Protein AF-A0A365YP86-F1 (afdb_monomer_lite)

pLDDT: mean 88.33, std 15.46, range [24.34, 98.81]

Structure (mmCIF, N/CA/C/O backbone):
data_AF-A0A365YP86-F1
#
_entry.id   AF-A0A365YP86-F1
#
loop_
_atom_site.group_PDB
_atom_site.id
_atom_site.type_symbol
_atom_site.label_atom_id
_atom_site.label_alt_id
_atom_site.label_comp_id
_atom_site.label_asym_id
_atom_site.label_entity_id
_atom_site.label_seq_id
_atom_site.pdbx_PDB_ins_code
_atom_site.Cartn_x
_atom_site.Cartn_y
_atom_site.Cartn_z
_atom_site.occupancy
_atom_site.B_iso_or_equiv
_atom_site.auth_seq_id
_atom_site.auth_comp_id
_atom_site.auth_asym_id
_atom_site.auth_atom_id
_atom_site.pdbx_PDB_model_num
ATOM 1 N N . MET A 1 1 ? -43.780 -29.470 29.419 1.00 34.94 1 MET A N 1
ATOM 2 C CA . MET A 1 1 ? -42.728 -28.440 29.558 1.00 34.94 1 MET A CA 1
ATOM 3 C C . MET A 1 1 ? -42.505 -27.833 28.186 1.00 34.94 1 MET A C 1
ATOM 5 O O . MET A 1 1 ? -42.032 -28.538 27.306 1.00 34.94 1 MET A O 1
ATOM 9 N N . ALA A 1 2 ? -42.959 -26.599 27.965 1.00 26.81 2 ALA A N 1
ATOM 10 C CA . ALA A 1 2 ? -42.727 -25.888 26.708 1.00 26.81 2 ALA A CA 1
ATOM 11 C C . ALA A 1 2 ? -41.248 -25.451 26.630 1.00 26.81 2 ALA A C 1
ATOM 13 O O . ALA A 1 2 ? -40.697 -25.069 27.665 1.00 26.81 2 ALA A O 1
ATOM 14 N N . PRO A 1 3 ? -40.586 -25.537 25.463 1.00 36.38 3 PRO A N 1
ATOM 15 C CA . PRO A 1 3 ? -39.186 -25.156 25.321 1.00 36.38 3 PRO A CA 1
ATOM 16 C C . PRO A 1 3 ? -39.033 -23.644 25.524 1.00 36.38 3 PRO A C 1
ATOM 18 O O . PRO A 1 3 ? -39.784 -22.858 24.947 1.00 36.38 3 PRO A O 1
ATOM 21 N N . ASN A 1 4 ? -38.075 -23.257 26.372 1.00 34.22 4 ASN A N 1
ATOM 22 C CA . ASN A 1 4 ? -37.737 -21.868 26.671 1.00 34.22 4 ASN A CA 1
ATOM 23 C C . ASN A 1 4 ? -37.554 -21.062 25.379 1.00 34.22 4 ASN A C 1
ATOM 25 O O . ASN A 1 4 ? -36.690 -21.357 24.553 1.00 34.22 4 ASN A O 1
ATOM 29 N N . SER A 1 5 ? -38.392 -20.040 25.244 1.00 41.00 5 SER A N 1
ATOM 30 C CA . SER A 1 5 ? -38.421 -19.043 24.183 1.00 41.00 5 SER A CA 1
ATOM 31 C C . SER A 1 5 ? -37.033 -18.473 23.870 1.00 41.00 5 SER A C 1
ATOM 33 O O . SER A 1 5 ? -36.308 -18.041 24.765 1.00 41.00 5 SER A O 1
ATOM 35 N N . THR A 1 6 ? -36.702 -18.448 22.581 1.00 50.81 6 THR A N 1
ATOM 36 C CA . THR A 1 6 ? -35.516 -17.849 21.948 1.00 50.81 6 THR A CA 1
ATOM 37 C C . THR A 1 6 ? -35.062 -16.538 22.601 1.00 50.81 6 THR A C 1
ATOM 39 O O . THR A 1 6 ? -35.727 -15.513 22.477 1.00 50.81 6 THR A O 1
ATOM 42 N N . VAL A 1 7 ? -33.893 -16.564 23.253 1.00 65.25 7 VAL A N 1
ATOM 43 C CA . VAL A 1 7 ? -33.297 -15.431 23.997 1.00 65.25 7 VAL A CA 1
ATOM 44 C C . VAL A 1 7 ? -32.792 -14.300 23.080 1.00 65.25 7 VAL A C 1
ATOM 46 O O . VAL A 1 7 ? -32.566 -13.179 23.531 1.00 65.25 7 VAL A O 1
ATOM 49 N N . ILE A 1 8 ? -32.622 -14.567 21.781 1.00 77.50 8 ILE A N 1
ATOM 50 C CA . ILE A 1 8 ? -32.184 -13.581 20.787 1.00 77.50 8 ILE A CA 1
ATOM 51 C C . ILE A 1 8 ? -33.380 -13.199 19.908 1.00 77.50 8 ILE A C 1
ATOM 53 O O . ILE A 1 8 ? -33.941 -14.052 19.221 1.00 77.50 8 ILE A O 1
ATOM 57 N N . SER A 1 9 ? -33.771 -11.920 19.921 1.00 81.25 9 SER A N 1
ATOM 58 C CA . SER A 1 9 ? -34.928 -11.446 19.153 1.00 81.25 9 SER A CA 1
ATOM 59 C C . SER A 1 9 ? -34.658 -11.444 17.641 1.00 81.25 9 SER A C 1
ATOM 61 O O . SER A 1 9 ? -33.551 -11.133 17.195 1.00 81.25 9 SER A O 1
ATOM 63 N N . SER A 1 10 ? -35.688 -11.728 16.836 1.00 81.19 10 SER A N 1
ATOM 64 C CA . SER A 1 10 ? -35.616 -11.655 15.365 1.00 81.19 10 SER A CA 1
ATOM 65 C C . SER A 1 10 ? -35.215 -10.263 14.866 1.00 81.19 10 SER A C 1
ATOM 67 O O . SER A 1 10 ? -34.469 -10.141 13.898 1.00 81.19 10 SER A O 1
ATOM 69 N N . ARG A 1 11 ? -35.647 -9.216 15.577 1.00 83.12 11 ARG A N 1
ATOM 70 C CA . ARG A 1 11 ? -35.283 -7.816 15.331 1.00 83.12 11 ARG A CA 1
ATOM 71 C C . ARG A 1 11 ? -33.770 -7.595 15.444 1.00 83.12 11 ARG A C 1
ATOM 73 O O . ARG A 1 11 ? -33.175 -7.047 14.524 1.00 83.12 11 ARG A O 1
ATOM 80 N N . THR A 1 12 ? -33.132 -8.111 16.498 1.00 85.44 12 THR A N 1
ATOM 81 C CA . THR A 1 12 ? -31.674 -7.986 16.687 1.00 85.44 12 THR A CA 1
ATOM 82 C C . THR A 1 12 ? -30.879 -8.744 15.620 1.00 85.44 12 THR A C 1
ATOM 84 O O . THR A 1 12 ? -29.782 -8.338 15.242 1.00 85.44 12 THR A O 1
ATOM 87 N N . LEU A 1 13 ? -31.433 -9.846 15.112 1.00 90.19 13 LEU A N 1
ATOM 88 C CA . LEU A 1 13 ? -30.814 -10.665 14.069 1.00 90.19 13 LEU A CA 1
ATOM 89 C C . LEU A 1 13 ? -30.946 -10.068 12.664 1.00 90.19 13 LEU A C 1
ATOM 91 O O . LEU A 1 13 ? -30.155 -10.420 11.791 1.00 90.19 13 LEU A O 1
ATOM 95 N N . ALA A 1 14 ? -31.901 -9.160 12.442 1.00 86.19 14 ALA A N 1
ATOM 96 C CA . ALA A 1 14 ? -32.262 -8.651 11.116 1.00 86.19 14 ALA A CA 1
ATOM 97 C C . ALA A 1 14 ? -31.094 -8.001 10.352 1.00 86.19 14 ALA A C 1
ATOM 99 O O . ALA A 1 14 ? -31.089 -7.968 9.119 1.00 86.19 14 ALA A O 1
ATOM 100 N N . TRP A 1 15 ? -30.093 -7.494 11.076 1.00 90.62 15 TRP A N 1
ATOM 101 C CA . TRP A 1 15 ? -28.940 -6.809 10.494 1.00 90.62 15 TRP A CA 1
ATOM 102 C C . TRP A 1 15 ? -27.713 -7.703 10.289 1.00 90.62 15 TRP A C 1
ATOM 104 O O . TRP A 1 15 ? -26.774 -7.287 9.605 1.00 90.62 15 TRP A O 1
ATOM 114 N N . PHE A 1 16 ? -27.710 -8.917 10.843 1.00 93.00 16 PHE A N 1
ATOM 115 C CA . PHE A 1 16 ? -26.605 -9.856 10.685 1.00 93.00 16 PHE A CA 1
ATOM 116 C C . PHE A 1 16 ? -26.683 -10.620 9.346 1.00 93.00 16 PHE A C 1
ATOM 118 O O . PHE A 1 16 ? -27.774 -10.938 8.875 1.00 93.00 16 PHE A O 1
ATOM 125 N N . PRO A 1 17 ? -25.532 -10.956 8.727 1.00 94.38 17 PRO A N 1
ATOM 126 C CA . PRO A 1 17 ? -24.173 -10.600 9.144 1.00 94.38 17 PRO A CA 1
ATOM 127 C C . PRO A 1 17 ? -23.837 -9.114 8.905 1.00 94.38 17 PRO A C 1
ATOM 129 O O . PRO A 1 17 ? -24.089 -8.562 7.829 1.00 94.38 17 PRO A O 1
ATOM 132 N N . LEU A 1 18 ? -23.206 -8.495 9.906 1.00 95.56 18 LEU A N 1
ATOM 133 C CA . LEU A 1 18 ? -22.743 -7.108 9.903 1.00 95.56 18 LEU A CA 1
ATOM 134 C C . LEU A 1 18 ? -21.312 -7.051 9.361 1.00 95.56 18 LEU A C 1
ATOM 136 O O . LEU A 1 18 ? -20.353 -7.252 10.101 1.00 95.56 18 LEU A O 1
ATOM 140 N N . VAL A 1 19 ? -21.160 -6.782 8.065 1.00 93.00 19 VAL A N 1
ATOM 141 C CA . VAL A 1 19 ? -19.852 -6.633 7.406 1.00 93.00 19 VAL A CA 1
ATOM 142 C C . VAL A 1 19 ? -19.769 -5.254 6.769 1.00 93.00 19 VAL A C 1
ATOM 144 O O . VAL A 1 19 ? -20.689 -4.851 6.052 1.00 93.00 19 VAL A O 1
ATOM 147 N N . GLU A 1 20 ? -18.670 -4.539 7.006 1.00 93.38 20 GLU A N 1
ATOM 148 C CA . GLU A 1 20 ? -18.441 -3.233 6.389 1.00 93.38 20 GLU A CA 1
ATOM 149 C C . GLU A 1 20 ? -18.261 -3.394 4.874 1.00 93.38 20 GLU A C 1
ATOM 151 O O . GLU A 1 20 ? -17.266 -3.932 4.385 1.00 93.38 20 GLU A O 1
ATOM 156 N N . ARG A 1 21 ? -19.267 -2.952 4.116 1.00 84.69 21 ARG A N 1
ATOM 157 C CA . ARG A 1 21 ? -19.272 -2.963 2.652 1.00 84.69 21 ARG A CA 1
ATOM 158 C C . ARG A 1 21 ? -19.536 -1.552 2.159 1.00 84.69 21 ARG A C 1
ATOM 160 O O . ARG A 1 21 ? -20.509 -0.928 2.579 1.00 84.69 21 ARG A O 1
ATOM 167 N N . HIS A 1 22 ? -18.702 -1.078 1.239 1.00 80.00 22 HIS A N 1
ATOM 168 C CA . HIS A 1 22 ? -18.921 0.209 0.590 1.00 80.00 22 HIS A CA 1
ATOM 169 C C . HIS A 1 22 ? -20.230 0.183 -0.203 1.00 80.00 22 HIS A C 1
ATOM 171 O O . HIS A 1 22 ? -20.445 -0.700 -1.039 1.00 80.00 22 HIS A O 1
ATOM 177 N N . ARG A 1 23 ? -21.091 1.170 0.043 1.00 81.94 23 ARG A N 1
ATOM 178 C CA . ARG A 1 23 ? -22.344 1.372 -0.687 1.00 81.94 23 ARG A CA 1
ATOM 179 C C . ARG A 1 23 ? -22.377 2.788 -1.273 1.00 81.94 23 ARG A C 1
ATOM 181 O O . ARG A 1 23 ? -21.933 3.713 -0.595 1.00 81.94 23 ARG A O 1
ATOM 188 N N . PRO A 1 24 ? -22.904 2.984 -2.499 1.00 84.25 24 PRO A N 1
ATOM 189 C CA . PRO A 1 24 ? -23.209 4.321 -2.993 1.00 84.25 24 PRO A CA 1
ATOM 190 C C . PRO A 1 24 ? -24.137 5.058 -2.014 1.00 84.25 24 PRO A C 1
ATOM 192 O O . PRO A 1 24 ? -25.093 4.434 -1.538 1.00 84.25 24 PRO A O 1
ATOM 195 N N . PRO A 1 25 ? -23.879 6.342 -1.716 1.00 87.06 25 PRO A N 1
ATOM 196 C CA . PRO A 1 25 ? -24.695 7.102 -0.778 1.00 87.06 25 PRO A CA 1
ATOM 197 C C . PRO A 1 25 ? -26.144 7.228 -1.267 1.00 87.06 25 PRO A C 1
ATOM 199 O O . PRO A 1 25 ? -26.416 7.323 -2.469 1.00 87.06 25 PRO A O 1
ATOM 202 N N . GLY A 1 26 ? -27.084 7.239 -0.325 1.00 90.56 26 GLY A N 1
ATOM 203 C CA . GLY A 1 26 ? -28.507 7.483 -0.550 1.00 90.56 26 GLY A CA 1
ATOM 204 C C . GLY A 1 26 ? -28.793 8.957 -0.839 1.00 90.56 26 GLY A C 1
ATOM 205 O O . GLY A 1 26 ? -29.465 9.617 -0.051 1.00 90.56 26 GLY A O 1
ATOM 206 N N . LEU A 1 27 ? -28.234 9.479 -1.933 1.00 93.56 27 LEU A N 1
ATOM 207 C CA . LEU A 1 27 ? -28.416 10.862 -2.382 1.00 93.56 27 LEU A CA 1
ATOM 208 C C . LEU A 1 27 ? -29.823 11.094 -2.963 1.00 93.56 27 LEU A C 1
ATOM 210 O O . LEU A 1 27 ? -30.479 10.127 -3.370 1.00 93.56 27 LEU A O 1
ATOM 214 N N . PRO A 1 28 ? -30.274 12.361 -3.068 1.00 95.31 28 PRO A N 1
ATOM 215 C CA . PRO A 1 28 ? -31.507 12.700 -3.769 1.00 95.31 28 PRO A CA 1
ATOM 216 C C . PRO A 1 28 ? -31.571 12.090 -5.176 1.00 95.31 28 PRO A C 1
ATOM 218 O O . PRO A 1 28 ? -30.570 12.039 -5.897 1.00 95.31 28 PRO A O 1
ATOM 221 N N . LEU A 1 29 ? -32.762 11.650 -5.585 1.00 96.62 29 LEU A N 1
ATOM 222 C CA . LEU A 1 29 ? -32.991 10.947 -6.850 1.00 96.62 29 LEU A CA 1
ATOM 223 C C . LEU A 1 29 ? -32.540 11.777 -8.061 1.00 96.62 29 LEU A C 1
ATOM 225 O O . LEU A 1 29 ? -31.926 11.247 -8.984 1.00 96.62 29 LEU A O 1
ATOM 229 N N . GLU A 1 30 ? -32.797 13.087 -8.030 1.00 96.12 30 GLU A N 1
ATOM 230 C CA . GLU A 1 30 ? -32.353 14.032 -9.063 1.00 96.12 30 GLU A CA 1
ATOM 231 C C . GLU A 1 30 ? -30.828 14.063 -9.198 1.00 96.12 30 GLU A C 1
ATOM 233 O O . GLU A 1 30 ? -30.308 14.036 -10.314 1.00 96.12 30 GLU A O 1
ATOM 238 N N . THR A 1 31 ? -30.105 14.061 -8.073 1.00 95.94 31 THR A N 1
ATOM 239 C CA . THR A 1 31 ? -28.638 14.029 -8.044 1.00 95.94 31 THR A CA 1
ATOM 240 C C . THR A 1 31 ? -28.119 12.729 -8.647 1.00 95.94 31 THR A C 1
ATOM 242 O O . THR A 1 31 ? -27.286 12.764 -9.546 1.00 95.94 31 THR A O 1
ATOM 245 N N . ARG A 1 32 ? -28.676 11.581 -8.239 1.00 95.62 32 ARG A N 1
ATOM 246 C CA . ARG A 1 32 ? -28.268 10.260 -8.750 1.00 95.62 32 ARG A CA 1
ATOM 247 C C . ARG A 1 32 ? -28.501 10.114 -10.258 1.00 95.62 32 ARG A C 1
ATOM 249 O O . ARG A 1 32 ? -27.683 9.517 -10.950 1.00 95.62 32 ARG A O 1
ATOM 256 N N . ILE A 1 33 ? -29.606 10.650 -10.780 1.00 97.00 33 ILE A N 1
ATOM 257 C CA . ILE A 1 33 ? -29.917 10.607 -12.220 1.00 97.00 33 ILE A CA 1
ATOM 258 C C . ILE A 1 33 ? -29.072 11.618 -13.002 1.00 97.00 33 ILE A C 1
ATOM 260 O O . ILE A 1 33 ? -28.616 11.307 -14.102 1.00 97.00 33 ILE A O 1
ATOM 264 N N . THR A 1 34 ? -28.785 12.782 -12.419 1.00 95.44 34 THR A N 1
ATOM 265 C CA . THR A 1 34 ? -27.829 13.742 -12.988 1.00 95.44 34 THR A CA 1
ATOM 266 C C . THR A 1 34 ? -26.444 13.115 -13.120 1.00 95.44 34 THR A C 1
ATOM 268 O O . THR A 1 34 ? -25.865 13.169 -14.199 1.00 95.44 34 THR A O 1
ATOM 271 N N . GLU A 1 35 ? -25.961 12.408 -12.094 1.00 94.19 35 GLU A N 1
ATOM 272 C CA . GLU A 1 35 ? -24.695 11.668 -12.160 1.00 94.19 35 GLU A CA 1
ATOM 273 C C . GLU A 1 35 ? -24.680 10.637 -13.298 1.00 94.19 35 GLU A C 1
ATOM 275 O O . GLU A 1 35 ? -23.671 10.507 -13.988 1.00 94.19 35 GLU A O 1
ATOM 280 N N . LEU A 1 36 ? -25.787 9.918 -13.536 1.00 95.25 36 LEU A N 1
ATOM 281 C CA . LEU A 1 36 ? -25.891 8.989 -14.668 1.00 95.25 36 LEU A CA 1
ATOM 282 C C . LEU A 1 36 ? -25.803 9.702 -16.014 1.00 95.25 36 LEU A C 1
ATOM 284 O O . LEU A 1 36 ? -25.105 9.233 -16.914 1.00 95.25 36 LEU A O 1
ATOM 288 N N . ARG A 1 37 ? -26.517 10.819 -16.158 1.00 95.00 37 ARG A N 1
ATOM 289 C CA . ARG A 1 37 ? -26.518 11.622 -17.381 1.00 95.00 37 ARG A CA 1
ATOM 290 C C . ARG A 1 37 ? -25.131 12.185 -17.660 1.00 95.00 37 ARG A C 1
ATOM 292 O O . ARG A 1 37 ? -24.648 12.069 -18.783 1.00 95.00 37 ARG A O 1
ATOM 299 N N . ASP A 1 38 ? -24.491 12.747 -16.645 1.00 92.62 38 ASP A N 1
ATOM 300 C CA . ASP A 1 38 ? -23.165 13.338 -16.759 1.00 92.62 38 ASP A CA 1
ATOM 301 C C . ASP A 1 38 ? -22.133 12.250 -17.081 1.00 92.62 38 ASP A C 1
ATOM 303 O O . ASP A 1 38 ? -21.301 12.433 -17.968 1.00 92.62 38 ASP A O 1
ATOM 307 N N . LEU A 1 39 ? -22.244 11.069 -16.460 1.00 89.88 39 LEU A N 1
ATOM 308 C CA . LEU A 1 39 ? -21.405 9.912 -16.775 1.00 89.88 39 LEU A CA 1
ATOM 309 C C . LEU A 1 39 ? -21.637 9.393 -18.205 1.00 89.88 39 LEU A C 1
ATOM 311 O O . LEU A 1 39 ? -20.683 9.003 -18.871 1.00 89.88 39 LEU A O 1
ATOM 315 N N . ALA A 1 40 ? -22.876 9.417 -18.703 1.00 91.19 40 ALA A N 1
ATOM 316 C CA . ALA A 1 40 ? -23.205 9.021 -20.074 1.00 91.19 40 ALA A CA 1
ATOM 317 C C . ALA A 1 40 ? -22.728 10.040 -21.125 1.00 91.19 40 ALA A C 1
ATOM 319 O O . ALA A 1 40 ? -22.381 9.646 -22.244 1.00 91.19 40 ALA A O 1
ATOM 320 N N . ALA A 1 41 ? -22.720 11.329 -20.768 1.00 87.06 41 ALA A N 1
ATOM 321 C CA . ALA A 1 41 ? -22.297 12.443 -21.615 1.00 87.06 41 ALA A CA 1
ATOM 322 C C . ALA A 1 41 ? -20.774 12.620 -21.670 1.00 87.06 41 ALA A C 1
ATOM 324 O O . ALA A 1 41 ? -20.271 13.280 -22.581 1.00 87.06 41 ALA A O 1
ATOM 325 N N . GLN A 1 42 ? -20.031 12.034 -20.727 1.00 82.19 42 GLN A N 1
ATOM 326 C CA . GLN A 1 42 ? -18.576 12.068 -20.762 1.00 82.19 42 GLN A CA 1
ATOM 327 C C . GLN A 1 42 ? -18.056 11.478 -22.089 1.00 82.19 42 GLN A C 1
ATOM 329 O O . GLN A 1 42 ? -18.505 10.403 -22.522 1.00 82.19 42 GLN A O 1
ATOM 334 N N . PRO A 1 43 ? -17.113 12.169 -22.762 1.00 73.19 43 PRO A N 1
ATOM 335 C CA . PRO A 1 43 ? -16.479 11.626 -23.953 1.00 73.19 43 PRO A CA 1
ATOM 336 C C . PRO A 1 43 ? -15.800 10.305 -23.582 1.00 73.19 43 PRO A C 1
ATOM 338 O O . PRO A 1 43 ? -15.187 10.193 -22.519 1.00 73.19 43 PRO A O 1
ATOM 341 N N . GLY A 1 44 ? -15.947 9.291 -24.439 1.00 61.06 44 GLY A N 1
ATOM 342 C CA . GLY A 1 44 ? -15.291 8.006 -24.202 1.00 61.06 44 GLY A CA 1
ATOM 343 C C . GLY A 1 44 ? -13.775 8.197 -24.147 1.00 61.06 44 GLY A C 1
ATOM 344 O O . GLY A 1 44 ? -13.228 8.902 -24.989 1.00 61.06 44 GLY A O 1
ATOM 345 N N . THR A 1 45 ? -13.098 7.594 -23.168 1.00 69.44 45 THR A N 1
ATOM 346 C CA . THR A 1 45 ? -11.628 7.467 -23.184 1.00 69.44 45 THR A CA 1
ATOM 347 C C . THR A 1 45 ? -11.224 6.526 -24.317 1.00 69.44 45 THR A C 1
ATOM 349 O O . THR A 1 45 ? -12.036 5.694 -24.695 1.00 69.44 45 THR A O 1
ATOM 352 N N . ASP A 1 46 ? -9.997 6.529 -24.842 1.00 71.44 46 ASP A N 1
ATOM 353 C CA . ASP A 1 46 ? -9.653 5.561 -25.911 1.00 71.44 46 ASP A CA 1
ATOM 354 C C . ASP A 1 46 ? -9.590 4.082 -25.442 1.00 71.44 46 ASP A C 1
ATOM 356 O O . ASP A 1 46 ? -9.142 3.212 -26.186 1.00 71.44 46 ASP A O 1
ATOM 360 N N . ASP A 1 47 ? -10.069 3.760 -24.227 1.00 79.50 47 ASP A N 1
ATOM 361 C CA . ASP A 1 47 ? -10.149 2.399 -23.689 1.00 79.50 47 ASP A CA 1
ATOM 362 C C . ASP A 1 47 ? -11.453 1.798 -24.102 1.00 79.50 47 ASP A C 1
ATOM 364 O O . ASP A 1 47 ? -12.511 2.237 -23.653 1.00 79.50 47 ASP A O 1
ATOM 368 N N . ALA A 1 48 ? -11.394 0.684 -24.809 1.00 82.00 48 ALA A N 1
ATOM 369 C CA . ALA A 1 48 ? -12.573 -0.144 -24.905 1.00 82.00 48 ALA A CA 1
ATOM 370 C C . ALA A 1 48 ? -12.981 -0.677 -23.518 1.00 82.00 48 ALA A C 1
ATOM 372 O O . ALA A 1 48 ? -14.162 -0.667 -23.187 1.00 82.00 48 ALA A O 1
ATOM 373 N N . HIS A 1 49 ? -12.037 -1.090 -22.665 1.00 81.81 49 HIS A N 1
ATOM 374 C CA . HIS A 1 49 ? -12.363 -1.734 -21.392 1.00 81.81 49 HIS A CA 1
ATOM 375 C C . HIS A 1 49 ? -12.875 -0.753 -20.325 1.00 81.81 49 HIS A C 1
ATOM 377 O O . HIS A 1 49 ? -13.854 -1.052 -19.638 1.00 81.81 49 HIS A O 1
ATOM 383 N N . GLN A 1 50 ? -12.249 0.418 -20.171 1.00 82.75 50 GLN A N 1
ATOM 384 C CA . GLN A 1 50 ? -12.748 1.480 -19.288 1.00 82.75 50 GLN A CA 1
ATOM 385 C C . GLN A 1 50 ? -14.106 1.994 -19.756 1.00 82.75 50 GLN A C 1
ATOM 387 O O . GLN A 1 50 ? -15.007 2.095 -18.931 1.00 82.75 50 GLN A O 1
ATOM 392 N N . GLN A 1 51 ? -14.292 2.242 -21.058 1.00 87.19 51 GLN A N 1
ATOM 393 C CA . GLN A 1 51 ? -15.601 2.638 -21.574 1.00 87.19 51 GLN A CA 1
ATOM 394 C C . GLN A 1 51 ? -16.657 1.546 -21.350 1.00 87.19 51 GLN A C 1
ATOM 396 O O . GLN A 1 51 ? -17.786 1.862 -20.978 1.00 87.19 51 GLN A O 1
ATOM 401 N N . MET A 1 52 ? -16.306 0.264 -21.522 1.00 90.75 52 MET A N 1
ATOM 402 C CA . MET A 1 52 ? -17.198 -0.851 -21.181 1.00 90.75 52 MET A CA 1
ATOM 403 C C . MET A 1 52 ? -17.514 -0.888 -19.680 1.00 90.75 52 MET A C 1
ATOM 405 O O . MET A 1 52 ? -18.663 -1.108 -19.310 1.00 90.75 52 MET A O 1
ATOM 409 N N . SER A 1 53 ? -16.526 -0.657 -18.812 1.00 89.25 53 SER A N 1
ATOM 410 C CA . SER A 1 53 ? -16.726 -0.621 -17.356 1.00 89.25 53 SER A CA 1
ATOM 411 C C . SER A 1 53 ? -17.614 0.549 -16.933 1.00 89.25 53 SER A C 1
ATOM 413 O O . SER A 1 53 ? -18.521 0.356 -16.132 1.00 89.25 53 SER A O 1
ATOM 415 N N . GLN A 1 54 ? -17.409 1.734 -17.511 1.00 91.38 54 GLN A N 1
ATOM 416 C CA . GLN A 1 54 ? -18.218 2.929 -17.269 1.00 91.38 54 GLN A CA 1
ATOM 417 C C . GLN A 1 54 ? -19.658 2.744 -17.762 1.00 91.38 54 GLN A C 1
ATOM 419 O O . GLN A 1 54 ? -20.608 3.070 -17.056 1.00 91.38 54 GLN A O 1
ATOM 424 N N . ALA A 1 55 ? -19.841 2.172 -18.953 1.00 94.31 55 ALA A N 1
ATOM 425 C CA . ALA A 1 55 ? -21.168 1.859 -19.465 1.00 94.31 55 ALA A CA 1
ATOM 426 C C . ALA A 1 55 ? -21.878 0.805 -18.599 1.00 94.31 55 ALA A C 1
ATOM 428 O O . ALA A 1 55 ? -23.049 0.970 -18.263 1.00 94.31 55 ALA A O 1
ATOM 429 N N . ALA A 1 56 ? -21.160 -0.234 -18.163 1.00 94.25 56 ALA A N 1
ATOM 430 C CA . ALA A 1 56 ? -21.691 -1.206 -17.214 1.00 94.25 56 ALA A CA 1
ATOM 431 C C . ALA A 1 56 ? -22.058 -0.556 -15.869 1.00 94.25 56 ALA A C 1
ATOM 433 O O . ALA A 1 56 ? -23.082 -0.905 -15.284 1.00 94.25 56 ALA A O 1
ATOM 434 N N . GLU A 1 57 ? -21.265 0.405 -15.384 1.00 94.12 57 GLU A N 1
ATOM 435 C CA . GLU A 1 57 ? -21.553 1.177 -14.171 1.00 94.12 57 GLU A CA 1
ATOM 436 C C . GLU A 1 57 ?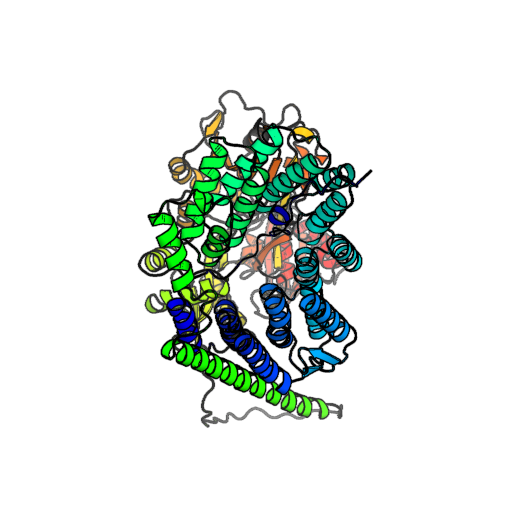 -22.853 1.979 -14.296 1.00 94.12 57 GLU A C 1
ATOM 438 O O . GLU A 1 57 ? -23.670 1.930 -13.374 1.00 94.12 57 GLU A O 1
ATOM 443 N N . ILE A 1 58 ? -23.083 2.652 -15.430 1.00 95.75 58 ILE A N 1
ATOM 444 C CA . ILE A 1 58 ? -24.337 3.373 -15.709 1.00 95.75 58 ILE A CA 1
ATOM 445 C C . ILE A 1 58 ? -25.528 2.414 -15.614 1.00 95.75 58 ILE A C 1
ATOM 447 O O . ILE A 1 58 ? -26.469 2.684 -14.866 1.00 95.75 58 ILE A O 1
ATOM 451 N N . CYS A 1 59 ? -25.469 1.272 -16.307 1.00 96.81 59 CYS A N 1
ATOM 452 C CA . CYS A 1 59 ? -26.545 0.277 -16.285 1.00 96.81 59 CYS A CA 1
ATOM 453 C C . CYS A 1 59 ? -26.787 -0.280 -14.870 1.00 96.81 59 CYS A C 1
ATOM 455 O O . CYS A 1 59 ? -27.930 -0.343 -14.414 1.00 96.81 59 CYS A O 1
ATOM 457 N N . ASN A 1 60 ? -25.721 -0.616 -14.134 1.00 94.25 60 ASN A N 1
ATOM 458 C CA . ASN A 1 60 ? -25.814 -1.123 -12.762 1.00 94.25 60 ASN A CA 1
ATOM 459 C C . ASN A 1 60 ? -26.438 -0.094 -11.805 1.00 94.25 60 ASN A C 1
ATOM 461 O O . ASN A 1 60 ? -27.293 -0.440 -10.987 1.00 94.25 60 ASN A O 1
ATOM 465 N N . LYS A 1 61 ? -26.026 1.177 -11.898 1.00 94.75 61 LYS A N 1
ATOM 466 C CA . LYS A 1 61 ? -26.576 2.269 -11.083 1.00 94.75 61 LYS A CA 1
ATOM 467 C C . LYS A 1 61 ? -28.037 2.553 -11.437 1.00 94.75 61 LYS A C 1
ATOM 469 O O . LYS A 1 61 ? -28.826 2.769 -10.524 1.00 94.75 61 LYS A O 1
ATOM 474 N N . ALA A 1 62 ? -28.413 2.500 -12.715 1.00 97.06 62 ALA A N 1
ATOM 475 C CA . ALA A 1 62 ? -29.801 2.656 -13.147 1.00 97.06 62 ALA A CA 1
ATOM 476 C C . ALA A 1 62 ? -30.702 1.534 -12.605 1.00 97.06 62 ALA A C 1
ATOM 478 O O . ALA A 1 62 ? -31.760 1.815 -12.044 1.00 97.06 62 ALA A O 1
ATOM 479 N N . ALA A 1 63 ? -30.254 0.275 -12.682 1.00 96.00 63 ALA A N 1
ATOM 480 C CA . ALA A 1 63 ? -30.974 -0.861 -12.104 1.00 96.00 63 ALA A CA 1
ATOM 481 C C . ALA A 1 63 ? -31.097 -0.756 -10.572 1.00 96.00 63 ALA A C 1
ATOM 483 O O . ALA A 1 63 ? -32.126 -1.125 -10.003 1.00 96.00 63 ALA A O 1
ATOM 484 N N . LEU A 1 64 ? -30.072 -0.223 -9.894 1.00 93.81 64 LEU A N 1
ATOM 485 C CA . LEU A 1 64 ? -30.136 0.072 -8.462 1.00 93.81 64 LEU A CA 1
ATOM 486 C C . LEU A 1 64 ? -31.148 1.186 -8.158 1.00 93.81 64 LEU A C 1
ATOM 488 O O . LEU A 1 64 ? -31.944 1.008 -7.249 1.00 93.81 64 LEU A O 1
ATOM 492 N N . ILE A 1 65 ? -31.165 2.285 -8.923 1.00 95.56 65 ILE A N 1
ATOM 493 C CA . ILE A 1 65 ? -32.152 3.369 -8.763 1.00 95.56 65 ILE A CA 1
ATOM 494 C C . ILE A 1 65 ? -33.578 2.837 -8.936 1.00 95.56 65 ILE A C 1
ATOM 496 O O . ILE A 1 65 ? -34.426 3.107 -8.096 1.00 95.56 65 ILE A O 1
ATOM 500 N N . ALA A 1 66 ? -33.840 2.050 -9.984 1.00 96.12 66 ALA A N 1
ATOM 501 C CA . ALA A 1 66 ? -35.156 1.448 -10.198 1.00 96.12 66 ALA A CA 1
ATOM 502 C C . ALA A 1 66 ? -35.566 0.542 -9.022 1.00 96.12 66 ALA A C 1
ATOM 504 O O . ALA A 1 66 ? -36.686 0.644 -8.527 1.00 96.12 66 ALA A O 1
ATOM 505 N N . SER A 1 67 ? -34.638 -0.288 -8.530 1.00 94.12 67 SER A N 1
ATOM 506 C CA . SER A 1 67 ? -34.861 -1.131 -7.349 1.00 94.12 67 SER A CA 1
ATOM 507 C C . SER A 1 67 ? -35.139 -0.298 -6.096 1.00 94.12 67 SER A C 1
ATOM 509 O O . SER A 1 67 ? -36.077 -0.602 -5.368 1.00 94.12 67 SER A O 1
ATOM 511 N N . ASP A 1 68 ? -34.369 0.764 -5.862 1.00 94.00 68 ASP A N 1
ATOM 512 C CA . ASP A 1 68 ? -34.555 1.655 -4.719 1.00 94.00 68 ASP A CA 1
ATOM 513 C C . ASP A 1 68 ? -35.893 2.396 -4.786 1.00 94.00 68 ASP A C 1
ATOM 515 O O . ASP A 1 68 ? -36.505 2.610 -3.748 1.00 94.00 68 ASP A O 1
ATOM 519 N N . CYS A 1 69 ? -36.372 2.749 -5.981 1.00 95.38 69 CYS A N 1
ATOM 520 C CA . CYS A 1 69 ? -37.679 3.376 -6.181 1.00 95.38 69 CYS A CA 1
ATOM 521 C C . CYS A 1 69 ? -38.869 2.416 -6.054 1.00 95.38 69 CYS A C 1
ATOM 523 O O . CYS A 1 69 ? -40.005 2.857 -6.228 1.00 95.38 69 CYS A O 1
ATOM 525 N N . GLY A 1 70 ? -38.642 1.134 -5.753 1.00 94.00 70 GLY A N 1
ATOM 526 C CA . GLY A 1 70 ? -39.708 0.136 -5.665 1.00 94.00 70 GLY A CA 1
ATOM 527 C C . GLY A 1 70 ? -40.289 -0.245 -7.030 1.00 94.00 70 GLY A C 1
ATOM 528 O O . GLY A 1 70 ? -41.485 -0.493 -7.132 1.00 94.00 70 GLY A O 1
ATOM 529 N N . LEU A 1 71 ? -39.462 -0.261 -8.082 1.00 95.75 71 LEU A N 1
ATOM 530 C CA . LEU A 1 71 ? -39.841 -0.647 -9.449 1.00 95.75 71 LEU A CA 1
ATOM 531 C C . LEU A 1 71 ? -39.112 -1.941 -9.869 1.00 95.75 71 LEU A C 1
ATOM 533 O O . LEU A 1 71 ? -38.180 -1.883 -10.684 1.00 95.75 71 LEU A O 1
ATOM 537 N N . PRO A 1 72 ? -39.473 -3.109 -9.305 1.00 92.31 72 PRO A N 1
ATOM 538 C CA . PRO A 1 72 ? -38.734 -4.357 -9.506 1.00 92.31 72 PRO A CA 1
ATOM 539 C C . PRO A 1 72 ? -38.775 -4.853 -10.958 1.00 92.31 72 PRO A C 1
ATOM 541 O O . PRO A 1 72 ? -37.773 -5.356 -11.467 1.00 92.31 72 PRO A O 1
ATOM 544 N N . GLU A 1 73 ? -39.875 -4.641 -11.682 1.00 93.31 73 GLU A N 1
ATOM 545 C CA . GLU A 1 73 ? -39.994 -5.008 -13.098 1.00 93.31 73 GLU A CA 1
ATOM 546 C C . GLU A 1 73 ? -39.027 -4.199 -13.966 1.00 93.31 73 GLU A C 1
ATOM 548 O O . GLU A 1 73 ? -38.339 -4.765 -14.817 1.00 93.31 73 GLU A O 1
ATOM 553 N N . LEU A 1 74 ? -38.928 -2.887 -13.721 1.00 95.69 74 LEU A N 1
ATOM 554 C CA . LEU A 1 74 ? -37.979 -2.019 -14.418 1.00 95.69 74 LEU A CA 1
ATOM 555 C C . LEU A 1 74 ? -36.537 -2.400 -14.068 1.00 95.69 74 LEU A C 1
ATOM 557 O O . LEU A 1 74 ? -35.690 -2.497 -14.953 1.00 95.69 74 LEU A O 1
ATOM 561 N N . ALA A 1 75 ? -36.257 -2.655 -12.790 1.00 95.25 75 ALA A N 1
ATOM 562 C CA . ALA A 1 75 ? -34.930 -3.040 -12.326 1.00 95.25 75 ALA A CA 1
ATOM 563 C C . ALA A 1 75 ? -34.461 -4.360 -12.969 1.00 95.25 75 ALA A C 1
ATOM 565 O O . ALA A 1 75 ? -33.330 -4.437 -13.460 1.00 95.25 75 ALA A O 1
ATOM 566 N N . HIS A 1 76 ? -35.344 -5.363 -13.047 1.00 93.88 76 HIS A N 1
ATOM 567 C CA . HIS A 1 76 ? -35.093 -6.611 -13.766 1.00 93.88 76 HIS A CA 1
ATOM 568 C C . HIS A 1 76 ? -34.940 -6.389 -15.273 1.00 93.88 76 HIS A C 1
ATOM 570 O O . HIS A 1 76 ? -34.027 -6.953 -15.877 1.00 93.88 76 HIS A O 1
ATOM 576 N N . ALA A 1 77 ? -35.794 -5.565 -15.888 1.00 95.12 77 ALA A N 1
ATOM 577 C CA . ALA A 1 77 ? -35.708 -5.254 -17.313 1.00 95.12 77 ALA A CA 1
ATOM 578 C C . ALA A 1 77 ? -34.356 -4.619 -17.675 1.00 95.12 77 ALA A C 1
ATOM 580 O O . ALA A 1 77 ? -33.753 -5.015 -18.670 1.00 95.12 77 ALA A O 1
ATOM 581 N N . LEU A 1 78 ? -33.838 -3.712 -16.841 1.00 97.06 78 LEU A N 1
ATOM 582 C CA . LEU A 1 78 ? -32.524 -3.088 -17.019 1.00 97.06 78 LEU A CA 1
ATOM 583 C C . LEU A 1 78 ? -31.375 -4.101 -16.891 1.00 97.06 78 LEU A C 1
ATOM 585 O O . LEU A 1 78 ? -30.463 -4.098 -17.720 1.00 97.06 78 LEU A O 1
ATOM 589 N N . CYS A 1 79 ? -31.425 -5.006 -15.905 1.00 96.56 79 CYS A N 1
ATOM 590 C CA . CYS A 1 79 ? -30.436 -6.083 -15.787 1.00 96.56 79 CYS A CA 1
ATOM 591 C C . CYS A 1 79 ? -30.452 -6.998 -17.017 1.00 96.56 79 CYS A C 1
ATOM 593 O O . CYS A 1 79 ? -29.397 -7.317 -17.566 1.00 96.56 79 CYS A O 1
ATOM 595 N N . TRP A 1 80 ? -31.637 -7.382 -17.490 1.00 95.81 80 TRP A N 1
ATOM 596 C CA . TRP A 1 80 ? -31.766 -8.212 -18.683 1.00 95.81 80 TRP A CA 1
ATOM 597 C C . TRP A 1 80 ? -31.298 -7.508 -19.949 1.00 95.81 80 TRP A C 1
ATOM 599 O O . TRP A 1 80 ? -30.567 -8.106 -20.732 1.00 95.81 80 TRP A O 1
ATOM 609 N N . SER A 1 81 ? -31.668 -6.243 -20.130 1.00 95.44 81 SER A N 1
ATOM 610 C CA . SER A 1 81 ? -31.244 -5.448 -21.281 1.00 95.44 81 SER A CA 1
ATOM 611 C C . SER A 1 81 ? -29.716 -5.359 -21.359 1.00 95.44 81 SER A C 1
ATOM 613 O O . SER A 1 81 ? -29.125 -5.647 -22.401 1.00 95.44 81 SER A O 1
ATOM 615 N N . GLN A 1 82 ? -29.051 -5.111 -20.225 1.00 95.94 82 GLN A N 1
ATOM 616 C CA . GLN A 1 82 ? -27.591 -5.140 -20.140 1.00 95.94 82 GLN A CA 1
ATOM 617 C C . GLN A 1 82 ? -27.011 -6.536 -20.418 1.00 95.94 82 GLN A C 1
ATOM 619 O O . GLN A 1 82 ? -26.014 -6.650 -21.133 1.00 95.94 82 GLN A O 1
ATOM 624 N N . HIS A 1 83 ? -27.601 -7.599 -19.859 1.00 95.25 83 HIS A N 1
ATOM 625 C CA . HIS A 1 83 ? -27.141 -8.969 -20.097 1.00 95.25 83 HIS A CA 1
ATOM 626 C C . HIS A 1 83 ? -27.183 -9.325 -21.588 1.00 95.25 83 HIS A C 1
ATOM 628 O O . HIS A 1 83 ? -26.195 -9.845 -22.105 1.00 95.25 83 HIS A O 1
ATOM 634 N N . GLU A 1 84 ? -28.263 -8.983 -22.296 1.00 94.31 84 GLU A N 1
ATOM 635 C CA . GLU A 1 84 ? -28.411 -9.295 -23.723 1.00 94.31 84 GLU A CA 1
ATOM 636 C C . GLU A 1 84 ? -27.335 -8.638 -24.599 1.00 94.31 84 GLU A C 1
ATOM 638 O O . GLU A 1 84 ? -26.864 -9.231 -25.576 1.00 94.31 84 GLU A O 1
ATOM 643 N N . VAL A 1 85 ? -26.864 -7.443 -24.224 1.00 95.38 85 VAL A N 1
ATOM 644 C CA . VAL A 1 85 ? -25.750 -6.784 -24.925 1.00 95.38 85 VAL A CA 1
ATOM 645 C C . VAL A 1 85 ? -24.476 -7.633 -24.879 1.00 95.38 85 VAL A C 1
ATOM 647 O O . VAL A 1 85 ? -23.770 -7.738 -25.879 1.00 95.38 85 VAL A O 1
ATOM 650 N N . TYR A 1 86 ? -24.188 -8.281 -23.751 1.00 93.81 86 TYR A N 1
ATOM 651 C CA . TYR A 1 86 ? -23.046 -9.192 -23.643 1.00 93.81 86 TYR A CA 1
ATOM 652 C C . TYR A 1 86 ? -23.334 -10.567 -24.249 1.00 93.81 86 TYR A C 1
ATOM 654 O O . TYR A 1 86 ? -22.455 -11.165 -24.868 1.00 93.81 86 TYR A O 1
ATOM 662 N N . ASN A 1 87 ? -24.562 -11.058 -24.090 1.00 91.31 87 ASN A N 1
ATOM 663 C CA . ASN A 1 87 ? -25.017 -12.357 -24.572 1.00 91.31 87 ASN A CA 1
ATOM 664 C C . ASN A 1 87 ? -24.867 -12.494 -26.096 1.00 91.31 87 ASN A C 1
ATOM 666 O O . ASN A 1 87 ? -24.451 -13.541 -26.596 1.00 91.31 87 ASN A O 1
ATOM 670 N N . THR A 1 88 ? -25.151 -11.413 -26.823 1.00 91.31 88 THR A N 1
ATOM 671 C CA . THR A 1 88 ? -25.019 -11.323 -28.287 1.00 91.31 88 THR A CA 1
ATOM 672 C C . THR A 1 88 ? -23.570 -11.218 -28.772 1.00 91.31 88 THR A C 1
ATOM 674 O O . THR A 1 88 ? -23.297 -11.496 -29.935 1.00 91.31 88 THR A O 1
ATOM 677 N N . ALA A 1 89 ? -22.630 -10.867 -27.890 1.00 89.81 89 ALA A N 1
ATOM 678 C CA . ALA A 1 89 ? -21.216 -10.675 -28.213 1.00 89.81 89 ALA A CA 1
ATOM 679 C C . ALA A 1 89 ? -20.317 -11.870 -27.837 1.00 89.81 89 ALA A C 1
ATOM 681 O O . ALA A 1 89 ? -19.091 -11.751 -27.849 1.00 89.81 89 ALA A O 1
ATOM 682 N N . ARG A 1 90 ? -20.903 -13.013 -27.460 1.00 88.00 90 ARG A N 1
ATOM 683 C CA . ARG A 1 90 ? -20.157 -14.216 -27.060 1.00 88.00 90 ARG A CA 1
ATOM 684 C C . ARG A 1 90 ? -19.392 -14.842 -28.247 1.00 88.00 90 ARG A C 1
ATOM 686 O O . ARG A 1 90 ? -19.892 -14.792 -29.370 1.00 88.00 90 ARG A O 1
ATOM 693 N N . PRO A 1 91 ? -18.223 -15.480 -28.018 1.00 90.75 91 PRO A N 1
ATOM 694 C CA . PRO A 1 91 ? -17.529 -15.629 -26.735 1.00 90.75 91 PRO A CA 1
ATOM 695 C C . PRO A 1 91 ? -16.818 -14.339 -26.299 1.00 90.75 91 PRO A C 1
ATOM 697 O O . PRO A 1 91 ? -16.206 -13.638 -27.101 1.00 90.75 91 PRO A O 1
ATOM 700 N N . LEU A 1 92 ? -16.857 -14.043 -24.999 1.00 88.31 92 LEU A N 1
ATOM 701 C CA . LEU A 1 92 ? -16.309 -12.808 -24.439 1.00 88.31 92 LEU A CA 1
ATOM 702 C C . LEU A 1 92 ? -14.835 -12.961 -24.020 1.00 88.31 92 LEU A C 1
ATOM 704 O O . LEU A 1 92 ? -14.454 -13.995 -23.455 1.00 88.31 92 LEU A O 1
ATOM 708 N N . PRO A 1 93 ? -14.003 -11.915 -24.191 1.00 82.56 93 PRO A N 1
ATOM 709 C CA . PRO A 1 93 ? -12.675 -11.852 -23.583 1.00 82.56 93 PRO A CA 1
ATOM 710 C C . PRO A 1 93 ? -12.732 -11.921 -22.041 1.00 82.56 93 PRO A C 1
ATOM 712 O O . PRO A 1 93 ? -13.717 -11.465 -21.452 1.00 82.56 93 PRO A O 1
ATOM 715 N N . PRO A 1 94 ? -11.667 -12.387 -21.352 1.00 74.75 94 PRO A N 1
ATOM 716 C CA . PRO A 1 94 ? -11.660 -12.573 -19.892 1.00 74.75 94 PRO A CA 1
ATOM 717 C C . PRO A 1 94 ? -12.075 -11.339 -19.086 1.00 74.75 94 PRO A C 1
ATOM 719 O O . PRO A 1 94 ? -12.844 -11.440 -18.133 1.00 74.75 94 PRO A O 1
ATOM 722 N N . ALA A 1 95 ? -11.587 -10.162 -19.483 1.00 73.50 95 ALA A N 1
ATOM 723 C CA . ALA A 1 95 ? -11.872 -8.911 -18.786 1.00 73.50 95 ALA A CA 1
ATOM 724 C C . ALA A 1 95 ? -13.355 -8.500 -18.910 1.00 73.50 95 ALA A C 1
ATOM 726 O O . ALA A 1 95 ? -13.953 -8.008 -17.955 1.00 73.50 95 ALA A O 1
ATOM 727 N N . THR A 1 96 ? -13.975 -8.786 -20.057 1.00 87.12 96 THR A N 1
ATOM 728 C CA . THR A 1 96 ? -15.380 -8.482 -20.359 1.00 87.12 96 THR A CA 1
ATOM 729 C C . THR A 1 96 ? -16.341 -9.494 -19.735 1.00 87.12 96 THR A C 1
ATOM 731 O O . THR A 1 96 ? -17.430 -9.119 -19.304 1.00 87.12 96 THR A O 1
ATOM 734 N N . ALA A 1 97 ? -15.930 -10.760 -19.614 1.00 86.69 97 ALA A N 1
ATOM 735 C CA . ALA A 1 97 ? -16.724 -11.814 -18.980 1.00 86.69 97 ALA A CA 1
ATOM 736 C C . ALA A 1 97 ? -17.135 -11.458 -17.536 1.00 86.69 97 ALA A C 1
ATOM 738 O O . ALA A 1 97 ? -18.254 -11.745 -17.112 1.00 86.69 97 ALA A O 1
ATOM 739 N N . LYS A 1 98 ? -16.266 -10.745 -16.804 1.00 86.00 98 LYS A N 1
ATOM 740 C CA . LYS A 1 98 ? -16.576 -10.196 -15.475 1.00 86.00 98 LYS A CA 1
ATOM 741 C C . LYS A 1 98 ? -17.742 -9.202 -15.503 1.00 86.00 98 LYS A C 1
ATOM 743 O O . LYS A 1 98 ? -18.586 -9.241 -14.611 1.00 86.00 98 LYS A O 1
ATOM 748 N N . LEU A 1 99 ? -17.784 -8.309 -16.491 1.00 90.69 99 LEU A N 1
ATOM 749 C CA . LEU A 1 99 ? -18.851 -7.312 -16.628 1.00 90.69 99 LEU A CA 1
ATOM 750 C C . LEU A 1 99 ? -20.178 -7.973 -17.017 1.00 90.69 99 LEU A C 1
ATOM 752 O O . LEU A 1 99 ? -21.214 -7.632 -16.455 1.00 90.69 99 LEU A O 1
ATOM 756 N N . ALA A 1 100 ? -20.132 -8.978 -17.895 1.00 91.38 100 ALA A N 1
ATOM 757 C CA . ALA A 1 100 ? -21.309 -9.722 -18.347 1.00 91.38 100 ALA A CA 1
ATOM 758 C C . ALA A 1 100 ? -22.048 -10.470 -17.227 1.00 91.38 100 ALA A C 1
ATOM 760 O O . ALA A 1 100 ? -23.254 -10.700 -17.321 1.00 91.38 100 ALA A O 1
ATOM 761 N N . LEU A 1 101 ? -21.337 -10.825 -16.153 1.00 91.50 101 LEU A N 1
ATOM 762 C CA . LEU A 1 101 ? -21.908 -11.515 -15.001 1.00 91.50 101 LEU A CA 1
ATOM 763 C C . LEU A 1 101 ? -22.612 -10.569 -14.009 1.00 91.50 101 LEU A C 1
ATOM 765 O O . LEU A 1 101 ? -23.499 -10.995 -13.273 1.00 91.50 101 LEU A O 1
ATOM 769 N N . GLN A 1 102 ? -22.242 -9.285 -13.977 1.00 92.75 102 GLN A N 1
ATOM 770 C CA . GLN A 1 102 ? -22.808 -8.303 -13.044 1.00 92.75 102 GLN A CA 1
ATOM 771 C C . GLN A 1 102 ? -24.342 -8.194 -13.102 1.00 92.75 102 GLN A C 1
ATOM 773 O O . GLN A 1 102 ? -24.950 -8.302 -12.034 1.00 92.75 102 GLN A O 1
ATOM 778 N N . PRO A 1 103 ? -24.992 -8.037 -14.277 1.00 94.94 103 PRO A N 1
ATOM 779 C CA . PRO A 1 103 ? -26.451 -7.959 -14.337 1.00 94.94 103 PRO A CA 1
ATOM 780 C C . PRO A 1 103 ? -27.135 -9.222 -13.799 1.00 94.94 103 PRO A C 1
ATOM 782 O O . PRO A 1 103 ? -28.135 -9.116 -13.097 1.00 94.94 103 PRO A O 1
ATOM 785 N N . LEU A 1 104 ? -26.562 -10.405 -14.046 1.00 94.81 104 LEU A N 1
ATOM 786 C CA . LEU A 1 104 ? -27.102 -11.674 -13.550 1.00 94.81 104 LEU A CA 1
ATOM 787 C C . LEU A 1 104 ? -27.016 -11.788 -12.025 1.00 94.81 104 LEU A C 1
ATOM 789 O O . LEU A 1 104 ? -27.945 -12.282 -11.397 1.00 94.81 104 LEU A O 1
ATOM 793 N N . LEU A 1 105 ? -25.929 -11.296 -11.418 1.00 94.19 105 LEU A N 1
ATOM 794 C CA . LEU A 1 105 ? -25.762 -11.262 -9.959 1.00 94.19 105 LEU A CA 1
ATOM 795 C C . LEU A 1 105 ? -26.580 -10.153 -9.282 1.00 94.19 105 LEU A C 1
ATOM 797 O O . LEU A 1 105 ? -26.797 -10.204 -8.072 1.00 94.19 105 LEU A O 1
ATOM 801 N N . ASN A 1 106 ? -27.042 -9.148 -10.026 1.00 93.38 106 ASN A N 1
ATOM 802 C CA . ASN A 1 106 ? -27.896 -8.096 -9.477 1.00 93.38 106 ASN A CA 1
ATOM 803 C C . ASN A 1 106 ? -29.342 -8.563 -9.260 1.00 93.38 106 ASN A C 1
ATOM 805 O O . ASN A 1 106 ? -29.954 -8.111 -8.295 1.00 93.38 106 ASN A O 1
ATOM 809 N N . ILE A 1 107 ? -29.841 -9.509 -10.063 1.00 94.12 107 ILE A N 1
ATOM 810 C CA . ILE A 1 107 ? -31.181 -10.107 -9.914 1.00 94.12 107 ILE A CA 1
ATOM 811 C C . ILE A 1 107 ? -31.380 -10.753 -8.527 1.00 94.12 107 ILE A C 1
ATOM 813 O O . ILE A 1 107 ? -32.284 -10.336 -7.805 1.00 94.12 107 ILE A O 1
ATOM 817 N N . PRO A 1 108 ? -30.544 -11.706 -8.059 1.00 93.69 108 PRO A N 1
ATOM 818 C CA . PRO A 1 108 ? -30.714 -12.267 -6.719 1.00 93.69 108 PRO A CA 1
ATOM 819 C C . PRO A 1 108 ? -30.559 -11.211 -5.619 1.00 93.69 108 PRO A C 1
ATOM 821 O O . PRO A 1 108 ? -31.253 -11.272 -4.610 1.00 93.69 108 PRO A O 1
ATOM 824 N N . ARG A 1 109 ? -29.716 -10.186 -5.807 1.00 92.38 109 ARG A N 1
ATOM 825 C CA . ARG A 1 109 ? -29.603 -9.074 -4.844 1.00 92.38 109 ARG A CA 1
ATOM 826 C C . ARG A 1 109 ? -30.867 -8.218 -4.776 1.00 92.38 109 ARG A C 1
ATOM 828 O O . ARG A 1 109 ? -31.156 -7.686 -3.709 1.00 92.38 109 ARG A O 1
ATOM 835 N N . GLN A 1 110 ? -31.588 -8.058 -5.885 1.00 90.88 110 GLN A N 1
ATOM 836 C CA . GLN A 1 110 ? -32.893 -7.391 -5.925 1.00 90.88 110 GLN A CA 1
ATOM 837 C C . GLN A 1 110 ? -33.945 -8.241 -5.209 1.00 90.88 110 GLN A C 1
ATOM 839 O O . GLN A 1 110 ? -34.558 -7.752 -4.266 1.00 90.88 110 GLN A O 1
ATOM 844 N N . LEU A 1 111 ? -34.027 -9.537 -5.524 1.00 91.44 111 LEU A N 1
ATOM 845 C CA . LEU A 1 111 ? -34.916 -10.481 -4.838 1.00 91.44 111 LEU A CA 1
ATOM 846 C C . LEU A 1 111 ? -34.704 -10.490 -3.314 1.00 91.44 111 LEU A C 1
ATOM 848 O O . LEU A 1 111 ? -35.672 -10.508 -2.562 1.00 91.44 111 LEU A O 1
ATOM 852 N N . ILE A 1 112 ? -33.454 -10.414 -2.841 1.00 90.19 112 ILE A N 1
ATOM 853 C CA . ILE A 1 112 ? -33.151 -10.283 -1.405 1.00 90.19 112 ILE A CA 1
ATOM 854 C C . ILE A 1 112 ? -33.775 -9.007 -0.817 1.00 90.19 112 ILE A C 1
ATOM 856 O O . ILE A 1 112 ? -34.360 -9.053 0.262 1.00 90.19 112 ILE A O 1
ATOM 860 N N . ARG A 1 113 ? -33.687 -7.866 -1.516 1.00 86.62 113 ARG A N 1
ATOM 861 C CA . ARG A 1 113 ? -34.293 -6.597 -1.060 1.00 86.62 113 ARG A CA 1
ATOM 862 C C . ARG A 1 113 ? -35.818 -6.644 -1.056 1.00 86.62 113 ARG A C 1
ATOM 864 O O . ARG A 1 113 ? -36.427 -6.006 -0.208 1.00 86.62 113 ARG A O 1
ATOM 871 N N . GLU A 1 114 ? -36.406 -7.409 -1.967 1.00 86.31 114 GLU A N 1
ATOM 872 C CA . GLU A 1 114 ? -37.850 -7.657 -2.066 1.00 86.31 114 GLU A CA 1
ATOM 873 C C . GLU A 1 114 ? -38.356 -8.687 -1.036 1.00 86.31 114 GLU A C 1
ATOM 875 O O . GLU A 1 114 ? -39.537 -9.024 -1.028 1.00 86.31 114 GLU A O 1
ATOM 880 N N . GLY A 1 115 ? -37.478 -9.233 -0.184 1.00 87.00 115 GLY A N 1
ATOM 881 C CA . GLY A 1 115 ? -37.838 -10.263 0.796 1.00 87.00 115 GLY A CA 1
ATOM 882 C C . GLY A 1 115 ? -37.999 -11.669 0.203 1.00 87.00 115 GLY A C 1
ATOM 883 O O . GLY A 1 115 ? -38.441 -12.586 0.889 1.00 87.00 115 GLY A O 1
ATOM 884 N N . ARG A 1 116 ? -37.602 -11.884 -1.055 1.00 90.62 116 ARG A N 1
ATOM 885 C CA . ARG A 1 116 ? -37.674 -13.172 -1.768 1.00 90.62 116 ARG A CA 1
ATOM 886 C C . ARG A 1 116 ? -36.392 -13.992 -1.609 1.00 90.62 116 ARG A C 1
ATOM 888 O O . ARG A 1 116 ? -35.789 -14.443 -2.586 1.00 90.62 116 ARG A O 1
ATOM 895 N N . ALA A 1 117 ? -35.974 -14.177 -0.362 1.00 90.25 117 ALA A N 1
ATOM 896 C CA . ALA A 1 117 ? -34.698 -14.788 0.000 1.00 90.25 117 ALA A CA 1
ATOM 897 C C . ALA A 1 117 ? -34.498 -16.211 -0.559 1.00 90.25 117 ALA A C 1
ATOM 899 O O . ALA A 1 117 ? -33.447 -16.487 -1.136 1.00 90.25 117 ALA A O 1
ATOM 900 N N . ASP A 1 118 ? -35.502 -17.090 -0.461 1.00 90.19 118 ASP A N 1
ATOM 901 C CA . ASP A 1 118 ? -35.391 -18.471 -0.958 1.00 90.19 118 ASP A CA 1
ATOM 902 C C . ASP A 1 118 ? -35.196 -18.520 -2.478 1.00 90.19 118 ASP A C 1
ATOM 904 O O . ASP A 1 118 ? -34.351 -19.258 -2.984 1.00 90.19 118 ASP A O 1
ATOM 908 N N . THR A 1 119 ? -35.932 -17.679 -3.216 1.00 92.50 119 THR A N 1
ATOM 909 C CA . THR A 1 119 ? -35.770 -17.563 -4.671 1.00 92.50 119 THR A CA 1
ATOM 910 C C . THR A 1 119 ? -34.376 -17.044 -5.023 1.00 92.50 119 THR A C 1
ATOM 912 O O . THR A 1 119 ? -33.741 -17.563 -5.937 1.00 92.50 119 THR A O 1
ATOM 915 N N . ALA A 1 120 ? -33.877 -16.040 -4.296 1.00 93.81 120 ALA A N 1
ATOM 916 C CA . ALA A 1 120 ? -32.546 -15.488 -4.525 1.00 93.81 120 ALA A CA 1
ATOM 917 C C . ALA A 1 120 ? -31.433 -16.515 -4.276 1.00 93.81 120 ALA A C 1
ATOM 919 O O . ALA A 1 120 ? -30.491 -16.607 -5.064 1.00 93.81 120 ALA A O 1
ATOM 920 N N . HIS A 1 121 ? -31.550 -17.287 -3.195 1.00 94.62 121 HIS A N 1
ATOM 921 C CA . HIS A 1 121 ? -30.597 -18.331 -2.844 1.00 94.62 121 HIS A CA 1
ATOM 922 C C . HIS A 1 121 ? -30.563 -19.442 -3.906 1.00 94.62 121 HIS A C 1
ATOM 924 O O . HIS A 1 121 ? -29.497 -19.703 -4.463 1.00 94.62 121 HIS A O 1
ATOM 930 N N . ALA A 1 122 ? -31.724 -19.997 -4.278 1.00 93.06 122 ALA A N 1
ATOM 931 C CA . ALA A 1 122 ? -31.820 -21.032 -5.312 1.00 93.06 122 ALA A CA 1
ATOM 932 C C . ALA A 1 122 ? -31.254 -20.564 -6.668 1.00 93.06 122 ALA A C 1
ATOM 934 O O . ALA A 1 122 ? -30.617 -21.327 -7.398 1.00 93.06 122 ALA A O 1
ATOM 935 N N . LEU A 1 123 ? -31.447 -19.285 -7.001 1.00 94.94 123 LEU A N 1
ATOM 936 C CA . LEU A 1 123 ? -30.898 -18.668 -8.207 1.00 94.94 123 LEU A CA 1
ATOM 937 C C . LEU A 1 123 ? -29.364 -18.571 -8.142 1.00 94.94 123 LEU A C 1
ATOM 939 O O . LEU A 1 123 ? -28.696 -18.905 -9.118 1.00 94.94 123 LEU A O 1
ATOM 943 N N . LEU A 1 124 ? -28.790 -18.162 -7.005 1.00 95.50 124 LEU A N 1
ATOM 944 C CA . LEU A 1 124 ? -27.333 -18.119 -6.813 1.00 95.50 124 LEU A CA 1
ATOM 945 C C . LEU A 1 124 ? -26.693 -19.513 -6.883 1.00 95.50 124 LEU A C 1
ATOM 947 O O . LEU A 1 124 ? -25.619 -19.650 -7.468 1.00 95.50 124 LEU A O 1
ATOM 951 N N . GLU A 1 125 ? -27.344 -20.541 -6.332 1.00 94.31 125 GLU A N 1
ATOM 952 C CA . GLU A 1 125 ? -26.894 -21.934 -6.461 1.00 94.31 125 GLU A CA 1
ATOM 953 C C . GLU A 1 125 ? -26.933 -22.395 -7.919 1.00 94.31 125 GLU A C 1
ATOM 955 O O . GLU A 1 125 ? -25.943 -22.910 -8.441 1.00 94.31 125 GLU A O 1
ATOM 960 N N . SER A 1 126 ? -28.047 -22.136 -8.605 1.00 95.00 126 SER A N 1
ATOM 961 C CA . SER A 1 126 ? -28.229 -22.490 -10.015 1.00 95.00 126 SER A CA 1
ATOM 962 C C . SER A 1 126 ? -27.189 -21.809 -10.910 1.00 95.00 126 SER A C 1
ATOM 964 O O . SER A 1 126 ? -26.588 -22.456 -11.768 1.00 95.00 126 SER A O 1
ATOM 966 N N . LEU A 1 127 ? -26.908 -20.524 -10.664 1.00 95.56 127 LEU A N 1
ATOM 967 C CA . LEU A 1 127 ? -25.828 -19.783 -11.315 1.00 95.56 127 LEU A CA 1
ATOM 968 C C . LEU A 1 127 ? -24.459 -20.416 -11.044 1.00 95.56 127 LEU A C 1
ATOM 970 O O . LEU A 1 127 ? -23.640 -20.497 -11.957 1.00 95.56 127 LEU A O 1
ATOM 974 N N . PHE A 1 128 ? -24.180 -20.828 -9.803 1.00 95.50 128 PHE A N 1
ATOM 975 C CA . PHE A 1 128 ? -22.883 -21.398 -9.436 1.00 95.50 128 PHE A CA 1
ATOM 976 C C . PHE A 1 128 ? -22.657 -22.750 -10.110 1.00 95.50 128 PHE A C 1
ATOM 978 O O . PHE A 1 128 ? -21.590 -22.967 -10.684 1.00 95.50 128 PHE A O 1
ATOM 985 N N . HIS A 1 129 ? -23.662 -23.626 -10.089 1.00 94.69 129 HIS A N 1
ATOM 986 C CA . HIS A 1 129 ? -23.606 -24.919 -10.764 1.00 94.69 129 HIS A CA 1
ATOM 987 C C . HIS A 1 129 ? -23.453 -24.758 -12.274 1.00 94.69 129 HIS A C 1
ATOM 989 O O . HIS A 1 129 ? -22.537 -25.339 -12.848 1.00 94.69 129 HIS A O 1
ATOM 995 N N . ALA A 1 130 ? -24.254 -23.896 -12.902 1.00 94.94 130 ALA A N 1
ATOM 996 C CA . ALA A 1 130 ? -24.159 -23.646 -14.337 1.00 94.94 130 ALA A CA 1
ATOM 997 C C . ALA A 1 130 ? -22.811 -23.040 -14.745 1.00 94.94 130 ALA A C 1
ATOM 999 O O . ALA A 1 130 ? -22.198 -23.473 -15.721 1.00 94.94 130 ALA A O 1
ATOM 1000 N N . ALA A 1 131 ? -22.293 -22.094 -13.955 1.00 93.75 131 ALA A N 1
ATOM 1001 C CA . ALA A 1 131 ? -20.966 -21.538 -14.167 1.00 93.75 131 ALA A CA 1
ATOM 1002 C C . ALA A 1 131 ? -19.871 -22.598 -14.021 1.00 93.75 131 ALA A C 1
ATOM 1004 O O . ALA A 1 131 ? -19.000 -22.651 -14.879 1.00 93.75 131 ALA A O 1
ATOM 1005 N N . ARG A 1 132 ? -19.907 -23.433 -12.974 1.00 94.06 132 ARG A N 1
ATOM 1006 C CA . ARG A 1 132 ? -18.903 -24.476 -12.696 1.00 94.06 132 ARG A CA 1
ATOM 1007 C C . ARG A 1 132 ? -18.910 -25.581 -13.750 1.00 94.06 132 ARG A C 1
ATOM 1009 O O . ARG A 1 132 ? -17.846 -25.980 -14.211 1.00 94.06 132 ARG A O 1
ATOM 1016 N N . ASP A 1 133 ? -20.098 -26.052 -14.108 1.00 93.69 133 ASP A N 1
ATOM 1017 C CA . ASP A 1 133 ? -20.297 -27.218 -14.971 1.00 93.69 133 ASP A CA 1
ATOM 1018 C C . ASP A 1 133 ? -20.393 -26.821 -16.459 1.00 93.69 133 ASP A C 1
ATOM 1020 O O . ASP A 1 133 ? -20.490 -27.682 -17.329 1.00 93.69 133 ASP A O 1
ATOM 1024 N N . GLN A 1 134 ? -20.321 -25.516 -16.760 1.00 90.00 134 GLN A N 1
ATOM 1025 C CA . GLN A 1 134 ? -20.452 -24.929 -18.101 1.00 90.00 134 GLN A CA 1
ATOM 1026 C C . GLN A 1 134 ? -21.770 -25.286 -18.803 1.00 90.00 134 GLN A C 1
ATOM 1028 O O . GLN A 1 134 ? -21.808 -25.451 -20.026 1.00 90.00 134 GLN A O 1
ATOM 1033 N N . THR A 1 135 ? -22.848 -25.374 -18.027 1.00 93.56 135 THR A N 1
ATOM 1034 C CA . THR A 1 135 ? -24.196 -25.724 -18.483 1.00 93.56 135 THR A CA 1
ATOM 1035 C C . THR A 1 135 ? -25.122 -24.509 -18.519 1.00 93.56 135 THR A C 1
ATOM 1037 O O . THR A 1 135 ? -24.748 -23.385 -18.171 1.00 93.56 135 THR A O 1
ATOM 1040 N N . ASP A 1 136 ? -26.351 -24.741 -18.966 1.00 91.69 136 ASP A N 1
ATOM 1041 C CA . ASP A 1 136 ? -27.393 -23.725 -19.008 1.00 91.69 136 ASP A CA 1
ATOM 1042 C C . ASP A 1 136 ? -28.183 -23.708 -17.703 1.00 91.69 136 ASP A C 1
ATOM 1044 O O . ASP A 1 136 ? -28.358 -24.726 -17.032 1.00 91.69 136 ASP A O 1
ATOM 1048 N N . THR A 1 137 ? -28.697 -22.534 -17.355 1.00 94.56 137 THR A N 1
ATOM 1049 C CA . THR A 1 137 ? -29.636 -22.367 -16.248 1.00 94.56 137 THR A CA 1
ATOM 1050 C C . THR A 1 137 ? -30.767 -21.430 -16.634 1.00 94.56 137 THR A C 1
ATOM 1052 O O . THR A 1 137 ? -30.657 -20.667 -17.592 1.00 94.56 137 THR A O 1
ATOM 1055 N N . VAL A 1 138 ? -31.869 -21.480 -15.894 1.00 91.44 138 VAL A N 1
ATOM 1056 C CA . VAL A 1 138 ? -33.029 -20.618 -16.116 1.00 91.44 138 VAL A CA 1
ATOM 1057 C C . VAL A 1 138 ? -33.130 -19.617 -14.975 1.00 91.44 138 VAL A C 1
ATOM 1059 O O . VAL A 1 138 ? -33.236 -19.990 -13.810 1.00 91.44 138 VAL A O 1
ATOM 1062 N N . ILE A 1 139 ? -33.142 -18.333 -15.322 1.00 87.62 139 ILE A N 1
ATOM 1063 C CA . ILE A 1 139 ? -33.287 -17.221 -14.384 1.00 87.62 139 ILE A CA 1
ATOM 1064 C C . ILE A 1 139 ? -34.525 -16.440 -14.795 1.00 87.62 139 ILE A C 1
ATOM 1066 O O . ILE A 1 139 ? -34.596 -15.930 -15.911 1.00 87.62 139 ILE A O 1
ATOM 1070 N N . SER A 1 140 ? -35.522 -16.361 -13.912 1.00 79.50 140 SER A N 1
ATOM 1071 C CA . SER A 1 140 ? -36.771 -15.623 -14.165 1.00 79.50 140 SER A CA 1
ATOM 1072 C C . SER A 1 140 ? -37.409 -15.949 -15.531 1.00 79.50 140 SER A C 1
ATOM 1074 O O . SER A 1 140 ? -37.846 -15.055 -16.253 1.00 79.50 140 SER A O 1
ATOM 1076 N N . GLY A 1 141 ? -37.416 -17.235 -15.908 1.00 82.69 141 GLY A N 1
ATOM 1077 C CA . GLY A 1 141 ? -37.987 -17.731 -17.167 1.00 82.69 141 GLY A CA 1
ATOM 1078 C C . GLY A 1 141 ? -37.115 -17.544 -18.415 1.00 82.69 141 GLY A C 1
ATOM 1079 O O . GLY A 1 141 ? -37.557 -17.885 -19.509 1.00 82.69 141 GLY A O 1
ATOM 1080 N N . ARG A 1 142 ? -35.888 -17.025 -18.284 1.00 89.50 142 ARG A N 1
ATOM 1081 C CA . ARG A 1 142 ? -34.943 -16.847 -19.397 1.00 89.50 142 ARG A CA 1
ATOM 1082 C C . ARG A 1 142 ? -33.748 -17.777 -19.256 1.00 89.50 142 ARG A C 1
ATOM 1084 O O . ARG A 1 142 ? -33.206 -17.932 -18.164 1.00 89.50 142 ARG A O 1
ATOM 1091 N N . THR A 1 143 ? -33.332 -18.370 -20.370 1.00 91.00 143 THR A N 1
ATOM 1092 C CA . THR A 1 143 ? -32.169 -19.262 -20.404 1.00 91.00 143 THR A CA 1
ATOM 1093 C C . THR A 1 143 ? -30.887 -18.441 -20.415 1.00 91.00 143 THR A C 1
ATOM 1095 O O . THR A 1 143 ? -30.680 -17.614 -21.301 1.00 91.00 143 THR A O 1
ATOM 1098 N N . VAL A 1 144 ? -30.019 -18.696 -19.442 1.00 92.25 144 VAL A N 1
ATOM 1099 C CA . VAL A 1 144 ? -28.665 -18.156 -19.350 1.00 92.25 144 VAL A CA 1
ATOM 1100 C C . VAL A 1 144 ? -27.696 -19.286 -19.630 1.00 92.25 144 VAL A C 1
ATOM 1102 O O . VAL A 1 144 ? -27.633 -20.269 -18.894 1.00 92.25 144 VAL A O 1
ATOM 1105 N N . ASN A 1 145 ? -26.933 -19.125 -20.702 1.00 89.06 145 ASN A N 1
ATOM 1106 C CA . ASN A 1 145 ? -26.027 -20.147 -21.189 1.00 89.06 145 ASN A CA 1
ATOM 1107 C C . ASN A 1 145 ? -24.577 -19.769 -20.839 1.00 89.06 145 ASN A C 1
ATOM 1109 O O . ASN A 1 145 ? -24.047 -18.751 -21.302 1.00 89.06 145 ASN A O 1
ATOM 1113 N N . PHE A 1 146 ? -23.955 -20.577 -19.974 1.00 88.94 146 PHE A N 1
ATOM 1114 C CA . PHE A 1 146 ? -22.548 -20.419 -19.586 1.00 88.94 146 PHE A CA 1
ATOM 1115 C C . PHE A 1 146 ? -21.598 -21.140 -20.542 1.00 88.94 146 PHE A C 1
ATOM 1117 O O . PHE A 1 146 ? -20.394 -20.850 -20.556 1.00 88.94 146 PHE A O 1
ATOM 1124 N N . THR A 1 147 ? -22.125 -22.035 -21.377 1.00 83.69 147 THR A N 1
ATOM 1125 C CA . THR A 1 147 ? -21.378 -22.681 -22.451 1.00 83.69 147 THR A CA 1
ATOM 1126 C C . THR A 1 147 ? -20.844 -21.610 -23.411 1.00 83.69 147 THR A C 1
ATOM 1128 O O . THR A 1 147 ? -21.562 -20.739 -23.885 1.00 83.69 147 THR A O 1
ATOM 1131 N N . GLN A 1 148 ? -19.536 -21.608 -23.678 1.00 79.69 148 GLN A N 1
ATOM 1132 C CA . GLN A 1 148 ? -18.897 -20.616 -24.563 1.00 79.69 148 GLN A CA 1
ATOM 1133 C C . GLN A 1 148 ? -19.083 -19.134 -24.160 1.00 79.69 148 GLN A C 1
ATOM 1135 O O . GLN A 1 148 ? -18.783 -18.249 -24.962 1.00 79.69 148 GLN A O 1
ATOM 1140 N N . LEU A 1 149 ? -19.492 -18.821 -22.919 1.00 85.31 149 LEU A N 1
ATOM 1141 C CA . LEU A 1 149 ? -19.531 -17.430 -22.437 1.00 85.31 149 LEU A CA 1
ATOM 1142 C C . LEU A 1 149 ? -18.158 -16.756 -22.583 1.00 85.31 149 LEU A C 1
ATOM 1144 O O . LEU A 1 149 ? -18.064 -15.580 -22.927 1.00 85.31 149 LEU A O 1
ATOM 1148 N N . THR A 1 150 ? -17.090 -17.526 -22.384 1.00 85.94 150 THR A N 1
ATOM 1149 C CA . THR A 1 150 ? -15.714 -17.165 -22.719 1.00 85.94 150 THR A CA 1
ATOM 1150 C C . THR A 1 150 ? -14.977 -18.398 -23.234 1.00 85.94 150 THR A C 1
ATOM 1152 O O . THR A 1 150 ? -15.235 -19.514 -22.784 1.00 85.94 150 THR A O 1
ATOM 1155 N N . SER A 1 151 ? -14.064 -18.207 -24.186 1.00 81.50 151 SER A N 1
ATOM 1156 C CA . SER A 1 151 ? -13.204 -19.274 -24.715 1.00 81.50 151 SER A CA 1
ATOM 1157 C C . SER A 1 151 ? -11.882 -19.414 -23.950 1.00 81.50 151 SER A C 1
ATOM 1159 O O . SER A 1 151 ? -11.067 -20.267 -24.291 1.00 81.50 151 SER A O 1
ATOM 1161 N N . ASP A 1 152 ? -11.635 -18.558 -22.955 1.00 82.75 152 ASP A N 1
ATOM 1162 C CA . ASP A 1 152 ? -10.395 -18.533 -22.183 1.00 82.75 152 ASP A CA 1
ATOM 1163 C C . ASP A 1 152 ? -10.561 -19.240 -20.821 1.00 82.75 152 ASP A C 1
ATOM 1165 O O . ASP A 1 152 ? -11.441 -18.864 -20.035 1.00 82.75 152 ASP A O 1
ATOM 1169 N N . PRO A 1 153 ? -9.696 -20.215 -20.476 1.00 81.12 153 PRO A N 1
ATOM 1170 C CA . PRO A 1 153 ? -9.754 -20.905 -19.186 1.00 81.12 153 PRO A CA 1
ATOM 1171 C C . PRO A 1 153 ? -9.607 -19.979 -17.965 1.00 81.12 153 PRO A C 1
ATOM 1173 O O . PRO A 1 153 ? -10.198 -20.238 -16.913 1.00 81.12 153 PRO A O 1
ATOM 1176 N N . GLY A 1 154 ? -8.836 -18.891 -18.079 1.00 73.62 154 GLY A N 1
ATOM 1177 C CA . GLY A 1 154 ? -8.684 -17.892 -17.016 1.00 73.62 154 GLY A CA 1
ATOM 1178 C C . GLY A 1 154 ? -9.945 -17.044 -16.818 1.00 73.62 154 GLY A C 1
ATOM 1179 O O . GLY A 1 154 ? -10.349 -16.781 -15.679 1.00 73.62 154 GLY A O 1
ATOM 1180 N N . GLY A 1 155 ? -10.612 -16.679 -17.913 1.00 79.00 155 GLY A N 1
ATOM 1181 C CA . GLY A 1 155 ? -11.923 -16.034 -17.918 1.00 79.00 155 GLY A CA 1
ATOM 1182 C C . GLY A 1 155 ? -12.987 -16.906 -17.252 1.00 79.00 155 GLY A C 1
ATOM 1183 O O . GLY A 1 155 ? -13.714 -16.430 -16.380 1.00 79.00 155 GLY A O 1
ATOM 1184 N N . HIS A 1 156 ? -13.021 -18.199 -17.581 1.00 87.75 156 HIS A N 1
ATOM 1185 C CA . HIS A 1 156 ? -13.947 -19.148 -16.963 1.00 87.75 156 HIS A CA 1
ATOM 1186 C C . HIS A 1 156 ? -13.708 -19.281 -15.451 1.00 87.75 156 HIS A C 1
ATOM 1188 O O . HIS A 1 156 ? -14.641 -19.134 -14.662 1.00 87.75 156 HIS A O 1
ATOM 1194 N N . ARG A 1 157 ? -12.447 -19.429 -15.018 1.00 84.06 157 ARG A N 1
ATOM 1195 C CA . ARG A 1 157 ? -12.098 -19.432 -13.586 1.00 84.06 157 ARG A CA 1
ATOM 1196 C C . ARG A 1 157 ? -12.568 -18.158 -12.877 1.00 84.06 157 ARG A C 1
ATOM 1198 O O . ARG A 1 157 ? -13.038 -18.224 -11.745 1.00 84.06 157 ARG A O 1
ATOM 1205 N N . THR A 1 158 ? -12.457 -17.005 -13.535 1.00 81.19 158 THR A N 1
ATOM 1206 C CA . THR A 1 158 ? -12.923 -15.718 -12.993 1.00 81.19 158 THR A CA 1
ATOM 1207 C C . THR A 1 158 ? -14.439 -15.705 -12.786 1.00 81.19 158 THR A C 1
ATOM 1209 O O . THR A 1 158 ? -14.892 -15.295 -11.718 1.00 81.19 158 THR A O 1
ATOM 1212 N N . ILE A 1 159 ? -15.213 -16.200 -13.759 1.00 87.94 159 ILE A N 1
ATOM 1213 C CA . ILE A 1 159 ? -16.673 -16.345 -13.649 1.00 87.94 159 ILE A CA 1
ATOM 1214 C C . ILE A 1 159 ? -17.028 -17.233 -12.449 1.00 87.94 159 ILE A C 1
ATOM 1216 O O . ILE A 1 159 ? -17.782 -16.798 -11.577 1.00 87.94 159 ILE A O 1
ATOM 1220 N N . CYS A 1 160 ? -16.435 -18.428 -12.354 1.00 91.31 160 CYS A N 1
ATOM 1221 C CA . CYS A 1 160 ? -16.693 -19.364 -11.256 1.00 91.31 160 CYS A CA 1
ATOM 1222 C C . CYS A 1 160 ? -16.396 -18.738 -9.888 1.00 91.31 160 CYS A C 1
ATOM 1224 O O . CYS A 1 160 ? -17.224 -18.820 -8.985 1.00 91.31 160 CYS A O 1
ATOM 1226 N N . THR A 1 161 ? -15.260 -18.048 -9.746 1.00 86.75 161 THR A N 1
ATOM 1227 C CA . THR A 1 161 ? -14.896 -17.351 -8.502 1.00 86.75 161 THR A CA 1
ATOM 1228 C C . THR A 1 161 ? -15.899 -16.257 -8.138 1.00 86.75 161 THR A C 1
ATOM 1230 O O . THR A 1 161 ? -16.238 -16.104 -6.967 1.00 86.75 161 THR A O 1
ATOM 1233 N N . MET A 1 162 ? -16.391 -15.489 -9.113 1.00 87.75 162 MET A N 1
ATOM 1234 C CA . MET A 1 162 ? -17.354 -14.417 -8.856 1.00 87.75 162 MET A CA 1
ATOM 1235 C C . MET A 1 162 ? -18.717 -14.943 -8.412 1.00 87.75 162 MET A C 1
ATOM 1237 O O . MET A 1 162 ? -19.287 -14.402 -7.464 1.00 87.75 162 MET A O 1
ATOM 1241 N N . VAL A 1 163 ? -19.233 -15.984 -9.072 1.00 92.25 163 VAL A N 1
ATOM 1242 C CA . VAL A 1 163 ? -20.512 -16.584 -8.673 1.00 92.25 163 VAL A CA 1
ATOM 1243 C C . VAL A 1 163 ? -20.375 -17.305 -7.336 1.00 92.25 163 VAL A C 1
ATOM 1245 O O . VAL A 1 163 ? -21.232 -17.137 -6.477 1.00 92.25 163 VAL A O 1
ATOM 1248 N N . TRP A 1 164 ? -19.269 -18.019 -7.108 1.00 92.94 164 TRP A N 1
ATOM 1249 C CA . TRP A 1 164 ? -18.963 -18.623 -5.809 1.00 92.94 164 TRP A CA 1
ATOM 1250 C C . TRP A 1 164 ? -18.931 -17.579 -4.686 1.00 92.94 164 TRP A C 1
ATOM 1252 O O . TRP A 1 164 ? -19.560 -17.768 -3.647 1.00 92.94 164 TRP A O 1
ATOM 1262 N N . ALA A 1 165 ? -18.258 -16.446 -4.906 1.00 87.25 165 ALA A N 1
ATOM 1263 C CA . ALA A 1 165 ? -18.207 -15.363 -3.930 1.00 87.25 165 ALA A CA 1
ATOM 1264 C C . ALA A 1 165 ? -19.598 -14.763 -3.664 1.00 87.25 165 ALA A C 1
ATOM 1266 O O . ALA A 1 165 ? -19.926 -14.475 -2.514 1.00 87.25 165 ALA A O 1
ATOM 1267 N N . ALA A 1 166 ? -20.430 -14.603 -4.698 1.00 91.25 166 ALA A N 1
ATOM 1268 C CA . ALA A 1 166 ? -21.806 -14.134 -4.544 1.00 91.25 166 ALA A CA 1
ATOM 1269 C C . ALA A 1 166 ? -22.686 -15.150 -3.800 1.00 91.25 166 ALA A C 1
ATOM 1271 O O . ALA A 1 166 ? -23.436 -14.765 -2.909 1.00 91.25 166 ALA A O 1
ATOM 1272 N N . LEU A 1 167 ? -22.557 -16.445 -4.091 1.00 93.50 167 LEU A N 1
ATOM 1273 C CA . LEU A 1 167 ? -23.258 -17.504 -3.369 1.00 93.50 167 LEU A CA 1
ATOM 1274 C C . LEU A 1 167 ? -22.870 -17.511 -1.884 1.00 93.50 167 LEU A C 1
ATOM 1276 O O . LEU A 1 167 ? -23.742 -17.544 -1.016 1.00 93.50 167 LEU A O 1
ATOM 1280 N N . LEU A 1 168 ? -21.573 -17.396 -1.585 1.00 89.62 168 LEU A N 1
ATOM 1281 C CA . LEU A 1 168 ? -21.083 -17.380 -0.212 1.00 89.62 168 LEU A CA 1
ATOM 1282 C C . LEU A 1 168 ? -21.503 -16.118 0.556 1.00 89.62 168 LEU A C 1
ATOM 1284 O O . LEU A 1 168 ? -21.791 -16.203 1.745 1.00 89.62 168 LEU A O 1
ATOM 1288 N N . ALA A 1 169 ? -21.532 -14.953 -0.093 1.00 87.69 169 ALA A N 1
ATOM 1289 C CA . ALA A 1 169 ? -21.779 -13.670 0.564 1.00 87.69 169 ALA A CA 1
ATOM 1290 C C . ALA A 1 169 ? -23.254 -13.239 0.564 1.00 87.69 169 ALA A C 1
ATOM 1292 O O . ALA A 1 169 ? -23.735 -12.688 1.554 1.00 87.69 169 ALA A O 1
ATOM 1293 N N . ASP A 1 170 ? -23.955 -13.405 -0.555 1.00 92.31 170 ASP A N 1
ATOM 1294 C CA . ASP A 1 170 ? -25.347 -12.986 -0.737 1.00 92.31 170 ASP A CA 1
ATOM 1295 C C . ASP A 1 170 ? -26.304 -14.161 -0.476 1.00 92.31 170 ASP A C 1
ATOM 1297 O O . ASP A 1 170 ? -27.350 -13.960 0.136 1.00 92.31 170 ASP A O 1
ATOM 1301 N N . GLY A 1 171 ? -25.918 -15.392 -0.835 1.00 93.50 171 GLY A N 1
ATOM 1302 C CA . GLY A 1 171 ? -26.728 -16.594 -0.600 1.00 93.50 171 GLY A CA 1
ATOM 1303 C C . GLY A 1 171 ? -26.862 -16.952 0.881 1.00 93.50 171 GLY A C 1
ATOM 1304 O O . GLY A 1 171 ? -27.973 -17.179 1.355 1.00 93.50 171 GLY A O 1
ATOM 1305 N N . THR A 1 172 ? -25.763 -16.913 1.638 1.00 92.00 172 THR A N 1
ATOM 1306 C CA . THR A 1 172 ? -25.809 -17.154 3.094 1.00 92.00 172 THR A CA 1
ATOM 1307 C C . THR A 1 172 ? -26.592 -16.060 3.829 1.00 92.00 172 THR A C 1
ATOM 1309 O O . THR A 1 172 ? -27.361 -16.359 4.742 1.00 92.00 172 THR A O 1
ATOM 1312 N N . ARG A 1 173 ? -26.483 -14.793 3.390 1.00 91.00 173 ARG A N 1
ATOM 1313 C CA . ARG A 1 173 ? -27.307 -13.685 3.904 1.00 91.00 173 ARG A CA 1
ATOM 1314 C C . ARG A 1 173 ? -28.788 -13.898 3.603 1.00 91.00 173 ARG A C 1
ATOM 1316 O O . ARG A 1 173 ? -29.601 -13.640 4.483 1.00 91.00 173 ARG A O 1
ATOM 1323 N N . ALA A 1 174 ? -29.138 -14.350 2.400 1.00 92.81 174 ALA A N 1
ATOM 1324 C CA . ALA A 1 174 ? -30.526 -14.626 2.041 1.00 92.81 174 ALA A CA 1
ATOM 1325 C C . ALA A 1 174 ? -31.137 -15.667 2.992 1.00 92.81 174 ALA A C 1
ATOM 1327 O O . ALA A 1 174 ? -32.165 -15.403 3.612 1.00 92.81 174 ALA A O 1
ATOM 1328 N N . LEU A 1 175 ? -30.457 -16.799 3.201 1.00 93.19 175 LEU A N 1
ATOM 1329 C CA . LEU A 1 175 ? -30.907 -17.824 4.148 1.00 93.19 175 LEU A CA 1
ATOM 1330 C C . LEU A 1 175 ? -31.026 -17.286 5.582 1.00 93.19 175 LEU A C 1
ATOM 1332 O O . LEU A 1 175 ? -32.031 -17.535 6.246 1.00 93.19 175 LEU A O 1
ATOM 1336 N N . ALA A 1 176 ? -30.041 -16.513 6.049 1.00 91.75 176 ALA A N 1
ATOM 1337 C CA . ALA A 1 176 ? -30.076 -15.898 7.375 1.00 91.75 176 ALA A CA 1
ATOM 1338 C C . ALA A 1 176 ? -31.276 -14.944 7.547 1.00 91.75 176 ALA A C 1
ATOM 1340 O O . ALA A 1 176 ? -31.980 -15.012 8.553 1.00 91.75 176 ALA A O 1
ATOM 1341 N N . GLN A 1 177 ? -31.567 -14.112 6.542 1.00 87.31 177 GLN A N 1
ATOM 1342 C CA . GLN A 1 177 ? -32.719 -13.201 6.542 1.00 87.31 177 GLN A CA 1
ATOM 1343 C C . GLN A 1 177 ? -34.065 -13.932 6.480 1.00 87.31 177 GLN A C 1
ATOM 1345 O O . GLN A 1 177 ? -35.043 -13.445 7.040 1.00 87.31 177 GLN A O 1
ATOM 1350 N N . ALA A 1 178 ? -34.109 -15.117 5.869 1.00 89.12 178 ALA A N 1
ATOM 1351 C CA . ALA A 1 178 ? -35.263 -16.016 5.916 1.00 89.12 178 ALA A CA 1
ATOM 1352 C C . ALA A 1 178 ? -35.396 -16.772 7.257 1.00 89.12 178 ALA A C 1
ATOM 1354 O O . ALA A 1 178 ? -36.277 -17.615 7.407 1.00 89.12 178 ALA A O 1
ATOM 1355 N N . GLY A 1 179 ? -34.504 -16.530 8.226 1.00 89.69 179 GLY A N 1
ATOM 1356 C CA . GLY A 1 179 ? -34.472 -17.236 9.509 1.00 89.69 179 GLY A CA 1
ATOM 1357 C C . GLY A 1 179 ? -33.851 -18.638 9.449 1.00 89.69 179 GLY A C 1
ATOM 1358 O O . GLY A 1 179 ? -33.803 -19.327 10.467 1.00 89.69 179 GLY A O 1
ATOM 1359 N N . ARG A 1 180 ? -33.322 -19.071 8.296 1.00 92.12 180 ARG A N 1
ATOM 1360 C CA . ARG A 1 180 ? -32.711 -20.397 8.069 1.00 92.12 180 ARG A CA 1
ATOM 1361 C C . ARG A 1 180 ? -31.225 -20.406 8.461 1.00 92.12 180 ARG A C 1
ATOM 1363 O O . ARG A 1 180 ? -30.362 -20.799 7.678 1.00 92.12 180 ARG A O 1
ATOM 1370 N N . TRP A 1 181 ? -30.917 -19.973 9.684 1.00 94.31 181 TRP A N 1
ATOM 1371 C CA . TRP A 1 181 ? -29.544 -19.782 10.182 1.00 94.31 181 TRP A CA 1
ATOM 1372 C C . TRP A 1 181 ? -28.680 -21.043 10.122 1.00 94.31 181 TRP A C 1
ATOM 1374 O O . TRP A 1 181 ? -27.529 -20.975 9.696 1.00 94.31 181 TRP A O 1
ATOM 1384 N N . GLN A 1 182 ? -29.244 -22.194 10.495 1.00 94.88 182 GLN A N 1
ATOM 1385 C CA . GLN A 1 182 ? -28.520 -23.464 10.476 1.00 94.88 182 GLN A CA 1
ATOM 1386 C C . GLN A 1 182 ? -28.067 -23.840 9.063 1.00 94.88 182 GLN A C 1
ATOM 1388 O O . GLN A 1 182 ? -26.908 -24.172 8.834 1.00 94.88 182 GLN A O 1
ATOM 1393 N N . GLN A 1 183 ? -28.961 -23.694 8.092 1.00 95.06 183 GLN A N 1
ATOM 1394 C CA . GLN A 1 183 ? -28.654 -24.006 6.701 1.00 95.06 183 GLN A CA 1
ATOM 1395 C C . GLN A 1 183 ? -27.688 -22.986 6.093 1.00 95.06 183 GLN A C 1
ATOM 1397 O O . GLN A 1 183 ? -26.813 -23.352 5.314 1.00 95.06 183 GLN A O 1
ATOM 1402 N N . ALA A 1 184 ? -27.778 -21.715 6.500 1.00 95.12 184 ALA A N 1
ATOM 1403 C CA . ALA A 1 184 ? -26.795 -20.703 6.130 1.00 95.12 184 ALA A CA 1
ATOM 1404 C C . ALA A 1 184 ? -25.382 -21.061 6.634 1.00 95.12 184 ALA A C 1
ATOM 1406 O O . ALA A 1 184 ? -24.404 -20.872 5.907 1.00 95.12 184 ALA A O 1
ATOM 1407 N N . ALA A 1 185 ? -25.267 -21.600 7.855 1.00 95.75 185 ALA A N 1
ATOM 1408 C CA . ALA A 1 185 ? -23.999 -22.057 8.424 1.00 95.75 185 ALA A CA 1
ATOM 1409 C C . ALA A 1 185 ? -23.460 -23.305 7.705 1.00 95.75 185 ALA A C 1
ATOM 1411 O O . ALA A 1 185 ? -22.284 -23.341 7.340 1.00 95.75 185 ALA A O 1
ATOM 1412 N N . GLU A 1 186 ? -24.317 -24.291 7.431 1.00 95.06 186 GLU A N 1
ATOM 1413 C CA . GLU A 1 186 ? -23.970 -25.497 6.665 1.00 95.06 186 GLU A CA 1
ATOM 1414 C C . GLU A 1 186 ? -23.486 -25.152 5.255 1.00 95.06 186 GLU A C 1
ATOM 1416 O O . GLU A 1 186 ? -22.452 -25.651 4.810 1.00 95.06 186 GLU A O 1
ATOM 1421 N N . GLN A 1 187 ? -24.169 -24.231 4.575 1.00 92.44 187 GLN A N 1
ATOM 1422 C CA . GLN A 1 187 ? -23.760 -23.749 3.262 1.00 92.44 187 GLN A CA 1
ATOM 1423 C C . GLN A 1 187 ? -22.405 -23.024 3.325 1.00 92.44 187 GLN A C 1
ATOM 1425 O O . GLN A 1 187 ? -21.518 -23.278 2.502 1.00 92.44 187 GLN A O 1
ATOM 1430 N N . ALA A 1 188 ? -22.213 -22.134 4.306 1.00 92.19 188 ALA A N 1
ATOM 1431 C CA . ALA A 1 188 ? -20.934 -21.460 4.505 1.00 92.19 188 ALA A CA 1
ATOM 1432 C C . ALA A 1 188 ? -19.801 -22.474 4.747 1.00 92.19 188 ALA A C 1
ATOM 1434 O O . ALA A 1 188 ? -18.716 -22.318 4.184 1.00 92.19 188 ALA A O 1
ATOM 1435 N N . ALA A 1 189 ? -20.050 -23.534 5.522 1.00 92.12 189 ALA A N 1
ATOM 1436 C CA . ALA A 1 189 ? -19.100 -24.621 5.747 1.00 92.12 189 ALA A CA 1
ATOM 1437 C C . ALA A 1 189 ? -18.808 -25.408 4.460 1.00 92.12 189 ALA A C 1
ATOM 1439 O O . ALA A 1 189 ? -17.640 -25.599 4.110 1.00 92.12 189 ALA A O 1
ATOM 1440 N N . HIS A 1 190 ? -19.852 -25.805 3.724 1.00 91.31 190 HIS A N 1
ATOM 1441 C CA . HIS A 1 190 ? -19.754 -26.572 2.479 1.00 91.31 190 HIS A CA 1
ATOM 1442 C C . HIS A 1 190 ? -18.864 -25.871 1.445 1.00 91.31 190 HIS A C 1
ATOM 1444 O O . HIS A 1 190 ? -18.000 -26.490 0.821 1.00 91.31 190 HIS A O 1
ATOM 1450 N N . HIS A 1 191 ? -19.000 -24.549 1.327 1.00 86.12 191 HIS A N 1
ATOM 1451 C CA . HIS A 1 191 ? -18.184 -23.732 0.430 1.00 86.12 191 HIS A CA 1
ATOM 1452 C C . HIS A 1 191 ? -16.871 -23.229 1.049 1.00 86.12 191 HIS A C 1
ATOM 1454 O O . HIS A 1 191 ? -16.208 -22.390 0.439 1.00 86.12 191 HIS A O 1
ATOM 1460 N N . ARG A 1 192 ? -16.461 -23.739 2.221 1.00 88.44 192 ARG A N 1
ATOM 1461 C CA . ARG A 1 192 ? -15.228 -23.354 2.943 1.00 88.44 192 ARG A CA 1
ATOM 1462 C C . ARG A 1 192 ? -15.132 -21.853 3.251 1.00 88.44 192 ARG A C 1
ATOM 1464 O O . ARG A 1 192 ? -14.049 -21.274 3.256 1.00 88.44 192 ARG A O 1
ATOM 1471 N N . GLY A 1 193 ? -16.267 -21.217 3.509 1.00 84.69 193 GLY A N 1
ATOM 1472 C CA . GLY A 1 193 ? -16.379 -19.792 3.809 1.00 84.69 193 GLY A CA 1
ATOM 1473 C C . GLY A 1 193 ? -16.325 -19.427 5.293 1.00 84.69 193 GLY A C 1
ATOM 1474 O O . GLY A 1 193 ? -16.569 -18.271 5.643 1.00 84.69 193 GLY A O 1
ATOM 1475 N N . ILE A 1 194 ? -16.019 -20.382 6.175 1.00 90.75 194 ILE A N 1
ATOM 1476 C CA . ILE A 1 194 ? -15.859 -20.143 7.615 1.00 90.75 194 ILE A CA 1
ATOM 1477 C C . ILE A 1 194 ? -14.373 -19.916 7.913 1.00 90.75 194 ILE A C 1
ATOM 1479 O O . ILE A 1 194 ? -13.597 -20.858 8.049 1.00 90.75 194 ILE A O 1
ATOM 1483 N N . GLY A 1 195 ? -13.972 -18.647 7.984 1.00 87.00 195 GLY A N 1
ATOM 1484 C CA . GLY A 1 195 ? -12.627 -18.236 8.398 1.00 87.00 195 GLY A CA 1
ATOM 1485 C C . GLY A 1 195 ? -12.539 -17.880 9.886 1.00 87.00 195 GLY A C 1
ATOM 1486 O O . GLY A 1 195 ? -13.531 -17.925 10.609 1.00 87.00 195 GLY A O 1
ATOM 1487 N N . SER A 1 196 ? -11.350 -17.471 10.341 1.00 90.69 196 SER A N 1
ATOM 1488 C CA . SER A 1 196 ? -11.146 -16.964 11.709 1.00 90.69 196 SER A CA 1
ATOM 1489 C C . SER A 1 196 ? -11.605 -15.511 11.893 1.00 90.69 196 SER A C 1
ATOM 1491 O O . SER A 1 196 ? -11.872 -15.092 13.013 1.00 90.69 196 SER A O 1
ATOM 1493 N N . ARG A 1 197 ? -11.717 -14.732 10.810 1.00 92.75 197 ARG A N 1
ATOM 1494 C CA . ARG A 1 197 ? -12.228 -13.349 10.825 1.00 92.75 197 ARG A CA 1
ATOM 1495 C C . ARG A 1 197 ? -13.749 -13.300 10.923 1.00 92.75 197 ARG A C 1
ATOM 1497 O O . ARG A 1 197 ? -14.426 -14.215 10.457 1.00 92.75 197 ARG A O 1
ATOM 1504 N N . LEU A 1 198 ? -14.293 -12.190 11.419 1.00 95.31 198 LEU A N 1
ATOM 1505 C CA . LEU A 1 198 ? -15.736 -11.960 11.555 1.00 95.31 198 LEU A CA 1
ATOM 1506 C C . LEU A 1 198 ? -16.374 -11.499 10.235 1.00 95.31 198 LEU A C 1
ATOM 1508 O O . LEU A 1 198 ? -17.059 -10.483 10.181 1.00 95.31 198 LEU A O 1
ATOM 1512 N N . LEU A 1 199 ? -16.162 -12.257 9.160 1.00 91.94 199 LEU A N 1
ATOM 1513 C CA . LEU A 1 199 ? -16.899 -12.109 7.898 1.00 91.94 199 LEU A CA 1
ATOM 1514 C C . LEU A 1 199 ? -18.218 -12.905 7.948 1.00 91.94 199 LEU A C 1
ATOM 1516 O O . LEU A 1 199 ? -18.504 -13.565 8.949 1.00 91.94 199 LEU A O 1
ATOM 1520 N N . ASP A 1 200 ? -19.009 -12.865 6.870 1.00 92.62 200 ASP A N 1
ATOM 1521 C CA . ASP A 1 200 ? -20.360 -13.442 6.792 1.00 92.62 200 ASP A CA 1
ATOM 1522 C C . ASP A 1 200 ? -20.464 -14.853 7.408 1.00 92.62 200 ASP A C 1
ATOM 1524 O O . ASP A 1 200 ? -21.227 -15.061 8.351 1.00 92.62 200 ASP A O 1
ATOM 1528 N N . GLY A 1 201 ? -19.642 -15.803 6.943 1.00 92.88 201 GLY A N 1
ATOM 1529 C CA . GLY A 1 201 ? -19.712 -17.204 7.374 1.00 92.88 201 GLY A CA 1
ATOM 1530 C C . GLY A 1 201 ? -19.427 -17.421 8.863 1.00 92.88 201 GLY A C 1
ATOM 1531 O O . GLY A 1 201 ? -20.113 -18.211 9.512 1.00 92.88 201 GLY A O 1
ATOM 1532 N N . ARG A 1 202 ? -18.460 -16.696 9.443 1.00 96.19 202 ARG A N 1
ATOM 1533 C CA . ARG A 1 202 ? -18.111 -16.822 10.870 1.00 96.19 202 ARG A CA 1
ATOM 1534 C C . ARG A 1 202 ? -19.224 -16.278 11.762 1.00 96.19 202 ARG A C 1
ATOM 1536 O O . ARG A 1 202 ? -19.591 -16.942 12.726 1.00 96.19 202 ARG A O 1
ATOM 1543 N N . GLN A 1 203 ? -19.787 -15.116 11.417 1.00 97.19 203 GLN A N 1
ATOM 1544 C CA . GLN A 1 203 ? -20.908 -14.528 12.159 1.00 97.19 203 GLN A CA 1
ATOM 1545 C C . GLN A 1 203 ? -22.158 -15.413 12.090 1.00 97.19 203 GLN A C 1
ATOM 1547 O O . GLN A 1 203 ? -22.784 -15.664 13.116 1.00 97.19 203 GLN A O 1
ATOM 1552 N N . ILE A 1 204 ? -22.488 -15.927 10.899 1.00 96.19 204 ILE A N 1
ATOM 1553 C CA . ILE A 1 204 ? -23.618 -16.843 10.696 1.00 96.19 204 ILE A CA 1
ATOM 1554 C C . ILE A 1 204 ? -23.442 -18.117 11.521 1.00 96.19 204 ILE A C 1
ATOM 1556 O O . ILE A 1 204 ? -24.383 -18.531 12.187 1.00 96.19 204 ILE A O 1
ATOM 1560 N N . THR A 1 205 ? -22.238 -18.698 11.530 1.00 97.06 205 THR A N 1
ATOM 1561 C CA . THR A 1 205 ? -21.947 -19.901 12.326 1.00 97.06 205 THR A CA 1
ATOM 1562 C C . THR A 1 205 ? -22.152 -19.633 13.816 1.00 97.06 205 THR A C 1
ATOM 1564 O O . THR A 1 205 ? -22.880 -20.371 14.466 1.00 97.06 205 THR A O 1
ATOM 1567 N N . ILE A 1 206 ? -21.592 -18.538 14.346 1.00 96.81 206 ILE A N 1
ATOM 1568 C CA . ILE A 1 206 ? -21.763 -18.141 15.755 1.00 96.81 206 ILE A CA 1
ATOM 1569 C C . ILE A 1 206 ? -23.250 -18.027 16.120 1.00 96.81 206 ILE A C 1
ATOM 1571 O O . ILE A 1 206 ? -23.685 -18.572 17.135 1.00 96.81 206 ILE A O 1
ATOM 1575 N N . LEU A 1 207 ? -24.031 -17.322 15.297 1.00 96.06 207 LEU A N 1
ATOM 1576 C CA . LEU A 1 207 ? -25.448 -17.082 15.562 1.00 96.06 207 LEU A CA 1
ATOM 1577 C C . LEU A 1 207 ? -26.291 -18.352 15.413 1.00 96.06 207 LEU A C 1
ATOM 1579 O O . LEU A 1 207 ? -27.159 -18.587 16.248 1.00 96.06 207 LEU A O 1
ATOM 1583 N N . ALA A 1 208 ? -26.017 -19.196 14.416 1.00 95.62 208 ALA A N 1
ATOM 1584 C CA . ALA A 1 208 ? -26.686 -20.486 14.253 1.00 95.62 208 ALA A CA 1
ATOM 1585 C C . ALA A 1 208 ? -26.442 -21.402 15.464 1.00 95.62 208 ALA A C 1
ATOM 1587 O O . ALA A 1 208 ? -27.394 -21.924 16.043 1.00 95.62 208 ALA A O 1
ATOM 1588 N N . THR A 1 209 ? -25.188 -21.514 15.916 1.00 95.38 209 THR A N 1
ATOM 1589 C CA . THR A 1 209 ? -24.817 -22.264 17.125 1.00 95.38 209 THR A CA 1
ATOM 1590 C C . THR A 1 209 ? -25.542 -21.720 18.363 1.00 95.38 209 THR A C 1
ATOM 1592 O O . THR A 1 209 ? -26.102 -22.490 19.144 1.00 95.38 209 THR A O 1
ATOM 1595 N N . ALA A 1 210 ? -25.608 -20.394 18.531 1.00 93.00 210 ALA A N 1
ATOM 1596 C CA . ALA A 1 210 ? -26.331 -19.783 19.648 1.00 93.00 210 ALA A CA 1
ATOM 1597 C C . ALA A 1 210 ? -27.843 -20.075 19.600 1.00 93.00 210 ALA A C 1
ATOM 1599 O O . ALA A 1 210 ? -28.439 -20.393 20.630 1.00 93.00 210 ALA A O 1
ATOM 1600 N N . LEU A 1 211 ? -28.457 -19.996 18.416 1.00 91.56 211 LEU A N 1
ATOM 1601 C CA . LEU A 1 211 ? -29.888 -20.240 18.209 1.00 91.56 211 LEU A CA 1
ATOM 1602 C C . LEU A 1 211 ? -30.287 -21.707 18.415 1.00 91.56 211 LEU A C 1
ATOM 1604 O O . LEU A 1 211 ? -31.408 -21.966 18.844 1.00 91.56 211 LEU A O 1
ATOM 1608 N N . ASN A 1 212 ? -29.365 -22.650 18.209 1.00 91.31 212 ASN A N 1
ATOM 1609 C CA . ASN A 1 212 ? -29.565 -24.071 18.513 1.00 91.31 212 ASN A CA 1
ATOM 1610 C C . ASN A 1 212 ? -29.397 -24.415 20.007 1.00 91.31 212 ASN A C 1
ATOM 1612 O O . ASN A 1 212 ? -29.357 -25.588 20.375 1.00 91.31 212 ASN A O 1
ATOM 1616 N N . GLY A 1 213 ? -29.261 -23.417 20.886 1.00 88.75 213 GLY A N 1
ATOM 1617 C CA . GLY A 1 213 ? -29.082 -23.626 22.326 1.00 88.75 213 GLY A CA 1
ATOM 1618 C C . GLY A 1 213 ? -27.651 -23.986 22.742 1.00 88.75 213 GLY A C 1
ATOM 1619 O O . GLY A 1 213 ? -27.396 -24.203 23.925 1.00 88.75 213 GLY A O 1
ATOM 1620 N N . GLN A 1 214 ? -26.685 -23.988 21.816 1.00 92.94 214 GLN A N 1
ATOM 1621 C CA . GLN A 1 214 ? -25.269 -24.276 22.088 1.00 92.94 214 GLN A CA 1
ATOM 1622 C C . GLN A 1 214 ? -24.510 -22.995 22.478 1.00 92.94 214 GLN A C 1
ATOM 1624 O O . GLN A 1 214 ? -23.461 -22.653 21.930 1.00 92.94 214 GLN A O 1
ATOM 1629 N N . ALA A 1 215 ? -25.045 -22.240 23.437 1.00 88.81 215 ALA A N 1
ATOM 1630 C CA . ALA A 1 215 ? -24.568 -20.889 23.728 1.00 88.81 215 ALA A CA 1
ATOM 1631 C C . ALA A 1 215 ? -23.106 -20.830 24.226 1.00 88.81 215 ALA A C 1
ATOM 1633 O O . ALA A 1 215 ? -22.396 -19.871 23.919 1.00 88.81 215 ALA A O 1
ATOM 1634 N N . SER A 1 216 ? -22.619 -21.857 24.931 1.00 88.50 216 SER A N 1
ATOM 1635 C CA . SER A 1 216 ? -21.206 -21.952 25.337 1.00 88.50 216 SER A CA 1
ATOM 1636 C C . SER A 1 216 ? -20.264 -22.081 24.138 1.00 88.50 216 SER A C 1
ATOM 1638 O O . SER A 1 216 ? -19.258 -21.380 24.069 1.00 88.50 216 SER A O 1
ATOM 1640 N N . GLU A 1 217 ? -20.617 -22.919 23.163 1.00 94.12 217 GLU A N 1
ATOM 1641 C CA . GLU A 1 217 ? -19.838 -23.111 21.936 1.00 94.12 217 GLU A CA 1
ATOM 1642 C C . GLU A 1 217 ? -19.835 -21.839 21.079 1.00 94.12 217 GLU A C 1
ATOM 1644 O O . GLU A 1 217 ? -18.784 -21.411 20.600 1.00 94.12 217 GLU A O 1
ATOM 1649 N N . ALA A 1 218 ? -20.983 -21.164 20.972 1.00 95.06 218 ALA A N 1
ATOM 1650 C CA . ALA A 1 218 ? -21.084 -19.883 20.278 1.00 95.06 218 ALA A CA 1
ATOM 1651 C C . ALA A 1 218 ? -20.139 -18.823 20.874 1.00 95.06 218 ALA A C 1
ATOM 1653 O O . ALA A 1 218 ? -19.466 -18.108 20.132 1.00 95.06 218 ALA A O 1
ATOM 1654 N N . ARG A 1 219 ? -20.012 -18.753 22.208 1.00 92.75 219 ARG A N 1
ATOM 1655 C CA . ARG A 1 219 ? -19.041 -17.859 22.867 1.00 92.75 219 ARG A CA 1
ATOM 1656 C C . ARG A 1 219 ? -17.603 -18.245 22.561 1.00 92.75 219 ARG A C 1
ATOM 1658 O O . ARG A 1 219 ? -16.801 -17.369 22.252 1.00 92.75 219 ARG A O 1
ATOM 1665 N N . THR A 1 220 ? -17.277 -19.534 22.600 1.00 94.62 220 THR A N 1
ATOM 1666 C CA . THR A 1 220 ? -15.943 -20.008 22.214 1.00 94.62 220 THR A CA 1
ATOM 1667 C C . THR A 1 220 ? -15.603 -19.576 20.788 1.00 94.62 220 THR A C 1
ATOM 1669 O O . THR A 1 220 ? -14.507 -19.072 20.552 1.00 94.62 220 THR A O 1
ATOM 1672 N N . LEU A 1 221 ? -16.550 -19.676 19.851 1.00 96.62 221 LEU A N 1
ATOM 1673 C CA . LEU A 1 221 ? -16.363 -19.205 18.478 1.00 96.62 221 LEU A CA 1
ATOM 1674 C C . LEU A 1 221 ? -16.157 -17.681 18.393 1.00 96.62 221 LEU A C 1
ATOM 1676 O O . LEU A 1 221 ? -15.333 -17.227 17.591 1.00 96.62 221 LEU A O 1
ATOM 1680 N N . VAL A 1 222 ? -16.851 -16.886 19.219 1.00 96.56 222 VAL A N 1
ATOM 1681 C CA . VAL A 1 222 ? -16.634 -15.428 19.319 1.00 96.56 222 VAL A CA 1
ATOM 1682 C C . VAL A 1 222 ? -15.212 -15.112 19.785 1.00 96.56 222 VAL A C 1
ATOM 1684 O O . VAL A 1 222 ? -14.536 -14.305 19.141 1.00 96.56 222 VAL A O 1
ATOM 1687 N N . GLU A 1 223 ? -14.734 -15.760 20.850 1.00 95.00 223 GLU A N 1
ATOM 1688 C CA . GLU A 1 223 ? -13.402 -15.487 21.411 1.00 95.00 223 GLU A CA 1
ATOM 1689 C C . GLU A 1 223 ? -12.261 -16.028 20.544 1.00 95.00 223 GLU A C 1
ATOM 1691 O O . GLU A 1 223 ? -11.211 -15.403 20.439 1.00 95.00 223 GLU A O 1
ATOM 1696 N N . GLN A 1 224 ? -12.473 -17.146 19.848 1.00 94.69 224 GLN A N 1
ATOM 1697 C CA . GLN A 1 224 ? -11.511 -17.677 18.876 1.00 94.69 224 GLN A CA 1
ATOM 1698 C C . GLN A 1 224 ? -11.495 -16.897 17.557 1.00 94.69 224 GLN A C 1
ATOM 1700 O O . GLN A 1 224 ? -10.692 -17.193 16.669 1.00 94.69 224 GLN A O 1
ATOM 1705 N N . SER A 1 225 ? -12.426 -15.963 17.353 1.00 94.94 225 SER A N 1
ATOM 1706 C CA . SER A 1 225 ? -12.393 -15.115 16.167 1.00 94.94 225 SER A CA 1
ATOM 1707 C C . SER A 1 225 ? -11.249 -14.106 16.270 1.00 94.94 225 SER A C 1
ATOM 1709 O O . SER A 1 225 ? -10.981 -13.555 17.334 1.00 94.94 225 SER A O 1
ATOM 1711 N N . THR A 1 226 ? -10.588 -13.840 15.145 1.00 93.06 226 THR A N 1
ATOM 1712 C CA . THR A 1 226 ? -9.441 -12.934 15.027 1.00 93.06 226 THR A CA 1
ATOM 1713 C C . THR A 1 226 ? -9.837 -11.693 14.215 1.00 93.06 226 THR A C 1
ATOM 1715 O O . THR A 1 226 ? -9.595 -11.676 13.002 1.00 93.06 226 THR A O 1
ATOM 1718 N N . PRO A 1 227 ? -10.471 -10.674 14.832 1.00 89.56 227 PRO A N 1
ATOM 1719 C CA . PRO A 1 227 ? -10.716 -9.387 14.187 1.00 89.56 227 PRO A CA 1
ATOM 1720 C C . PRO A 1 227 ? -9.428 -8.838 13.570 1.00 89.56 227 PRO A C 1
ATOM 1722 O O . PRO A 1 227 ? -8.415 -8.747 14.262 1.00 89.56 227 PRO A O 1
ATOM 1725 N N . SER A 1 228 ? -9.446 -8.476 12.286 1.00 83.00 228 SER A N 1
ATOM 1726 C CA . SER A 1 228 ? -8.266 -7.903 11.617 1.00 83.00 228 SER A CA 1
ATOM 1727 C C . SER A 1 228 ? -8.520 -6.526 11.001 1.00 83.00 228 SER A C 1
ATOM 1729 O O . SER A 1 228 ? -7.614 -5.956 10.398 1.00 83.00 228 SER A O 1
ATOM 1731 N N . ALA A 1 229 ? -9.745 -6.012 11.103 1.00 81.19 229 ALA A N 1
ATOM 1732 C CA . ALA A 1 229 ? -10.126 -4.668 10.695 1.00 81.19 229 ALA A CA 1
ATOM 1733 C C . ALA A 1 229 ? -10.835 -3.942 11.854 1.00 81.19 229 ALA A C 1
ATOM 1735 O O . ALA A 1 229 ? -11.534 -4.599 12.631 1.00 81.19 229 ALA A O 1
ATOM 1736 N N . PRO A 1 230 ? -10.716 -2.604 11.967 1.00 85.75 230 PRO A N 1
ATOM 1737 C CA . PRO A 1 230 ? -11.300 -1.845 13.078 1.00 85.75 230 PRO A CA 1
ATOM 1738 C C . PRO A 1 230 ? -12.806 -2.074 13.281 1.00 85.75 230 PRO A C 1
ATOM 1740 O O . PRO A 1 230 ? -13.267 -2.173 14.416 1.00 85.75 230 PRO A O 1
ATOM 1743 N N . TRP A 1 231 ? -13.571 -2.233 12.194 1.00 93.69 231 TRP A N 1
ATOM 1744 C CA . TRP A 1 231 ? -15.018 -2.472 12.248 1.00 93.69 231 TRP A CA 1
ATOM 1745 C C . TRP A 1 231 ? -15.404 -3.840 12.836 1.00 93.69 231 TRP A C 1
ATOM 1747 O O . TRP A 1 231 ? -16.519 -3.997 13.337 1.00 93.69 231 TRP A O 1
ATOM 1757 N N . GLU A 1 232 ? -14.506 -4.834 12.809 1.00 96.38 232 GLU A N 1
ATOM 1758 C CA . GLU A 1 232 ? -14.790 -6.184 13.319 1.00 96.38 232 GLU A CA 1
ATOM 1759 C C . GLU A 1 232 ? -14.889 -6.199 14.849 1.00 96.38 232 GLU A C 1
ATOM 1761 O O . GLU A 1 232 ? -15.583 -7.048 15.407 1.00 96.38 232 GLU A O 1
ATOM 1766 N N . LYS A 1 233 ? -14.232 -5.261 15.546 1.00 95.94 233 LYS A N 1
ATOM 1767 C CA . LYS A 1 233 ? -14.221 -5.237 17.014 1.00 95.94 233 LYS A CA 1
ATOM 1768 C C . LYS A 1 233 ? -15.587 -4.872 17.621 1.00 95.94 233 LYS A C 1
ATOM 1770 O O . LYS A 1 233 ? -16.042 -5.634 18.476 1.00 95.94 233 LYS A O 1
ATOM 1775 N N . PRO A 1 234 ? -16.286 -3.805 17.178 1.00 96.69 234 PRO A N 1
ATOM 1776 C CA . PRO A 1 234 ? -17.677 -3.564 17.566 1.00 96.69 234 PRO A CA 1
ATOM 1777 C C . PRO A 1 234 ? -18.585 -4.774 17.308 1.00 96.69 234 PRO A C 1
ATOM 1779 O O . PRO A 1 234 ? -19.333 -5.176 18.194 1.00 96.69 234 PRO A O 1
ATOM 1782 N N . VAL A 1 235 ? -18.461 -5.426 16.144 1.00 98.06 235 VAL A N 1
ATOM 1783 C CA . VAL A 1 235 ? -19.261 -6.617 15.798 1.00 98.06 235 VAL A CA 1
ATOM 1784 C C . VAL A 1 235 ? -18.953 -7.803 16.718 1.00 98.06 235 VAL A C 1
ATOM 1786 O O . VAL A 1 235 ? -19.877 -8.476 17.176 1.00 98.06 235 VAL A O 1
ATOM 1789 N N . GLN A 1 236 ? -17.680 -8.036 17.060 1.00 97.75 236 GLN A N 1
ATOM 1790 C CA . GLN A 1 236 ? -17.294 -9.053 18.045 1.00 97.75 236 GLN A CA 1
ATOM 1791 C C . GLN A 1 236 ? -17.961 -8.793 19.397 1.00 97.75 236 GLN A C 1
ATOM 1793 O O . GLN A 1 236 ? -18.459 -9.722 20.028 1.00 97.75 236 GLN A O 1
ATOM 1798 N N . ASN A 1 237 ? -17.984 -7.534 19.841 1.00 97.25 237 ASN A N 1
ATOM 1799 C CA . ASN A 1 237 ? -18.571 -7.157 21.122 1.00 97.25 237 ASN A CA 1
ATOM 1800 C C . ASN A 1 237 ? -20.102 -7.313 21.118 1.00 97.25 237 ASN A C 1
ATOM 1802 O O . ASN A 1 237 ? -20.646 -7.807 22.105 1.00 97.25 237 ASN A O 1
ATOM 1806 N N . LEU A 1 238 ? -20.784 -6.990 20.007 1.00 96.69 238 LEU A N 1
ATOM 1807 C CA . LEU A 1 238 ? -22.213 -7.291 19.824 1.00 96.69 238 LEU A CA 1
ATOM 1808 C C . LEU A 1 238 ? -22.477 -8.796 19.977 1.00 96.69 238 LEU A C 1
ATOM 1810 O O . LEU A 1 238 ? -23.313 -9.206 20.781 1.00 96.69 238 LEU A O 1
ATOM 1814 N N . LEU A 1 239 ? -21.724 -9.629 19.248 1.00 96.75 239 LEU A N 1
ATOM 1815 C CA . LEU A 1 239 ? -21.863 -11.088 19.294 1.00 96.75 239 LEU A CA 1
ATOM 1816 C C . LEU A 1 239 ? -21.546 -11.658 20.683 1.00 96.75 239 LEU A C 1
ATOM 1818 O O . LEU A 1 239 ? -22.241 -12.569 21.134 1.00 96.75 239 LEU A O 1
ATOM 1822 N N . ARG A 1 240 ? -20.550 -11.103 21.387 1.00 95.25 240 ARG A N 1
ATOM 1823 C CA . ARG A 1 240 ? -20.204 -11.495 22.762 1.00 95.25 240 ARG A CA 1
ATOM 1824 C C . ARG A 1 240 ? -21.370 -11.268 23.715 1.00 95.25 240 ARG A C 1
ATOM 1826 O O . ARG A 1 240 ? -21.716 -12.175 24.468 1.00 95.25 240 ARG A O 1
ATOM 1833 N N . VAL A 1 241 ? -22.000 -10.092 23.675 1.00 93.50 241 VAL A N 1
ATOM 1834 C CA . VAL A 1 241 ? -23.152 -9.793 24.540 1.00 93.50 241 VAL A CA 1
ATOM 1835 C C . VAL A 1 241 ? -24.357 -10.658 24.160 1.00 93.50 241 VAL A C 1
ATOM 1837 O O . VAL A 1 241 ? -25.008 -11.206 25.049 1.00 93.50 241 VAL A O 1
ATOM 1840 N N . LEU A 1 242 ? -24.615 -10.862 22.865 1.00 91.81 242 LEU A N 1
ATOM 1841 C CA . LEU A 1 242 ? -25.703 -11.720 22.377 1.00 91.81 242 LEU A CA 1
ATOM 1842 C C . LEU A 1 242 ? -25.562 -13.180 22.825 1.00 91.81 242 LEU A C 1
ATOM 1844 O O . LEU A 1 242 ? -26.486 -13.739 23.417 1.00 91.81 242 LEU A O 1
ATOM 1848 N N . CYS A 1 243 ? -24.394 -13.788 22.613 1.00 91.62 243 CYS A N 1
ATOM 1849 C CA . CYS A 1 243 ? -24.121 -15.155 23.069 1.00 91.62 243 CYS A CA 1
ATOM 1850 C C . CYS A 1 243 ? -24.035 -15.222 24.607 1.00 91.62 243 CYS A C 1
ATOM 1852 O O . CYS A 1 243 ? -24.368 -16.233 25.228 1.00 91.62 243 CYS A O 1
ATOM 1854 N N . GLY A 1 244 ? -23.619 -14.125 25.246 1.00 88.62 244 GLY A N 1
ATOM 1855 C CA . GLY A 1 244 ? -23.710 -13.892 26.685 1.00 88.62 244 GLY A CA 1
ATOM 1856 C C . GLY A 1 244 ? 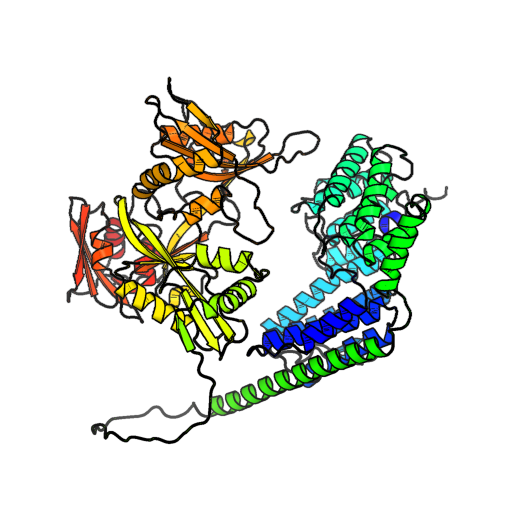-25.139 -14.059 27.203 1.00 88.62 244 GLY A C 1
ATOM 1857 O O . GLY A 1 244 ? -25.374 -14.853 28.115 1.00 88.62 244 GLY A O 1
ATOM 1858 N N . ARG A 1 245 ? -26.102 -13.381 26.569 1.00 86.44 245 ARG A N 1
ATOM 1859 C CA . ARG A 1 245 ? -27.530 -13.470 26.907 1.00 86.44 245 ARG A CA 1
ATOM 1860 C C . ARG A 1 245 ? -28.085 -14.858 26.704 1.00 86.44 245 ARG A C 1
ATOM 1862 O O . ARG A 1 245 ? -28.706 -15.381 27.620 1.00 86.44 245 ARG A O 1
ATOM 1869 N N . ALA A 1 246 ? -27.805 -15.465 25.554 1.00 84.12 246 ALA A N 1
ATOM 1870 C CA . ALA A 1 246 ? -28.306 -16.796 25.225 1.00 84.12 246 ALA A CA 1
ATOM 1871 C C . ALA A 1 246 ? -27.918 -17.865 26.264 1.00 84.12 246 ALA A C 1
ATOM 1873 O O . ALA A 1 246 ? -28.699 -18.777 26.504 1.00 84.12 246 ALA A O 1
ATOM 1874 N N . ALA A 1 247 ? -26.759 -17.729 26.922 1.00 83.88 247 ALA A N 1
ATOM 1875 C CA . ALA A 1 247 ? -26.348 -18.615 28.020 1.00 83.88 247 ALA A CA 1
ATOM 1876 C C . ALA A 1 247 ? -26.596 -18.048 29.435 1.00 83.88 247 ALA A C 1
ATOM 1878 O O . ALA A 1 247 ? -26.099 -18.608 30.406 1.00 83.88 247 ALA A O 1
ATOM 1879 N N . GLY A 1 248 ? -27.329 -16.939 29.581 1.00 81.25 248 GLY A N 1
ATOM 1880 C CA . GLY A 1 248 ? -27.721 -16.391 30.886 1.00 81.25 248 GLY A CA 1
ATOM 1881 C C . GLY A 1 248 ? -26.589 -15.777 31.722 1.00 81.25 248 GLY A C 1
ATOM 1882 O O . GLY A 1 248 ? -26.752 -15.622 32.926 1.00 81.25 248 GLY A O 1
ATOM 1883 N N . THR A 1 249 ? -25.443 -15.418 31.125 1.00 79.56 249 THR A N 1
ATOM 1884 C CA . THR A 1 249 ? -24.286 -14.868 31.869 1.00 79.56 249 THR A CA 1
ATOM 1885 C C . THR A 1 249 ? -23.710 -13.614 31.197 1.00 79.56 249 THR A C 1
ATOM 1887 O O . THR A 1 249 ? -22.566 -13.593 30.733 1.00 79.56 249 THR A O 1
ATOM 1890 N N . VAL A 1 250 ? -24.514 -12.557 31.082 1.00 81.81 250 VAL A N 1
ATOM 1891 C CA . VAL A 1 250 ? -24.025 -11.255 30.597 1.00 81.81 250 VAL A CA 1
ATOM 1892 C C . VAL A 1 250 ? -23.344 -10.509 31.731 1.00 81.81 250 VAL A C 1
ATOM 1894 O O . VAL A 1 250 ? -23.956 -10.273 32.766 1.00 81.81 250 VAL A O 1
ATOM 1897 N N . LEU A 1 251 ? -22.102 -10.091 31.505 1.00 84.38 251 LEU A N 1
ATOM 1898 C CA . LEU A 1 251 ? -21.376 -9.209 32.413 1.00 84.38 251 LEU A CA 1
ATOM 1899 C C . LEU A 1 251 ? -21.597 -7.750 32.003 1.00 84.38 251 LEU A C 1
ATOM 1901 O O . LEU A 1 251 ? -21.540 -7.422 30.814 1.00 84.38 251 LEU A O 1
ATOM 1905 N N . THR A 1 252 ? -21.813 -6.867 32.981 1.00 85.06 252 THR A N 1
ATOM 1906 C CA . THR A 1 252 ? -22.004 -5.422 32.756 1.00 85.06 252 THR A CA 1
ATOM 1907 C C . THR A 1 252 ? -20.842 -4.810 31.966 1.00 85.06 252 THR A C 1
ATOM 1909 O O . THR A 1 252 ? -21.061 -4.002 31.068 1.00 85.06 252 THR A O 1
ATOM 1912 N N . GLU A 1 253 ? -19.608 -5.259 32.212 1.00 88.25 253 GLU A N 1
ATOM 1913 C CA . GLU A 1 253 ? -18.403 -4.813 31.496 1.00 88.25 253 GLU A CA 1
ATOM 1914 C C . GLU A 1 253 ? -18.451 -5.082 29.981 1.00 88.25 253 GLU A C 1
ATOM 1916 O O . GLU A 1 253 ? -17.980 -4.267 29.183 1.00 88.25 253 GLU A O 1
ATOM 1921 N N . HIS A 1 254 ? -19.066 -6.193 29.557 1.00 91.19 254 HIS A N 1
ATOM 1922 C CA . HIS A 1 254 ? -19.212 -6.524 28.142 1.00 91.19 254 HIS A CA 1
ATOM 1923 C C . HIS A 1 254 ? -20.202 -5.578 27.458 1.00 91.19 254 HIS A C 1
ATOM 1925 O O . HIS A 1 254 ? -19.955 -5.157 26.327 1.00 91.19 254 HIS A O 1
ATOM 1931 N N . VAL A 1 255 ? -21.284 -5.203 28.151 1.00 91.06 255 VAL A N 1
ATOM 1932 C CA . VAL A 1 255 ? -22.265 -4.223 27.657 1.00 91.06 255 VAL A CA 1
ATOM 1933 C C . VAL A 1 255 ? -21.618 -2.844 27.527 1.00 91.06 255 VAL A C 1
ATOM 1935 O O . VAL A 1 255 ? -21.729 -2.220 26.472 1.00 91.06 255 VAL A O 1
ATOM 1938 N N . THR A 1 256 ? -20.866 -2.402 28.539 1.00 91.88 256 THR A N 1
ATOM 1939 C CA . THR A 1 256 ? -20.124 -1.131 28.497 1.00 91.88 256 THR A CA 1
ATOM 1940 C C . THR A 1 256 ? -19.116 -1.111 27.347 1.00 91.88 256 THR A C 1
ATOM 1942 O O . THR A 1 256 ? -19.073 -0.160 26.571 1.00 91.88 256 THR A O 1
ATOM 1945 N N . THR A 1 257 ? -18.342 -2.186 27.172 1.00 94.44 257 THR A N 1
ATOM 1946 C CA . THR A 1 257 ? -17.345 -2.295 26.093 1.00 94.44 257 THR A CA 1
ATOM 1947 C C . THR A 1 257 ? -18.001 -2.278 24.705 1.00 94.44 257 THR A C 1
ATOM 1949 O O . THR A 1 257 ? -17.514 -1.618 23.780 1.00 94.44 257 THR A O 1
ATOM 1952 N N . MET A 1 258 ? -19.130 -2.974 24.545 1.00 96.06 258 MET A N 1
ATOM 1953 C CA . MET A 1 258 ? -19.936 -2.956 23.322 1.00 96.06 258 MET A CA 1
ATOM 1954 C C . MET A 1 258 ? -20.436 -1.542 22.998 1.00 96.06 258 MET A C 1
ATOM 1956 O O . MET A 1 258 ? -20.277 -1.095 21.860 1.00 96.06 258 MET A O 1
ATOM 1960 N N . LEU A 1 259 ? -20.979 -0.821 23.983 1.00 95.50 259 LEU A N 1
ATOM 1961 C CA . LEU A 1 259 ? -21.446 0.557 23.809 1.00 95.50 259 LEU A CA 1
ATOM 1962 C C . LEU A 1 259 ? -20.303 1.501 23.425 1.00 95.50 259 LEU A C 1
ATOM 1964 O O . LEU A 1 259 ? -20.409 2.195 22.416 1.00 95.50 259 LEU A O 1
ATOM 1968 N N . THR A 1 260 ? -19.185 1.475 24.154 1.00 95.31 260 THR A N 1
ATOM 1969 C CA . THR A 1 260 ? -18.015 2.327 23.881 1.00 95.31 260 THR A CA 1
ATOM 1970 C C . THR A 1 260 ? -17.481 2.125 22.463 1.00 95.31 260 THR A C 1
ATOM 1972 O O . THR A 1 260 ? -17.282 3.088 21.725 1.00 95.31 260 THR A O 1
ATOM 1975 N N . THR A 1 261 ? -17.291 0.871 22.044 1.00 96.75 261 THR A N 1
ATOM 1976 C CA . THR A 1 261 ? -16.777 0.573 20.695 1.00 96.75 261 THR A CA 1
ATOM 1977 C C . THR A 1 261 ? -17.777 0.908 19.586 1.00 96.75 261 THR A C 1
ATOM 1979 O O . THR A 1 261 ? -17.365 1.319 18.503 1.00 96.75 261 THR A O 1
ATOM 1982 N N . THR A 1 262 ? -19.082 0.796 19.849 1.00 97.25 262 THR A N 1
ATOM 1983 C CA . THR A 1 262 ? -20.128 1.187 18.892 1.00 97.25 262 THR A CA 1
ATOM 1984 C C . THR A 1 262 ? -20.215 2.704 18.727 1.00 97.25 262 THR A C 1
ATOM 1986 O O . THR A 1 262 ? -20.295 3.189 17.600 1.00 97.25 262 THR A O 1
ATOM 1989 N N . LEU A 1 263 ? -20.145 3.462 19.825 1.00 96.31 263 LEU A N 1
ATOM 1990 C CA . LEU A 1 263 ? -20.115 4.927 19.791 1.00 96.31 263 LEU A CA 1
ATOM 1991 C C . LEU A 1 263 ? -18.893 5.436 19.014 1.00 96.31 263 LEU A C 1
ATOM 1993 O O . LEU A 1 263 ? -19.038 6.255 18.110 1.00 96.31 263 LEU A O 1
ATOM 1997 N N . ALA A 1 264 ? -17.709 4.872 19.276 1.00 94.12 264 ALA A N 1
ATOM 1998 C CA . ALA A 1 264 ? -16.493 5.203 18.529 1.00 94.12 264 ALA A CA 1
ATOM 1999 C C . ALA A 1 264 ? -16.626 4.913 17.020 1.00 94.12 264 ALA A C 1
ATOM 2001 O O . ALA A 1 264 ? -16.135 5.678 16.190 1.00 94.12 264 ALA A O 1
ATOM 2002 N N . LEU A 1 265 ? -17.320 3.831 16.643 1.00 94.75 265 LEU A N 1
ATOM 2003 C CA . LEU A 1 265 ? -17.599 3.524 15.238 1.00 94.75 265 LEU A CA 1
ATOM 2004 C C . LEU A 1 265 ? -18.539 4.563 14.601 1.00 94.75 265 LEU A C 1
ATOM 2006 O O . LEU A 1 265 ? -18.306 4.986 13.468 1.00 94.75 265 LEU A O 1
ATOM 2010 N N . LEU A 1 266 ? -19.591 4.989 15.306 1.00 93.75 266 LEU A N 1
ATOM 2011 C CA . LEU A 1 266 ? -20.552 5.977 14.800 1.00 93.75 266 LEU A CA 1
ATOM 2012 C C . LEU A 1 266 ? -19.920 7.357 14.570 1.00 93.75 266 LEU A C 1
ATOM 2014 O O . LEU A 1 266 ? -20.301 8.035 13.619 1.00 93.75 266 LEU A O 1
ATOM 2018 N N . GLN A 1 267 ? -18.908 7.728 15.358 1.00 90.38 267 GLN A N 1
ATOM 2019 C CA . GLN A 1 267 ? -18.186 9.003 15.233 1.00 90.38 267 GLN A CA 1
ATOM 2020 C C . GLN A 1 267 ? -17.323 9.128 13.967 1.00 90.38 267 GLN A C 1
ATOM 2022 O O . GLN A 1 267 ? -16.877 10.225 13.630 1.00 90.38 267 GLN A O 1
ATOM 2027 N N . GLN A 1 268 ? -17.081 8.036 13.239 1.00 87.38 268 GLN A N 1
ATOM 2028 C CA . GLN A 1 268 ? -16.348 8.094 11.973 1.00 87.38 268 GLN A CA 1
ATOM 2029 C C . GLN A 1 268 ? -17.122 8.906 10.916 1.00 87.38 268 GLN A C 1
ATOM 2031 O O . GLN A 1 268 ? -18.348 8.960 10.913 1.00 87.38 268 GLN A O 1
ATOM 2036 N N . THR A 1 269 ? -16.432 9.516 9.954 1.00 83.19 269 THR A N 1
ATOM 2037 C CA . THR A 1 269 ? -17.061 10.367 8.922 1.00 83.19 269 THR A CA 1
ATOM 2038 C C . THR A 1 269 ? -16.791 9.851 7.510 1.00 83.19 269 THR A C 1
ATOM 2040 O O . THR A 1 269 ? -16.427 10.598 6.609 1.00 83.19 269 THR A O 1
ATOM 2043 N N . ILE A 1 270 ? -16.990 8.545 7.300 1.00 82.38 270 ILE A N 1
ATOM 2044 C CA . ILE A 1 270 ? -16.818 7.888 5.995 1.00 82.38 270 ILE A CA 1
ATOM 2045 C C . ILE A 1 270 ? -18.204 7.674 5.350 1.00 82.38 270 ILE A C 1
ATOM 2047 O O . ILE A 1 270 ? -18.953 6.805 5.813 1.00 82.38 270 ILE A O 1
ATOM 2051 N N . PRO A 1 271 ? -18.580 8.417 4.283 1.00 83.38 271 PRO A N 1
ATOM 2052 C CA . PRO A 1 271 ? -19.930 8.348 3.707 1.00 83.38 271 PRO A CA 1
ATOM 2053 C C . PRO A 1 271 ? -20.317 6.958 3.186 1.00 83.38 271 PRO A C 1
ATOM 2055 O O . PRO A 1 271 ? -21.445 6.509 3.354 1.00 83.38 271 PRO A O 1
ATOM 2058 N N . ALA A 1 272 ? -19.364 6.233 2.596 1.00 83.81 272 ALA A N 1
ATOM 2059 C CA . ALA A 1 272 ? -19.625 4.929 1.987 1.00 83.81 272 ALA A CA 1
ATOM 2060 C C . ALA A 1 272 ? -19.947 3.809 2.998 1.00 83.81 272 ALA A C 1
ATOM 2062 O O . ALA A 1 272 ? -20.391 2.736 2.585 1.00 83.81 272 ALA A O 1
ATOM 2063 N N . THR A 1 273 ? -19.721 4.036 4.300 1.00 92.88 273 THR A N 1
ATOM 2064 C CA . THR A 1 273 ? -19.961 3.055 5.374 1.00 92.88 273 THR A CA 1
ATOM 2065 C C . THR A 1 273 ? -21.106 3.461 6.304 1.00 92.88 273 THR A C 1
ATOM 2067 O O . THR A 1 273 ? -21.424 2.723 7.235 1.00 92.88 273 THR A O 1
ATOM 2070 N N . THR A 1 274 ? -21.775 4.593 6.045 1.00 94.75 274 THR A N 1
ATOM 2071 C CA . THR A 1 274 ? -22.857 5.145 6.882 1.00 94.75 274 THR A CA 1
ATOM 2072 C C . THR A 1 274 ? -23.929 4.106 7.216 1.00 94.75 274 THR A C 1
ATOM 2074 O O . THR A 1 274 ? -24.235 3.902 8.385 1.00 94.75 274 THR A O 1
ATOM 2077 N N . VAL A 1 275 ? -24.420 3.357 6.223 1.00 94.44 275 VAL A N 1
ATOM 2078 C CA . VAL A 1 275 ? -25.441 2.309 6.429 1.00 94.44 275 VAL A CA 1
ATOM 2079 C C . VAL A 1 275 ? -24.960 1.202 7.369 1.00 94.44 275 VAL A C 1
ATOM 2081 O O . VAL A 1 275 ? -25.704 0.765 8.243 1.00 94.44 275 VAL A O 1
ATOM 2084 N N . PHE A 1 276 ? -23.718 0.741 7.206 1.00 96.06 276 PHE A N 1
ATOM 2085 C CA . PHE A 1 276 ? -23.142 -0.286 8.074 1.00 96.06 276 PHE A CA 1
ATOM 2086 C C . PHE A 1 276 ? -23.054 0.211 9.522 1.00 96.06 276 PHE A C 1
ATOM 2088 O O . PHE A 1 276 ? -23.528 -0.467 10.432 1.00 96.06 276 PHE A O 1
ATOM 2095 N N . ARG A 1 277 ? -22.525 1.422 9.726 1.00 96.25 277 ARG A N 1
ATOM 2096 C CA . ARG A 1 277 ? -22.363 2.027 11.055 1.00 96.25 277 ARG A CA 1
ATOM 2097 C C . ARG A 1 277 ? -23.714 2.246 11.739 1.00 96.25 277 ARG A C 1
ATOM 2099 O O . ARG A 1 277 ? -23.871 1.867 12.897 1.00 96.25 277 ARG A O 1
ATOM 2106 N N . THR A 1 278 ? -24.715 2.737 11.004 1.00 96.38 278 THR A N 1
ATOM 2107 C CA . THR A 1 278 ? -26.100 2.839 11.487 1.00 96.38 278 THR A CA 1
ATOM 2108 C C . THR A 1 278 ? -26.634 1.481 11.936 1.00 96.38 278 THR A C 1
ATOM 2110 O O . THR A 1 278 ? -27.146 1.385 13.044 1.00 96.38 278 THR A O 1
ATOM 2113 N N . ARG A 1 279 ? -26.470 0.413 11.146 1.00 96.62 279 ARG A N 1
ATOM 2114 C CA . ARG A 1 279 ? -26.963 -0.934 11.498 1.00 96.62 279 ARG A CA 1
ATOM 2115 C C . ARG A 1 279 ? -26.264 -1.546 12.708 1.00 96.62 279 ARG A C 1
ATOM 2117 O O . ARG A 1 279 ? -26.932 -2.182 13.520 1.00 96.62 279 ARG A O 1
ATOM 2124 N N . VAL A 1 280 ? -24.957 -1.326 12.868 1.00 97.44 280 VAL A N 1
ATOM 2125 C CA . VAL A 1 280 ? -24.229 -1.694 14.097 1.00 97.44 280 VAL A CA 1
ATOM 2126 C C . VAL A 1 280 ? -24.826 -0.953 15.298 1.00 97.44 280 VAL A C 1
ATOM 2128 O O . VAL A 1 280 ? -25.121 -1.582 16.311 1.00 97.44 280 VAL A O 1
ATOM 2131 N N . GLY A 1 281 ? -25.087 0.351 15.161 1.00 96.69 281 GLY A N 1
ATOM 2132 C CA . GLY A 1 281 ? -25.739 1.163 16.191 1.00 96.69 281 GLY A CA 1
ATOM 2133 C C . GLY A 1 281 ? -27.150 0.686 16.551 1.00 96.69 281 GLY A C 1
ATOM 2134 O O . GLY A 1 281 ? -27.453 0.524 17.730 1.00 96.69 281 GLY A O 1
ATOM 2135 N N . LEU A 1 282 ? -27.997 0.409 15.556 1.00 95.75 282 LEU A N 1
ATOM 2136 C CA . LEU A 1 282 ? -29.348 -0.131 15.765 1.00 95.75 282 LEU A CA 1
ATOM 2137 C C . LEU A 1 282 ? -29.301 -1.498 16.466 1.00 95.75 282 LEU A C 1
ATOM 2139 O O . LEU A 1 282 ? -30.028 -1.726 17.426 1.00 95.75 282 LEU A O 1
ATOM 2143 N N . THR A 1 283 ? -28.371 -2.368 16.062 1.00 95.88 283 THR A N 1
ATOM 2144 C CA . THR A 1 283 ? -28.165 -3.674 16.709 1.00 95.88 283 THR A CA 1
ATOM 2145 C C . THR A 1 283 ? -27.728 -3.515 18.168 1.00 95.88 283 THR A C 1
ATOM 2147 O O . THR A 1 283 ? -28.240 -4.212 19.041 1.00 95.88 283 THR A O 1
ATOM 2150 N N . ALA A 1 284 ? -26.812 -2.584 18.460 1.00 95.06 284 ALA A N 1
ATOM 2151 C CA . ALA A 1 284 ? -26.418 -2.270 19.832 1.00 95.06 284 ALA A CA 1
ATOM 2152 C C . ALA A 1 284 ? -27.608 -1.758 20.655 1.00 95.06 284 ALA A C 1
ATOM 2154 O O . ALA A 1 284 ? -27.775 -2.175 21.800 1.00 95.06 284 ALA A O 1
ATOM 2155 N N . LEU A 1 285 ? -28.451 -0.907 20.060 1.00 93.06 285 LEU A N 1
ATOM 2156 C CA . LEU A 1 285 ? -29.643 -0.366 20.707 1.00 93.06 285 LEU A CA 1
ATOM 2157 C C . LEU A 1 285 ? -30.635 -1.479 21.070 1.00 93.06 285 LEU A C 1
ATOM 2159 O O . LEU A 1 285 ? -31.106 -1.507 22.206 1.00 93.06 285 LEU A O 1
ATOM 2163 N N . ASP A 1 286 ? -30.873 -2.424 20.156 1.00 91.69 286 ASP A N 1
ATOM 2164 C CA . ASP A 1 286 ? -31.699 -3.610 20.410 1.00 91.69 286 ASP A CA 1
ATOM 2165 C C . ASP A 1 286 ? -31.140 -4.496 21.519 1.00 91.69 286 ASP A C 1
ATOM 2167 O O . ASP A 1 286 ? -31.887 -5.009 22.350 1.00 91.69 286 ASP A O 1
ATOM 2171 N N . ILE A 1 287 ? -29.818 -4.655 21.577 1.00 90.69 287 ILE A N 1
ATOM 2172 C CA . ILE A 1 287 ? -29.185 -5.354 22.691 1.00 90.69 287 ILE A CA 1
ATOM 2173 C C . ILE A 1 287 ? -29.407 -4.562 23.986 1.00 90.69 287 ILE A C 1
ATOM 2175 O O . ILE A 1 287 ? -29.652 -5.152 25.022 1.00 90.69 287 ILE A O 1
ATOM 2179 N N . THR A 1 288 ? -29.411 -3.238 23.999 1.00 86.75 288 THR A N 1
ATOM 2180 C CA . THR A 1 288 ? -29.587 -2.466 25.245 1.00 86.75 288 THR A CA 1
ATOM 2181 C C . THR A 1 288 ? -31.036 -2.175 25.653 1.00 86.75 288 THR A C 1
ATOM 2183 O O . THR A 1 288 ? -31.239 -1.266 26.449 1.00 86.75 288 THR A O 1
ATOM 2186 N N . GLU A 1 289 ? -32.034 -2.922 25.166 1.00 72.88 289 GLU A N 1
ATOM 2187 C CA . GLU A 1 289 ? -33.470 -2.634 25.387 1.00 72.88 289 GLU A CA 1
ATOM 2188 C C . GLU A 1 289 ? -33.847 -2.385 26.868 1.00 72.88 289 GLU A C 1
ATOM 2190 O O . GLU A 1 289 ? -34.563 -1.430 27.161 1.00 72.88 289 GLU A O 1
ATOM 2195 N N . ASP A 1 290 ? -33.266 -3.137 27.811 1.00 68.69 290 ASP A N 1
ATOM 2196 C CA . ASP A 1 290 ? -33.523 -2.978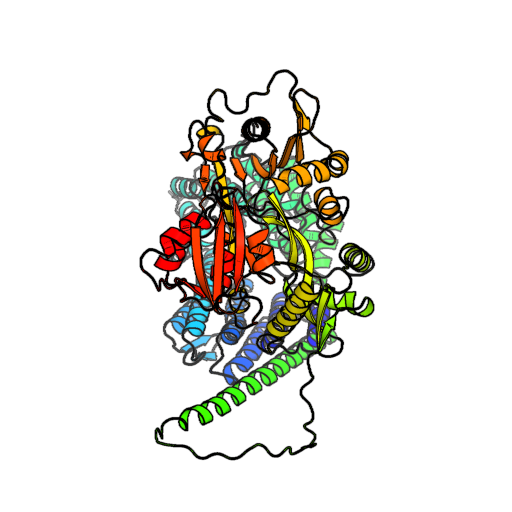 29.257 1.00 68.69 290 ASP A CA 1
ATOM 2197 C C . ASP A 1 290 ? -32.648 -1.907 29.954 1.00 68.69 290 ASP A C 1
ATOM 2199 O O . ASP A 1 290 ? -32.744 -1.703 31.164 1.00 68.69 290 ASP A O 1
ATOM 2203 N N . HIS A 1 291 ? -31.743 -1.239 29.229 1.00 72.31 291 HIS A N 1
ATOM 2204 C CA . HIS A 1 291 ? -30.726 -0.337 29.790 1.00 72.31 291 HIS A CA 1
ATOM 2205 C C . HIS A 1 291 ? -31.007 1.133 29.449 1.00 72.31 291 HIS A C 1
ATOM 2207 O O . HIS A 1 291 ? -30.665 1.628 28.372 1.00 72.31 291 HIS A O 1
ATOM 2213 N N . ASN A 1 292 ? -31.531 1.881 30.422 1.00 69.25 292 ASN A N 1
ATOM 2214 C CA . ASN A 1 292 ? -31.776 3.322 30.305 1.00 69.25 292 ASN A CA 1
ATOM 2215 C C . ASN A 1 292 ? -30.658 4.157 30.952 1.00 69.25 292 ASN A C 1
ATOM 2217 O O . ASN A 1 292 ? -30.866 4.819 31.965 1.00 69.25 292 ASN A O 1
ATOM 2221 N N . GLY A 1 293 ? -29.460 4.116 30.358 1.00 83.44 293 GLY A N 1
ATOM 2222 C CA . GLY A 1 293 ? -28.288 4.883 30.800 1.00 83.44 293 GLY A CA 1
ATOM 2223 C C . GLY A 1 293 ? -27.889 6.032 29.857 1.00 83.44 293 GLY A C 1
ATOM 2224 O O . GLY A 1 293 ? -28.368 6.102 28.720 1.00 83.44 293 GLY A O 1
ATOM 2225 N N . PRO A 1 294 ? -26.959 6.912 30.282 1.00 86.62 294 PRO A N 1
ATOM 2226 C CA . PRO A 1 294 ? -26.479 8.041 29.476 1.00 86.62 294 PRO A CA 1
ATOM 2227 C C . PRO A 1 294 ? -25.823 7.600 28.158 1.00 86.62 294 PRO A C 1
ATOM 2229 O O . PRO A 1 294 ? -26.014 8.245 27.130 1.00 86.62 294 PRO A O 1
ATOM 2232 N N . GLN A 1 295 ? -25.121 6.462 28.148 1.00 89.38 295 GLN A N 1
ATOM 2233 C CA . GLN A 1 295 ? -24.530 5.902 26.926 1.00 89.38 295 GLN A CA 1
ATOM 2234 C C . GLN A 1 295 ? -25.592 5.451 25.912 1.00 89.38 295 GLN A C 1
ATOM 2236 O O . GLN A 1 295 ? -25.410 5.655 24.715 1.00 89.38 295 GLN A O 1
ATOM 2241 N N . THR A 1 296 ? -26.724 4.897 26.363 1.00 90.56 296 THR A N 1
ATOM 2242 C CA . THR A 1 296 ? -27.844 4.535 25.477 1.00 90.56 296 THR A CA 1
ATOM 2243 C C . THR A 1 296 ? -28.503 5.785 24.890 1.00 90.56 296 THR A C 1
ATOM 2245 O O . THR A 1 296 ? -28.881 5.797 23.720 1.00 90.56 296 THR A O 1
ATOM 2248 N N . ALA A 1 297 ? -28.620 6.867 25.670 1.00 91.00 297 ALA A N 1
ATOM 2249 C CA . ALA A 1 297 ? -29.114 8.149 25.167 1.00 91.00 297 ALA A CA 1
ATOM 2250 C C . ALA A 1 297 ? -28.177 8.745 24.100 1.00 91.00 297 ALA A C 1
ATOM 2252 O O . ALA A 1 297 ? -28.650 9.150 23.037 1.00 91.00 297 ALA A O 1
ATOM 2253 N N . GLN A 1 298 ? -26.860 8.715 24.341 1.00 94.44 298 GLN A N 1
ATOM 2254 C CA . GLN A 1 298 ? -25.854 9.132 23.360 1.00 94.44 298 GLN A CA 1
ATOM 2255 C C . GLN A 1 298 ? -25.916 8.278 22.088 1.00 94.44 298 GLN A C 1
ATOM 2257 O O . GLN A 1 298 ? -25.924 8.817 20.985 1.00 94.44 298 GLN A O 1
ATOM 2262 N N . LEU A 1 299 ? -26.047 6.955 22.232 1.00 95.50 299 LEU A N 1
ATOM 2263 C CA . LEU A 1 299 ? -26.161 6.031 21.106 1.00 95.50 299 LEU A CA 1
ATOM 2264 C C . LEU A 1 299 ? -27.348 6.393 20.205 1.00 95.50 299 LEU A C 1
ATOM 2266 O O . LEU A 1 299 ? -27.193 6.475 18.988 1.00 95.50 299 LEU A O 1
ATOM 2270 N N . ARG A 1 300 ? -28.522 6.675 20.786 1.00 95.38 300 ARG A N 1
ATOM 2271 C CA . ARG A 1 300 ? -29.694 7.134 20.020 1.00 95.38 300 ARG A CA 1
ATOM 2272 C C . ARG A 1 300 ? -29.402 8.439 19.275 1.00 95.38 300 ARG A C 1
ATOM 2274 O O . ARG A 1 300 ? -29.728 8.542 18.093 1.00 95.38 300 ARG A O 1
ATOM 2281 N N . ALA A 1 301 ? -28.773 9.411 19.939 1.00 95.00 301 ALA A N 1
ATOM 2282 C CA . ALA A 1 301 ? -28.428 10.695 19.334 1.00 95.00 301 ALA A CA 1
ATOM 2283 C C . ALA A 1 301 ? -27.464 10.540 18.142 1.00 95.00 301 ALA A C 1
ATOM 2285 O O . ALA A 1 301 ? -27.728 11.096 17.074 1.00 95.00 301 ALA A O 1
ATOM 2286 N N . ASP A 1 302 ? -26.413 9.730 18.284 1.00 96.19 302 ASP A N 1
ATOM 2287 C CA . ASP A 1 302 ? -25.406 9.510 17.238 1.00 96.19 302 ASP A CA 1
ATOM 2288 C C . ASP A 1 302 ? -25.972 8.730 16.045 1.00 96.19 302 ASP A C 1
ATOM 2290 O O . ASP A 1 302 ? -25.667 9.046 14.889 1.00 96.19 302 ASP A O 1
ATOM 2294 N N . ILE A 1 303 ? -26.858 7.756 16.291 1.00 97.00 303 ILE A N 1
ATOM 2295 C CA . ILE A 1 303 ? -27.579 7.054 15.220 1.00 97.00 303 ILE A CA 1
ATOM 2296 C C . ILE A 1 303 ? -28.455 8.041 14.438 1.00 97.00 303 ILE A C 1
ATOM 2298 O O . ILE A 1 303 ? -28.414 8.036 13.208 1.00 97.00 303 ILE A O 1
ATOM 2302 N N . ILE A 1 304 ? -29.213 8.908 15.123 1.00 96.44 304 ILE A N 1
ATOM 2303 C CA . ILE A 1 304 ? -30.058 9.930 14.479 1.00 96.44 304 ILE A CA 1
ATOM 2304 C C . ILE A 1 304 ? -29.199 10.914 13.676 1.00 96.44 304 ILE A C 1
ATOM 2306 O O . ILE A 1 304 ? -29.544 11.240 12.540 1.00 96.44 304 ILE A O 1
ATOM 2310 N N . ALA A 1 305 ? -28.077 11.377 14.231 1.00 94.38 305 ALA A N 1
ATOM 2311 C CA . ALA A 1 305 ? -27.154 12.273 13.539 1.00 94.38 305 ALA A CA 1
ATOM 2312 C C . ALA A 1 305 ? -26.594 11.628 12.262 1.00 94.38 305 ALA A C 1
ATOM 2314 O O . ALA A 1 305 ? -26.640 12.236 11.193 1.00 94.38 305 ALA A O 1
ATOM 2315 N N . THR A 1 306 ? -26.163 10.370 12.355 1.00 93.62 306 THR A N 1
ATOM 2316 C CA . THR A 1 306 ? -25.663 9.585 11.219 1.00 93.62 306 THR A CA 1
ATOM 2317 C C . THR A 1 306 ? -26.751 9.393 10.156 1.00 93.62 306 THR A C 1
ATOM 2319 O O . THR A 1 306 ? -26.522 9.639 8.970 1.00 93.62 306 THR A O 1
ATOM 2322 N N . ALA A 1 307 ? -27.968 9.030 10.571 1.00 94.62 307 ALA A N 1
ATOM 2323 C CA . ALA A 1 307 ? -29.107 8.789 9.687 1.00 94.62 307 ALA A CA 1
ATOM 2324 C C . ALA A 1 307 ? -29.549 10.033 8.896 1.00 94.62 307 ALA A C 1
ATOM 2326 O O . ALA A 1 307 ? -30.092 9.901 7.805 1.00 94.62 307 ALA A O 1
ATOM 2327 N N . ARG A 1 308 ? -29.273 11.250 9.384 1.00 93.06 308 ARG A N 1
ATOM 2328 C CA . ARG A 1 308 ? -29.573 12.505 8.663 1.00 93.06 308 ARG A CA 1
ATOM 2329 C C . ARG A 1 308 ? -28.652 12.775 7.467 1.00 93.06 308 ARG A C 1
ATOM 2331 O O . ARG A 1 308 ? -28.881 13.745 6.751 1.00 93.06 308 ARG A O 1
ATOM 2338 N N . THR A 1 309 ? -27.631 11.946 7.248 1.00 92.44 309 THR A N 1
ATOM 2339 C CA . THR A 1 309 ? -26.641 12.130 6.171 1.00 92.44 309 THR A CA 1
ATOM 2340 C C . THR A 1 309 ? -26.814 11.176 4.985 1.00 92.44 309 THR A C 1
ATOM 2342 O O . THR A 1 309 ? -26.203 11.399 3.943 1.00 92.44 309 THR A O 1
ATOM 2345 N N . ASP A 1 310 ? -27.644 10.133 5.106 1.00 94.75 310 ASP A N 1
ATOM 2346 C CA . ASP A 1 310 ? -27.828 9.108 4.069 1.00 94.75 310 ASP A CA 1
ATOM 2347 C C . ASP A 1 310 ? -29.257 8.537 4.080 1.00 94.75 310 ASP A C 1
ATOM 2349 O O . ASP A 1 310 ? -29.756 8.124 5.127 1.00 94.75 310 ASP A O 1
ATOM 2353 N N . ALA A 1 311 ? -29.922 8.477 2.919 1.00 96.31 311 ALA A N 1
ATOM 2354 C CA . ALA A 1 311 ? -31.320 8.046 2.848 1.00 96.31 311 ALA A CA 1
ATOM 2355 C C . ALA A 1 311 ? -31.560 6.571 3.222 1.00 96.31 311 ALA A C 1
ATOM 2357 O O . ALA A 1 311 ? -32.639 6.236 3.714 1.00 96.31 311 ALA A O 1
ATOM 2358 N N . TYR A 1 312 ? -30.592 5.671 3.025 1.00 95.00 312 TYR A N 1
ATOM 2359 C CA . TYR A 1 312 ? -30.759 4.278 3.450 1.00 95.00 312 TYR A CA 1
ATOM 2360 C C . TYR A 1 312 ? -30.648 4.159 4.967 1.00 95.00 312 TYR A C 1
ATOM 2362 O O . TYR A 1 312 ? -31.454 3.463 5.580 1.00 95.00 312 TYR A O 1
ATOM 2370 N N . ALA A 1 313 ? -29.685 4.862 5.569 1.00 95.56 313 ALA A N 1
ATOM 2371 C CA . ALA A 1 313 ? -29.569 4.948 7.022 1.00 95.56 313 ALA A CA 1
ATOM 2372 C C . ALA A 1 313 ? -30.814 5.604 7.642 1.00 95.56 313 ALA A C 1
ATOM 2374 O O . ALA A 1 313 ? -31.320 5.129 8.657 1.00 95.56 313 ALA A O 1
ATOM 2375 N N . ALA A 1 314 ? -31.353 6.640 6.995 1.00 96.88 314 ALA A N 1
ATOM 2376 C CA . ALA A 1 314 ? -32.619 7.269 7.353 1.00 96.88 314 ALA A CA 1
ATOM 2377 C C . ALA A 1 314 ? -33.796 6.286 7.336 1.00 96.88 314 ALA A C 1
ATOM 2379 O O . ALA A 1 314 ? -34.569 6.239 8.293 1.00 96.88 314 ALA A O 1
ATOM 2380 N N . ARG A 1 315 ? -33.922 5.472 6.281 1.00 95.50 315 ARG A N 1
ATOM 2381 C CA . ARG A 1 315 ? -34.971 4.448 6.178 1.00 95.50 315 ARG A CA 1
ATOM 2382 C C . ARG A 1 315 ? -34.850 3.402 7.286 1.00 95.50 315 ARG A C 1
ATOM 2384 O O . ARG A 1 315 ? -35.844 3.109 7.945 1.00 95.50 315 ARG A O 1
ATOM 2391 N N . ASP A 1 316 ? -33.641 2.893 7.522 1.00 95.00 316 ASP A N 1
ATOM 2392 C CA . ASP A 1 316 ? -33.380 1.907 8.576 1.00 95.00 316 ASP A CA 1
ATOM 2393 C C . ASP A 1 316 ? -33.696 2.502 9.971 1.00 95.00 316 ASP A C 1
ATOM 2395 O O . ASP A 1 316 ? -34.304 1.838 10.809 1.00 95.00 316 ASP A O 1
ATOM 2399 N N . ALA A 1 317 ? -33.377 3.783 10.201 1.00 95.44 317 ALA A N 1
ATOM 2400 C CA . ALA A 1 317 ? -33.696 4.502 11.436 1.00 95.44 317 ALA A CA 1
ATOM 2401 C C . ALA A 1 317 ? -35.207 4.732 11.645 1.00 95.44 317 ALA A C 1
ATOM 2403 O O . ALA A 1 317 ? -35.688 4.608 12.772 1.00 95.44 317 ALA A O 1
ATOM 2404 N N . LEU A 1 318 ? -35.964 5.047 10.584 1.00 95.38 318 LEU A N 1
ATOM 2405 C CA . LEU A 1 318 ? -37.426 5.212 10.648 1.00 95.38 318 LEU A CA 1
ATOM 2406 C C . LEU A 1 318 ? -38.155 3.889 10.901 1.00 95.38 318 LEU A C 1
ATOM 2408 O O . LEU A 1 318 ? -39.178 3.882 11.582 1.00 95.38 318 LEU A O 1
ATOM 2412 N N . ALA A 1 319 ? -37.631 2.784 10.368 1.00 92.81 319 ALA A N 1
ATOM 2413 C CA . ALA A 1 319 ? -38.187 1.450 10.570 1.00 92.81 319 ALA A CA 1
ATOM 2414 C C . ALA A 1 319 ? -37.907 0.887 11.979 1.00 92.81 319 ALA A C 1
ATOM 2416 O O . ALA A 1 319 ? -38.512 -0.107 12.380 1.00 92.81 319 ALA A O 1
ATOM 2417 N N . HIS A 1 320 ? -37.000 1.504 12.744 1.00 93.94 320 HIS A N 1
ATOM 2418 C CA . HIS A 1 320 ? -36.576 0.984 14.038 1.00 93.94 320 HIS A CA 1
ATOM 2419 C C . HIS A 1 320 ? -37.507 1.406 15.183 1.00 93.94 320 HIS A C 1
ATOM 2421 O O . HIS A 1 320 ? -37.540 2.572 15.594 1.00 93.94 320 HIS A O 1
ATOM 2427 N N . SER A 1 321 ? -38.207 0.431 15.771 1.00 89.00 321 SER A N 1
ATOM 2428 C CA . SER A 1 321 ? -39.257 0.652 16.778 1.00 89.00 321 SER A CA 1
ATOM 2429 C C . SER A 1 321 ? -38.789 1.382 18.040 1.00 89.00 321 SER A C 1
ATOM 2431 O O . SER A 1 321 ? -39.548 2.173 18.593 1.00 89.00 321 SER A O 1
ATOM 2433 N N . GLN A 1 322 ? -37.541 1.178 18.478 1.00 87.75 322 GLN A N 1
ATOM 2434 C CA . GLN A 1 322 ? -37.003 1.858 19.668 1.00 87.75 322 GLN A CA 1
ATOM 2435 C C . GLN A 1 322 ? -36.470 3.266 19.385 1.00 87.75 322 GLN A C 1
ATOM 2437 O O . GLN A 1 322 ? -36.318 4.065 20.306 1.00 87.75 322 GLN A O 1
ATOM 2442 N N . LEU A 1 323 ? -36.131 3.571 18.129 1.00 92.12 323 LEU A N 1
ATOM 2443 C CA . LEU A 1 323 ? -35.482 4.837 17.789 1.00 92.12 323 LEU A CA 1
ATOM 2444 C C . LEU A 1 323 ? -36.521 5.903 17.432 1.00 92.12 323 LEU A C 1
ATOM 2446 O O . LEU A 1 323 ? -36.439 7.032 17.918 1.00 92.12 323 LEU A O 1
ATOM 2450 N N . LEU A 1 324 ? -37.529 5.530 16.636 1.00 92.44 324 LEU A N 1
ATOM 2451 C CA . LEU A 1 324 ? -38.566 6.435 16.136 1.00 92.44 324 LEU A CA 1
ATOM 2452 C C . LEU A 1 324 ? -39.296 7.260 17.228 1.00 92.44 324 LEU A C 1
ATOM 2454 O O . LEU A 1 324 ? -39.510 8.461 17.002 1.00 92.44 324 LEU A O 1
ATOM 2458 N N . PRO A 1 325 ? -39.651 6.702 18.408 1.00 92.56 325 PRO A N 1
ATOM 2459 C CA . PRO A 1 325 ? -40.289 7.465 19.486 1.00 92.56 325 PRO A CA 1
ATOM 2460 C C . PRO A 1 325 ? -39.370 8.514 20.127 1.00 92.56 325 PRO A C 1
ATOM 2462 O O . PRO A 1 325 ? -39.860 9.462 20.730 1.00 92.56 325 PRO A O 1
ATOM 2465 N N . THR A 1 326 ? -38.048 8.361 19.994 1.00 92.12 326 THR A N 1
ATOM 2466 C CA . THR A 1 326 ? -37.050 9.248 20.626 1.00 92.12 326 THR A CA 1
ATOM 2467 C C . THR A 1 326 ? -36.662 10.450 19.767 1.00 92.12 326 THR A C 1
ATOM 2469 O O . THR A 1 326 ? -36.025 11.381 20.252 1.00 92.12 326 THR A O 1
ATOM 2472 N N . MET A 1 327 ? -37.071 10.462 18.495 1.00 95.44 327 MET A N 1
ATOM 2473 C CA . MET A 1 327 ? -36.830 11.581 17.586 1.00 95.44 327 MET A CA 1
ATOM 2474 C C . MET A 1 327 ? -37.767 12.756 17.884 1.00 95.44 327 MET A C 1
ATOM 2476 O O . MET A 1 327 ? -38.985 12.591 17.985 1.00 95.44 327 MET A O 1
ATOM 2480 N N . THR A 1 328 ? -37.214 13.968 17.904 1.00 96.19 328 THR A N 1
ATOM 2481 C CA . THR A 1 328 ? -38.008 15.207 17.855 1.00 96.19 328 THR A CA 1
ATOM 2482 C C . THR A 1 328 ? -38.787 15.306 16.538 1.00 96.19 328 THR A C 1
ATOM 2484 O O . THR A 1 328 ? -38.400 14.713 15.526 1.00 96.19 328 THR A O 1
ATOM 2487 N N . ALA A 1 329 ? -39.856 16.112 16.513 1.00 95.62 329 ALA A N 1
ATOM 2488 C CA . ALA A 1 329 ? -40.637 16.351 15.295 1.00 95.62 329 ALA A CA 1
ATOM 2489 C C . ALA A 1 329 ? -39.755 16.820 14.120 1.00 95.62 329 ALA A C 1
ATOM 2491 O O . ALA A 1 329 ? -39.872 16.288 13.019 1.00 95.62 329 ALA A O 1
ATOM 2492 N N . ARG A 1 330 ? -38.803 17.729 14.383 1.00 95.06 330 ARG A N 1
ATOM 2493 C CA . ARG A 1 330 ? -37.855 18.239 13.381 1.00 95.06 330 ARG A CA 1
ATOM 2494 C C . ARG A 1 330 ? -36.908 17.159 12.855 1.00 95.06 330 ARG A C 1
ATOM 2496 O O . ARG A 1 330 ? -36.728 17.045 11.651 1.00 95.06 330 ARG A O 1
ATOM 2503 N N . GLN A 1 331 ? -36.322 16.344 13.736 1.00 96.12 331 GLN A N 1
ATOM 2504 C CA . GLN A 1 331 ? -35.446 15.241 13.313 1.00 96.12 331 GLN A CA 1
ATOM 2505 C C . GLN A 1 331 ? -36.199 14.225 12.450 1.00 96.12 331 GLN A C 1
ATOM 2507 O O . GLN A 1 331 ? -35.674 13.773 11.433 1.00 96.12 331 GLN A O 1
ATOM 2512 N N . ARG A 1 332 ? -37.438 13.891 12.833 1.00 96.25 332 ARG A N 1
ATOM 2513 C CA . ARG A 1 332 ? -38.292 12.987 12.058 1.00 96.25 332 ARG A CA 1
ATOM 2514 C C . ARG A 1 332 ? -38.617 13.576 10.686 1.00 96.25 332 ARG A C 1
ATOM 2516 O O . ARG A 1 332 ? -38.525 12.861 9.693 1.00 96.25 332 ARG A O 1
ATOM 2523 N N . GLU A 1 333 ? -38.959 14.861 10.620 1.00 95.81 333 GLU A N 1
ATOM 2524 C CA . GLU A 1 333 ? -39.237 15.549 9.358 1.00 95.81 333 GLU A CA 1
ATOM 2525 C C . GLU A 1 333 ? -38.015 15.560 8.425 1.00 95.81 333 GLU A C 1
ATOM 2527 O O . GLU A 1 333 ? -38.150 15.215 7.251 1.00 95.81 333 GLU A O 1
ATOM 2532 N N . ASP A 1 334 ? -36.825 15.880 8.944 1.00 94.12 334 ASP A N 1
ATOM 2533 C CA . ASP A 1 334 ? -35.572 15.892 8.175 1.00 94.12 334 ASP A CA 1
ATOM 2534 C C . ASP A 1 334 ? -35.270 14.516 7.554 1.00 94.12 334 ASP A C 1
ATOM 2536 O O . ASP A 1 334 ? -34.978 14.408 6.361 1.00 94.12 334 ASP A O 1
ATOM 2540 N N . ILE A 1 335 ? -35.374 13.448 8.351 1.00 95.56 335 ILE A N 1
ATOM 2541 C CA . ILE A 1 335 ? -35.092 12.072 7.919 1.00 95.56 335 ILE A CA 1
ATOM 2542 C C . ILE A 1 335 ? -36.148 11.591 6.909 1.00 95.56 335 ILE A C 1
ATOM 2544 O O . ILE A 1 335 ? -35.793 11.034 5.869 1.00 95.56 335 ILE A O 1
ATOM 2548 N N . VAL A 1 336 ? -37.439 11.858 7.147 1.00 96.56 336 VAL A N 1
ATOM 2549 C CA . VAL A 1 336 ? -38.518 11.543 6.188 1.00 96.56 336 VAL A CA 1
ATOM 2550 C C . VAL A 1 336 ? -38.311 12.285 4.868 1.00 96.56 336 VAL A C 1
ATOM 2552 O O . VAL A 1 336 ? -38.491 11.704 3.795 1.00 96.56 336 VAL A O 1
ATOM 2555 N N . ARG A 1 337 ? -37.908 13.558 4.924 1.00 95.56 337 ARG A N 1
ATOM 2556 C CA . ARG A 1 337 ? -37.599 14.362 3.739 1.00 95.56 337 ARG A CA 1
ATOM 2557 C C . ARG A 1 337 ? -36.441 13.761 2.949 1.00 95.56 337 ARG A C 1
ATOM 2559 O O . ARG A 1 337 ? -36.541 13.692 1.727 1.00 95.56 337 ARG A O 1
ATOM 2566 N N . LEU A 1 338 ? -35.392 13.288 3.623 1.00 95.69 338 LEU A N 1
ATOM 2567 C CA . LEU A 1 338 ? -34.245 12.649 2.979 1.00 95.69 338 LEU A CA 1
ATOM 2568 C C . LEU A 1 338 ? -34.643 11.359 2.241 1.00 95.69 338 LEU A C 1
ATOM 2570 O O . LEU A 1 338 ? -34.306 11.203 1.068 1.00 95.69 338 LEU A O 1
ATOM 2574 N N . VAL A 1 339 ? -35.425 10.480 2.883 1.00 97.00 339 VAL A N 1
ATOM 2575 C CA . VAL A 1 339 ? -35.943 9.239 2.264 1.00 97.00 339 VAL A CA 1
ATOM 2576 C C . VAL A 1 339 ? -36.801 9.552 1.035 1.00 97.00 339 VAL A C 1
ATOM 2578 O O . VAL A 1 339 ? -36.593 8.969 -0.030 1.00 97.00 339 VAL A O 1
ATOM 2581 N N . ARG A 1 340 ? -37.719 10.523 1.153 1.00 95.69 340 ARG A N 1
ATOM 2582 C CA . ARG A 1 340 ? -38.570 10.968 0.035 1.00 95.69 340 ARG A CA 1
ATOM 2583 C C . ARG A 1 340 ? -37.757 11.578 -1.106 1.00 95.69 340 ARG A C 1
ATOM 2585 O O . ARG A 1 340 ? -38.020 11.268 -2.263 1.00 95.69 340 ARG A O 1
ATOM 2592 N N . ALA A 1 341 ? -36.768 12.417 -0.800 1.00 95.75 341 ALA A N 1
ATOM 2593 C CA . ALA A 1 341 ? -35.918 13.056 -1.803 1.00 95.75 341 ALA A CA 1
ATOM 2594 C C . ALA A 1 341 ? -35.066 12.037 -2.574 1.00 95.75 341 ALA A C 1
ATOM 2596 O O . ALA A 1 341 ? -34.874 12.189 -3.779 1.00 95.75 341 ALA A O 1
ATOM 2597 N N . ALA A 1 342 ? -34.591 10.982 -1.905 1.00 96.12 342 ALA A N 1
ATOM 2598 C CA . ALA A 1 342 ? -33.892 9.862 -2.537 1.00 96.12 342 ALA A CA 1
ATOM 2599 C C . ALA A 1 342 ? -34.813 8.947 -3.362 1.00 96.12 342 ALA A C 1
ATOM 2601 O O . ALA A 1 342 ? -34.321 8.095 -4.100 1.00 96.12 342 ALA A O 1
ATOM 2602 N N . GLY A 1 343 ? -36.133 9.136 -3.262 1.00 95.19 343 GLY A N 1
ATOM 2603 C CA . GLY A 1 343 ? -37.130 8.361 -3.991 1.00 95.19 343 GLY A CA 1
ATOM 2604 C C . GLY A 1 343 ? -37.235 6.913 -3.526 1.00 95.19 343 GLY A C 1
ATOM 2605 O O . GLY A 1 343 ? -37.692 6.090 -4.311 1.00 95.19 343 GLY A O 1
ATOM 2606 N N . LEU A 1 344 ? -36.799 6.592 -2.300 1.00 94.44 344 LEU A N 1
ATOM 2607 C CA . LEU A 1 344 ? -36.847 5.221 -1.792 1.00 94.44 344 LEU A CA 1
ATOM 2608 C C . LEU A 1 344 ? -38.302 4.762 -1.646 1.00 94.44 344 LEU A C 1
ATOM 2610 O O . LEU A 1 344 ? -39.096 5.444 -1.000 1.00 94.44 344 LEU A O 1
ATOM 2614 N N . ASP A 1 345 ? -38.630 3.621 -2.250 1.00 90.31 345 ASP A N 1
ATOM 2615 C CA . ASP A 1 345 ? -39.948 2.979 -2.221 1.00 90.31 345 ASP A CA 1
ATOM 2616 C C . ASP A 1 345 ? -41.089 3.889 -2.737 1.00 90.31 345 ASP A C 1
ATOM 2618 O O . ASP A 1 345 ? -42.253 3.737 -2.370 1.00 90.31 345 ASP A O 1
ATOM 2622 N N . ALA A 1 346 ? -40.763 4.856 -3.607 1.00 93.12 346 ALA A N 1
ATOM 2623 C CA . ALA A 1 346 ? -41.716 5.838 -4.132 1.00 93.12 346 ALA A CA 1
ATOM 2624 C C . ALA A 1 346 ? -42.777 5.244 -5.080 1.00 93.12 346 ALA A C 1
ATOM 2626 O O . ALA A 1 346 ? -43.786 5.895 -5.348 1.00 93.12 346 ALA A O 1
ATOM 2627 N N . GLY A 1 347 ? -42.536 4.053 -5.637 1.00 94.81 347 GLY A N 1
ATOM 2628 C CA . GLY A 1 347 ? -43.421 3.371 -6.587 1.00 94.81 347 GLY A CA 1
ATOM 2629 C C . GLY A 1 347 ? -43.465 4.002 -7.984 1.00 94.81 347 GLY A C 1
ATOM 2630 O O . GLY A 1 347 ? -44.163 3.501 -8.861 1.00 94.81 347 GLY A O 1
ATOM 2631 N N . ALA A 1 348 ? -42.736 5.099 -8.215 1.00 94.44 348 ALA A N 1
ATOM 2632 C CA . ALA A 1 348 ? -42.616 5.759 -9.511 1.00 94.44 348 ALA A CA 1
ATOM 2633 C C . ALA A 1 348 ? -41.359 6.640 -9.581 1.00 94.44 348 ALA A C 1
ATOM 2635 O O . ALA A 1 348 ? -40.912 7.205 -8.583 1.00 94.44 348 ALA A O 1
ATOM 2636 N N . ILE A 1 349 ? -40.834 6.830 -10.795 1.00 96.25 349 ILE A N 1
ATOM 2637 C CA . ILE A 1 349 ? -39.835 7.860 -11.113 1.00 96.25 349 ILE A CA 1
ATOM 2638 C C . ILE A 1 349 ? -40.544 8.944 -11.928 1.00 96.25 349 ILE A C 1
ATOM 2640 O O . ILE A 1 349 ? -41.235 8.639 -12.900 1.00 96.25 349 ILE A O 1
ATOM 2644 N N . ARG A 1 350 ? -40.383 10.220 -11.549 1.00 94.75 350 ARG A N 1
ATOM 2645 C CA . ARG A 1 350 ? -41.023 11.341 -12.264 1.00 94.75 350 ARG A CA 1
ATOM 2646 C C . ARG A 1 350 ? -40.659 11.331 -13.758 1.00 94.75 350 ARG A C 1
ATOM 2648 O O . ARG A 1 350 ? -39.496 11.077 -14.071 1.00 94.75 350 ARG A O 1
ATOM 2655 N N . PRO A 1 351 ? -41.580 11.687 -14.676 1.00 95.50 351 PRO A N 1
ATOM 2656 C CA . PRO A 1 351 ? -41.357 11.523 -16.115 1.00 95.50 351 PRO A CA 1
ATOM 2657 C C . PRO A 1 351 ? -40.056 12.137 -16.672 1.00 95.50 351 PRO A C 1
ATOM 2659 O O . PRO A 1 351 ? -39.378 11.435 -17.420 1.00 95.50 351 PRO A O 1
ATOM 2662 N N . PRO A 1 352 ? -39.631 13.364 -16.290 1.00 95.31 352 PRO A N 1
ATOM 2663 C CA . PRO A 1 352 ? -38.365 13.927 -16.778 1.00 95.31 352 PRO A CA 1
ATOM 2664 C C . PRO A 1 352 ? -37.144 13.111 -16.336 1.00 95.31 352 PRO A C 1
ATOM 2666 O O . PRO A 1 352 ? -36.249 12.828 -17.124 1.00 95.31 352 PRO A O 1
ATOM 2669 N N . LEU A 1 353 ? -37.148 12.661 -15.081 1.00 96.88 353 LEU A N 1
ATOM 2670 C CA . LEU A 1 353 ? -36.078 11.852 -14.505 1.00 96.88 353 LEU A CA 1
ATOM 2671 C C . LEU A 1 353 ? -36.049 10.437 -15.093 1.00 96.88 353 LEU A C 1
ATOM 2673 O O . LEU A 1 353 ? -34.981 9.892 -15.353 1.00 96.88 353 LEU A O 1
ATOM 2677 N N . HIS A 1 354 ? -37.222 9.853 -15.341 1.00 97.06 354 HIS A N 1
ATOM 2678 C CA . HIS A 1 354 ? -37.342 8.554 -15.995 1.00 97.06 354 HIS A CA 1
ATOM 2679 C C . HIS A 1 354 ? -36.836 8.615 -17.444 1.00 97.06 354 HIS A C 1
ATOM 2681 O O . HIS A 1 354 ? -36.148 7.701 -17.899 1.00 97.06 354 HIS A O 1
ATOM 2687 N N . HIS A 1 355 ? -37.125 9.707 -18.160 1.00 96.44 355 HIS A N 1
ATOM 2688 C CA . HIS A 1 355 ? -36.578 9.955 -19.492 1.00 96.44 355 HIS A CA 1
ATOM 2689 C C . HIS A 1 355 ? -35.044 10.042 -19.471 1.00 96.44 355 HIS A C 1
ATOM 2691 O O . HIS A 1 355 ? -34.391 9.339 -20.242 1.00 96.44 355 HIS A O 1
ATOM 2697 N N . ASP A 1 356 ? -34.471 10.837 -18.563 1.00 97.19 356 ASP A N 1
ATOM 2698 C CA . ASP A 1 356 ? -33.016 10.993 -18.435 1.00 97.19 356 ASP A CA 1
ATOM 2699 C C . ASP A 1 356 ? -32.317 9.676 -18.071 1.00 97.19 356 ASP A C 1
ATOM 2701 O O . ASP A 1 356 ? -31.294 9.333 -18.670 1.00 97.19 356 ASP A O 1
ATOM 2705 N N . LEU A 1 357 ? -32.898 8.896 -17.151 1.00 97.69 357 LEU A N 1
ATOM 2706 C CA . LEU A 1 357 ? -32.402 7.567 -16.790 1.00 97.69 357 LEU A CA 1
ATOM 2707 C C . LEU A 1 357 ? -32.379 6.635 -18.008 1.00 97.69 357 LEU A C 1
ATOM 2709 O O . LEU A 1 357 ? -31.341 6.045 -18.308 1.00 97.69 357 LEU A O 1
ATOM 2713 N N . ASN A 1 358 ? -33.488 6.539 -18.747 1.00 97.38 358 ASN A N 1
ATOM 2714 C CA . ASN A 1 358 ? -33.570 5.674 -19.927 1.00 97.38 358 ASN A CA 1
ATOM 2715 C C . ASN A 1 358 ? -32.623 6.124 -21.042 1.00 97.38 358 ASN A C 1
ATOM 2717 O O . ASN A 1 358 ? -31.999 5.290 -21.696 1.00 97.38 358 ASN A O 1
ATOM 2721 N N . LYS A 1 359 ? -32.456 7.435 -21.236 1.00 97.31 359 LYS A N 1
ATOM 2722 C CA . LYS A 1 359 ? -31.508 7.989 -22.207 1.00 97.31 359 LYS A CA 1
ATOM 2723 C C . LYS A 1 359 ? -30.060 7.649 -21.843 1.00 97.31 359 LYS A C 1
ATOM 2725 O O . LYS A 1 359 ? -29.287 7.269 -22.725 1.00 97.31 359 LYS A O 1
ATOM 2730 N N . ALA A 1 360 ? -29.695 7.749 -20.564 1.00 97.38 360 ALA A N 1
ATOM 2731 C CA . ALA A 1 360 ? -28.366 7.376 -20.083 1.00 97.38 360 ALA A CA 1
ATOM 2732 C C . ALA A 1 360 ? -28.092 5.875 -20.285 1.00 97.38 360 ALA A C 1
ATOM 2734 O O . ALA A 1 360 ? -27.036 5.513 -20.805 1.00 97.38 360 ALA A O 1
ATOM 2735 N N . VAL A 1 361 ? -29.062 5.013 -19.954 1.00 97.88 361 VAL A N 1
ATOM 2736 C CA . VAL A 1 361 ? -28.968 3.559 -20.173 1.00 97.88 361 VAL A CA 1
ATOM 2737 C C . VAL A 1 361 ? -28.843 3.231 -21.660 1.00 97.88 361 VAL A C 1
ATOM 2739 O O . VAL A 1 361 ? -27.924 2.513 -22.043 1.00 97.88 361 VAL A O 1
ATOM 2742 N N . ALA A 1 362 ? -29.698 3.795 -22.515 1.00 97.25 362 ALA A N 1
ATOM 2743 C CA . ALA A 1 362 ? -29.647 3.554 -23.957 1.00 97.25 362 ALA A CA 1
ATOM 2744 C C . ALA A 1 362 ? -28.292 3.967 -24.560 1.00 97.25 362 ALA A C 1
ATOM 2746 O O . ALA A 1 362 ? -27.721 3.236 -25.372 1.00 97.25 362 ALA A O 1
ATOM 2747 N N . SER A 1 363 ? -27.741 5.104 -24.119 1.00 96.19 363 SER A N 1
ATOM 2748 C CA . SER A 1 363 ? -26.398 5.557 -24.501 1.00 96.19 363 SER A CA 1
ATOM 2749 C C . SER A 1 363 ? -25.309 4.571 -24.054 1.00 96.19 363 SER A C 1
ATOM 2751 O O . SER A 1 363 ? -24.447 4.187 -24.849 1.00 96.19 363 SER A O 1
ATOM 2753 N N . ALA A 1 364 ? -25.368 4.104 -22.803 1.00 96.50 364 ALA A N 1
ATOM 2754 C CA . ALA A 1 364 ? -24.421 3.135 -22.256 1.00 96.50 364 ALA A CA 1
ATOM 2755 C C . ALA A 1 364 ? -24.477 1.785 -22.990 1.00 96.50 364 ALA A C 1
ATOM 2757 O O . ALA A 1 364 ? -23.442 1.251 -23.390 1.00 96.50 364 ALA A O 1
ATOM 2758 N N . GLU A 1 365 ? -25.670 1.252 -23.244 1.00 96.75 365 GLU A N 1
ATOM 2759 C CA . GLU A 1 365 ? -25.841 0.010 -23.998 1.00 96.75 365 GLU A CA 1
ATOM 2760 C C . GLU A 1 365 ? -25.361 0.135 -25.442 1.00 96.75 365 GLU A C 1
ATOM 2762 O O . GLU A 1 365 ? -24.691 -0.765 -25.950 1.00 96.75 365 GLU A O 1
ATOM 2767 N N . GLN A 1 366 ? -25.652 1.254 -26.109 1.00 95.25 366 GLN A N 1
ATOM 2768 C CA . GLN A 1 366 ? -25.168 1.490 -27.467 1.00 95.25 366 GLN A CA 1
ATOM 2769 C C . GLN A 1 366 ? -23.640 1.550 -27.512 1.00 95.25 366 GLN A C 1
ATOM 2771 O O . GLN A 1 366 ? -23.014 0.995 -28.423 1.00 95.25 366 GLN A O 1
ATOM 2776 N N . ARG A 1 367 ? -23.026 2.165 -26.497 1.00 93.81 367 ARG A N 1
ATOM 2777 C CA . ARG A 1 367 ? -21.573 2.174 -26.324 1.00 93.81 367 ARG A CA 1
ATOM 2778 C C . ARG A 1 367 ? -21.033 0.756 -26.130 1.00 93.81 367 ARG A C 1
ATOM 2780 O O . ARG A 1 367 ? -20.086 0.382 -26.818 1.00 93.81 367 ARG A O 1
ATOM 2787 N N . LEU A 1 368 ? -21.662 -0.058 -25.279 1.00 94.19 368 LEU A N 1
ATOM 2788 C CA . LEU A 1 368 ? -21.294 -1.467 -25.096 1.00 94.19 368 LEU A CA 1
ATOM 2789 C C . LEU A 1 368 ? -21.382 -2.258 -26.410 1.00 94.19 368 LEU A C 1
ATOM 2791 O O . LEU A 1 368 ? -20.398 -2.889 -26.788 1.00 94.19 368 LEU A O 1
ATOM 2795 N N . ARG A 1 369 ? -22.497 -2.171 -27.151 1.00 94.75 369 ARG A N 1
ATOM 2796 C CA . ARG A 1 369 ? -22.672 -2.848 -28.455 1.00 94.75 369 ARG A CA 1
ATOM 2797 C C . ARG A 1 369 ? -21.584 -2.449 -29.458 1.00 94.75 369 ARG A C 1
ATOM 2799 O O . ARG A 1 369 ? -21.001 -3.299 -30.136 1.00 94.75 369 ARG A O 1
ATOM 2806 N N . THR A 1 370 ? -21.267 -1.157 -29.525 1.00 92.19 370 THR A N 1
ATOM 2807 C CA . THR A 1 370 ? -20.233 -0.623 -30.427 1.00 92.19 370 THR A CA 1
ATOM 2808 C C . THR A 1 370 ? -18.843 -1.148 -30.068 1.00 92.19 370 THR A C 1
ATOM 2810 O O . THR A 1 370 ? -18.070 -1.528 -30.942 1.00 92.19 370 THR A O 1
ATOM 2813 N N . LEU A 1 371 ? -18.506 -1.204 -28.780 1.00 91.50 371 LEU A N 1
ATOM 2814 C CA . LEU A 1 371 ? -17.191 -1.667 -28.338 1.00 91.50 371 LEU A CA 1
ATOM 2815 C C . LEU A 1 371 ? -17.032 -3.185 -28.489 1.00 91.50 371 LEU A C 1
ATOM 2817 O O . LEU A 1 371 ? -15.976 -3.650 -28.913 1.00 91.50 371 LEU A O 1
ATOM 2821 N N . LEU A 1 372 ? -18.086 -3.947 -28.192 1.00 90.44 372 LEU A N 1
ATOM 2822 C CA . LEU A 1 372 ? -18.088 -5.407 -28.292 1.00 90.44 372 LEU A CA 1
ATOM 2823 C C . LEU A 1 372 ? -17.991 -5.895 -29.747 1.00 90.44 372 LEU A C 1
ATOM 2825 O O . LEU A 1 372 ? -17.258 -6.844 -30.031 1.00 90.44 372 LEU A O 1
ATOM 2829 N N . SER A 1 373 ? -18.659 -5.215 -30.684 1.00 86.06 373 SER A N 1
ATOM 2830 C CA . SER A 1 373 ? -18.573 -5.543 -32.117 1.00 86.06 373 SER A CA 1
ATOM 2831 C C . SER A 1 373 ? -17.168 -5.323 -32.695 1.00 86.06 373 SER A C 1
ATOM 2833 O O . SER A 1 373 ? -16.674 -6.180 -33.429 1.00 86.06 373 SER A O 1
ATOM 2835 N N . ARG A 1 374 ? -16.474 -4.245 -32.298 1.00 78.94 374 ARG A N 1
ATOM 2836 C CA . ARG A 1 374 ? -15.088 -3.958 -32.729 1.00 78.94 374 ARG A CA 1
ATOM 2837 C C . ARG A 1 374 ? -14.092 -5.018 -32.255 1.00 78.94 374 ARG A C 1
ATOM 2839 O O . ARG A 1 374 ? -13.208 -5.418 -33.008 1.00 78.94 374 ARG A O 1
ATOM 2846 N N . THR A 1 375 ? -14.262 -5.530 -31.036 1.00 66.50 375 THR A N 1
ATOM 2847 C CA . THR A 1 375 ? -13.397 -6.597 -30.507 1.00 66.50 375 THR A CA 1
ATOM 2848 C C . THR A 1 375 ? -13.585 -7.947 -31.211 1.00 66.50 375 THR A C 1
ATOM 2850 O O . THR A 1 375 ? -12.644 -8.737 -31.268 1.00 66.50 375 THR A O 1
ATOM 2853 N N . GLY A 1 376 ? -14.764 -8.210 -31.788 1.00 58.06 376 GLY A N 1
ATOM 2854 C CA . GLY A 1 376 ? -15.036 -9.434 -32.552 1.00 58.06 376 GLY A CA 1
ATOM 2855 C C . GLY A 1 376 ? -14.399 -9.446 -33.949 1.00 58.06 376 GLY A C 1
ATOM 2856 O O . GLY A 1 376 ? -13.910 -10.484 -34.401 1.00 58.06 376 GLY A O 1
ATOM 2857 N N . THR A 1 377 ? -14.342 -8.295 -34.630 1.00 51.25 377 THR A N 1
ATOM 2858 C CA . THR A 1 377 ? -13.773 -8.175 -35.987 1.00 51.25 377 THR A CA 1
ATOM 2859 C C . THR A 1 377 ? -12.249 -8.324 -36.027 1.00 51.25 377 THR A C 1
ATOM 2861 O O . THR A 1 377 ? -11.720 -8.931 -36.965 1.00 51.25 377 THR A O 1
ATOM 2864 N N . ASP A 1 378 ? -11.544 -7.863 -34.988 1.00 47.44 378 ASP A N 1
ATOM 2865 C CA . ASP A 1 378 ? -10.080 -7.978 -34.887 1.00 47.44 378 ASP A CA 1
ATOM 2866 C C . ASP A 1 378 ? -9.627 -9.429 -34.636 1.00 47.44 378 ASP A C 1
ATOM 2868 O O . ASP A 1 378 ? -8.616 -9.887 -35.180 1.00 47.44 378 ASP A O 1
ATOM 2872 N N . ALA A 1 379 ? -10.419 -10.207 -33.888 1.00 46.00 379 ALA A N 1
ATOM 2873 C CA . ALA A 1 379 ? -10.161 -11.628 -33.651 1.00 46.00 379 ALA A CA 1
ATOM 2874 C C . ALA A 1 379 ? -10.310 -12.480 -34.932 1.00 46.00 379 ALA A C 1
ATOM 2876 O O . ALA A 1 379 ? -9.529 -13.412 -35.157 1.00 46.00 379 ALA A O 1
ATOM 2877 N N . ALA A 1 380 ? -11.257 -12.135 -35.814 1.00 40.88 380 ALA A N 1
ATOM 2878 C CA . ALA A 1 380 ? -11.480 -12.833 -37.084 1.00 40.88 380 ALA A CA 1
ATOM 2879 C C . ALA A 1 380 ? -10.369 -12.572 -38.127 1.00 40.88 380 ALA A C 1
ATOM 2881 O O . ALA A 1 380 ? -9.988 -13.487 -38.866 1.00 40.88 380 ALA A O 1
ATOM 2882 N N . HIS A 1 381 ? -9.793 -11.363 -38.160 1.00 39.91 381 HIS A N 1
ATOM 2883 C CA . HIS A 1 381 ? -8.648 -11.041 -39.027 1.00 39.91 381 HIS A CA 1
ATOM 2884 C C . HIS A 1 381 ? -7.345 -11.721 -38.563 1.00 39.91 381 HIS A C 1
ATOM 2886 O O . HIS A 1 381 ? -6.579 -12.221 -39.393 1.00 39.91 381 HIS A O 1
ATOM 2892 N N . GLY A 1 382 ? -7.122 -11.843 -37.248 1.00 35.78 382 GLY A N 1
ATOM 2893 C CA . GLY A 1 382 ? -5.961 -12.550 -36.689 1.00 35.78 382 GLY A CA 1
ATOM 2894 C C . GLY A 1 382 ? -5.955 -14.064 -36.959 1.00 35.78 382 GLY A C 1
ATOM 2895 O O . GLY A 1 382 ? -4.892 -14.661 -37.160 1.00 35.78 382 GLY A O 1
ATOM 2896 N N . ALA A 1 383 ? -7.132 -14.694 -37.036 1.00 38.91 383 ALA A N 1
ATOM 2897 C CA . ALA A 1 383 ? -7.264 -16.129 -37.305 1.00 38.91 383 ALA A CA 1
ATOM 2898 C C . ALA A 1 383 ? -6.928 -16.513 -38.762 1.00 38.91 383 ALA A C 1
ATOM 2900 O O . ALA A 1 383 ? -6.374 -17.591 -39.000 1.00 38.91 383 ALA A O 1
ATOM 2901 N N . ARG A 1 384 ? -7.179 -15.628 -39.741 1.00 38.09 384 ARG A N 1
ATOM 2902 C CA . ARG A 1 384 ? -6.803 -15.859 -41.152 1.00 38.09 384 ARG A CA 1
ATOM 2903 C C . ARG A 1 384 ? -5.292 -15.775 -41.385 1.00 38.09 384 ARG A C 1
ATOM 2905 O O . ARG A 1 384 ? -4.768 -16.533 -42.198 1.00 38.09 384 ARG A O 1
ATOM 2912 N N . HIS A 1 385 ? -4.570 -14.956 -40.619 1.00 37.72 385 HIS A N 1
ATOM 2913 C CA . HIS A 1 385 ? -3.113 -14.827 -40.748 1.00 37.72 385 HIS A CA 1
ATOM 2914 C C . HIS A 1 385 ? -2.309 -15.975 -40.111 1.00 37.72 385 HIS A C 1
ATOM 2916 O O . HIS A 1 385 ? -1.155 -16.192 -40.481 1.00 37.72 385 HIS A O 1
ATOM 2922 N N . ARG A 1 386 ? -2.903 -16.751 -39.192 1.00 35.53 386 ARG A N 1
ATOM 2923 C CA . ARG A 1 386 ? -2.235 -17.900 -38.547 1.00 35.53 386 ARG A CA 1
ATOM 2924 C C . ARG A 1 386 ? -2.284 -19.205 -39.349 1.00 35.53 386 ARG A C 1
ATOM 2926 O O . ARG A 1 386 ? -1.539 -20.122 -39.021 1.00 35.53 386 ARG A O 1
ATOM 2933 N N . ARG A 1 387 ? -3.091 -19.296 -40.414 1.00 33.91 387 ARG A N 1
ATOM 2934 C CA . ARG A 1 387 ? -3.174 -20.497 -41.272 1.00 33.91 387 ARG A CA 1
ATOM 2935 C C . ARG A 1 387 ? -2.232 -20.499 -42.486 1.00 33.91 387 ARG A C 1
ATOM 2937 O O . ARG A 1 387 ? -2.138 -21.531 -43.137 1.00 33.91 387 ARG A O 1
ATOM 2944 N N . SER A 1 388 ? -1.499 -19.416 -42.774 1.00 33.31 388 SER A N 1
ATOM 2945 C CA . SER A 1 388 ? -0.614 -19.343 -43.957 1.00 33.31 388 SER A CA 1
ATOM 2946 C C . SER A 1 388 ? 0.892 -19.458 -43.680 1.00 33.31 388 SER A C 1
ATOM 2948 O O . SER A 1 388 ? 1.684 -19.411 -44.616 1.00 33.31 388 SER A O 1
ATOM 2950 N N . ARG A 1 389 ? 1.323 -19.658 -42.427 1.00 33.81 389 ARG A N 1
ATOM 2951 C CA . ARG A 1 389 ? 2.747 -19.827 -42.077 1.00 33.81 389 ARG A CA 1
ATOM 2952 C C . ARG A 1 389 ? 3.055 -21.244 -41.594 1.00 33.81 389 ARG A C 1
ATOM 2954 O O . ARG A 1 389 ? 3.400 -21.466 -40.443 1.00 33.81 389 ARG A O 1
ATOM 2961 N N . SER A 1 390 ? 2.920 -22.203 -42.504 1.00 33.12 390 SER A N 1
ATOM 2962 C CA . SER A 1 390 ? 3.606 -23.495 -42.424 1.00 33.12 390 SER A CA 1
ATOM 2963 C C . SER A 1 390 ? 3.825 -24.019 -43.839 1.00 33.12 390 SER A C 1
ATOM 2965 O O . SER A 1 390 ? 3.007 -24.770 -44.370 1.00 33.12 390 SER A O 1
ATOM 2967 N N . ARG A 1 391 ? 4.884 -23.519 -44.485 1.00 31.14 391 ARG A N 1
ATOM 2968 C CA . ARG A 1 391 ? 5.636 -24.190 -45.556 1.00 31.14 391 ARG A CA 1
ATOM 2969 C C . ARG A 1 391 ? 6.787 -23.294 -46.031 1.00 31.14 391 ARG A C 1
ATOM 2971 O O . ARG A 1 391 ? 6.608 -22.089 -46.159 1.00 31.14 391 ARG A O 1
ATOM 2978 N N . TYR A 1 392 ? 7.912 -23.948 -46.322 1.00 29.45 392 TYR A N 1
ATOM 2979 C CA . TYR A 1 392 ? 9.157 -23.466 -46.943 1.00 29.45 392 TYR A CA 1
ATOM 2980 C C . TYR A 1 392 ? 10.287 -22.974 -46.022 1.00 29.45 392 TYR A C 1
ATOM 2982 O O . TYR A 1 392 ? 10.472 -21.790 -45.764 1.00 29.45 392 TYR A O 1
ATOM 2990 N N . LEU A 1 393 ? 11.108 -23.951 -45.618 1.00 29.66 393 LEU A N 1
ATOM 2991 C CA . LEU A 1 393 ? 12.566 -23.835 -45.529 1.00 29.66 393 LEU A CA 1
ATOM 2992 C C . LEU A 1 393 ? 13.161 -24.041 -46.934 1.00 29.66 393 LEU A C 1
ATOM 2994 O O . LEU A 1 393 ? 12.750 -24.976 -47.621 1.00 29.66 393 LEU A O 1
ATOM 2998 N N . GLY A 1 394 ? 14.151 -23.229 -47.323 1.00 25.75 394 GLY A N 1
ATOM 2999 C CA . GLY A 1 394 ? 15.063 -23.555 -48.429 1.00 25.75 394 GLY A CA 1
ATOM 3000 C C . GLY A 1 394 ? 15.653 -22.374 -49.213 1.00 25.75 394 GLY A C 1
ATOM 3001 O O . GLY A 1 394 ? 15.070 -21.953 -50.198 1.00 25.75 394 GLY A O 1
ATOM 3002 N N . GLY A 1 395 ? 16.864 -21.939 -48.836 1.00 26.44 395 GLY A N 1
ATOM 3003 C CA . GLY A 1 395 ? 17.992 -21.834 -49.781 1.00 26.44 395 GLY A CA 1
ATOM 3004 C C . GLY A 1 395 ? 18.281 -20.542 -50.578 1.00 26.44 395 GLY A C 1
ATOM 3005 O O . GLY A 1 395 ? 17.818 -20.401 -51.699 1.00 26.44 395 GLY A O 1
ATOM 3006 N N . ARG A 1 396 ? 19.292 -19.803 -50.078 1.00 29.84 396 ARG A N 1
ATOM 3007 C CA . ARG A 1 396 ? 20.452 -19.175 -50.781 1.00 29.84 396 ARG A CA 1
ATOM 3008 C C . ARG A 1 396 ? 20.336 -17.815 -51.532 1.00 29.84 396 ARG A C 1
ATOM 3010 O O . ARG A 1 396 ? 19.241 -17.399 -51.885 1.00 29.84 396 ARG A O 1
ATOM 3017 N N . PRO A 1 397 ? 21.480 -17.085 -51.688 1.00 41.91 397 PRO A N 1
ATOM 3018 C CA . PRO A 1 397 ? 21.549 -15.615 -51.669 1.00 41.91 397 PRO A CA 1
ATOM 3019 C C . PRO A 1 397 ? 21.970 -14.963 -53.006 1.00 41.91 397 PRO A C 1
ATOM 3021 O O . PRO A 1 397 ? 22.613 -15.595 -53.840 1.00 41.91 397 PRO A O 1
ATOM 3024 N N . GLY A 1 398 ? 21.697 -13.662 -53.164 1.00 27.16 398 GLY A N 1
ATOM 3025 C CA . GLY A 1 398 ? 22.213 -12.831 -54.261 1.00 27.16 398 GLY A CA 1
ATOM 3026 C C . GLY A 1 398 ? 21.942 -11.342 -54.013 1.00 27.16 398 GLY A C 1
ATOM 3027 O O . GLY A 1 398 ? 20.839 -10.987 -53.611 1.00 27.16 398 GLY A O 1
ATOM 3028 N N . GLY A 1 399 ? 22.970 -10.500 -54.166 1.00 25.92 399 GLY A N 1
ATOM 3029 C CA . GLY A 1 399 ? 23.011 -9.106 -53.705 1.00 25.92 399 GLY A CA 1
ATOM 3030 C C . GLY A 1 399 ? 22.520 -8.023 -54.678 1.00 25.92 399 GLY A C 1
ATOM 3031 O O . GLY A 1 399 ? 22.177 -8.292 -55.825 1.00 25.92 399 GLY A O 1
ATOM 3032 N N . GLY A 1 400 ? 22.542 -6.778 -54.184 1.00 25.36 400 GLY A N 1
ATOM 3033 C CA . GLY A 1 400 ? 22.320 -5.524 -54.921 1.00 25.36 400 GLY A CA 1
ATOM 3034 C C . GLY A 1 400 ? 21.956 -4.359 -53.969 1.00 25.36 400 GLY A C 1
ATOM 3035 O O . GLY A 1 400 ? 21.178 -4.595 -53.047 1.00 25.36 400 GLY A O 1
ATOM 3036 N N . PRO A 1 401 ? 22.521 -3.139 -54.119 1.00 28.14 401 PRO A N 1
ATOM 3037 C CA . PRO A 1 401 ? 22.448 -2.058 -53.119 1.00 28.14 401 PRO A CA 1
ATOM 3038 C C . PRO A 1 401 ? 21.131 -1.251 -53.190 1.00 28.14 401 PRO A C 1
ATOM 3040 O O . PRO A 1 401 ? 20.413 -1.340 -54.190 1.00 28.14 401 PRO A O 1
ATOM 3043 N N . PRO A 1 402 ? 20.780 -0.450 -52.157 1.00 29.31 402 PRO A N 1
ATOM 3044 C CA . PRO A 1 402 ? 19.457 0.151 -52.059 1.00 29.31 402 PRO A CA 1
ATOM 3045 C C . PRO A 1 402 ? 19.355 1.416 -52.916 1.00 29.31 402 PRO A C 1
ATOM 3047 O O . PRO A 1 402 ? 20.164 2.336 -52.808 1.00 29.31 402 PRO A O 1
ATOM 3050 N N . THR A 1 403 ? 18.318 1.484 -53.745 1.00 26.42 403 THR A N 1
ATOM 3051 C CA . THR A 1 403 ? 17.892 2.721 -54.405 1.00 26.42 403 THR A CA 1
ATOM 3052 C C . THR A 1 403 ? 16.901 3.447 -53.503 1.00 26.42 403 THR A C 1
ATOM 3054 O O . THR A 1 403 ? 15.862 2.909 -53.120 1.00 26.42 403 THR A O 1
ATOM 3057 N N . VAL A 1 404 ? 17.245 4.688 -53.166 1.00 30.70 404 VAL A N 1
ATOM 3058 C CA . VAL A 1 404 ? 16.382 5.664 -52.500 1.00 30.70 404 VAL A CA 1
ATOM 3059 C C . VAL A 1 404 ? 15.135 5.876 -53.355 1.00 30.70 404 VAL A C 1
ATOM 3061 O O . VAL A 1 404 ? 15.231 6.298 -54.507 1.00 30.70 404 VAL A O 1
ATOM 3064 N N . ARG A 1 405 ? 13.957 5.593 -52.792 1.00 24.34 405 ARG A N 1
ATOM 3065 C CA . ARG A 1 405 ? 12.678 5.955 -53.399 1.00 24.34 405 ARG A CA 1
ATOM 3066 C C . ARG A 1 405 ? 11.793 6.613 -52.350 1.00 24.34 405 ARG A C 1
ATOM 3068 O O . ARG A 1 405 ? 11.195 5.963 -51.501 1.00 24.34 405 ARG A O 1
ATOM 3075 N N . THR A 1 406 ? 11.762 7.935 -52.427 1.00 28.25 406 THR A N 1
ATOM 3076 C CA . THR A 1 406 ? 10.737 8.806 -51.863 1.00 28.25 406 THR A CA 1
ATOM 3077 C C . THR A 1 406 ? 9.353 8.297 -52.272 1.00 28.25 406 THR A C 1
ATOM 3079 O O . THR A 1 406 ? 9.045 8.181 -53.458 1.00 28.25 406 THR A O 1
ATOM 3082 N N . MET A 1 407 ? 8.513 7.991 -51.284 1.00 25.61 407 MET A N 1
ATOM 3083 C CA . MET A 1 407 ? 7.077 7.799 -51.470 1.00 25.61 407 MET A CA 1
ATOM 3084 C C . MET A 1 407 ? 6.333 8.666 -50.465 1.00 25.61 407 MET A C 1
ATOM 3086 O O . MET A 1 407 ? 6.123 8.303 -49.311 1.00 25.61 407 MET A O 1
ATOM 3090 N N . THR A 1 408 ? 5.929 9.833 -50.950 1.00 29.19 408 THR A N 1
ATOM 3091 C CA . THR A 1 408 ? 4.838 10.615 -50.388 1.00 29.19 408 THR A CA 1
ATOM 3092 C C . THR A 1 408 ? 3.539 10.004 -50.905 1.00 29.19 408 THR A C 1
ATOM 3094 O O . THR A 1 408 ? 3.187 10.198 -52.064 1.00 29.19 408 THR A O 1
ATOM 3097 N N . THR A 1 409 ? 2.821 9.274 -50.058 1.00 27.67 409 THR A N 1
ATOM 3098 C CA . THR A 1 409 ? 1.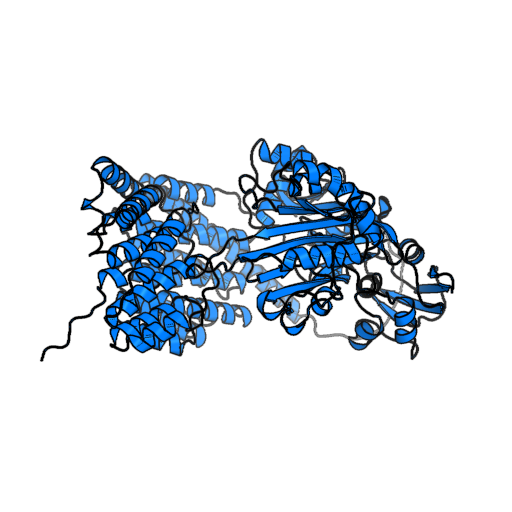382 9.024 -50.227 1.00 27.67 409 THR A CA 1
ATOM 3099 C C . THR A 1 409 ? 0.733 9.033 -48.855 1.00 27.67 409 THR A C 1
ATOM 3101 O O . THR A 1 409 ? 1.076 8.236 -47.985 1.00 27.67 409 THR A O 1
ATOM 3104 N N . ALA A 1 410 ? -0.172 9.991 -48.677 1.00 32.69 410 ALA A N 1
ATOM 3105 C CA . ALA A 1 410 ? -0.921 10.255 -47.465 1.00 32.69 410 ALA A CA 1
ATOM 3106 C C . ALA A 1 410 ? -1.747 9.038 -47.016 1.00 32.69 410 ALA A C 1
ATOM 3108 O O . ALA A 1 410 ? -2.565 8.518 -47.773 1.00 32.69 410 ALA A O 1
ATOM 3109 N N . ALA A 1 411 ? -1.569 8.650 -45.752 1.00 26.92 411 ALA A N 1
ATOM 3110 C CA . ALA A 1 411 ? -2.503 7.828 -44.998 1.00 26.92 411 ALA A CA 1
ATOM 3111 C C . ALA A 1 411 ? -3.103 8.696 -43.879 1.00 26.92 411 ALA A C 1
ATOM 3113 O O . ALA A 1 411 ? -2.427 9.037 -42.913 1.00 26.92 411 ALA A O 1
ATOM 3114 N N . ALA A 1 412 ? -4.369 9.081 -44.025 1.00 29.08 412 ALA A N 1
ATOM 3115 C CA . ALA A 1 412 ? -5.185 9.611 -42.935 1.00 29.08 412 ALA A CA 1
ATOM 3116 C C . ALA A 1 412 ? -5.627 8.436 -42.040 1.00 29.08 412 ALA A C 1
ATOM 3118 O O . ALA A 1 412 ? -6.115 7.441 -42.562 1.00 29.08 412 ALA A O 1
ATOM 3119 N N . GLY A 1 413 ? -5.524 8.416 -40.714 1.00 28.88 413 GLY A N 1
ATOM 3120 C CA . GLY A 1 413 ? -4.881 9.281 -39.732 1.00 28.88 413 GLY A CA 1
ATOM 3121 C C . GLY A 1 413 ? -5.026 8.556 -38.387 1.00 28.88 413 GLY A C 1
ATOM 3122 O O . GLY A 1 413 ? -6.113 8.519 -37.818 1.00 28.88 413 GLY A O 1
ATOM 3123 N N . ALA A 1 414 ? -3.967 7.892 -37.918 1.00 36.38 414 ALA A N 1
ATOM 3124 C CA . ALA A 1 414 ? -3.885 7.459 -36.527 1.00 36.38 414 ALA A CA 1
ATOM 3125 C C . ALA A 1 414 ? -3.543 8.710 -35.714 1.00 36.38 414 ALA A C 1
ATOM 3127 O O . ALA A 1 414 ? -2.532 9.343 -36.006 1.00 36.38 414 ALA A O 1
ATOM 3128 N N . ALA A 1 415 ? -4.382 9.101 -34.753 1.00 49.09 415 ALA A N 1
ATOM 3129 C CA . ALA A 1 415 ? -4.036 10.186 -33.842 1.00 49.09 415 ALA A CA 1
ATOM 3130 C C . ALA A 1 415 ? -2.727 9.810 -33.123 1.00 49.09 415 ALA A C 1
ATOM 3132 O O . ALA A 1 415 ? -2.668 8.810 -32.395 1.00 49.09 415 ALA A O 1
ATOM 3133 N N . ASP A 1 416 ? -1.654 10.535 -33.441 1.00 75.25 416 ASP A N 1
ATOM 3134 C CA . ASP A 1 416 ? -0.314 10.262 -32.944 1.00 75.25 416 ASP A CA 1
ATOM 3135 C C . ASP A 1 416 ? -0.248 10.723 -31.489 1.00 75.25 416 ASP A C 1
ATOM 3137 O O . ASP A 1 416 ? -0.443 11.900 -31.190 1.00 75.25 416 ASP A O 1
ATOM 3141 N N . ILE A 1 417 ? -0.043 9.783 -30.565 1.00 91.88 417 ILE A N 1
ATOM 3142 C CA . ILE A 1 417 ? 0.134 10.140 -29.159 1.00 91.88 417 ILE A CA 1
ATOM 3143 C C . ILE A 1 417 ? 1.455 10.879 -29.053 1.00 91.88 417 ILE A C 1
ATOM 3145 O O . ILE A 1 417 ? 2.517 10.298 -29.308 1.00 91.88 417 ILE A O 1
ATOM 3149 N N . GLU A 1 418 ? 1.401 12.123 -28.612 1.00 93.94 418 GLU A N 1
ATOM 3150 C CA . GLU A 1 418 ? 2.582 12.939 -28.404 1.00 93.94 418 GLU A CA 1
ATOM 3151 C C . GLU A 1 418 ? 3.145 12.666 -27.007 1.00 93.94 418 GLU A C 1
ATOM 3153 O O . GLU A 1 418 ? 2.484 12.900 -25.998 1.00 93.94 418 GLU A O 1
ATOM 3158 N N . VAL A 1 419 ? 4.376 12.159 -26.927 1.00 94.81 419 VAL A N 1
ATOM 3159 C CA . VAL A 1 419 ? 5.109 12.068 -25.657 1.00 94.81 419 VAL A CA 1
ATOM 3160 C C . VAL A 1 419 ? 6.028 13.275 -25.565 1.00 94.81 419 VAL A C 1
ATOM 3162 O O . VAL A 1 419 ? 6.943 13.409 -26.376 1.00 94.81 419 VAL A O 1
ATOM 3165 N N . ARG A 1 420 ? 5.796 14.147 -24.583 1.00 93.00 420 ARG A N 1
ATOM 3166 C CA . ARG A 1 420 ? 6.542 15.403 -24.438 1.00 93.00 420 ARG A CA 1
ATOM 3167 C C . ARG A 1 420 ? 6.697 15.838 -22.986 1.00 93.00 420 ARG A C 1
ATOM 3169 O O . ARG A 1 420 ? 6.056 15.301 -22.084 1.00 93.00 420 ARG A O 1
ATOM 3176 N N . ILE A 1 421 ? 7.556 16.836 -22.783 1.00 92.81 421 ILE A N 1
ATOM 3177 C CA . ILE A 1 421 ? 7.664 17.553 -21.510 1.00 92.81 421 ILE A CA 1
ATOM 3178 C C . ILE A 1 421 ? 6.354 18.314 -21.272 1.00 92.81 421 ILE A C 1
ATOM 3180 O O . ILE A 1 421 ? 5.793 18.922 -22.190 1.00 92.81 421 ILE A O 1
ATOM 3184 N N . VAL A 1 422 ? 5.865 18.239 -20.039 1.00 91.75 422 VAL A N 1
ATOM 3185 C CA . VAL A 1 422 ? 4.630 18.891 -19.595 1.00 91.75 422 VAL A CA 1
ATOM 3186 C C . VAL A 1 422 ? 4.902 20.372 -19.360 1.00 91.75 422 VAL A C 1
ATOM 3188 O O . VAL A 1 422 ? 5.879 20.727 -18.699 1.00 91.75 422 VAL A O 1
ATOM 3191 N N . ARG A 1 423 ? 4.048 21.235 -19.910 1.00 86.44 423 ARG A N 1
ATOM 3192 C CA . ARG A 1 423 ? 4.081 22.686 -19.699 1.00 86.44 423 ARG A CA 1
ATOM 3193 C C . ARG A 1 423 ? 3.131 23.060 -18.562 1.00 86.44 423 ARG A C 1
ATOM 3195 O O . ARG A 1 423 ? 2.258 22.275 -18.195 1.00 86.44 423 ARG A O 1
ATOM 3202 N N . ASP A 1 424 ? 3.247 24.273 -18.033 1.00 83.88 424 ASP A N 1
ATOM 3203 C CA . ASP A 1 424 ? 2.361 24.730 -16.950 1.00 83.88 424 ASP A CA 1
ATOM 3204 C C . ASP A 1 424 ? 0.875 24.708 -17.338 1.00 83.88 424 ASP A C 1
ATOM 3206 O O . ASP A 1 424 ? 0.025 24.351 -16.520 1.00 83.88 424 ASP A O 1
ATOM 3210 N N . GLU A 1 425 ? 0.560 24.993 -18.603 1.00 85.56 425 GLU A N 1
ATOM 3211 C CA . GLU A 1 425 ? -0.795 24.900 -19.168 1.00 85.56 425 GLU A CA 1
ATOM 3212 C C . GLU A 1 425 ? -1.378 23.474 -19.134 1.00 85.56 425 GLU A C 1
ATOM 3214 O O . GLU A 1 425 ? -2.588 23.299 -19.007 1.00 85.56 425 GLU A O 1
ATOM 3219 N N . ASP A 1 426 ? -0.529 22.444 -19.159 1.00 87.38 426 ASP A N 1
ATOM 3220 C CA . ASP A 1 426 ? -0.939 21.036 -19.116 1.00 87.38 426 ASP A CA 1
ATOM 3221 C C . ASP A 1 426 ? -1.095 20.496 -17.682 1.00 87.38 426 ASP A C 1
ATOM 3223 O O . ASP A 1 426 ? -1.571 19.371 -17.481 1.00 87.38 426 ASP A O 1
ATOM 3227 N N . SER A 1 427 ? -0.669 21.268 -16.676 1.00 87.94 427 SER A N 1
ATOM 3228 C CA . SER A 1 427 ? -0.534 20.835 -15.278 1.00 87.94 427 SER A CA 1
ATOM 3229 C C . SER A 1 427 ? -1.801 20.192 -14.719 1.00 87.94 427 SER A C 1
ATOM 3231 O O . SER A 1 427 ? -1.747 19.156 -14.050 1.00 87.94 427 SER A O 1
ATOM 3233 N N . GLN A 1 428 ? -2.961 20.782 -15.007 1.00 87.38 428 GLN A N 1
ATOM 3234 C CA . GLN A 1 428 ? -4.241 20.303 -14.505 1.00 87.38 428 GLN A CA 1
ATOM 3235 C C . GLN A 1 428 ? -4.613 18.947 -15.113 1.00 87.38 428 GLN A C 1
ATOM 3237 O O . GLN A 1 428 ? -5.077 18.053 -14.400 1.00 87.38 428 GLN A O 1
ATOM 3242 N N . GLU A 1 429 ? -4.406 18.778 -16.419 1.00 90.00 429 GLU A N 1
ATOM 3243 C CA . GLU A 1 429 ? -4.737 17.533 -17.109 1.00 90.00 429 GLU A CA 1
ATOM 3244 C C . GLU A 1 429 ? -3.770 16.414 -16.717 1.00 90.00 429 GLU A C 1
ATOM 3246 O O . GLU A 1 429 ? -4.198 15.289 -16.460 1.00 90.00 429 GLU A O 1
ATOM 3251 N N . TRP A 1 430 ? -2.485 16.731 -16.572 1.00 92.69 430 TRP A N 1
ATOM 3252 C CA . TRP A 1 430 ? -1.494 15.775 -16.096 1.00 92.69 430 TRP A CA 1
ATOM 3253 C C . TRP A 1 430 ? -1.791 15.307 -14.663 1.00 92.69 430 TRP A C 1
ATOM 3255 O O . TRP A 1 430 ? -1.784 14.108 -14.380 1.00 92.69 430 TRP A O 1
ATOM 3265 N N . GLN A 1 431 ? -2.134 16.225 -13.751 1.00 89.75 431 GLN A N 1
ATOM 3266 C CA . GLN A 1 431 ? -2.510 15.869 -12.376 1.00 89.75 431 GLN A CA 1
ATOM 3267 C C . GLN A 1 431 ? -3.784 15.021 -12.319 1.00 89.75 431 GLN A C 1
ATOM 3269 O O . GLN A 1 431 ? -3.872 14.091 -11.513 1.00 89.75 431 GLN A O 1
ATOM 3274 N N . ARG A 1 432 ? -4.760 15.311 -13.186 1.00 89.00 432 ARG A N 1
ATOM 3275 C CA . ARG A 1 432 ? -5.986 14.517 -13.328 1.00 89.00 432 ARG A CA 1
ATOM 3276 C C . ARG A 1 432 ? -5.675 13.099 -13.809 1.00 89.00 432 ARG A C 1
ATOM 3278 O O . ARG A 1 432 ? -6.184 12.144 -13.223 1.00 89.00 432 ARG A O 1
ATOM 3285 N N . ALA A 1 433 ? -4.821 12.960 -14.822 1.00 92.12 433 ALA A N 1
ATOM 3286 C CA . ALA A 1 433 ? -4.385 11.667 -15.344 1.00 92.12 433 ALA A CA 1
ATOM 3287 C C . ALA A 1 433 ? -3.631 10.847 -14.286 1.00 92.12 433 ALA A C 1
ATOM 3289 O O . ALA A 1 433 ? -3.923 9.662 -14.105 1.00 92.12 433 ALA A O 1
ATOM 3290 N N . LEU A 1 434 ? -2.740 11.493 -13.524 1.00 91.00 434 LEU A N 1
ATOM 3291 C CA . LEU A 1 434 ? -2.017 10.870 -12.417 1.00 91.00 434 LEU A CA 1
ATOM 3292 C C . LEU A 1 434 ? -2.990 10.344 -11.354 1.00 91.00 434 LEU A C 1
ATOM 3294 O O . LEU A 1 434 ? -2.936 9.169 -10.995 1.00 91.00 434 LEU A O 1
ATOM 3298 N N . ALA A 1 435 ? -3.897 11.196 -10.868 1.00 87.19 435 ALA A N 1
ATOM 3299 C CA . ALA A 1 435 ? -4.869 10.822 -9.844 1.00 87.19 435 ALA A CA 1
ATOM 3300 C C . ALA A 1 435 ? -5.740 9.641 -10.300 1.00 87.19 435 ALA A C 1
ATOM 3302 O O . ALA A 1 435 ? -5.882 8.656 -9.575 1.00 87.19 435 ALA A O 1
ATOM 3303 N N . HIS A 1 436 ? -6.223 9.687 -11.544 1.00 88.06 436 HIS A N 1
ATOM 3304 C CA . HIS A 1 436 ? -6.992 8.601 -12.142 1.00 88.06 436 HIS A CA 1
ATOM 3305 C C . HIS A 1 436 ? -6.186 7.294 -12.241 1.00 88.06 436 HIS A C 1
ATOM 3307 O O . HIS A 1 436 ? -6.688 6.225 -11.893 1.00 88.06 436 HIS A O 1
ATOM 3313 N N . GLY A 1 437 ? -4.923 7.360 -12.676 1.00 85.44 437 GLY A N 1
ATOM 3314 C CA . GLY A 1 437 ? -4.046 6.192 -12.786 1.00 85.44 437 GLY A CA 1
ATOM 3315 C C . GLY A 1 437 ? -3.753 5.506 -11.447 1.00 85.44 437 GLY A C 1
ATOM 3316 O O . GLY A 1 437 ? -3.573 4.288 -11.420 1.00 85.44 437 GLY A O 1
ATOM 3317 N N . PHE A 1 438 ? -3.772 6.264 -10.348 1.00 84.31 438 PHE A N 1
ATOM 3318 C CA . PHE A 1 438 ? -3.586 5.770 -8.980 1.00 84.31 438 PHE A CA 1
ATOM 3319 C C . PHE A 1 438 ? -4.895 5.522 -8.213 1.00 84.31 438 PHE A C 1
ATOM 3321 O O . PHE A 1 438 ? -4.842 5.207 -7.027 1.00 84.31 438 PHE A O 1
ATOM 3328 N N . LEU A 1 439 ? -6.057 5.604 -8.877 1.00 83.88 439 LEU A N 1
ATOM 3329 C CA . LEU A 1 439 ? -7.383 5.396 -8.273 1.00 83.88 439 LEU A CA 1
ATOM 3330 C C . LEU A 1 439 ? -7.683 6.356 -7.106 1.00 83.88 439 LEU A C 1
ATOM 3332 O O . LEU A 1 439 ? -8.367 5.993 -6.149 1.00 83.88 439 LEU A O 1
ATOM 3336 N N . SER A 1 440 ? -7.183 7.586 -7.206 1.00 75.94 440 SER A N 1
ATOM 3337 C CA . SER A 1 440 ? -7.319 8.633 -6.195 1.00 75.94 440 SER A CA 1
ATOM 3338 C C . SER A 1 440 ? -8.123 9.820 -6.734 1.00 75.94 440 SER A C 1
ATOM 3340 O O . SER A 1 440 ? -8.111 10.076 -7.942 1.00 75.94 440 SER A O 1
ATOM 3342 N N . PRO A 1 441 ? -8.811 10.587 -5.868 1.00 73.06 441 PRO A N 1
ATOM 3343 C CA . PRO A 1 441 ? -9.453 11.826 -6.287 1.00 73.06 441 PRO A CA 1
ATOM 3344 C C . PRO A 1 441 ? -8.404 12.838 -6.771 1.00 73.06 441 PRO A C 1
ATOM 3346 O O . PRO A 1 441 ? -7.334 12.985 -6.177 1.00 73.06 441 PRO A O 1
ATOM 3349 N N . ALA A 1 442 ? -8.707 13.546 -7.861 1.00 72.94 442 ALA A N 1
ATOM 3350 C CA . ALA A 1 442 ? -7.855 14.624 -8.351 1.00 72.94 442 ALA A CA 1
ATOM 3351 C C . ALA A 1 442 ? -7.999 15.869 -7.464 1.00 72.94 442 ALA A C 1
ATOM 3353 O O . ALA A 1 442 ? -9.106 16.218 -7.056 1.00 72.94 442 ALA A O 1
ATOM 3354 N N . ARG A 1 443 ? -6.888 16.576 -7.217 1.00 76.81 443 ARG A N 1
ATOM 3355 C CA . ARG A 1 443 ? -6.942 17.930 -6.649 1.00 76.81 443 ARG A CA 1
ATOM 3356 C C . ARG A 1 443 ? -7.609 18.879 -7.650 1.00 76.81 443 ARG A C 1
ATOM 3358 O O . ARG A 1 443 ? -7.442 18.728 -8.861 1.00 76.81 443 ARG A O 1
ATOM 3365 N N . THR A 1 444 ? -8.314 19.887 -7.147 1.00 73.38 444 THR A N 1
ATOM 3366 C CA . THR A 1 444 ? -8.964 20.927 -7.960 1.00 73.38 444 THR A CA 1
ATOM 3367 C C . THR A 1 444 ? -8.711 22.316 -7.379 1.00 73.38 444 THR A C 1
ATOM 3369 O O . THR A 1 444 ? -8.459 22.442 -6.184 1.00 73.38 444 THR A O 1
ATOM 3372 N N . GLY A 1 445 ? -8.822 23.361 -8.204 1.00 79.19 445 GLY A N 1
ATOM 3373 C CA . GLY A 1 445 ? -8.680 24.752 -7.757 1.00 79.19 445 GLY A CA 1
ATOM 3374 C C . GLY A 1 445 ? -7.274 25.088 -7.247 1.00 79.19 445 GLY A C 1
ATOM 3375 O O . GLY A 1 445 ? -6.292 24.506 -7.710 1.00 79.19 445 GLY A O 1
ATOM 3376 N N . GLU A 1 446 ? -7.183 26.010 -6.286 1.00 76.50 446 GLU A N 1
ATOM 3377 C CA . GLU A 1 446 ? -5.905 26.532 -5.770 1.00 76.50 446 GLU A CA 1
ATOM 3378 C C . GLU A 1 446 ? -5.009 25.436 -5.180 1.00 76.50 446 GLU A C 1
ATOM 3380 O O . GLU A 1 446 ? -3.814 25.411 -5.452 1.00 76.50 446 GLU A O 1
ATOM 3385 N N . ALA A 1 447 ? -5.584 24.446 -4.490 1.00 73.62 447 ALA A N 1
ATOM 3386 C CA . ALA A 1 447 ? -4.823 23.325 -3.934 1.00 73.62 447 ALA A CA 1
ATOM 3387 C C . ALA A 1 447 ? -4.102 22.491 -5.014 1.00 73.62 447 ALA A C 1
ATOM 3389 O O . ALA A 1 447 ? -3.042 21.917 -4.764 1.00 73.62 447 ALA A O 1
ATOM 3390 N N . ALA A 1 448 ? -4.660 22.401 -6.229 1.00 79.31 448 ALA A N 1
ATOM 3391 C CA . ALA A 1 448 ? -3.993 21.742 -7.355 1.00 79.31 448 ALA A CA 1
ATOM 3392 C C . ALA A 1 448 ? -2.864 22.600 -7.941 1.00 79.31 448 ALA A C 1
ATOM 3394 O O . ALA A 1 448 ? -1.845 22.057 -8.373 1.00 79.31 448 ALA A O 1
ATOM 3395 N N . ALA A 1 449 ? -3.042 23.923 -7.961 1.00 80.44 449 ALA A N 1
ATOM 3396 C CA . ALA A 1 449 ? -2.033 24.865 -8.431 1.00 80.44 449 ALA A CA 1
ATOM 3397 C C . ALA A 1 449 ? -0.846 24.935 -7.460 1.00 80.44 449 ALA A C 1
ATOM 3399 O O . ALA A 1 449 ? 0.301 24.830 -7.883 1.00 80.44 449 ALA A O 1
ATOM 3400 N N . GLU A 1 450 ? -1.108 25.030 -6.158 1.00 81.50 450 GLU A N 1
ATOM 3401 C CA . GLU A 1 450 ? -0.089 24.980 -5.110 1.00 81.50 450 GLU A CA 1
ATOM 3402 C C . GLU A 1 450 ? 0.685 23.658 -5.146 1.00 81.50 450 GLU A C 1
ATOM 3404 O O . GLU A 1 450 ? 1.915 23.664 -5.207 1.00 81.50 450 GLU A O 1
ATOM 3409 N N . TRP A 1 451 ? -0.017 22.520 -5.220 1.00 82.25 451 TRP A N 1
ATOM 3410 C CA . TRP A 1 451 ? 0.638 21.214 -5.327 1.00 82.25 451 TRP A CA 1
ATOM 3411 C C . TRP A 1 451 ? 1.513 21.092 -6.577 1.00 82.25 451 TRP A C 1
ATOM 3413 O O . TRP A 1 451 ? 2.595 20.509 -6.507 1.00 82.25 451 TRP A O 1
ATOM 3423 N N . TRP A 1 452 ? 1.070 21.643 -7.712 1.00 86.44 452 TRP A N 1
ATOM 3424 C CA . TRP A 1 452 ? 1.892 21.716 -8.919 1.00 86.44 452 TRP A CA 1
ATOM 3425 C C . TRP A 1 452 ? 3.157 22.535 -8.684 1.00 86.44 452 TRP A C 1
ATOM 3427 O O . TRP A 1 452 ? 4.244 22.021 -8.919 1.00 86.44 452 TRP A O 1
ATOM 3437 N N . ARG A 1 453 ? 3.032 23.760 -8.159 1.00 84.62 453 ARG A N 1
ATOM 3438 C CA . ARG A 1 453 ? 4.172 24.652 -7.885 1.00 84.62 453 ARG A CA 1
ATOM 3439 C C . ARG A 1 453 ? 5.206 23.994 -6.973 1.00 84.62 453 ARG A C 1
ATOM 3441 O O . ARG A 1 453 ? 6.396 24.104 -7.236 1.00 84.62 453 ARG A O 1
ATOM 3448 N N . LEU A 1 454 ? 4.754 23.284 -5.938 1.00 83.50 454 LEU A N 1
ATOM 3449 C CA . LEU A 1 454 ? 5.640 22.607 -4.990 1.00 83.50 454 LEU A CA 1
ATOM 3450 C C . LEU A 1 454 ? 6.432 21.459 -5.627 1.00 83.50 454 LEU A C 1
ATOM 3452 O O . LEU A 1 454 ? 7.593 21.258 -5.282 1.00 83.50 454 LEU A O 1
ATOM 3456 N N . ARG A 1 455 ? 5.816 20.695 -6.536 1.00 82.31 455 ARG A N 1
ATOM 3457 C CA . ARG A 1 455 ? 6.435 19.500 -7.140 1.00 82.31 455 ARG A CA 1
ATOM 3458 C C . ARG A 1 455 ? 7.093 19.742 -8.497 1.00 82.31 455 ARG A C 1
ATOM 3460 O O . ARG A 1 455 ? 7.704 18.815 -9.028 1.00 82.31 455 ARG A O 1
ATOM 3467 N N . PHE A 1 456 ? 6.845 20.890 -9.123 1.00 84.88 456 PHE A N 1
ATOM 3468 C CA . PHE A 1 456 ? 7.230 21.124 -10.506 1.00 84.88 456 PHE A CA 1
ATOM 3469 C C . PHE A 1 456 ? 8.751 21.152 -10.632 1.00 84.88 456 PHE A C 1
ATOM 3471 O O . PHE A 1 456 ? 9.430 21.958 -10.002 1.00 84.88 456 PHE A O 1
ATOM 3478 N N . ALA A 1 457 ? 9.273 20.269 -11.477 1.00 82.00 457 ALA A N 1
ATOM 3479 C CA . ALA A 1 457 ? 10.682 20.203 -11.817 1.00 82.00 457 ALA A CA 1
ATOM 3480 C C . ALA A 1 457 ? 10.811 20.350 -13.342 1.00 82.00 457 ALA A C 1
ATOM 3482 O O . ALA A 1 457 ? 10.416 19.433 -14.077 1.00 82.00 457 ALA A O 1
ATOM 3483 N N . PRO A 1 458 ? 11.323 21.493 -13.841 1.00 81.00 458 PRO A N 1
ATOM 3484 C CA . PRO A 1 458 ? 11.474 21.729 -15.271 1.00 81.00 458 PRO A CA 1
ATOM 3485 C C . PRO A 1 458 ? 12.224 20.584 -15.962 1.00 81.00 458 PRO A C 1
ATOM 3487 O O . PRO A 1 458 ? 13.265 20.131 -15.494 1.00 81.00 458 PRO A O 1
ATOM 3490 N N . GLY A 1 459 ? 11.682 20.092 -17.077 1.00 83.94 459 GLY A N 1
ATOM 3491 C CA . GLY A 1 459 ? 12.304 19.031 -17.878 1.00 83.94 459 GLY A CA 1
ATOM 3492 C C . GLY A 1 459 ? 12.220 17.610 -17.304 1.00 83.94 459 GLY A C 1
ATOM 3493 O O . GLY A 1 459 ? 12.564 16.670 -18.019 1.00 83.94 459 GLY A O 1
ATOM 3494 N N . ARG A 1 460 ? 11.721 17.431 -16.073 1.00 91.38 460 ARG A N 1
ATOM 3495 C CA . ARG A 1 460 ? 11.590 16.122 -15.402 1.00 91.38 460 ARG A CA 1
ATOM 3496 C C . ARG A 1 460 ? 10.158 15.589 -15.346 1.00 91.38 460 ARG A C 1
ATOM 3498 O O . ARG A 1 460 ? 9.907 14.547 -14.754 1.00 91.38 460 ARG A O 1
ATOM 3505 N N . ILE A 1 461 ? 9.195 16.285 -15.950 1.00 94.44 461 ILE A N 1
ATOM 3506 C CA . ILE A 1 461 ? 7.795 15.849 -16.002 1.00 94.44 461 ILE A CA 1
ATOM 3507 C C . ILE A 1 461 ? 7.413 15.588 -17.455 1.00 94.44 461 ILE A C 1
ATOM 3509 O O . ILE A 1 461 ? 7.433 16.499 -18.284 1.00 94.44 461 ILE A O 1
ATOM 3513 N N . LEU A 1 462 ? 7.048 14.342 -17.753 1.00 95.50 462 LEU A N 1
ATOM 3514 C CA . LEU A 1 462 ? 6.605 13.902 -19.070 1.00 95.50 462 LEU A CA 1
ATOM 3515 C C . LEU A 1 462 ? 5.121 13.537 -19.047 1.00 95.50 462 LEU A C 1
ATOM 3517 O O . LEU A 1 462 ? 4.590 12.978 -18.082 1.00 95.50 462 LEU A O 1
ATOM 3521 N N . GLY A 1 463 ? 4.455 13.835 -20.152 1.00 95.94 463 GLY A N 1
ATOM 3522 C CA . GLY A 1 463 ? 3.086 13.433 -20.410 1.00 95.94 463 GLY A CA 1
ATOM 3523 C C . GLY A 1 463 ? 2.982 12.805 -21.789 1.00 95.94 463 GLY A C 1
ATOM 3524 O O . GLY A 1 463 ? 3.637 13.239 -22.738 1.00 95.94 463 GLY A O 1
ATOM 3525 N N . ALA A 1 464 ? 2.154 11.774 -21.890 1.00 97.12 464 ALA A N 1
ATOM 3526 C CA . ALA A 1 464 ? 1.666 11.272 -23.161 1.00 97.12 464 ALA A CA 1
ATOM 3527 C C . ALA A 1 464 ? 0.297 11.895 -23.417 1.00 97.12 464 ALA A C 1
ATOM 3529 O O . ALA A 1 464 ? -0.598 11.742 -22.584 1.00 97.12 464 ALA A O 1
ATOM 3530 N N . PHE A 1 465 ? 0.143 12.591 -24.535 1.00 95.44 465 PHE A N 1
ATOM 3531 C CA . PHE A 1 465 ? -1.052 13.348 -24.873 1.00 95.44 465 PHE A CA 1
ATOM 3532 C C . PHE A 1 465 ? -1.735 12.772 -26.109 1.00 95.44 465 PHE A C 1
ATOM 3534 O O . PHE A 1 465 ? -1.099 12.542 -27.136 1.00 95.44 465 PHE A O 1
ATOM 3541 N N . ASP A 1 466 ? -3.037 12.535 -25.986 1.00 92.88 466 ASP A N 1
ATOM 3542 C CA . ASP A 1 466 ? -3.936 12.238 -27.099 1.00 92.88 466 ASP A CA 1
ATOM 3543 C C . ASP A 1 466 ? -4.798 13.493 -27.320 1.00 92.88 466 ASP A C 1
ATOM 3545 O O . ASP A 1 466 ? -5.741 13.779 -26.573 1.00 92.88 466 ASP A O 1
ATOM 3549 N N . GLY A 1 467 ? -4.357 14.352 -28.244 1.00 89.31 467 GLY A N 1
ATOM 3550 C CA . GLY A 1 467 ? -4.846 15.729 -28.350 1.00 89.31 467 GLY A CA 1
ATOM 3551 C C . GLY A 1 467 ? -4.569 16.532 -27.072 1.00 89.31 467 GLY A C 1
ATOM 3552 O O . GLY A 1 467 ? -3.433 16.633 -26.624 1.00 89.31 467 GLY A O 1
ATOM 3553 N N . ALA A 1 468 ? -5.614 17.102 -26.466 1.00 87.12 468 ALA A N 1
ATOM 3554 C CA . ALA A 1 468 ? -5.502 17.861 -25.215 1.00 87.12 468 ALA A CA 1
ATOM 3555 C C . ALA A 1 468 ? -5.534 16.981 -23.947 1.00 87.12 468 ALA A C 1
ATOM 3557 O O . ALA A 1 468 ? -5.393 17.496 -22.841 1.00 87.12 468 ALA A O 1
ATOM 3558 N N . ARG A 1 469 ? -5.775 15.668 -24.076 1.00 91.50 469 ARG A N 1
ATOM 3559 C CA . ARG A 1 469 ? -5.929 14.748 -22.939 1.00 91.50 469 ARG A CA 1
ATOM 3560 C C . ARG A 1 469 ? -4.600 14.114 -22.569 1.00 91.50 469 ARG A C 1
ATOM 3562 O O . ARG A 1 469 ? -3.953 13.511 -23.418 1.00 91.50 469 ARG A O 1
ATOM 3569 N N . CYS A 1 470 ? -4.228 14.165 -21.293 1.00 94.75 470 CYS A N 1
ATOM 3570 C CA . CYS A 1 470 ? -3.074 13.431 -20.788 1.00 94.75 470 CYS A CA 1
ATOM 3571 C C . CYS A 1 470 ? -3.491 11.983 -20.500 1.00 94.75 470 CYS A C 1
ATOM 3573 O O . CYS A 1 470 ? -4.369 11.715 -19.682 1.00 94.75 470 CYS A O 1
ATOM 3575 N N . VAL A 1 471 ? -2.876 11.040 -21.204 1.00 95.81 471 VAL A N 1
ATOM 3576 C CA . VAL A 1 471 ? -3.210 9.606 -21.191 1.00 95.81 471 VAL A CA 1
ATOM 3577 C C . VAL A 1 471 ? -2.073 8.746 -20.641 1.00 95.81 471 VAL A C 1
ATOM 3579 O O . VAL A 1 471 ? -2.216 7.535 -20.462 1.00 95.81 471 VAL A O 1
ATOM 3582 N N . GLY A 1 472 ? -0.940 9.366 -20.332 1.00 96.19 472 GLY A N 1
ATOM 3583 C CA . GLY A 1 472 ? 0.149 8.758 -19.588 1.00 96.19 472 GLY A CA 1
ATOM 3584 C C . GLY A 1 472 ? 0.918 9.821 -18.827 1.00 96.19 472 GLY A C 1
ATOM 3585 O O . GLY A 1 472 ? 1.160 10.904 -19.352 1.00 96.19 472 GLY A O 1
ATOM 3586 N N . THR A 1 473 ? 1.287 9.508 -17.594 1.00 96.50 473 THR A N 1
ATOM 3587 C CA . THR A 1 473 ? 2.065 10.394 -16.730 1.00 96.50 473 THR A CA 1
ATOM 3588 C C . THR A 1 473 ? 3.380 9.737 -16.385 1.00 96.50 473 THR A C 1
ATOM 3590 O O . THR A 1 473 ? 3.459 8.516 -16.234 1.00 96.50 473 THR A O 1
ATOM 3593 N N . TYR A 1 474 ? 4.407 10.556 -16.237 1.00 95.25 474 TYR A N 1
ATOM 3594 C CA . TYR A 1 474 ? 5.723 10.146 -15.795 1.00 95.25 474 TYR A CA 1
ATOM 3595 C C . TYR A 1 474 ? 6.405 11.379 -15.208 1.00 95.25 474 TYR A C 1
ATOM 3597 O O . TYR A 1 474 ? 6.300 12.469 -15.769 1.00 95.25 474 TYR A O 1
ATOM 3605 N N . HIS A 1 475 ? 7.088 11.239 -14.082 1.00 93.31 475 HIS A N 1
ATOM 3606 C CA . HIS A 1 475 ? 8.028 12.266 -13.652 1.00 93.31 475 HIS A CA 1
ATOM 3607 C C . HIS A 1 475 ? 9.241 11.633 -12.996 1.00 93.31 475 HIS A C 1
ATOM 3609 O O . HIS A 1 475 ? 9.146 10.514 -12.495 1.00 93.31 475 HIS A O 1
ATOM 3615 N N . SER A 1 476 ? 10.347 12.362 -12.982 1.00 94.00 476 SER A N 1
ATOM 3616 C CA . SER A 1 476 ? 11.519 11.997 -12.211 1.00 94.00 476 SER A CA 1
ATOM 3617 C C . SER A 1 476 ? 11.855 13.037 -11.150 1.00 94.00 476 SER A C 1
ATOM 3619 O O . SER A 1 476 ? 11.526 14.221 -11.255 1.00 94.00 476 SER A O 1
ATOM 3621 N N . LEU A 1 477 ? 12.485 12.563 -10.085 1.00 93.38 477 LEU A N 1
ATOM 3622 C CA . LEU A 1 477 ? 12.977 13.344 -8.963 1.00 93.38 477 LEU A CA 1
ATOM 3623 C C . LEU A 1 477 ? 14.502 13.330 -9.000 1.00 93.38 477 LEU A C 1
ATOM 3625 O O . LEU A 1 477 ? 15.115 12.320 -9.335 1.00 93.38 477 LEU A O 1
ATOM 3629 N N . GLU A 1 478 ? 15.116 14.451 -8.649 1.00 94.38 478 GLU A N 1
ATOM 3630 C CA . GLU A 1 478 ? 16.562 14.509 -8.487 1.00 94.38 478 GLU A CA 1
ATOM 3631 C C . GLU A 1 478 ? 16.946 13.979 -7.108 1.00 94.38 478 GLU A C 1
ATOM 3633 O O . GLU A 1 478 ? 16.512 14.511 -6.081 1.00 94.38 478 GLU A O 1
ATOM 3638 N N . PHE A 1 479 ? 17.779 12.943 -7.089 1.00 96.56 479 PHE A N 1
ATOM 3639 C CA . PHE A 1 479 ? 18.345 12.405 -5.863 1.00 96.56 479 PHE A CA 1
ATOM 3640 C C . PHE A 1 479 ? 19.858 12.227 -5.983 1.00 96.56 479 PHE A C 1
ATOM 3642 O O . PHE A 1 479 ? 20.412 12.075 -7.070 1.00 96.56 479 PHE A O 1
ATOM 3649 N N . ALA A 1 480 ? 20.520 12.168 -4.833 1.00 97.56 480 ALA A N 1
ATOM 3650 C CA . ALA A 1 480 ? 21.867 11.636 -4.697 1.00 97.56 480 ALA A CA 1
ATOM 3651 C C . ALA A 1 480 ? 21.802 10.272 -3.994 1.00 97.56 480 ALA A C 1
ATOM 3653 O O . ALA A 1 480 ? 21.359 10.204 -2.848 1.00 97.56 480 ALA A O 1
ATOM 3654 N N . LEU A 1 481 ? 22.238 9.204 -4.668 1.00 98.38 481 LEU A N 1
ATOM 3655 C CA . LEU A 1 481 ? 22.314 7.842 -4.129 1.00 98.38 481 LEU A CA 1
ATOM 3656 C C . LEU A 1 481 ? 23.678 7.606 -3.480 1.00 98.38 481 LEU A C 1
ATOM 3658 O O . LEU A 1 481 ? 24.710 7.797 -4.127 1.00 98.38 481 LEU A O 1
ATOM 3662 N N . THR A 1 482 ? 23.693 7.139 -2.234 1.00 98.50 482 THR A N 1
ATOM 3663 C CA . THR A 1 482 ? 24.919 6.675 -1.579 1.00 98.50 482 THR A CA 1
ATOM 3664 C C . THR A 1 482 ? 25.270 5.260 -2.037 1.00 98.50 482 THR A C 1
ATOM 3666 O O . THR A 1 482 ? 24.473 4.331 -1.899 1.00 98.50 482 THR A O 1
ATOM 3669 N N . VAL A 1 483 ? 26.486 5.080 -2.553 1.00 98.12 483 VAL A N 1
ATOM 3670 C CA . VAL A 1 483 ? 27.017 3.784 -3.013 1.00 98.12 483 VAL A CA 1
ATOM 3671 C C . VAL A 1 483 ? 27.977 3.180 -1.973 1.00 98.12 483 VAL A C 1
ATOM 3673 O O . VAL A 1 483 ? 28.376 3.880 -1.034 1.00 98.12 483 VAL A O 1
ATOM 3676 N N . PRO A 1 484 ? 28.352 1.887 -2.074 1.00 97.69 484 PRO A N 1
ATOM 3677 C CA . PRO A 1 484 ? 29.316 1.284 -1.151 1.00 97.69 484 PRO A CA 1
ATOM 3678 C C . PRO A 1 484 ? 30.605 2.111 -1.051 1.00 97.69 484 PRO A C 1
ATOM 3680 O O . PRO A 1 484 ? 31.169 2.491 -2.069 1.00 97.69 484 PRO A O 1
ATOM 3683 N N . GLY A 1 485 ? 31.047 2.423 0.169 1.00 94.81 485 GLY A N 1
ATOM 3684 C CA . GLY A 1 485 ? 32.172 3.338 0.416 1.00 94.81 485 GLY A CA 1
ATOM 3685 C C . GLY A 1 485 ? 31.774 4.783 0.733 1.00 94.81 485 GLY A C 1
ATOM 3686 O O . GLY A 1 485 ? 32.620 5.560 1.166 1.00 94.81 485 GLY A O 1
ATOM 3687 N N . GLY A 1 486 ? 30.493 5.136 0.596 1.00 95.62 486 GLY A N 1
ATOM 3688 C CA . GLY A 1 486 ? 29.937 6.408 1.072 1.00 95.62 486 GLY A CA 1
ATOM 3689 C C . GLY A 1 486 ? 29.951 7.550 0.056 1.00 95.62 486 GLY A C 1
ATOM 3690 O O . GLY A 1 486 ? 29.425 8.627 0.344 1.00 95.62 486 GLY A O 1
ATOM 3691 N N . ALA A 1 487 ? 30.496 7.329 -1.145 1.00 97.75 487 ALA A N 1
ATOM 3692 C CA . ALA A 1 487 ? 30.361 8.276 -2.246 1.00 97.75 487 ALA A CA 1
ATOM 3693 C C . ALA A 1 487 ? 28.881 8.468 -2.616 1.00 97.75 487 ALA A C 1
ATOM 3695 O O . ALA A 1 487 ? 28.061 7.559 -2.467 1.00 97.75 487 ALA A O 1
ATOM 3696 N N . THR A 1 488 ? 28.542 9.658 -3.110 1.00 98.06 488 THR A N 1
ATOM 3697 C CA . THR A 1 488 ? 27.184 9.981 -3.564 1.00 98.06 488 THR A CA 1
ATOM 3698 C C . THR A 1 488 ? 27.195 10.288 -5.051 1.00 98.06 488 THR A C 1
ATOM 3700 O O . THR A 1 488 ? 28.083 10.990 -5.534 1.00 98.06 488 THR A O 1
ATOM 3703 N N . LEU A 1 489 ? 26.229 9.734 -5.781 1.00 98.44 489 LEU A N 1
ATOM 3704 C CA . LEU A 1 489 ? 26.103 9.900 -7.226 1.00 98.44 489 LEU A CA 1
ATOM 3705 C C . LEU A 1 489 ? 24.695 10.379 -7.599 1.00 98.44 489 LEU A C 1
ATOM 3707 O O . LEU A 1 489 ? 23.732 9.948 -6.960 1.00 98.44 489 LEU A O 1
ATOM 3711 N N . PRO A 1 490 ? 24.559 11.237 -8.627 1.00 98.06 490 PRO A N 1
ATOM 3712 C CA . PRO A 1 490 ? 23.256 11.691 -9.092 1.00 98.06 490 PRO A CA 1
ATOM 3713 C C . PRO A 1 490 ? 22.460 10.516 -9.667 1.00 98.06 490 PRO A C 1
ATOM 3715 O O . PRO A 1 490 ? 22.995 9.692 -10.422 1.00 98.06 490 PRO A O 1
ATOM 3718 N N . VAL A 1 491 ? 21.188 10.439 -9.289 1.00 97.88 491 VAL A N 1
ATOM 3719 C CA . VAL A 1 491 ? 20.253 9.420 -9.752 1.00 97.88 491 VAL A CA 1
ATOM 3720 C C . VAL A 1 491 ? 18.914 10.044 -10.115 1.00 97.88 491 VAL A C 1
ATOM 3722 O O . VAL A 1 491 ? 18.364 10.876 -9.389 1.00 97.88 491 VAL A O 1
ATOM 3725 N N . ASP A 1 492 ? 18.379 9.585 -11.238 1.00 97.62 492 ASP A N 1
ATOM 3726 C CA . ASP A 1 492 ? 17.050 9.929 -11.705 1.00 97.62 492 ASP A CA 1
ATOM 3727 C C . ASP A 1 492 ? 15.990 9.047 -11.016 1.00 97.62 492 ASP A C 1
ATOM 3729 O O . ASP A 1 492 ? 15.913 7.838 -11.239 1.00 97.62 492 ASP A O 1
ATOM 3733 N N . GLY A 1 493 ? 15.215 9.629 -10.101 1.00 96.94 493 GLY A N 1
ATOM 3734 C CA . GLY A 1 493 ? 14.191 8.936 -9.319 1.00 96.94 493 GLY A CA 1
ATOM 3735 C C . GLY A 1 493 ? 12.846 8.879 -10.034 1.00 96.94 493 GLY A C 1
ATOM 3736 O O . GLY A 1 493 ? 12.039 9.795 -9.895 1.00 96.94 493 GLY A O 1
ATOM 3737 N N . VAL A 1 494 ? 12.570 7.800 -10.759 1.00 96.81 494 VAL A N 1
ATOM 3738 C CA . VAL A 1 494 ? 11.358 7.629 -11.572 1.00 96.81 494 VAL A CA 1
ATOM 3739 C C . VAL A 1 494 ? 10.122 7.388 -10.704 1.00 96.81 494 VAL A C 1
ATOM 3741 O O . VAL A 1 494 ? 10.046 6.416 -9.950 1.00 96.81 494 VAL A O 1
ATOM 3744 N N . ALA A 1 495 ? 9.103 8.230 -10.874 1.00 93.12 495 ALA A N 1
ATOM 3745 C CA . ALA A 1 495 ? 7.893 8.238 -10.064 1.00 93.12 495 ALA A CA 1
ATOM 3746 C C . ALA A 1 495 ? 6.630 8.589 -10.870 1.00 93.12 495 ALA A C 1
ATOM 3748 O O . ALA A 1 495 ? 6.657 9.072 -12.006 1.00 93.12 495 ALA A O 1
ATOM 3749 N N . GLY A 1 496 ? 5.458 8.379 -10.260 1.00 90.81 496 GLY A N 1
ATOM 3750 C CA . GLY A 1 496 ? 4.169 8.817 -10.818 1.00 90.81 496 GLY A CA 1
ATOM 3751 C C . GLY A 1 496 ? 3.859 8.262 -12.212 1.00 90.81 496 GLY A C 1
ATOM 3752 O O . GLY A 1 496 ? 3.206 8.930 -13.016 1.00 90.81 496 GLY A O 1
ATOM 3753 N N . VAL A 1 497 ? 4.354 7.058 -12.502 1.00 94.31 497 VAL A N 1
ATOM 3754 C CA . VAL A 1 497 ? 4.213 6.414 -13.805 1.00 94.31 497 VAL A CA 1
ATOM 3755 C C . VAL A 1 497 ? 2.808 5.846 -13.950 1.00 94.31 497 VAL A C 1
ATOM 3757 O O . VAL A 1 497 ? 2.445 4.878 -13.280 1.00 94.31 497 VAL A O 1
ATOM 3760 N N . THR A 1 498 ? 2.021 6.408 -14.862 1.00 94.25 498 THR A N 1
ATOM 3761 C CA . THR A 1 498 ? 0.700 5.878 -15.205 1.00 94.25 498 THR A CA 1
ATOM 3762 C C . THR A 1 498 ? 0.524 5.819 -16.712 1.00 94.25 498 THR A C 1
ATOM 3764 O O . THR A 1 498 ? 1.081 6.609 -17.468 1.00 94.25 498 THR A O 1
ATOM 3767 N N . VAL A 1 499 ? -0.266 4.851 -17.162 1.00 94.56 499 VAL A N 1
ATOM 3768 C CA . VAL A 1 499 ? -0.848 4.851 -18.502 1.00 94.56 499 VAL A CA 1
ATOM 3769 C C . VAL A 1 499 ? -2.318 4.566 -18.295 1.00 94.56 499 VAL A C 1
ATOM 3771 O O . VAL A 1 499 ? -2.666 3.536 -17.691 1.00 94.56 499 VAL A O 1
ATOM 3774 N N . ALA A 1 500 ? -3.156 5.488 -18.766 1.00 91.38 500 ALA A N 1
ATOM 3775 C CA . ALA A 1 500 ? -4.598 5.336 -18.765 1.00 91.38 500 ALA A CA 1
ATOM 3776 C C . ALA A 1 500 ? -4.931 3.949 -19.317 1.00 91.38 500 ALA A C 1
ATOM 3778 O O . ALA A 1 500 ? -4.285 3.476 -20.258 1.00 91.38 500 ALA A O 1
ATOM 3779 N N . THR A 1 501 ? -5.874 3.245 -18.687 1.00 87.00 501 THR A N 1
ATOM 3780 C CA . THR A 1 501 ? -6.177 1.852 -19.059 1.00 87.00 501 THR A CA 1
ATOM 3781 C C . THR A 1 501 ? -6.485 1.744 -20.556 1.00 87.00 501 THR A C 1
ATOM 3783 O O . THR A 1 501 ? -6.063 0.778 -21.193 1.00 87.00 501 THR A O 1
ATOM 3786 N N . SER A 1 502 ? -7.035 2.832 -21.103 1.00 86.00 502 SER A N 1
ATOM 3787 C CA . SER A 1 502 ? -7.305 3.138 -22.504 1.00 86.00 502 SER A CA 1
ATOM 3788 C C . SER A 1 502 ? -6.178 3.051 -23.482 1.00 86.00 502 SER A C 1
ATOM 3790 O O . SER A 1 502 ? -6.352 2.617 -24.618 1.00 86.00 502 SER A O 1
ATOM 3792 N N . HIS A 1 503 ? -5.005 3.446 -23.040 1.00 89.50 503 HIS A N 1
ATOM 3793 C CA . HIS A 1 503 ? -3.882 3.657 -23.926 1.00 89.50 503 HIS A CA 1
ATOM 3794 C C . HIS A 1 503 ? -2.779 2.630 -23.663 1.00 89.50 503 HIS A C 1
ATOM 3796 O O . HIS A 1 503 ? -1.655 2.738 -24.162 1.00 89.50 503 HIS A O 1
ATOM 3802 N N . ARG A 1 504 ? -3.097 1.575 -22.897 1.00 85.94 504 ARG A N 1
ATOM 3803 C CA . ARG A 1 504 ? -2.183 0.463 -22.625 1.00 85.94 504 ARG A CA 1
ATOM 3804 C C . ARG A 1 504 ? -1.874 -0.318 -23.898 1.00 85.94 504 ARG A C 1
ATOM 3806 O O . ARG A 1 504 ? -2.625 -0.334 -24.862 1.00 85.94 504 ARG A O 1
ATOM 3813 N N . ARG A 1 505 ? -0.722 -0.998 -23.884 1.00 84.81 505 ARG A N 1
ATOM 3814 C CA . ARG A 1 505 ? -0.202 -1.814 -25.002 1.00 84.81 505 ARG A CA 1
ATOM 3815 C C . ARG A 1 505 ? 0.073 -1.043 -26.307 1.00 84.81 505 ARG A C 1
ATOM 3817 O O . ARG A 1 505 ? 0.473 -1.670 -27.275 1.00 84.81 505 ARG A O 1
ATOM 3824 N N . ARG A 1 506 ? 0.007 0.296 -26.303 1.00 89.50 506 ARG A N 1
ATOM 3825 C CA . ARG A 1 506 ? 0.391 1.181 -27.427 1.00 89.50 506 ARG A CA 1
ATOM 3826 C C . ARG A 1 506 ? 1.84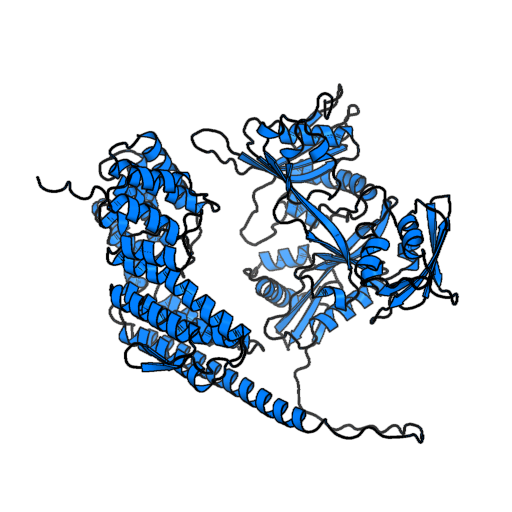1 1.696 -27.355 1.00 89.50 506 ARG A C 1
ATOM 3828 O O . ARG A 1 506 ? 2.188 2.676 -27.995 1.00 89.50 506 ARG A O 1
ATOM 3835 N N . GLY A 1 507 ? 2.689 1.088 -26.520 1.00 91.38 507 GLY A N 1
ATOM 3836 C CA . GLY A 1 507 ? 4.100 1.484 -26.383 1.00 91.38 507 GLY A CA 1
ATOM 3837 C C . GLY A 1 507 ? 4.362 2.796 -25.625 1.00 91.38 507 GLY A C 1
ATOM 3838 O O . GLY A 1 507 ? 5.508 3.213 -25.541 1.00 91.38 507 GLY A O 1
ATOM 3839 N N . ILE A 1 508 ? 3.350 3.424 -25.020 1.00 95.44 508 ILE A N 1
ATOM 3840 C CA . ILE A 1 508 ? 3.481 4.735 -24.350 1.00 95.44 508 ILE A CA 1
ATOM 3841 C C . ILE A 1 508 ? 4.493 4.721 -23.208 1.00 95.44 508 ILE A C 1
ATOM 3843 O O . ILE A 1 508 ? 5.393 5.550 -23.184 1.00 95.44 508 ILE A O 1
ATOM 3847 N N . LEU A 1 509 ? 4.386 3.749 -22.293 1.00 94.56 509 LEU A N 1
ATOM 3848 C CA . LEU A 1 509 ? 5.351 3.607 -21.200 1.00 94.56 509 LEU A CA 1
ATOM 3849 C C . LEU A 1 509 ? 6.777 3.445 -21.731 1.00 94.56 509 LEU A C 1
ATOM 3851 O O . LEU A 1 509 ? 7.697 4.030 -21.180 1.00 94.56 509 LEU A O 1
ATOM 3855 N N . ARG A 1 510 ? 6.947 2.665 -22.805 1.00 94.31 510 ARG A N 1
ATOM 3856 C CA . ARG A 1 510 ? 8.252 2.464 -23.435 1.00 94.31 510 ARG A CA 1
ATOM 3857 C C . ARG A 1 510 ? 8.817 3.800 -23.924 1.00 94.31 510 ARG A C 1
ATOM 3859 O O . ARG A 1 510 ? 9.922 4.133 -23.534 1.00 94.31 510 ARG A O 1
ATOM 3866 N N . ARG A 1 511 ? 8.030 4.578 -24.673 1.00 95.44 511 ARG A N 1
ATOM 3867 C CA . ARG A 1 511 ? 8.436 5.896 -25.191 1.00 95.44 511 ARG A CA 1
ATOM 3868 C C . ARG A 1 511 ? 8.758 6.896 -24.075 1.00 95.44 511 ARG A C 1
ATOM 3870 O O . ARG A 1 511 ? 9.756 7.593 -24.177 1.00 95.44 511 ARG A O 1
ATOM 3877 N N . MET A 1 512 ? 7.941 6.963 -23.016 1.00 96.69 512 MET A N 1
ATOM 3878 C CA . MET A 1 512 ? 8.206 7.845 -21.865 1.00 96.69 512 MET A CA 1
ATOM 3879 C C . MET A 1 512 ? 9.483 7.440 -21.118 1.00 96.69 512 MET A C 1
ATOM 3881 O O . MET A 1 512 ? 10.290 8.303 -20.807 1.00 96.69 512 MET A O 1
ATOM 3885 N N . MET A 1 513 ? 9.676 6.140 -20.873 1.00 96.12 513 MET A N 1
ATOM 3886 C CA . MET A 1 513 ? 10.865 5.612 -20.199 1.00 96.12 513 MET A CA 1
ATOM 3887 C C . MET A 1 513 ? 12.135 5.826 -21.033 1.00 96.12 513 MET A C 1
ATOM 3889 O O . MET A 1 513 ? 13.135 6.289 -20.509 1.00 96.12 513 MET A O 1
ATOM 3893 N N . GLU A 1 514 ? 12.106 5.507 -22.330 1.00 94.88 514 GLU A N 1
ATOM 3894 C CA . GLU A 1 514 ? 13.241 5.718 -23.241 1.00 94.88 514 GLU A CA 1
ATOM 3895 C C . GLU A 1 514 ? 13.643 7.199 -23.287 1.00 94.88 514 GLU A C 1
ATOM 3897 O O . GLU A 1 514 ? 14.818 7.512 -23.116 1.00 94.88 514 GLU A O 1
ATOM 3902 N N . LEU A 1 515 ? 12.662 8.100 -23.418 1.00 95.44 515 LEU A N 1
ATOM 3903 C CA . LEU A 1 515 ? 12.898 9.543 -23.447 1.00 95.44 515 LEU A CA 1
ATOM 3904 C C . LEU A 1 515 ? 13.471 10.083 -22.131 1.00 95.44 515 LEU A C 1
ATOM 3906 O O . LEU A 1 515 ? 14.316 10.975 -22.143 1.00 95.44 515 LEU A O 1
ATOM 3910 N N . ASP A 1 516 ? 12.988 9.593 -20.992 1.00 96.44 516 ASP A N 1
ATOM 3911 C CA . ASP A 1 516 ? 13.489 10.042 -19.699 1.00 96.44 516 ASP A CA 1
ATOM 3912 C C . ASP A 1 516 ? 14.907 9.536 -19.414 1.00 96.44 516 ASP A C 1
ATOM 3914 O O . ASP A 1 516 ? 15.757 10.336 -19.039 1.00 96.44 516 ASP A O 1
ATOM 3918 N N . LEU A 1 517 ? 15.195 8.253 -19.664 1.00 96.94 517 LEU A N 1
ATOM 3919 C CA . LEU A 1 517 ? 16.529 7.680 -19.439 1.00 96.94 517 LEU A CA 1
ATOM 3920 C C . LEU A 1 517 ? 17.597 8.315 -20.341 1.00 96.94 517 LEU A C 1
ATOM 3922 O O . LEU A 1 517 ? 18.726 8.535 -19.900 1.00 96.94 517 LEU A O 1
ATOM 3926 N N . GLU A 1 518 ? 17.248 8.638 -21.590 1.00 95.19 518 GLU A N 1
ATOM 3927 C CA . GLU A 1 518 ? 18.117 9.403 -22.488 1.00 95.19 518 GLU A CA 1
ATOM 3928 C C . GLU A 1 518 ? 18.446 10.774 -21.888 1.00 95.19 518 GLU A C 1
ATOM 3930 O O . GLU A 1 518 ? 19.619 11.111 -21.722 1.00 95.19 518 GLU A O 1
ATOM 3935 N N . ARG A 1 519 ? 17.429 11.519 -21.444 1.00 95.00 519 ARG A N 1
ATOM 3936 C CA . ARG A 1 519 ? 17.634 12.831 -20.819 1.00 95.00 519 ARG A CA 1
ATOM 3937 C C . ARG A 1 519 ? 18.344 12.761 -19.471 1.00 95.00 519 ARG A C 1
ATOM 3939 O O . ARG A 1 519 ? 19.101 13.669 -19.148 1.00 95.00 519 ARG A O 1
ATOM 3946 N N . ALA A 1 520 ? 18.118 11.719 -18.677 1.00 96.25 520 ALA A N 1
ATOM 3947 C CA . ALA A 1 520 ? 18.837 11.484 -17.427 1.00 96.25 520 ALA A CA 1
ATOM 3948 C C . ALA A 1 520 ? 20.338 11.359 -17.696 1.00 96.25 520 ALA A C 1
ATOM 3950 O O . ALA A 1 520 ? 21.158 12.044 -17.082 1.00 96.25 520 ALA A O 1
ATOM 3951 N N . ARG A 1 521 ? 20.702 10.575 -18.715 1.00 95.44 521 ARG A N 1
ATOM 3952 C CA . ARG A 1 521 ? 22.090 10.461 -19.159 1.00 95.44 521 ARG A CA 1
ATOM 3953 C C . ARG A 1 521 ? 22.649 11.799 -19.655 1.00 95.44 521 ARG A C 1
ATOM 3955 O O . ARG A 1 521 ? 23.773 12.137 -19.294 1.00 95.44 521 ARG A O 1
ATOM 3962 N N . GLU A 1 522 ? 21.890 12.570 -20.435 1.00 94.94 522 GLU A N 1
ATOM 3963 C CA . GLU A 1 522 ? 22.303 13.912 -20.892 1.00 94.94 522 GLU A CA 1
ATOM 3964 C C . GLU A 1 522 ? 22.541 14.886 -19.727 1.00 94.94 522 GLU A C 1
ATOM 3966 O O . GLU A 1 522 ? 23.475 15.686 -19.776 1.00 94.94 522 GLU A O 1
ATOM 3971 N N . ARG A 1 523 ? 21.746 14.789 -18.652 1.00 94.25 523 ARG A N 1
ATOM 3972 C CA . ARG A 1 523 ? 21.940 15.551 -17.403 1.00 94.25 523 ARG A CA 1
ATOM 3973 C C . ARG A 1 523 ? 23.162 15.099 -16.599 1.00 94.25 523 ARG A C 1
ATOM 3975 O O . ARG A 1 523 ? 23.579 15.801 -15.681 1.00 94.25 523 ARG A O 1
ATOM 3982 N N . GLY A 1 524 ? 23.739 13.945 -16.928 1.00 96.12 524 GLY A N 1
ATOM 3983 C CA . GLY A 1 524 ? 24.855 13.351 -16.201 1.00 96.12 524 GLY A CA 1
ATOM 3984 C C . GLY A 1 524 ? 24.440 12.491 -15.005 1.00 96.12 524 GLY A C 1
ATOM 3985 O O . GLY A 1 524 ? 25.319 12.162 -14.195 1.00 96.12 524 GLY A O 1
ATOM 3986 N N . ASP A 1 525 ? 23.158 12.112 -14.905 1.00 98.06 525 ASP A N 1
ATOM 3987 C CA . ASP A 1 525 ? 22.668 11.126 -13.938 1.00 98.06 525 ASP A CA 1
ATOM 3988 C C . ASP A 1 525 ? 23.383 9.784 -14.195 1.00 98.06 525 ASP A C 1
ATOM 3990 O O . ASP A 1 525 ? 23.446 9.289 -15.324 1.00 98.06 525 ASP A O 1
ATOM 3994 N N . VAL A 1 526 ? 23.976 9.197 -13.151 1.00 98.69 526 VAL A N 1
ATOM 3995 C CA . VAL A 1 526 ? 24.736 7.935 -13.273 1.00 98.69 526 VAL A CA 1
ATOM 3996 C C . VAL A 1 526 ? 23.800 6.730 -13.249 1.00 98.69 526 VAL A C 1
ATOM 3998 O O . VAL A 1 526 ? 24.078 5.690 -13.857 1.00 98.69 526 VAL A O 1
ATOM 4001 N N . PHE A 1 527 ? 22.671 6.886 -12.565 1.00 98.69 527 PHE A N 1
ATOM 4002 C CA . PHE A 1 527 ? 21.659 5.860 -12.400 1.00 98.69 527 PHE A CA 1
ATOM 4003 C C . PHE A 1 527 ? 20.263 6.406 -12.703 1.00 98.69 527 PHE A C 1
ATOM 4005 O O . PHE A 1 527 ? 20.030 7.611 -12.630 1.00 98.69 527 PHE A O 1
ATOM 4012 N N . ALA A 1 528 ? 19.317 5.494 -12.912 1.00 98.31 528 ALA A N 1
ATOM 4013 C CA . ALA A 1 528 ? 17.908 5.722 -12.615 1.00 98.31 528 ALA A CA 1
ATOM 4014 C C . ALA A 1 528 ? 17.436 4.740 -11.526 1.00 98.31 528 ALA A C 1
ATOM 4016 O O . ALA A 1 528 ? 17.939 3.615 -11.434 1.00 98.31 528 ALA A O 1
ATOM 4017 N N . LEU A 1 529 ? 16.487 5.162 -10.692 1.00 97.62 529 LEU A N 1
ATOM 4018 C CA . LEU A 1 529 ? 15.988 4.432 -9.524 1.00 97.62 529 LEU A CA 1
ATOM 4019 C C . LEU A 1 529 ? 14.463 4.510 -9.461 1.00 97.62 529 LEU A C 1
ATOM 4021 O O . LEU A 1 529 ? 13.891 5.556 -9.748 1.00 97.62 529 LEU A O 1
ATOM 4025 N N . LEU A 1 530 ? 13.796 3.433 -9.047 1.00 96.38 530 LEU A N 1
ATOM 4026 C CA . LEU A 1 530 ? 12.342 3.435 -8.849 1.00 96.38 530 LEU A CA 1
ATOM 4027 C C . LEU A 1 530 ? 11.878 2.456 -7.778 1.00 96.38 530 LEU A C 1
ATOM 4029 O O . LEU A 1 530 ? 12.520 1.427 -7.562 1.00 96.38 530 LEU A O 1
ATOM 4033 N N . ASN A 1 531 ? 10.716 2.730 -7.180 1.00 92.62 531 ASN A N 1
ATOM 4034 C CA . ASN A 1 531 ? 9.959 1.745 -6.409 1.00 92.62 531 ASN A CA 1
ATOM 4035 C C . ASN A 1 531 ? 9.007 0.973 -7.339 1.00 92.62 531 ASN A C 1
ATOM 4037 O O . ASN A 1 531 ? 8.080 1.540 -7.926 1.00 92.62 531 ASN A O 1
ATOM 4041 N N . ALA A 1 532 ? 9.221 -0.335 -7.506 1.00 82.94 532 ALA A N 1
ATOM 4042 C CA . ALA A 1 532 ? 8.466 -1.114 -8.486 1.00 82.94 532 ALA A CA 1
ATOM 4043 C C . ALA A 1 532 ? 7.031 -1.408 -8.012 1.00 82.94 532 ALA A C 1
ATOM 4045 O O . ALA A 1 532 ? 6.801 -2.161 -7.070 1.00 82.94 532 ALA A O 1
ATOM 4046 N N . ALA A 1 533 ? 6.033 -0.884 -8.731 1.00 75.31 533 ALA A N 1
ATOM 4047 C CA . ALA A 1 533 ? 4.628 -1.217 -8.475 1.00 75.31 533 ALA A CA 1
ATOM 4048 C C . ALA A 1 533 ? 4.267 -2.664 -8.879 1.00 75.31 533 ALA A C 1
ATOM 4050 O O . ALA A 1 533 ? 3.336 -3.254 -8.330 1.00 75.31 533 ALA A O 1
ATOM 4051 N N . GLN A 1 534 ? 4.970 -3.229 -9.870 1.00 76.25 534 GLN A N 1
ATOM 4052 C CA . GLN A 1 534 ? 4.819 -4.612 -10.333 1.00 76.25 534 GLN A CA 1
ATOM 4053 C C . GLN A 1 534 ? 6.160 -5.142 -10.853 1.00 76.25 534 GLN A C 1
ATOM 4055 O O . GLN A 1 534 ? 6.800 -4.502 -11.689 1.00 76.25 534 GLN A O 1
ATOM 4060 N N . TYR A 1 535 ? 6.522 -6.356 -10.439 1.00 79.50 535 TYR A N 1
ATOM 4061 C CA . TYR A 1 535 ? 7.813 -6.984 -10.745 1.00 79.50 535 TYR A CA 1
ATOM 4062 C C . TYR A 1 535 ? 8.097 -7.109 -12.260 1.00 79.50 535 TYR A C 1
ATOM 4064 O O . TYR A 1 535 ? 9.187 -6.817 -12.737 1.00 79.50 535 TYR A O 1
ATOM 4072 N N . GLY A 1 536 ? 7.095 -7.486 -13.066 1.00 84.06 536 GLY A N 1
ATOM 4073 C CA . GLY A 1 536 ? 7.274 -7.781 -14.499 1.00 84.06 536 GLY A CA 1
ATOM 4074 C C . GLY A 1 536 ? 7.351 -6.570 -15.447 1.00 84.06 536 GLY A C 1
ATOM 4075 O O . GLY A 1 536 ? 7.345 -6.746 -16.673 1.00 84.06 536 GLY A O 1
ATOM 4076 N N . ILE A 1 537 ? 7.342 -5.337 -14.930 1.00 85.19 537 ILE A N 1
ATOM 4077 C CA . ILE A 1 537 ? 7.323 -4.130 -15.771 1.00 85.19 537 ILE A CA 1
ATOM 4078 C C . ILE A 1 537 ? 8.739 -3.686 -16.124 1.00 85.19 537 ILE A C 1
ATOM 4080 O O . ILE A 1 537 ? 9.044 -3.597 -17.313 1.00 85.19 537 ILE A O 1
ATOM 4084 N N . TYR A 1 538 ? 9.579 -3.422 -15.122 1.00 92.62 538 TYR A N 1
ATOM 4085 C CA . TYR A 1 538 ? 10.769 -2.583 -15.287 1.00 92.62 538 TYR A CA 1
ATOM 4086 C C . TYR A 1 538 ? 12.019 -3.326 -15.764 1.00 92.62 538 TYR A C 1
ATOM 4088 O O . TYR A 1 538 ? 12.843 -2.721 -16.447 1.00 92.62 538 TYR A O 1
ATOM 4096 N N . GLY A 1 539 ? 12.112 -4.642 -15.537 1.00 92.94 539 GLY A N 1
ATOM 4097 C CA . GLY A 1 539 ? 13.245 -5.453 -16.012 1.00 92.94 539 GLY A CA 1
ATOM 4098 C C . GLY A 1 539 ? 13.500 -5.344 -17.520 1.00 92.94 539 GLY A C 1
ATOM 4099 O O . GLY A 1 539 ? 14.641 -5.302 -17.965 1.00 92.94 539 GLY A O 1
ATOM 4100 N N . ARG A 1 540 ? 12.444 -5.160 -18.327 1.00 92.19 540 ARG A N 1
ATOM 4101 C CA . ARG A 1 540 ? 12.568 -4.972 -19.788 1.00 92.19 540 ARG A CA 1
ATOM 4102 C C . ARG A 1 540 ? 13.299 -3.685 -20.204 1.00 92.19 540 ARG A C 1
ATOM 4104 O O . ARG A 1 540 ? 13.613 -3.540 -21.379 1.00 92.19 540 ARG A O 1
ATOM 4111 N N . PHE A 1 541 ? 13.480 -2.744 -19.277 1.00 95.44 541 PHE A N 1
ATOM 4112 C CA . PHE A 1 541 ? 14.198 -1.481 -19.467 1.00 95.44 541 PHE A CA 1
ATOM 4113 C C . PHE A 1 541 ? 15.584 -1.512 -18.797 1.00 95.44 541 PHE A C 1
ATOM 4115 O O . PHE A 1 541 ? 16.183 -0.467 -18.578 1.00 95.44 541 PHE A O 1
ATOM 4122 N N . GLY A 1 542 ? 16.081 -2.704 -18.434 1.00 96.25 542 GLY A N 1
ATOM 4123 C CA . GLY A 1 542 ? 17.398 -2.907 -17.824 1.00 96.25 542 GLY A CA 1
ATOM 4124 C C . GLY A 1 542 ? 17.478 -2.568 -16.334 1.00 96.25 542 GLY A C 1
ATOM 4125 O O . GLY A 1 542 ? 18.580 -2.479 -15.801 1.00 96.25 542 GLY A O 1
ATOM 4126 N N . PHE A 1 543 ? 16.341 -2.350 -15.666 1.00 97.94 543 PHE A N 1
ATOM 4127 C CA . PHE A 1 543 ? 16.305 -2.190 -14.214 1.00 97.94 543 PHE A CA 1
ATOM 4128 C C . PHE A 1 543 ? 16.434 -3.550 -13.521 1.00 97.94 543 PHE A C 1
ATOM 4130 O O . PHE A 1 543 ? 15.758 -4.501 -13.913 1.00 97.94 543 PHE A O 1
ATOM 4137 N N . GLY A 1 544 ? 17.219 -3.624 -12.450 1.00 96.81 544 GLY A N 1
ATOM 4138 C CA . GLY A 1 544 ? 17.295 -4.792 -11.567 1.00 96.81 544 GLY A CA 1
ATOM 4139 C C . GLY A 1 544 ? 16.981 -4.430 -10.114 1.00 96.81 544 GLY A C 1
ATOM 4140 O O . GLY A 1 544 ? 17.318 -3.321 -9.691 1.00 96.81 544 GLY A O 1
ATOM 4141 N N . PRO A 1 545 ? 16.347 -5.319 -9.324 1.00 96.12 545 PRO A N 1
ATOM 4142 C CA . PRO A 1 545 ? 16.156 -5.090 -7.892 1.00 96.12 545 PRO A CA 1
ATOM 4143 C C . PRO A 1 545 ? 17.523 -4.985 -7.208 1.00 96.12 545 PRO A C 1
ATOM 4145 O O . PRO A 1 545 ? 18.338 -5.898 -7.336 1.00 96.12 545 PRO A O 1
ATOM 4148 N N . ALA A 1 546 ? 17.781 -3.876 -6.516 1.00 96.12 546 ALA A N 1
ATOM 4149 C CA . ALA A 1 546 ? 19.092 -3.574 -5.929 1.00 96.12 546 ALA A CA 1
ATOM 4150 C C . ALA A 1 546 ? 19.027 -3.233 -4.433 1.00 96.12 546 ALA A C 1
ATOM 4152 O O . ALA A 1 546 ? 20.060 -3.187 -3.769 1.00 96.12 546 ALA A O 1
ATOM 4153 N N . ILE A 1 547 ? 17.826 -2.985 -3.904 1.00 95.50 547 ILE A N 1
ATOM 4154 C CA . ILE A 1 547 ? 17.573 -2.728 -2.484 1.00 95.50 547 ILE A CA 1
ATOM 4155 C C . ILE A 1 547 ? 16.329 -3.514 -2.069 1.00 95.50 547 ILE A C 1
ATOM 4157 O O . ILE A 1 547 ? 15.323 -3.530 -2.789 1.00 95.50 547 ILE A O 1
ATOM 4161 N N . ARG A 1 548 ? 16.390 -4.134 -0.890 1.00 92.38 548 ARG A N 1
ATOM 4162 C CA . ARG A 1 548 ? 15.275 -4.818 -0.225 1.00 92.38 548 ARG A CA 1
ATOM 4163 C C . ARG A 1 548 ? 15.025 -4.213 1.152 1.00 92.38 548 ARG A C 1
ATOM 4165 O O . ARG A 1 548 ? 15.916 -3.630 1.764 1.00 92.38 548 ARG A O 1
ATOM 4172 N N . PHE A 1 549 ? 13.818 -4.409 1.669 1.00 91.75 549 PHE A N 1
ATOM 4173 C CA . PHE A 1 549 ? 13.531 -4.214 3.090 1.00 91.75 549 PHE A CA 1
ATOM 4174 C C . PHE A 1 549 ? 12.928 -5.485 3.673 1.00 91.75 549 PHE A C 1
ATOM 4176 O O . PHE A 1 549 ? 12.281 -6.273 2.976 1.00 91.75 549 PHE A O 1
ATOM 4183 N N . THR A 1 550 ? 13.100 -5.653 4.978 1.00 90.44 550 THR A N 1
ATOM 4184 C CA . THR A 1 550 ? 12.338 -6.620 5.761 1.00 90.44 550 THR A CA 1
ATOM 4185 C C . THR A 1 550 ? 11.428 -5.885 6.728 1.00 90.44 550 THR A C 1
ATOM 4187 O O . THR A 1 550 ? 11.803 -4.859 7.283 1.00 90.44 550 THR A O 1
ATOM 4190 N N . GLY A 1 551 ? 10.209 -6.371 6.916 1.00 91.56 551 GLY A N 1
ATOM 4191 C CA . GLY A 1 551 ? 9.339 -5.859 7.967 1.00 91.56 551 GLY A CA 1
ATOM 4192 C C . GLY A 1 551 ? 9.453 -6.728 9.213 1.00 91.56 551 GLY A C 1
ATOM 4193 O O . GLY A 1 551 ? 9.497 -7.953 9.093 1.00 91.56 551 GLY A O 1
ATOM 4194 N N . VAL A 1 552 ? 9.451 -6.131 10.405 1.00 94.38 552 VAL A N 1
ATOM 4195 C CA . VAL A 1 552 ? 9.390 -6.880 11.671 1.00 94.38 552 VAL A CA 1
ATOM 4196 C C . VAL A 1 552 ? 8.298 -6.346 12.593 1.00 94.38 552 VAL A C 1
ATOM 4198 O O . VAL A 1 552 ? 8.044 -5.145 12.657 1.00 94.38 552 VAL A O 1
ATOM 4201 N N . GLU A 1 553 ? 7.659 -7.253 13.320 1.00 95.62 553 GLU A N 1
ATOM 4202 C CA . GLU A 1 553 ? 6.793 -6.966 14.461 1.00 95.62 553 GLU A CA 1
ATOM 4203 C C . GLU A 1 553 ? 7.417 -7.603 15.699 1.00 95.62 553 GLU A C 1
ATOM 4205 O O . GLU A 1 553 ? 7.697 -8.801 15.720 1.00 95.62 553 GLU A O 1
ATOM 4210 N N . ILE A 1 554 ? 7.657 -6.799 16.728 1.00 95.62 554 ILE A N 1
ATOM 4211 C CA . ILE A 1 554 ? 8.217 -7.242 17.997 1.00 95.62 554 ILE A CA 1
ATOM 4212 C C . ILE A 1 554 ? 7.108 -7.232 19.039 1.00 95.62 554 ILE A C 1
ATOM 4214 O O . ILE A 1 554 ? 6.536 -6.188 19.353 1.00 95.62 554 ILE A O 1
ATOM 4218 N N . GLU A 1 555 ? 6.844 -8.400 19.610 1.00 92.19 555 GLU A N 1
ATOM 4219 C CA . GLU A 1 555 ? 6.022 -8.529 20.809 1.00 92.19 555 GLU A CA 1
ATOM 4220 C C . GLU A 1 555 ? 6.852 -8.088 22.025 1.00 92.19 555 GLU A C 1
ATOM 4222 O O . GLU A 1 555 ? 7.784 -8.787 22.444 1.00 92.19 555 GLU A O 1
ATOM 4227 N N . VAL A 1 556 ? 6.545 -6.906 22.569 1.00 92.38 556 VAL A N 1
ATOM 4228 C CA . VAL A 1 556 ? 7.419 -6.201 23.525 1.00 92.38 556 VAL A CA 1
ATOM 4229 C C . VAL A 1 556 ? 7.652 -7.042 24.782 1.00 92.38 556 VAL A C 1
ATOM 4231 O O . VAL A 1 556 ? 8.802 -7.312 25.131 1.00 92.38 556 VAL A O 1
ATOM 4234 N N . ALA A 1 557 ? 6.589 -7.570 25.394 1.00 90.12 557 ALA A N 1
ATOM 4235 C CA . ALA A 1 557 ? 6.691 -8.413 26.587 1.00 90.12 557 ALA A CA 1
ATOM 4236 C C . ALA A 1 557 ? 7.525 -9.685 26.341 1.00 90.12 557 ALA A C 1
ATOM 4238 O O . ALA A 1 557 ? 8.428 -10.023 27.113 1.00 90.12 557 ALA A O 1
ATOM 4239 N N . ARG A 1 558 ? 7.282 -10.377 25.221 1.00 93.94 558 ARG A N 1
ATOM 4240 C CA . ARG A 1 558 ? 7.998 -11.609 24.863 1.00 93.94 558 ARG A CA 1
ATOM 4241 C C . ARG A 1 558 ? 9.468 -11.366 24.531 1.00 93.94 558 ARG A C 1
ATOM 4243 O O . ARG A 1 558 ? 10.278 -12.279 24.719 1.00 93.94 558 ARG A O 1
ATOM 4250 N N . SER A 1 559 ? 9.818 -10.169 24.055 1.00 94.06 559 SER A N 1
ATOM 4251 C CA . SER A 1 559 ? 11.200 -9.786 23.739 1.00 94.06 559 SER A CA 1
ATOM 4252 C C . SER A 1 559 ? 12.100 -9.728 24.972 1.00 94.06 559 SER A C 1
ATOM 4254 O O . SER A 1 559 ? 13.303 -9.976 24.851 1.00 94.06 559 SER A O 1
ATOM 4256 N N . ARG A 1 560 ? 11.505 -9.450 26.146 1.00 92.94 560 ARG A N 1
ATOM 4257 C CA . ARG A 1 560 ? 12.193 -9.122 27.407 1.00 92.94 560 ARG A CA 1
ATOM 4258 C C . ARG A 1 560 ? 13.155 -7.929 27.281 1.00 92.94 560 ARG A C 1
ATOM 4260 O O . ARG A 1 560 ? 14.108 -7.827 28.047 1.00 92.94 560 ARG A O 1
ATOM 4267 N N . GLY A 1 561 ? 12.896 -7.046 26.315 1.00 92.88 561 GLY A N 1
ATOM 4268 C CA . GLY A 1 561 ? 13.696 -5.860 26.035 1.00 92.88 561 GLY A CA 1
ATOM 4269 C C . GLY A 1 561 ? 15.090 -6.161 25.465 1.00 92.88 561 GLY A C 1
ATOM 4270 O O . GLY A 1 561 ? 15.414 -7.307 25.124 1.00 92.88 561 GLY A O 1
ATOM 4271 N N . PRO A 1 562 ? 15.931 -5.121 25.325 1.00 95.50 562 PRO A N 1
ATOM 4272 C CA . PRO A 1 562 ? 17.333 -5.275 24.952 1.00 95.50 562 PRO A CA 1
ATOM 4273 C C . PRO A 1 562 ? 18.130 -6.073 25.991 1.00 95.50 562 PRO A C 1
ATOM 4275 O O . PRO A 1 562 ? 17.829 -6.049 27.183 1.00 95.50 562 PRO A O 1
ATOM 4278 N N . ARG A 1 563 ? 19.195 -6.750 25.549 1.00 96.81 563 ARG A N 1
ATOM 4279 C CA . ARG A 1 563 ? 20.148 -7.428 26.442 1.00 96.81 563 ARG A CA 1
ATOM 4280 C C . ARG A 1 563 ? 20.783 -6.439 27.439 1.00 96.81 563 ARG A C 1
ATOM 4282 O O . ARG A 1 563 ? 20.932 -5.260 27.102 1.00 96.81 563 ARG A O 1
ATOM 4289 N N . PRO A 1 564 ? 21.215 -6.903 28.629 1.00 95.12 564 PRO A N 1
ATOM 4290 C CA . PRO A 1 564 ? 21.956 -6.064 29.574 1.00 95.12 564 PRO A CA 1
ATOM 4291 C C . PRO A 1 564 ? 23.127 -5.335 28.892 1.00 95.12 564 PRO A C 1
ATOM 4293 O O . PRO A 1 564 ? 23.828 -5.938 28.075 1.00 95.12 564 PRO A O 1
ATOM 4296 N N . GLY A 1 565 ? 23.310 -4.042 29.175 1.00 93.31 565 GLY A N 1
ATOM 4297 C CA . GLY A 1 565 ? 24.325 -3.196 28.535 1.00 93.31 565 GLY A CA 1
ATOM 4298 C C . GLY A 1 565 ? 23.959 -2.612 27.160 1.00 93.31 565 GLY A C 1
ATOM 4299 O O . GLY A 1 565 ? 24.641 -1.705 26.696 1.00 93.31 565 GLY A O 1
ATOM 4300 N N . VAL A 1 566 ? 22.899 -3.078 26.483 1.00 95.56 566 VAL A N 1
ATOM 4301 C CA . VAL A 1 566 ? 22.566 -2.640 25.105 1.00 95.56 566 VAL A CA 1
ATOM 4302 C C . VAL A 1 566 ? 21.657 -1.416 25.090 1.00 95.56 566 VAL A C 1
ATOM 4304 O O . VAL A 1 566 ? 20.462 -1.546 25.359 1.00 95.56 566 VAL A O 1
ATOM 4307 N N . GLY A 1 567 ? 22.183 -0.250 24.713 1.00 93.75 567 GLY A N 1
ATOM 4308 C CA . GLY A 1 567 ? 21.412 0.999 24.628 1.00 93.75 567 GLY A CA 1
ATOM 4309 C C . GLY A 1 567 ? 21.274 1.760 25.950 1.00 93.75 567 GLY A C 1
ATOM 4310 O O . GLY A 1 567 ? 20.329 2.527 26.115 1.00 93.75 567 GLY A O 1
ATOM 4311 N N . GLU A 1 568 ? 22.173 1.528 26.913 1.00 94.31 568 GLU A N 1
ATOM 4312 C CA . GLU A 1 568 ? 22.294 2.379 28.107 1.00 94.31 568 GLU A CA 1
ATOM 4313 C C . GLU A 1 568 ? 22.711 3.786 27.697 1.00 94.31 568 GLU A C 1
ATOM 4315 O O . GLU A 1 568 ? 23.620 3.948 26.884 1.00 94.31 568 GLU A O 1
ATOM 4320 N N . LEU A 1 569 ? 22.031 4.798 28.245 1.00 94.12 569 LEU A N 1
ATOM 4321 C CA . LEU A 1 569 ? 22.384 6.189 27.997 1.00 94.12 569 LEU A CA 1
ATOM 4322 C C . LEU A 1 569 ? 23.691 6.507 28.732 1.00 94.12 569 LEU A C 1
ATOM 4324 O O . LEU A 1 569 ? 23.731 6.393 29.960 1.00 94.12 569 LEU A O 1
ATOM 4328 N N . PRO A 1 570 ? 24.758 6.915 28.020 1.00 93.75 570 PRO A N 1
ATOM 4329 C CA . PRO A 1 570 ? 25.960 7.413 28.672 1.00 93.75 570 PRO A CA 1
ATOM 4330 C C . PRO A 1 570 ? 25.659 8.653 29.519 1.00 93.75 570 PRO A C 1
ATOM 4332 O O . PRO A 1 570 ? 24.742 9.417 29.218 1.00 93.75 570 PRO A O 1
ATOM 4335 N N . VAL A 1 571 ? 26.485 8.907 30.536 1.00 94.56 571 VAL A N 1
ATOM 4336 C CA . VAL A 1 571 ? 26.392 10.140 31.332 1.00 94.56 571 VAL A CA 1
ATOM 4337 C C . VAL A 1 571 ? 26.488 11.362 30.409 1.00 94.56 571 VAL A C 1
ATOM 4339 O O . VAL A 1 571 ? 27.423 11.475 29.616 1.00 94.56 571 VAL A O 1
ATOM 4342 N N . GLY A 1 572 ? 25.508 12.263 30.509 1.00 93.25 572 GLY A N 1
ATOM 4343 C CA . GLY A 1 572 ? 25.402 13.471 29.683 1.00 93.25 572 GLY A CA 1
ATOM 4344 C C . GLY A 1 572 ? 24.697 13.285 28.334 1.00 93.25 572 GLY A C 1
ATOM 4345 O O . GLY A 1 572 ? 24.445 14.281 27.663 1.00 93.25 572 GLY A O 1
ATOM 4346 N N . ALA A 1 573 ? 24.363 12.054 27.930 1.00 96.88 573 ALA A N 1
ATOM 4347 C CA . ALA A 1 573 ? 23.502 11.804 26.774 1.00 96.88 573 ALA A CA 1
ATOM 4348 C C . ALA A 1 573 ? 22.017 11.879 27.161 1.00 96.88 573 ALA A C 1
ATOM 4350 O O . ALA A 1 573 ? 21.649 11.592 28.302 1.00 96.88 573 ALA A O 1
ATOM 4351 N N . ALA A 1 574 ? 21.156 12.213 26.200 1.00 97.12 574 ALA A N 1
ATOM 4352 C CA . ALA A 1 574 ? 19.714 12.320 26.418 1.00 97.12 574 ALA A CA 1
ATOM 4353 C C . ALA A 1 574 ? 18.911 11.884 25.186 1.00 97.12 574 ALA A C 1
ATOM 4355 O O . ALA A 1 574 ? 19.402 11.938 24.058 1.00 97.12 574 ALA A O 1
ATOM 4356 N N . ILE A 1 575 ? 17.662 11.471 25.413 1.00 98.00 575 ILE A N 1
ATOM 4357 C CA . ILE A 1 575 ? 16.647 11.320 24.365 1.00 98.00 575 ILE A CA 1
ATOM 4358 C C . ILE A 1 575 ? 15.559 12.348 24.650 1.00 98.00 575 ILE A C 1
ATOM 4360 O O . ILE A 1 575 ? 14.944 12.316 25.713 1.00 98.00 575 ILE A O 1
ATOM 4364 N N . GLU A 1 576 ? 15.349 13.263 23.711 1.00 96.44 576 GLU A N 1
ATOM 4365 C CA . GLU A 1 576 ? 14.478 14.427 23.879 1.00 96.44 576 GLU A CA 1
ATOM 4366 C C . GLU A 1 576 ? 13.378 14.403 22.809 1.00 96.44 576 GLU A C 1
ATOM 4368 O O . GLU A 1 576 ? 13.681 14.144 21.638 1.00 96.44 576 GLU A O 1
ATOM 4373 N N . PRO A 1 577 ? 12.106 14.654 23.164 1.00 96.94 577 PRO A N 1
ATOM 4374 C CA . PRO A 1 577 ? 11.060 14.847 22.170 1.00 96.94 577 PRO A CA 1
ATOM 4375 C C . PRO A 1 577 ? 11.326 16.107 21.346 1.00 96.94 577 PRO A C 1
ATOM 4377 O O . PRO A 1 577 ? 11.826 17.102 21.865 1.00 96.94 577 PRO A O 1
ATOM 4380 N N . LEU A 1 578 ? 10.966 16.056 20.065 1.00 96.56 578 LEU A N 1
ATOM 4381 C CA . LEU A 1 578 ? 11.012 17.195 19.156 1.00 96.56 578 LEU A CA 1
ATOM 4382 C C . LEU A 1 578 ? 9.600 17.562 18.709 1.00 96.56 578 LEU A C 1
ATOM 4384 O O . LEU A 1 578 ? 8.804 16.696 18.340 1.00 96.56 578 LEU A O 1
ATOM 4388 N N . THR A 1 579 ? 9.320 18.858 18.657 1.00 94.75 579 THR A N 1
ATOM 4389 C CA . THR A 1 579 ? 8.205 19.390 17.867 1.00 94.75 579 THR A CA 1
ATOM 4390 C C . THR A 1 579 ? 8.484 19.209 16.371 1.00 94.75 579 THR A C 1
ATOM 4392 O O . THR A 1 579 ? 9.639 19.111 15.946 1.00 94.75 579 THR A O 1
ATOM 4395 N N . MET A 1 580 ? 7.448 19.226 15.526 1.00 92.00 580 MET A N 1
ATOM 4396 C CA . MET A 1 580 ? 7.650 19.160 14.070 1.00 92.00 580 MET A CA 1
ATOM 4397 C C . MET A 1 580 ? 8.447 20.349 13.519 1.00 92.00 580 MET A C 1
ATOM 4399 O O . MET A 1 580 ? 9.204 20.188 12.564 1.00 92.00 580 MET A O 1
ATOM 4403 N N . ALA A 1 581 ? 8.345 21.526 14.146 1.00 92.31 581 ALA A N 1
ATOM 4404 C CA . ALA A 1 581 ? 9.149 22.693 13.782 1.00 92.31 581 ALA A CA 1
ATOM 4405 C C . ALA A 1 581 ? 10.644 22.482 14.085 1.00 92.31 581 ALA A C 1
ATOM 4407 O O . ALA A 1 581 ? 11.503 22.836 13.276 1.00 92.31 581 ALA A O 1
ATOM 4408 N N . GLU A 1 582 ? 10.969 21.869 15.225 1.00 95.62 582 GLU A N 1
ATOM 4409 C CA . GLU A 1 582 ? 12.348 21.494 15.551 1.00 95.62 582 GLU A CA 1
ATOM 4410 C C . GLU A 1 582 ? 12.854 20.389 14.626 1.00 95.62 582 GLU A C 1
ATOM 4412 O O . GLU A 1 582 ? 13.968 20.501 14.111 1.00 95.62 582 GLU A O 1
ATOM 4417 N N . LEU A 1 583 ? 12.029 19.372 14.344 1.00 95.00 583 LEU A N 1
ATOM 4418 C CA . LEU A 1 583 ? 12.353 18.317 13.384 1.00 95.00 583 LEU A CA 1
ATOM 4419 C C . LEU A 1 583 ? 12.653 18.891 11.994 1.00 95.00 583 LEU A C 1
ATOM 4421 O O . LEU A 1 583 ? 13.660 18.517 11.397 1.00 95.00 583 LEU A O 1
ATOM 4425 N N . ALA A 1 584 ? 11.845 19.836 11.504 1.00 93.94 584 ALA A N 1
ATOM 4426 C CA . ALA A 1 584 ? 12.076 20.507 10.223 1.00 93.94 584 ALA A CA 1
ATOM 4427 C C . ALA A 1 584 ? 13.443 21.211 10.169 1.00 93.94 584 ALA A C 1
ATOM 4429 O O . ALA A 1 584 ? 14.062 21.286 9.109 1.00 93.94 584 ALA A O 1
ATOM 4430 N N . LYS A 1 585 ? 13.935 21.702 11.314 1.00 95.19 585 LYS A N 1
ATOM 4431 C CA . LYS A 1 585 ? 15.225 22.391 11.426 1.00 95.19 585 LYS A CA 1
ATOM 4432 C C . LYS A 1 585 ? 16.413 21.431 11.537 1.00 95.19 585 LYS A C 1
ATOM 4434 O O . LYS A 1 585 ? 17.447 21.690 10.929 1.00 95.19 585 LYS A O 1
ATOM 4439 N N . VAL A 1 586 ? 16.302 20.365 12.335 1.00 95.94 586 VAL A N 1
ATOM 4440 C CA . VAL A 1 586 ? 17.444 19.480 12.661 1.00 95.94 586 VAL A CA 1
ATOM 4441 C C . VAL A 1 586 ? 17.497 18.200 11.825 1.00 95.94 586 VAL A C 1
ATOM 4443 O O . VAL A 1 586 ? 18.571 17.631 11.640 1.00 95.94 586 VAL A O 1
ATOM 4446 N N . GLY A 1 587 ? 16.351 17.748 11.313 1.00 95.88 587 GLY A N 1
ATOM 4447 C CA . GLY A 1 587 ? 16.209 16.536 10.510 1.00 95.88 587 GLY A CA 1
ATOM 4448 C C . GLY A 1 587 ? 17.082 16.518 9.251 1.00 95.88 587 GLY A C 1
ATOM 4449 O O . GLY A 1 587 ? 17.776 15.516 9.053 1.00 95.88 587 GLY A O 1
ATOM 4450 N N . PRO A 1 588 ? 17.119 17.597 8.437 1.00 96.88 588 PRO A N 1
ATOM 4451 C CA . PRO A 1 588 ? 17.936 17.641 7.224 1.00 96.88 588 PRO A CA 1
ATOM 4452 C C . PRO A 1 588 ? 19.427 17.362 7.472 1.00 96.88 588 PRO A C 1
ATOM 4454 O O . PRO A 1 588 ? 19.968 16.436 6.877 1.00 96.88 588 PRO A O 1
ATOM 4457 N N . ASP A 1 589 ? 20.080 18.078 8.399 1.00 97.06 589 ASP A N 1
ATOM 4458 C CA . ASP A 1 589 ? 21.510 17.869 8.715 1.00 97.06 589 ASP A CA 1
ATOM 4459 C C . ASP A 1 589 ? 21.794 16.440 9.196 1.00 97.06 589 ASP A C 1
ATOM 4461 O O . ASP A 1 589 ? 22.746 15.787 8.755 1.00 97.06 589 ASP A O 1
ATOM 4465 N N . LEU A 1 590 ? 20.951 15.928 10.098 1.00 97.81 590 LEU A N 1
ATOM 4466 C CA . LEU A 1 590 ? 21.130 14.587 10.639 1.00 97.81 590 LEU A CA 1
ATOM 4467 C C . LEU A 1 590 ? 21.003 13.522 9.546 1.00 97.81 590 LEU A C 1
ATOM 4469 O O . LEU A 1 590 ? 21.825 12.606 9.484 1.00 97.81 590 LEU A O 1
ATOM 4473 N N . HIS A 1 591 ? 19.984 13.640 8.697 1.00 97.81 591 HIS A N 1
ATOM 4474 C CA . HIS A 1 591 ? 19.773 12.730 7.582 1.00 97.81 591 HIS A CA 1
ATOM 4475 C C . HIS A 1 591 ? 20.938 12.787 6.585 1.00 97.81 591 HIS A C 1
ATOM 4477 O O . HIS A 1 591 ? 21.406 11.743 6.137 1.00 97.81 591 HIS A O 1
ATOM 4483 N N . ASP A 1 592 ? 21.460 13.976 6.286 1.00 96.94 592 ASP A N 1
ATOM 4484 C CA . ASP A 1 592 ? 22.606 14.165 5.395 1.00 96.94 592 ASP A CA 1
ATOM 4485 C C . ASP A 1 592 ? 23.860 13.448 5.900 1.00 96.94 592 ASP A C 1
ATOM 4487 O O . ASP A 1 592 ? 24.526 12.729 5.148 1.00 96.94 592 ASP A O 1
ATOM 4491 N N . ARG A 1 593 ? 24.133 13.557 7.202 1.00 97.50 593 ARG A N 1
ATOM 4492 C CA . ARG A 1 593 ? 25.227 12.836 7.869 1.00 97.50 593 ARG A CA 1
ATOM 4493 C C . ARG A 1 593 ? 24.982 11.329 7.954 1.00 97.50 593 ARG A C 1
ATOM 4495 O O . ARG A 1 593 ? 25.946 10.562 7.970 1.00 97.50 593 ARG A O 1
ATOM 4502 N N . PHE A 1 594 ? 23.721 10.907 8.042 1.00 97.50 594 PHE A N 1
ATOM 4503 C CA . PHE A 1 594 ? 23.331 9.499 8.079 1.00 97.50 594 PHE A CA 1
ATOM 4504 C C . PHE A 1 594 ? 23.497 8.838 6.709 1.00 97.50 594 PHE A C 1
ATOM 4506 O O . PHE A 1 594 ? 24.189 7.823 6.614 1.00 97.50 594 PHE A O 1
ATOM 4513 N N . ARG A 1 595 ? 22.921 9.420 5.648 1.00 95.81 595 ARG 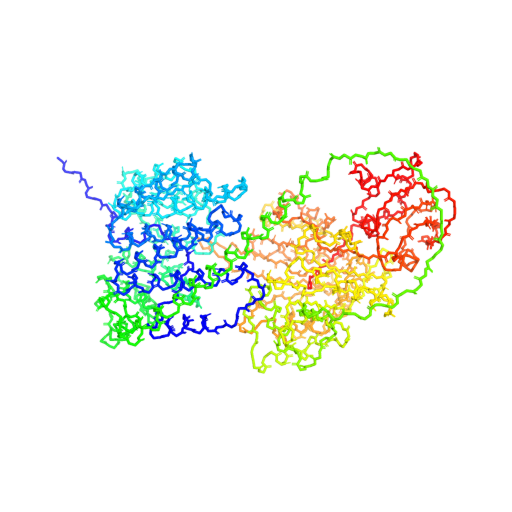A N 1
ATOM 4514 C CA . ARG A 1 595 ? 22.832 8.766 4.334 1.00 95.81 595 ARG A CA 1
ATOM 4515 C C . ARG A 1 595 ? 24.197 8.393 3.767 1.00 95.81 595 ARG A C 1
ATOM 4517 O O . ARG A 1 595 ? 24.348 7.293 3.263 1.00 95.81 595 ARG A O 1
ATOM 4524 N N . VAL A 1 596 ? 25.225 9.229 3.958 1.00 95.69 596 VAL A N 1
ATOM 4525 C CA . VAL A 1 596 ? 26.586 8.980 3.439 1.00 95.69 596 VAL A CA 1
ATOM 4526 C C . VAL A 1 596 ? 27.270 7.768 4.084 1.00 95.69 596 VAL A C 1
ATOM 4528 O O . VAL A 1 596 ? 28.316 7.328 3.619 1.00 95.69 596 VAL A O 1
ATOM 4531 N N . ARG A 1 597 ? 26.692 7.214 5.155 1.00 94.25 597 ARG A N 1
ATOM 4532 C CA . ARG A 1 597 ? 27.149 5.991 5.831 1.00 94.25 597 ARG A CA 1
ATOM 4533 C C . ARG A 1 597 ? 26.293 4.767 5.501 1.00 94.25 597 ARG A C 1
ATOM 4535 O O . ARG A 1 597 ? 26.637 3.673 5.939 1.00 94.25 597 ARG A O 1
ATOM 4542 N N . GLN A 1 598 ? 25.200 4.944 4.764 1.00 95.69 598 GLN A N 1
ATOM 4543 C CA . GLN A 1 598 ? 24.218 3.912 4.459 1.00 95.69 598 GLN A CA 1
ATOM 4544 C C . GLN A 1 598 ? 24.136 3.712 2.939 1.00 95.69 598 GLN A C 1
ATOM 4546 O O . GLN A 1 598 ? 23.398 4.430 2.262 1.00 95.69 598 GLN A O 1
ATOM 4551 N N . PRO A 1 599 ? 24.864 2.731 2.373 1.00 96.38 599 PRO A N 1
ATOM 4552 C CA . PRO A 1 599 ? 24.683 2.351 0.978 1.00 96.38 599 PRO A CA 1
ATOM 4553 C C . PRO A 1 599 ? 23.206 2.071 0.678 1.00 96.38 599 PRO A C 1
ATOM 4555 O O . PRO A 1 599 ? 22.528 1.383 1.447 1.00 96.38 599 PRO A O 1
ATOM 4558 N N . GLY A 1 600 ? 22.710 2.624 -0.427 1.00 96.25 600 GLY A N 1
ATOM 4559 C CA . GLY A 1 600 ? 21.306 2.560 -0.829 1.00 96.25 600 GLY A CA 1
ATOM 4560 C C . GLY A 1 600 ? 20.454 3.765 -0.415 1.00 96.25 600 GLY A C 1
ATOM 4561 O O . GLY A 1 600 ? 19.411 3.979 -1.028 1.00 96.25 600 GLY A O 1
ATOM 4562 N N . ALA A 1 601 ? 20.880 4.575 0.560 1.00 97.06 601 ALA A N 1
ATOM 4563 C CA . ALA A 1 601 ? 20.133 5.763 0.968 1.00 97.06 601 ALA A CA 1
ATOM 4564 C C . ALA A 1 601 ? 20.169 6.863 -0.109 1.00 97.06 601 ALA A C 1
ATOM 4566 O O . ALA A 1 601 ? 21.164 7.021 -0.823 1.00 97.06 601 ALA A O 1
ATOM 4567 N N . ILE A 1 602 ? 19.088 7.642 -0.194 1.00 97.81 602 ILE A N 1
ATOM 4568 C CA . ILE A 1 602 ? 18.937 8.766 -1.129 1.00 97.81 602 ILE A CA 1
ATOM 4569 C C . ILE A 1 602 ? 18.850 10.102 -0.383 1.00 97.81 602 ILE A C 1
ATOM 4571 O O . ILE A 1 602 ? 18.619 10.142 0.822 1.00 97.81 602 ILE A O 1
ATOM 4575 N N . SER A 1 603 ? 19.058 11.224 -1.071 1.00 97.31 603 SER A N 1
ATOM 4576 C CA . SER A 1 603 ? 18.833 12.560 -0.503 1.00 97.31 603 SER A CA 1
ATOM 4577 C C . SER A 1 603 ? 17.341 12.862 -0.297 1.00 97.31 603 SER A C 1
ATOM 4579 O O . SER A 1 603 ? 16.499 12.441 -1.085 1.00 97.31 603 SER A O 1
ATOM 4581 N N . ARG A 1 604 ? 17.008 13.668 0.722 1.00 95.62 604 ARG A N 1
ATOM 4582 C CA . ARG A 1 604 ? 15.645 14.178 0.964 1.00 95.62 604 ARG A CA 1
ATOM 4583 C C . ARG A 1 604 ? 15.554 15.638 0.526 1.00 95.62 604 ARG A C 1
ATOM 4585 O O . ARG A 1 604 ? 16.401 16.444 0.903 1.00 95.62 604 ARG A O 1
ATOM 4592 N N . SER A 1 605 ? 14.535 15.982 -0.258 1.00 91.88 605 SER A N 1
ATOM 4593 C CA . SER A 1 605 ? 14.311 17.360 -0.714 1.00 91.88 605 SER A CA 1
ATOM 4594 C C . SER A 1 605 ? 13.664 18.227 0.379 1.00 91.88 605 SER A C 1
ATOM 4596 O O . SER A 1 605 ? 13.054 17.690 1.310 1.00 91.88 605 SER A O 1
ATOM 4598 N N . PRO A 1 606 ? 13.709 19.568 0.263 1.00 90.81 606 PRO A N 1
ATOM 4599 C CA . PRO A 1 606 ? 12.953 20.452 1.152 1.00 90.81 606 PRO A CA 1
ATOM 4600 C C . PRO A 1 606 ? 11.451 20.136 1.172 1.00 90.81 606 PRO A C 1
ATOM 4602 O O . PRO A 1 606 ? 10.834 20.147 2.234 1.00 90.81 606 PRO A O 1
ATOM 4605 N N . LEU A 1 607 ? 10.872 19.777 0.018 1.00 88.69 607 LEU A N 1
ATOM 4606 C CA . LEU A 1 607 ? 9.470 19.361 -0.071 1.00 88.69 607 LEU A CA 1
ATOM 4607 C C . LEU A 1 607 ? 9.200 18.078 0.725 1.00 88.69 607 LEU A C 1
ATOM 4609 O O . LEU A 1 607 ? 8.159 17.974 1.366 1.00 88.69 607 LEU A O 1
ATOM 4613 N N . TRP A 1 608 ? 10.119 17.107 0.702 1.00 91.00 608 TRP A N 1
ATOM 4614 C CA . TRP A 1 608 ? 9.979 15.886 1.499 1.00 91.00 608 TRP A CA 1
ATOM 4615 C C . TRP A 1 608 ? 9.856 16.226 2.987 1.00 91.00 608 TRP A C 1
ATOM 4617 O O . TRP A 1 608 ? 8.931 15.760 3.649 1.00 91.00 608 TRP A O 1
ATOM 4627 N N . TRP A 1 609 ? 10.739 17.096 3.491 1.00 91.38 609 TRP A N 1
ATOM 4628 C CA . TRP A 1 609 ? 10.705 17.531 4.888 1.00 91.38 609 TRP A CA 1
ATOM 4629 C C . TRP A 1 609 ? 9.432 18.298 5.217 1.00 91.38 609 TRP A C 1
ATOM 4631 O O . TRP A 1 609 ? 8.816 18.000 6.234 1.00 91.38 609 TRP A O 1
ATOM 4641 N N . ALA A 1 610 ? 9.000 19.208 4.342 1.00 88.69 610 ALA A N 1
ATOM 4642 C CA . ALA A 1 610 ? 7.756 19.947 4.532 1.00 88.69 610 ALA A CA 1
ATOM 4643 C C . ALA A 1 610 ? 6.529 19.018 4.604 1.00 88.69 610 ALA A C 1
ATOM 4645 O O . ALA A 1 610 ? 5.629 19.241 5.408 1.00 88.69 610 ALA A O 1
ATOM 4646 N N . LEU A 1 611 ? 6.496 17.953 3.798 1.00 85.12 611 LEU A N 1
ATOM 4647 C CA . LEU A 1 611 ? 5.429 16.950 3.837 1.00 85.12 611 LEU A CA 1
ATOM 4648 C C . LEU A 1 611 ? 5.454 16.109 5.118 1.00 85.12 611 LEU A C 1
ATOM 4650 O O . LEU A 1 611 ? 4.398 15.791 5.662 1.00 85.12 611 LEU A O 1
ATOM 4654 N N . GLU A 1 612 ? 6.638 15.709 5.581 1.00 85.50 612 GLU A N 1
ATOM 4655 C CA . GLU A 1 612 ? 6.769 14.847 6.761 1.00 85.50 612 GLU A CA 1
ATOM 4656 C C . GLU A 1 612 ? 6.486 15.604 8.067 1.00 85.50 612 GLU A C 1
ATOM 4658 O O . GLU A 1 612 ? 5.934 15.022 8.997 1.00 85.50 612 GLU A O 1
ATOM 4663 N N . THR A 1 613 ? 6.791 16.904 8.118 1.00 87.56 613 THR A N 1
ATOM 4664 C CA . THR A 1 613 ? 6.553 17.776 9.283 1.00 87.56 613 THR A CA 1
ATOM 4665 C C . THR A 1 613 ? 5.206 18.504 9.240 1.00 87.56 613 THR A C 1
ATOM 4667 O O . THR A 1 613 ? 4.917 19.311 10.120 1.00 87.56 613 THR A O 1
ATOM 4670 N N . GLY A 1 614 ? 4.377 18.242 8.222 1.00 82.88 614 GLY A N 1
ATOM 4671 C CA . GLY A 1 614 ? 3.047 18.843 8.078 1.00 82.88 614 GLY A CA 1
ATOM 4672 C C . GLY A 1 614 ? 3.037 20.307 7.617 1.00 82.88 614 GLY A C 1
ATOM 4673 O O . GLY A 1 614 ? 1.981 20.930 7.621 1.00 82.88 614 GLY A O 1
ATOM 4674 N N . GLN A 1 615 ? 4.176 20.862 7.188 1.00 83.38 615 GLN A N 1
ATOM 4675 C CA . GLN A 1 615 ? 4.257 22.193 6.564 1.00 83.38 615 GLN A CA 1
ATOM 4676 C C . GLN A 1 615 ? 3.660 22.223 5.144 1.00 83.38 615 GLN A C 1
ATOM 4678 O O . GLN A 1 615 ? 3.367 23.299 4.629 1.00 83.38 615 GLN A O 1
ATOM 4683 N N . ALA A 1 616 ? 3.493 21.060 4.505 1.00 76.00 616 ALA A N 1
ATOM 4684 C CA . ALA A 1 616 ? 2.831 20.890 3.214 1.00 76.00 616 ALA A CA 1
ATOM 4685 C C . ALA A 1 616 ? 1.935 19.636 3.205 1.00 76.00 616 ALA A C 1
ATOM 4687 O O . ALA A 1 616 ? 2.229 18.639 3.867 1.00 76.00 616 ALA A O 1
ATOM 4688 N N . GLU A 1 617 ? 0.862 19.641 2.405 1.00 68.62 617 GLU A N 1
ATOM 4689 C CA . GLU A 1 617 ? -0.130 18.554 2.389 1.00 68.62 617 GLU A CA 1
ATOM 4690 C C . GLU A 1 617 ? 0.008 17.583 1.202 1.00 68.62 617 GLU A C 1
ATOM 4692 O O . GLU A 1 617 ? -0.056 17.948 0.022 1.00 68.62 617 GLU A O 1
ATOM 4697 N N . ARG A 1 618 ? 0.091 16.280 1.514 1.00 62.12 618 ARG A N 1
ATOM 4698 C CA . ARG A 1 618 ? 0.227 15.187 0.530 1.00 62.12 618 ARG A CA 1
ATOM 4699 C C . ARG A 1 618 ? -1.060 14.849 -0.226 1.00 62.12 618 ARG A C 1
ATOM 4701 O O . ARG A 1 618 ? -0.975 14.297 -1.326 1.00 62.12 618 ARG A O 1
ATOM 4708 N N . SER A 1 619 ? -2.242 15.184 0.289 1.00 57.12 619 SER A N 1
ATOM 4709 C CA . SER A 1 619 ? -3.542 14.985 -0.378 1.00 57.12 619 SER A CA 1
ATOM 4710 C C . SER A 1 619 ? -4.552 16.028 0.093 1.00 57.12 619 SER A C 1
ATOM 4712 O O . SER A 1 619 ? -4.555 16.364 1.270 1.00 57.12 619 SER A O 1
ATOM 4714 N N . ALA A 1 620 ? -5.416 16.513 -0.808 1.00 45.75 620 ALA A N 1
ATOM 4715 C CA . ALA A 1 620 ? -6.453 17.484 -0.452 1.00 45.75 620 ALA A CA 1
ATOM 4716 C C . ALA A 1 620 ? -7.410 16.882 0.591 1.00 45.75 620 ALA A C 1
ATOM 4718 O O . ALA A 1 620 ? -8.180 15.975 0.273 1.00 45.75 620 ALA A O 1
ATOM 4719 N N . GLY A 1 621 ? -7.339 17.375 1.829 1.00 38.03 621 GLY A N 1
ATOM 4720 C CA . GLY A 1 621 ? -8.265 17.017 2.907 1.00 38.03 621 GLY A CA 1
ATOM 4721 C C . GLY A 1 621 ? -7.941 15.740 3.694 1.00 38.03 621 GLY A C 1
ATOM 4722 O O . GLY A 1 621 ? -8.792 15.292 4.458 1.00 38.03 621 GLY A O 1
ATOM 4723 N N . ALA A 1 622 ? -6.748 15.151 3.550 1.00 41.56 622 ALA A N 1
ATOM 4724 C CA . ALA A 1 622 ? -6.317 14.018 4.376 1.00 41.56 622 ALA A CA 1
ATOM 4725 C C . ALA A 1 622 ? -4.933 14.280 4.983 1.00 41.56 622 ALA A C 1
ATOM 4727 O O . ALA A 1 622 ? -3.904 14.010 4.360 1.00 41.56 622 ALA A O 1
ATOM 4728 N N . LEU A 1 623 ? -4.910 14.773 6.223 1.00 44.75 623 LEU A N 1
ATOM 4729 C CA . LEU A 1 623 ? -3.704 14.759 7.042 1.00 44.75 623 LEU A CA 1
ATOM 4730 C C . LEU A 1 623 ? -3.472 13.315 7.495 1.00 44.75 623 LEU A C 1
ATOM 4732 O O . LEU A 1 623 ? -4.296 12.723 8.195 1.00 44.75 623 LEU A O 1
ATOM 4736 N N . ALA A 1 624 ? -2.359 12.716 7.076 1.00 51.66 624 ALA A N 1
ATOM 4737 C CA . ALA A 1 624 ? -1.892 11.517 7.756 1.00 51.66 624 ALA A CA 1
ATOM 4738 C C . ALA A 1 624 ? -1.579 11.904 9.219 1.00 51.66 624 ALA A C 1
ATOM 4740 O O . ALA A 1 624 ? -1.060 13.000 9.420 1.00 51.66 624 ALA A O 1
ATOM 4741 N N . PRO A 1 625 ? -1.855 11.051 10.225 1.00 60.94 625 PRO A N 1
ATOM 4742 C CA . PRO A 1 625 ? -1.617 11.406 11.625 1.00 60.94 625 PRO A CA 1
ATOM 4743 C C . PRO A 1 625 ? -0.190 11.924 11.840 1.00 60.94 625 PRO A C 1
ATOM 4745 O O . PRO A 1 625 ? 0.760 11.310 11.350 1.00 60.94 625 PRO A O 1
ATOM 4748 N N . GLU A 1 626 ? -0.020 13.044 12.531 1.00 72.31 626 GLU A N 1
ATOM 4749 C CA . GLU A 1 626 ? 1.306 13.615 12.793 1.00 72.31 626 GLU A CA 1
ATOM 4750 C C . GLU A 1 626 ? 2.204 12.565 13.484 1.00 72.31 626 GLU A C 1
ATOM 4752 O O . GLU A 1 626 ? 1.749 11.892 14.416 1.00 72.31 626 GLU A O 1
ATOM 4757 N N . PRO A 1 627 ? 3.432 12.306 12.988 1.00 85.19 627 PRO A N 1
ATOM 4758 C CA . PRO A 1 627 ? 4.346 11.403 13.674 1.00 85.19 627 PRO A CA 1
ATOM 4759 C C . PRO A 1 627 ? 4.849 12.042 14.974 1.00 85.19 627 PRO A C 1
ATOM 4761 O O . PRO A 1 627 ? 4.980 13.253 15.080 1.00 85.19 627 PRO A O 1
ATOM 4764 N N . ILE A 1 628 ? 5.199 11.215 15.952 1.00 92.12 628 ILE A N 1
ATOM 4765 C CA . ILE A 1 628 ? 5.958 11.636 17.130 1.00 92.12 628 ILE A CA 1
ATOM 4766 C C . ILE A 1 628 ? 7.442 11.517 16.785 1.00 92.12 628 ILE A C 1
ATOM 4768 O O . ILE A 1 628 ? 7.851 10.513 16.199 1.00 92.12 628 ILE A O 1
ATOM 4772 N N . ALA A 1 629 ? 8.246 12.515 17.153 1.00 96.69 629 ALA A N 1
ATOM 4773 C CA . ALA A 1 629 ? 9.683 12.542 16.900 1.00 96.69 629 ALA A CA 1
ATOM 4774 C C . ALA A 1 629 ? 10.480 12.679 18.201 1.00 96.69 629 ALA A C 1
ATOM 4776 O O . ALA A 1 629 ? 10.142 13.486 19.066 1.00 96.69 629 ALA A O 1
ATOM 4777 N N . VAL A 1 630 ? 11.566 11.915 18.318 1.00 98.00 630 VAL A N 1
ATOM 4778 C CA . VAL A 1 630 ? 12.551 12.050 19.399 1.00 98.00 630 VAL A CA 1
ATOM 4779 C C . VAL A 1 630 ? 13.966 12.037 18.834 1.00 98.00 630 VAL A C 1
ATOM 4781 O O . VAL A 1 630 ? 14.267 11.282 17.907 1.00 98.00 630 VAL A O 1
ATOM 4784 N N . ALA A 1 631 ? 14.851 12.848 19.403 1.00 98.31 631 ALA A N 1
ATOM 4785 C CA . ALA A 1 631 ? 16.259 12.903 19.037 1.00 98.31 631 ALA A CA 1
ATOM 4786 C C . ALA A 1 631 ? 17.143 12.342 20.148 1.00 98.31 631 ALA A C 1
ATOM 4788 O O . ALA A 1 631 ? 16.929 12.615 21.326 1.00 98.31 631 ALA A O 1
ATOM 4789 N N . TYR A 1 632 ? 18.177 11.601 19.757 1.00 98.62 632 TYR A N 1
ATOM 4790 C CA . TYR A 1 632 ? 19.274 11.232 20.642 1.00 98.62 632 TYR A CA 1
ATOM 4791 C C . TYR A 1 632 ? 20.372 12.296 20.569 1.00 98.62 632 TYR A C 1
ATOM 4793 O O . TYR A 1 632 ? 20.892 12.596 19.484 1.00 98.62 632 TYR A O 1
ATOM 4801 N N . ARG A 1 633 ? 20.747 12.829 21.733 1.00 98.19 633 ARG A N 1
ATOM 4802 C CA . ARG A 1 633 ? 21.826 13.796 21.924 1.00 98.19 633 ARG A CA 1
ATOM 4803 C C . ARG A 1 633 ? 23.016 13.116 22.599 1.00 98.19 633 ARG A C 1
ATOM 4805 O O . ARG A 1 633 ? 22.871 12.513 23.661 1.00 98.19 633 ARG A O 1
ATOM 4812 N N . ASP A 1 634 ? 24.189 13.211 21.977 1.00 96.69 634 ASP A N 1
ATOM 4813 C CA . ASP A 1 634 ? 25.438 12.690 22.536 1.00 96.69 634 ASP A CA 1
ATOM 4814 C C . ASP A 1 634 ? 25.888 13.502 23.774 1.00 96.69 634 ASP A C 1
ATOM 4816 O O . ASP A 1 634 ? 25.406 14.618 23.988 1.00 96.69 634 ASP A O 1
ATOM 4820 N N . PRO A 1 635 ? 26.850 13.008 24.581 1.00 96.62 635 PRO A N 1
ATOM 4821 C CA . PRO A 1 635 ? 27.361 13.740 25.748 1.00 96.62 635 PRO A CA 1
ATOM 4822 C C . PRO A 1 635 ? 27.997 15.106 25.448 1.00 96.62 635 PRO A C 1
ATOM 4824 O O . PRO A 1 635 ? 28.302 15.861 26.367 1.00 96.62 635 PRO A O 1
ATOM 4827 N N . ARG A 1 636 ? 28.239 15.430 24.171 1.00 95.88 636 ARG A N 1
ATOM 4828 C CA . ARG A 1 636 ? 28.747 16.736 23.721 1.00 95.88 636 ARG A CA 1
ATOM 4829 C C . ARG A 1 636 ? 27.618 17.666 23.278 1.00 95.88 636 ARG A C 1
ATOM 4831 O O . ARG A 1 636 ? 27.887 18.726 22.719 1.00 95.88 636 ARG A O 1
ATOM 4838 N N . GLY A 1 637 ? 26.368 17.265 23.478 1.00 94.44 637 GLY A N 1
ATOM 4839 C CA . GLY A 1 637 ? 25.203 18.049 23.124 1.00 94.44 637 GLY A CA 1
ATOM 4840 C C . GLY A 1 637 ? 24.821 17.983 21.643 1.00 94.44 637 GLY A C 1
ATOM 4841 O O . GLY A 1 637 ? 23.984 18.775 21.217 1.00 94.44 637 GLY A O 1
ATOM 4842 N N . ARG A 1 638 ? 25.385 17.081 20.830 1.00 96.12 638 ARG A N 1
ATOM 4843 C CA . ARG A 1 638 ? 25.074 16.991 19.389 1.00 96.12 638 ARG A CA 1
ATOM 4844 C C . ARG A 1 638 ? 24.010 15.939 19.119 1.00 96.12 638 ARG A C 1
ATOM 4846 O O . ARG A 1 638 ? 24.078 14.842 19.660 1.00 96.12 638 ARG A O 1
ATOM 4853 N N . ILE A 1 639 ? 23.079 16.233 18.215 1.00 97.75 639 ILE A N 1
ATOM 4854 C CA . ILE A 1 639 ? 22.111 15.238 17.747 1.00 97.75 639 ILE A CA 1
ATOM 4855 C C . ILE A 1 639 ? 22.832 14.234 16.835 1.00 97.75 639 ILE A C 1
ATOM 4857 O O . ILE A 1 639 ? 23.471 14.616 15.843 1.00 97.75 639 ILE A O 1
ATOM 4861 N N . THR A 1 640 ? 22.763 12.953 17.196 1.00 98.00 640 THR A N 1
ATOM 4862 C CA . THR A 1 640 ? 23.366 11.843 16.433 1.00 98.00 640 THR A CA 1
ATOM 4863 C C . THR A 1 640 ? 22.397 10.694 16.158 1.00 98.00 640 THR A C 1
ATOM 4865 O O . THR A 1 640 ? 22.778 9.717 15.509 1.00 98.00 640 THR A O 1
ATOM 4868 N N . GLY A 1 641 ? 21.134 10.826 16.567 1.00 98.06 641 GLY A N 1
ATOM 4869 C CA . GLY A 1 641 ? 20.069 9.921 16.154 1.00 98.06 641 GLY A CA 1
ATOM 4870 C C . GLY A 1 641 ? 18.683 10.560 16.199 1.00 98.06 641 GLY A C 1
ATOM 4871 O O . GLY A 1 641 ? 18.469 11.541 16.908 1.00 98.06 641 GLY A O 1
ATOM 4872 N N . LEU A 1 642 ? 17.759 9.990 15.432 1.00 98.25 642 LEU A N 1
ATOM 4873 C CA . LEU A 1 642 ? 16.360 10.384 15.320 1.00 98.25 642 LEU A CA 1
ATOM 4874 C C . LEU A 1 642 ? 15.502 9.125 15.221 1.00 98.25 642 LEU A C 1
ATOM 4876 O O . LEU A 1 642 ? 15.800 8.221 14.440 1.00 98.25 642 LEU A O 1
ATOM 4880 N N . LEU A 1 643 ? 14.420 9.100 15.987 1.00 97.94 643 LEU A N 1
ATOM 4881 C CA . LEU A 1 643 ? 13.355 8.118 15.860 1.00 97.94 643 LEU A CA 1
ATOM 4882 C C . LEU A 1 643 ? 12.043 8.865 15.621 1.00 97.94 643 LEU A C 1
ATOM 4884 O O . LEU A 1 643 ? 11.655 9.704 16.435 1.00 97.94 643 LEU A O 1
ATOM 4888 N N . THR A 1 644 ? 11.349 8.537 14.533 1.00 96.31 644 THR A N 1
ATOM 4889 C CA . THR A 1 644 ? 9.970 8.982 14.297 1.00 96.31 644 THR A CA 1
ATOM 4890 C C . THR A 1 644 ? 9.034 7.781 14.273 1.00 96.31 644 THR A C 1
ATOM 4892 O O . THR A 1 644 ? 9.355 6.728 13.716 1.00 96.31 644 THR A O 1
ATOM 4895 N N . TYR A 1 645 ? 7.873 7.898 14.908 1.00 94.38 645 TYR A N 1
ATOM 4896 C CA . TYR A 1 645 ? 6.920 6.797 15.024 1.00 94.38 645 TYR A CA 1
ATOM 4897 C C . TYR A 1 645 ? 5.481 7.298 15.149 1.00 94.38 645 TYR A C 1
ATOM 4899 O O . TYR A 1 645 ? 5.221 8.478 15.359 1.00 94.38 645 TYR A O 1
ATOM 4907 N N . ARG A 1 646 ? 4.524 6.383 15.010 1.00 92.31 646 ARG A N 1
ATOM 4908 C CA . ARG A 1 646 ? 3.107 6.606 15.318 1.00 92.31 646 ARG A CA 1
ATOM 4909 C C . ARG A 1 646 ? 2.638 5.575 16.328 1.00 92.31 646 ARG A C 1
ATOM 4911 O O . ARG A 1 646 ? 3.107 4.443 16.296 1.00 92.31 646 ARG A O 1
ATOM 4918 N N . ALA A 1 647 ? 1.694 5.952 17.176 1.00 89.25 647 ALA A N 1
ATOM 4919 C CA . ALA A 1 647 ? 1.006 5.043 18.081 1.00 89.25 647 ALA A CA 1
ATOM 4920 C C . ALA A 1 647 ? -0.483 5.021 17.723 1.00 89.25 647 ALA A C 1
ATOM 4922 O O . ALA A 1 647 ? -1.072 6.072 17.472 1.00 89.25 647 ALA A O 1
ATOM 4923 N N . ASP A 1 648 ? -1.090 3.836 17.675 1.00 83.69 648 ASP A N 1
ATOM 4924 C CA . ASP A 1 648 ? -2.540 3.699 17.463 1.00 83.69 648 ASP A CA 1
ATOM 4925 C C . ASP A 1 648 ? -3.363 3.960 18.737 1.00 83.69 648 ASP A C 1
ATOM 4927 O O . ASP A 1 648 ? -4.585 4.082 18.660 1.00 83.69 648 ASP A O 1
ATOM 4931 N N . ASN A 1 649 ? -2.690 4.062 19.892 1.00 78.94 649 ASN A N 1
ATOM 4932 C CA . ASN A 1 649 ? -3.274 4.194 21.228 1.00 78.94 649 ASN A CA 1
ATOM 4933 C C . ASN A 1 649 ? -4.385 3.163 21.490 1.00 78.94 649 ASN A C 1
ATOM 4935 O O . ASN A 1 649 ? -5.388 3.465 22.140 1.00 78.94 649 ASN A O 1
ATOM 4939 N N . ALA A 1 650 ? -4.243 1.954 20.942 1.00 74.19 650 ALA A N 1
ATOM 4940 C CA . ALA A 1 650 ? -5.238 0.907 21.090 1.00 74.19 650 ALA A CA 1
ATOM 4941 C C . ALA A 1 650 ? -5.238 0.330 22.515 1.00 74.19 650 ALA A C 1
ATOM 4943 O O . ALA A 1 650 ? -4.196 0.004 23.083 1.00 74.19 650 ALA A O 1
ATOM 4944 N N . PHE A 1 651 ? -6.435 0.128 23.065 1.00 66.69 651 PHE A N 1
ATOM 4945 C CA . PHE A 1 651 ? -6.664 -0.574 24.329 1.00 66.69 651 PHE A CA 1
ATOM 4946 C C . PHE A 1 651 ? -7.518 -1.821 24.083 1.00 66.69 651 PHE A C 1
ATOM 4948 O O . PHE A 1 651 ? -8.445 -1.808 23.266 1.00 66.69 651 PHE A O 1
ATOM 4955 N N . ALA A 1 652 ? -7.232 -2.901 24.807 1.00 52.91 652 ALA A N 1
ATOM 4956 C CA . ALA A 1 652 ? -7.983 -4.148 24.763 1.00 52.91 652 ALA A CA 1
ATOM 4957 C C . ALA A 1 652 ? -8.351 -4.573 26.190 1.00 52.91 652 ALA A C 1
ATOM 4959 O O . ALA A 1 652 ? -7.488 -4.949 26.967 1.00 52.91 652 ALA A O 1
ATOM 4960 N N . GLY A 1 653 ? -9.640 -4.510 26.545 1.00 44.38 653 GLY A N 1
ATOM 4961 C CA . GLY A 1 653 ? -10.103 -4.934 27.876 1.00 44.38 653 GLY A CA 1
ATOM 4962 C C . GLY A 1 653 ? -9.643 -4.043 29.038 1.00 44.38 653 GLY A C 1
ATOM 4963 O O . GLY A 1 653 ? -9.649 -4.496 30.170 1.00 44.38 653 GLY A O 1
ATOM 4964 N N . GLY A 1 654 ? -9.249 -2.793 28.768 1.00 49.28 654 GLY A N 1
ATOM 4965 C CA . GLY A 1 654 ? -8.664 -1.886 29.767 1.00 49.28 654 GLY A CA 1
ATOM 4966 C C . GLY A 1 654 ? -7.135 -1.929 29.808 1.00 49.28 654 GLY A C 1
ATOM 4967 O O . GLY A 1 654 ? -6.527 -0.960 30.254 1.00 49.28 654 GLY A O 1
ATOM 4968 N N . ASP A 1 655 ? -6.524 -2.972 29.240 1.00 51.38 655 ASP A N 1
ATOM 4969 C CA . ASP A 1 655 ? -5.075 -3.070 29.107 1.00 51.38 655 ASP A CA 1
ATOM 4970 C C . ASP A 1 655 ? -4.587 -2.338 27.849 1.00 51.38 655 ASP A C 1
ATOM 4972 O O . ASP A 1 655 ? -5.211 -2.429 26.778 1.00 51.38 655 ASP A O 1
ATOM 4976 N N . PRO A 1 656 ? -3.468 -1.605 27.940 1.00 62.97 656 PRO A N 1
ATOM 4977 C CA . PRO A 1 656 ? -2.875 -0.966 26.783 1.00 62.97 656 PRO A CA 1
ATOM 4978 C C . PRO A 1 656 ? -2.333 -2.034 25.824 1.00 62.97 656 PRO A C 1
ATOM 4980 O O . PRO A 1 656 ? -1.483 -2.850 26.171 1.00 62.97 656 PRO A O 1
ATOM 4983 N N . HIS A 1 657 ? -2.832 -2.023 24.589 1.00 73.38 657 HIS A N 1
ATOM 4984 C CA . HIS A 1 657 ? -2.390 -2.907 23.510 1.00 73.38 657 HIS A CA 1
ATOM 4985 C C . HIS A 1 657 ? -1.837 -2.078 22.342 1.00 73.38 657 HIS A C 1
ATOM 4987 O O . HIS A 1 657 ? -1.985 -2.439 21.172 1.00 73.38 657 HIS A O 1
ATOM 4993 N N . THR A 1 658 ? -1.189 -0.958 22.669 1.00 85.19 658 THR A N 1
ATOM 4994 C CA . THR A 1 658 ? -0.750 0.028 21.684 1.00 85.19 658 THR A CA 1
ATOM 4995 C C . THR A 1 658 ? 0.268 -0.589 20.735 1.00 85.19 658 THR A C 1
ATOM 4997 O O . THR A 1 658 ? 1.209 -1.273 21.159 1.00 85.19 658 THR A O 1
ATOM 5000 N N . THR A 1 659 ? 0.088 -0.324 19.447 1.00 91.94 659 THR A N 1
ATOM 5001 C CA . THR A 1 659 ? 1.084 -0.611 18.422 1.00 91.94 659 THR A CA 1
ATOM 5002 C C . THR A 1 659 ? 1.872 0.653 18.127 1.00 91.94 659 THR A C 1
ATOM 5004 O O . THR A 1 659 ? 1.334 1.630 17.601 1.00 91.94 659 THR A O 1
ATOM 5007 N N . VAL A 1 660 ? 3.168 0.619 18.421 1.00 94.25 660 VAL A N 1
ATOM 5008 C CA . VAL A 1 660 ? 4.116 1.654 18.008 1.00 94.25 660 VAL A CA 1
ATOM 5009 C C . VAL A 1 660 ? 4.655 1.276 16.635 1.00 94.25 660 VAL A C 1
ATOM 5011 O O . VAL A 1 660 ? 5.323 0.260 16.486 1.00 94.25 660 VAL A O 1
ATOM 5014 N N . THR A 1 661 ? 4.354 2.072 15.614 1.00 95.00 661 THR A N 1
ATOM 5015 C CA . THR A 1 661 ? 4.837 1.871 14.244 1.00 95.00 661 THR A CA 1
ATOM 5016 C C . THR A 1 661 ? 5.948 2.863 13.935 1.00 95.00 661 THR A C 1
ATOM 5018 O O . THR A 1 661 ? 5.694 4.062 13.812 1.00 95.00 661 THR A O 1
ATOM 5021 N N . VAL A 1 662 ? 7.175 2.369 13.793 1.00 95.50 662 VAL A N 1
ATOM 5022 C CA . VAL A 1 662 ? 8.356 3.176 13.462 1.00 95.50 662 VAL A CA 1
ATOM 5023 C C . VAL A 1 662 ? 8.314 3.600 11.998 1.00 95.50 662 VAL A C 1
ATOM 5025 O O . VAL A 1 662 ? 8.000 2.791 11.121 1.00 95.50 662 VAL A O 1
ATOM 5028 N N . ARG A 1 663 ? 8.625 4.873 11.739 1.00 92.81 663 ARG A N 1
ATOM 5029 C CA . ARG A 1 663 ? 8.747 5.447 10.395 1.00 92.81 663 ARG A CA 1
ATOM 5030 C C . ARG A 1 663 ? 10.210 5.659 10.027 1.00 92.81 663 ARG A C 1
ATOM 5032 O O . ARG A 1 663 ? 10.666 5.013 9.094 1.00 92.81 663 ARG A O 1
ATOM 5039 N N . ASP A 1 664 ? 10.933 6.471 10.795 1.00 94.44 664 ASP A N 1
ATOM 5040 C CA . ASP A 1 664 ? 12.381 6.633 10.663 1.00 94.44 664 ASP A CA 1
ATOM 5041 C C . ASP A 1 664 ? 13.099 6.137 11.918 1.00 94.44 664 ASP A C 1
ATOM 5043 O O . ASP A 1 664 ? 12.720 6.473 13.039 1.00 94.44 664 ASP A O 1
ATOM 5047 N N . HIS A 1 665 ? 14.182 5.388 11.717 1.00 96.44 665 HIS A N 1
ATOM 5048 C CA . HIS A 1 665 ? 15.207 5.121 12.723 1.00 96.44 665 HIS A CA 1
ATOM 5049 C C . HIS A 1 665 ? 16.560 5.464 12.098 1.00 96.44 665 HIS A C 1
ATOM 5051 O O . HIS A 1 665 ? 17.096 4.707 11.290 1.00 96.44 665 HIS A O 1
ATOM 5057 N N . LEU A 1 666 ? 17.069 6.657 12.406 1.00 96.88 666 LEU A N 1
ATOM 5058 C CA . LEU A 1 666 ? 18.329 7.171 11.874 1.00 96.88 666 LEU A CA 1
ATOM 5059 C C . LEU A 1 666 ? 19.334 7.269 13.016 1.00 96.88 666 LEU A C 1
ATOM 5061 O O . LEU A 1 666 ? 19.062 7.902 14.035 1.00 96.88 666 LEU A O 1
ATOM 5065 N N . ALA A 1 667 ? 20.513 6.677 12.852 1.00 96.81 667 ALA A N 1
ATOM 5066 C CA . ALA A 1 667 ? 21.563 6.723 13.864 1.00 96.81 667 ALA A CA 1
ATOM 5067 C C . ALA A 1 667 ? 22.950 6.752 13.222 1.00 96.81 667 ALA A C 1
ATOM 5069 O O . ALA A 1 667 ? 23.270 5.929 12.364 1.00 96.81 667 ALA A O 1
ATOM 5070 N N . LEU A 1 668 ? 23.796 7.683 13.666 1.00 96.81 668 LEU A N 1
ATOM 5071 C CA . LEU A 1 668 ? 25.148 7.856 13.124 1.00 96.81 668 LEU A CA 1
ATOM 5072 C C . LEU A 1 668 ? 26.172 6.897 13.729 1.00 96.81 668 LEU A C 1
ATOM 5074 O O . LEU A 1 668 ? 27.239 6.683 13.150 1.00 96.81 668 LEU A O 1
ATOM 5078 N N . ASP A 1 669 ? 25.863 6.336 14.893 1.00 94.56 669 ASP A N 1
ATOM 5079 C CA . ASP A 1 669 ? 26.732 5.439 15.635 1.00 94.56 669 ASP A CA 1
ATOM 5080 C C . ASP A 1 669 ? 25.925 4.355 16.362 1.00 94.56 669 ASP A C 1
ATOM 5082 O O . ASP A 1 669 ? 24.691 4.340 16.377 1.00 94.56 669 ASP A O 1
ATOM 5086 N N . ARG A 1 670 ? 26.654 3.390 16.924 1.00 95.19 670 ARG A N 1
ATOM 5087 C CA . ARG A 1 670 ? 26.072 2.247 17.626 1.00 95.19 670 ARG A CA 1
ATOM 5088 C C . ARG A 1 670 ? 25.311 2.656 18.883 1.00 95.19 670 ARG A C 1
ATOM 5090 O O . ARG A 1 670 ? 24.235 2.114 19.114 1.00 95.19 670 ARG A O 1
ATOM 5097 N N . THR A 1 671 ? 25.843 3.594 19.657 1.00 96.50 671 THR A N 1
ATOM 5098 C CA . THR A 1 671 ? 25.250 4.020 20.927 1.00 96.50 671 THR A CA 1
ATOM 5099 C C . THR A 1 671 ? 23.895 4.676 20.694 1.00 96.50 671 THR A C 1
ATOM 5101 O O . THR A 1 671 ? 22.911 4.260 21.299 1.00 96.50 671 THR A O 1
ATOM 5104 N N . ALA A 1 672 ? 23.812 5.617 19.748 1.00 97.44 672 ALA A N 1
ATOM 5105 C CA . ALA A 1 672 ? 22.556 6.249 19.352 1.00 97.44 672 ALA A CA 1
ATOM 5106 C C . ALA A 1 672 ? 21.542 5.215 18.833 1.00 97.44 672 ALA A C 1
ATOM 5108 O O . ALA A 1 672 ? 20.374 5.243 19.220 1.00 97.44 672 ALA A O 1
ATOM 5109 N N . ARG A 1 673 ? 21.991 4.257 18.004 1.00 96.88 673 ARG A N 1
ATOM 5110 C CA . ARG A 1 673 ? 21.125 3.205 17.445 1.00 96.88 673 ARG A CA 1
ATOM 5111 C C . ARG A 1 673 ? 20.480 2.360 18.537 1.00 96.88 673 ARG A C 1
ATOM 5113 O O . ARG A 1 673 ? 19.264 2.176 18.543 1.00 96.88 673 ARG A O 1
ATOM 5120 N N . GLU A 1 674 ? 21.304 1.831 19.436 1.00 97.81 674 GLU A N 1
ATOM 5121 C CA . GLU A 1 674 ? 20.852 0.957 20.516 1.00 97.81 674 GLU A CA 1
ATOM 5122 C C . GLU A 1 674 ? 19.987 1.719 21.528 1.00 97.81 674 GLU A C 1
ATOM 5124 O O . GLU A 1 674 ? 18.970 1.186 21.967 1.00 97.81 674 GLU A O 1
ATOM 5129 N N . ALA A 1 675 ? 20.340 2.967 21.858 1.00 97.94 675 ALA A N 1
ATOM 5130 C CA . ALA A 1 675 ? 19.571 3.803 22.779 1.00 97.94 675 ALA A CA 1
ATOM 5131 C C . ALA A 1 675 ? 18.168 4.122 22.238 1.00 97.94 675 ALA A C 1
ATOM 5133 O O . ALA A 1 675 ? 17.187 3.999 22.970 1.00 97.94 675 ALA A O 1
ATOM 5134 N N . LEU A 1 676 ? 18.046 4.458 20.949 1.00 97.88 676 LEU A N 1
ATOM 5135 C CA . LEU A 1 676 ? 16.746 4.699 20.314 1.00 97.88 676 LEU A CA 1
ATOM 5136 C C . LEU A 1 676 ? 15.903 3.423 20.212 1.00 97.88 676 LEU A C 1
ATOM 5138 O O . LEU A 1 676 ? 14.694 3.477 20.429 1.00 97.88 676 LEU A O 1
ATOM 5142 N N . TRP A 1 677 ? 16.519 2.264 19.944 1.00 97.19 677 TRP A N 1
ATOM 5143 C CA . TRP A 1 677 ? 15.790 0.992 19.969 1.00 97.19 677 TRP A CA 1
ATOM 5144 C C . TRP A 1 677 ? 15.317 0.619 21.366 1.00 97.19 677 TRP A C 1
ATOM 5146 O O . TRP A 1 677 ? 14.183 0.175 21.529 1.00 97.19 677 TRP A O 1
ATOM 5156 N N . ARG A 1 678 ? 16.157 0.838 22.382 1.00 96.19 678 ARG A N 1
ATOM 5157 C CA . ARG A 1 678 ? 15.750 0.670 23.773 1.00 96.19 678 ARG A CA 1
ATOM 5158 C C . ARG A 1 678 ? 14.575 1.583 24.100 1.00 96.19 678 ARG A C 1
ATOM 5160 O O . ARG A 1 678 ? 13.578 1.086 24.599 1.00 96.19 678 ARG A O 1
ATOM 5167 N N . TYR A 1 679 ? 14.664 2.869 23.769 1.00 95.88 679 TYR A N 1
ATOM 5168 C CA . TYR A 1 679 ? 13.573 3.822 23.971 1.00 95.88 679 TYR A CA 1
ATOM 5169 C C . TYR A 1 679 ? 12.267 3.346 23.317 1.00 95.88 679 TYR A C 1
ATOM 5171 O O . TYR A 1 679 ? 11.240 3.292 23.985 1.00 95.88 679 TYR A O 1
ATOM 5179 N N . ALA A 1 680 ? 12.323 2.894 22.059 1.00 95.19 680 ALA A N 1
ATOM 5180 C CA . ALA A 1 680 ? 11.157 2.382 21.337 1.00 95.19 680 ALA A CA 1
ATOM 5181 C C . ALA A 1 680 ? 10.524 1.123 21.967 1.00 95.19 680 ALA A C 1
ATOM 5183 O O . ALA A 1 680 ? 9.342 0.858 21.760 1.00 95.19 680 ALA A O 1
ATOM 5184 N N . LEU A 1 681 ? 11.303 0.337 22.716 1.00 93.69 681 LEU A N 1
ATOM 5185 C CA . LEU A 1 681 ? 10.859 -0.879 23.408 1.00 93.69 681 LEU A CA 1
ATOM 5186 C C . LEU A 1 681 ? 10.438 -0.630 24.866 1.00 93.69 681 LEU A C 1
ATOM 5188 O O . LEU A 1 681 ? 9.906 -1.540 25.495 1.00 93.69 681 LEU A O 1
ATOM 5192 N N . SER A 1 682 ? 10.680 0.568 25.406 1.00 90.56 682 SER A N 1
ATOM 5193 C CA . SER A 1 682 ? 10.424 0.908 26.813 1.00 90.56 682 SER A CA 1
ATOM 5194 C C . SER A 1 682 ? 9.045 1.520 27.067 1.00 90.56 682 SER A C 1
ATOM 5196 O O . SER A 1 682 ? 8.739 1.874 28.203 1.00 90.56 682 SER A O 1
ATOM 5198 N N . PHE A 1 683 ? 8.205 1.680 26.042 1.00 84.31 683 PHE A N 1
ATOM 5199 C CA . PHE A 1 683 ? 6.850 2.191 26.233 1.00 84.31 683 PHE A CA 1
ATOM 5200 C C . PHE A 1 683 ? 6.006 1.173 27.009 1.00 84.31 683 PHE A C 1
ATOM 5202 O O . PHE A 1 683 ? 5.634 0.137 26.463 1.00 84.31 683 PHE A O 1
ATOM 5209 N N . GLU A 1 684 ? 5.658 1.487 28.260 1.00 71.25 684 GLU A N 1
ATOM 5210 C CA . GLU A 1 684 ? 4.902 0.586 29.151 1.00 71.25 684 GLU A CA 1
ATOM 5211 C C . GLU A 1 684 ? 3.547 0.152 28.571 1.00 71.25 684 GLU A C 1
ATOM 5213 O O . GLU A 1 684 ? 3.040 -0.920 28.888 1.00 71.25 684 GLU A O 1
ATOM 5218 N N . TRP A 1 685 ? 2.968 0.974 27.695 1.00 78.06 685 TRP A N 1
ATOM 5219 C CA . TRP A 1 685 ? 1.681 0.724 27.044 1.00 78.06 685 TRP A CA 1
ATOM 5220 C C . TRP A 1 685 ? 1.798 0.047 25.670 1.00 78.06 685 TRP A C 1
ATOM 5222 O O . TRP A 1 685 ? 0.783 -0.287 25.051 1.00 78.06 685 TRP A O 1
ATOM 5232 N N . ALA A 1 686 ? 3.015 -0.141 25.154 1.00 82.62 686 ALA A N 1
ATOM 5233 C CA . ALA A 1 686 ? 3.219 -0.761 23.853 1.00 82.62 686 ALA A CA 1
ATOM 5234 C C . ALA A 1 686 ? 3.209 -2.288 23.979 1.00 82.62 686 ALA A C 1
ATOM 5236 O O . ALA A 1 686 ? 4.166 -2.902 24.443 1.00 82.62 686 ALA A O 1
ATOM 5237 N N . GLY A 1 687 ? 2.142 -2.918 23.486 1.00 86.44 687 GLY A N 1
ATOM 5238 C CA . GLY A 1 687 ? 2.115 -4.371 23.312 1.00 86.44 687 GLY A CA 1
ATOM 5239 C C . GLY A 1 687 ? 2.970 -4.820 22.122 1.00 86.44 687 GLY A C 1
ATOM 5240 O O . GLY A 1 687 ? 3.519 -5.927 22.120 1.00 86.44 687 GLY A O 1
ATOM 5241 N N . ARG A 1 688 ? 3.091 -3.962 21.098 1.00 92.88 688 ARG A N 1
ATOM 5242 C CA . ARG A 1 688 ? 3.787 -4.264 19.840 1.00 92.88 688 ARG A CA 1
ATOM 5243 C C . ARG A 1 688 ? 4.615 -3.086 19.345 1.00 92.88 688 ARG A C 1
ATOM 5245 O O . ARG A 1 688 ? 4.135 -1.954 19.314 1.00 92.88 688 ARG A O 1
ATOM 5252 N N . LEU A 1 689 ? 5.820 -3.386 18.871 1.00 95.94 689 LEU A N 1
ATOM 5253 C CA . LEU A 1 689 ? 6.651 -2.473 18.091 1.00 95.94 689 LEU A CA 1
ATOM 5254 C C . LEU A 1 689 ? 6.737 -2.997 16.655 1.00 95.94 689 LEU A C 1
ATOM 5256 O O . LEU A 1 689 ? 7.292 -4.064 16.407 1.00 95.94 689 LEU A O 1
ATOM 5260 N N . VAL A 1 690 ? 6.184 -2.254 15.705 1.00 95.81 690 VAL A N 1
ATOM 5261 C CA . VAL A 1 690 ? 6.190 -2.588 14.281 1.00 95.81 690 VAL A CA 1
ATOM 5262 C C . VAL A 1 690 ? 7.207 -1.705 13.573 1.00 95.81 690 VAL A C 1
ATOM 5264 O O . VAL A 1 690 ? 7.138 -0.479 13.639 1.00 95.81 690 VAL A O 1
ATOM 5267 N N . VAL A 1 691 ? 8.132 -2.328 12.848 1.00 95.19 691 VAL A N 1
ATOM 5268 C CA . VAL A 1 691 ? 9.080 -1.652 11.959 1.00 95.19 691 VAL A CA 1
ATOM 5269 C C . VAL A 1 691 ? 8.819 -2.163 10.541 1.00 95.19 691 VAL A C 1
ATOM 5271 O O . VAL A 1 691 ? 9.320 -3.224 10.165 1.00 95.19 691 VAL A O 1
ATOM 5274 N N . PRO A 1 692 ? 7.993 -1.461 9.742 1.00 92.00 692 PRO A N 1
ATOM 5275 C CA . PRO A 1 692 ? 7.570 -1.955 8.431 1.00 92.00 692 PRO A CA 1
ATOM 5276 C C . PRO A 1 692 ? 8.710 -2.095 7.419 1.00 92.00 692 PRO A C 1
ATOM 5278 O O . PRO A 1 692 ? 8.606 -2.902 6.497 1.00 92.00 692 PRO A O 1
ATOM 5281 N N . ARG A 1 693 ? 9.760 -1.278 7.563 1.00 91.44 693 ARG A N 1
ATOM 5282 C CA . ARG A 1 693 ? 10.878 -1.156 6.620 1.00 91.44 693 ARG A CA 1
ATOM 5283 C C . ARG A 1 693 ? 12.207 -1.135 7.372 1.00 91.44 693 ARG A C 1
ATOM 5285 O O . ARG A 1 693 ? 12.826 -0.092 7.522 1.00 91.44 693 ARG A O 1
ATOM 5292 N N . LEU A 1 694 ? 12.621 -2.290 7.866 1.00 93.00 694 LEU A N 1
ATOM 5293 C CA . LEU A 1 694 ? 13.922 -2.511 8.489 1.00 93.00 694 LEU A CA 1
ATOM 5294 C C . LEU A 1 694 ? 14.949 -2.943 7.426 1.00 93.00 694 LEU A C 1
ATOM 5296 O O . LEU A 1 694 ? 14.591 -3.617 6.451 1.00 93.00 694 LEU A O 1
ATOM 5300 N N . ALA A 1 695 ? 16.223 -2.594 7.619 1.00 92.06 695 ALA A N 1
ATOM 5301 C CA . ALA A 1 695 ? 17.298 -3.149 6.801 1.00 92.06 695 ALA A CA 1
ATOM 5302 C C . ALA A 1 695 ? 17.333 -4.688 6.943 1.00 92.06 695 ALA A C 1
ATOM 5304 O O . ALA A 1 695 ? 17.135 -5.195 8.053 1.00 92.06 695 ALA A O 1
ATOM 5305 N N . PRO A 1 696 ? 17.559 -5.458 5.858 1.00 89.75 696 PRO A N 1
ATOM 5306 C CA . PRO A 1 696 ? 17.539 -6.926 5.905 1.00 89.75 696 PRO A CA 1
ATOM 5307 C C . PRO A 1 696 ? 18.478 -7.550 6.947 1.00 89.75 696 PRO A C 1
ATOM 5309 O O . PRO A 1 696 ? 18.192 -8.621 7.483 1.00 89.75 696 PRO A O 1
ATOM 5312 N N . ASP A 1 697 ? 19.590 -6.883 7.237 1.00 90.62 697 ASP A N 1
ATOM 5313 C CA . ASP A 1 697 ? 20.640 -7.305 8.159 1.00 90.62 697 ASP A CA 1
ATOM 5314 C C . ASP A 1 697 ? 20.756 -6.411 9.406 1.00 90.62 697 ASP A C 1
ATOM 5316 O O . ASP A 1 697 ? 21.749 -6.501 10.136 1.00 90.62 697 ASP A O 1
ATOM 5320 N N . ASP A 1 698 ? 19.728 -5.605 9.702 1.00 93.06 698 ASP A N 1
ATOM 5321 C CA . ASP A 1 698 ? 19.704 -4.748 10.889 1.00 93.06 698 ASP A CA 1
ATOM 5322 C C . ASP A 1 698 ? 19.933 -5.563 12.182 1.00 93.06 698 ASP A C 1
ATOM 5324 O O . ASP A 1 698 ? 19.402 -6.674 12.345 1.00 93.06 698 ASP A O 1
ATOM 5328 N N . PRO A 1 699 ? 20.721 -5.045 13.143 1.00 93.81 699 PRO A N 1
ATOM 5329 C CA . PRO A 1 699 ? 21.014 -5.763 14.375 1.00 93.81 699 PRO A CA 1
ATOM 5330 C C . PRO A 1 699 ? 19.824 -5.891 15.337 1.00 93.81 699 PRO A C 1
ATOM 5332 O O . PRO A 1 699 ? 19.934 -6.701 16.259 1.00 93.81 699 PRO A O 1
ATOM 5335 N N . LEU A 1 700 ? 18.720 -5.149 15.167 1.00 95.38 700 LEU A N 1
ATOM 5336 C CA . LEU A 1 700 ? 17.599 -5.048 16.114 1.00 95.38 700 LEU A CA 1
ATOM 5337 C C . LEU A 1 700 ? 17.151 -6.399 16.700 1.00 95.38 700 LEU A C 1
ATOM 5339 O O . LEU A 1 700 ? 17.168 -6.519 17.927 1.00 95.38 700 LEU A O 1
ATOM 5343 N N . PRO A 1 701 ? 16.847 -7.457 15.916 1.00 94.44 701 PRO A N 1
ATOM 5344 C CA . PRO A 1 701 ? 16.458 -8.745 16.494 1.00 94.44 701 PRO A CA 1
ATOM 5345 C C . PRO A 1 701 ? 17.513 -9.329 17.446 1.00 94.44 701 PRO A C 1
ATOM 5347 O O . PRO A 1 701 ? 17.170 -9.925 18.462 1.00 94.44 701 PRO A O 1
ATOM 5350 N N . ARG A 1 702 ? 18.805 -9.123 17.155 1.00 94.81 702 ARG A N 1
ATOM 5351 C CA . ARG A 1 702 ? 19.947 -9.600 17.960 1.00 94.81 702 ARG A CA 1
ATOM 5352 C C . ARG A 1 702 ? 20.256 -8.701 19.165 1.00 94.81 702 ARG A C 1
ATOM 5354 O O . ARG A 1 702 ? 21.064 -9.076 20.023 1.00 94.81 702 ARG A O 1
ATOM 5361 N N . LEU A 1 703 ? 19.659 -7.512 19.243 1.00 96.50 703 LEU A N 1
ATOM 5362 C CA . LEU A 1 703 ? 19.748 -6.648 20.422 1.00 96.50 703 LEU A CA 1
ATOM 5363 C C . LEU A 1 703 ? 18.857 -7.160 21.561 1.00 96.50 703 LEU A C 1
ATOM 5365 O O . LEU A 1 703 ? 19.180 -6.918 22.721 1.00 96.50 703 LEU A O 1
ATOM 5369 N N . LEU A 1 704 ? 17.787 -7.895 21.242 1.00 97.31 704 LEU A N 1
ATOM 5370 C CA . LEU A 1 704 ? 16.803 -8.408 22.199 1.00 97.31 704 LEU A CA 1
ATOM 5371 C C . LEU A 1 704 ? 17.356 -9.563 23.047 1.00 97.31 704 LEU A C 1
ATOM 5373 O O . LEU A 1 704 ? 18.166 -10.365 22.575 1.00 97.31 704 LEU A O 1
ATOM 5377 N N . VAL A 1 705 ? 16.864 -9.700 24.281 1.00 97.88 705 VAL A N 1
ATOM 5378 C CA . VAL A 1 705 ? 17.102 -10.894 25.114 1.00 97.88 705 VAL A CA 1
ATOM 5379 C C . VAL A 1 705 ? 16.497 -12.133 24.453 1.00 97.88 705 VAL A C 1
ATOM 5381 O O . VAL A 1 705 ? 17.137 -13.183 24.400 1.00 97.88 705 VAL A O 1
ATOM 5384 N N . ASN A 1 706 ? 15.278 -12.013 23.922 1.00 96.69 706 ASN A N 1
ATOM 5385 C CA . ASN A 1 706 ? 14.619 -13.066 23.159 1.00 96.69 706 ASN A CA 1
ATOM 5386 C C . ASN A 1 706 ? 14.436 -12.650 21.685 1.00 96.69 706 ASN A C 1
ATOM 5388 O O . ASN A 1 706 ? 13.407 -12.062 21.340 1.00 96.69 706 ASN A O 1
ATOM 5392 N N . PRO A 1 707 ? 15.373 -13.002 20.782 1.00 94.81 707 PRO A N 1
ATOM 5393 C CA . PRO A 1 707 ? 15.289 -12.635 19.366 1.00 94.81 707 PRO A CA 1
ATOM 5394 C C . PRO A 1 707 ? 14.074 -13.244 18.649 1.00 94.81 707 PRO A C 1
ATOM 5396 O O . PRO A 1 707 ? 13.628 -12.705 17.642 1.00 94.81 707 PRO A O 1
ATOM 5399 N N . ARG A 1 708 ? 13.486 -14.338 19.167 1.00 95.31 708 ARG A N 1
ATOM 5400 C CA . ARG A 1 708 ? 12.285 -14.971 18.580 1.00 95.31 708 ARG A CA 1
ATOM 5401 C C . ARG A 1 708 ? 11.008 -14.146 18.763 1.00 95.31 708 ARG A C 1
ATOM 5403 O O . ARG A 1 708 ? 9.973 -14.520 18.217 1.00 95.31 708 ARG A O 1
ATOM 5410 N N . ALA A 1 709 ? 11.062 -13.077 19.555 1.00 94.75 709 ALA A N 1
ATOM 5411 C CA . ALA A 1 709 ? 9.964 -12.127 19.678 1.00 94.75 709 ALA A CA 1
ATOM 5412 C C . ALA A 1 709 ? 9.857 -11.187 18.468 1.00 94.75 709 ALA A C 1
ATOM 5414 O O . ALA A 1 709 ? 8.793 -10.614 18.264 1.00 94.75 709 ALA A O 1
ATOM 5415 N N . ALA A 1 710 ? 10.927 -11.044 17.675 1.00 94.88 710 ALA A N 1
ATOM 5416 C CA . ALA A 1 710 ? 10.907 -10.322 16.410 1.00 94.88 710 ALA A CA 1
ATOM 5417 C C . ALA A 1 710 ? 10.375 -11.245 15.306 1.00 94.88 710 ALA A C 1
ATOM 5419 O O . ALA A 1 710 ? 11.098 -12.081 14.760 1.00 94.88 710 ALA A O 1
ATOM 5420 N N . LEU A 1 711 ? 9.088 -11.116 15.010 1.00 93.88 711 LEU A N 1
ATOM 5421 C CA . LEU A 1 711 ? 8.407 -11.874 13.973 1.00 93.88 711 LEU A CA 1
ATOM 5422 C C . LEU A 1 711 ? 8.509 -11.127 12.637 1.00 93.88 711 LEU A C 1
ATOM 5424 O O . LEU A 1 711 ? 8.260 -9.921 12.596 1.00 93.88 711 LEU A O 1
ATOM 5428 N N . PRO A 1 712 ? 8.846 -11.806 11.528 1.00 90.62 712 PRO A N 1
ATOM 5429 C CA . PRO A 1 712 ? 8.835 -11.168 10.222 1.00 90.62 712 PRO A CA 1
ATOM 5430 C C . PRO A 1 712 ? 7.399 -10.793 9.838 1.00 90.62 712 PRO A C 1
ATOM 5432 O O . PRO A 1 712 ? 6.469 -11.596 9.967 1.00 90.62 712 PRO A O 1
ATOM 5435 N N . LEU A 1 713 ? 7.213 -9.580 9.324 1.00 88.06 713 LEU A N 1
ATOM 5436 C CA . LEU A 1 713 ? 5.965 -9.192 8.682 1.00 88.06 713 LEU A CA 1
ATOM 5437 C C . LEU A 1 713 ? 5.802 -9.965 7.371 1.00 88.06 713 LEU A C 1
ATOM 5439 O O . LEU A 1 713 ? 6.766 -10.347 6.714 1.00 88.06 713 LEU A O 1
ATOM 5443 N N . ARG A 1 714 ? 4.551 -10.140 6.933 1.00 74.62 714 ARG A N 1
ATOM 5444 C CA . ARG A 1 714 ? 4.234 -10.840 5.672 1.00 74.62 714 ARG A CA 1
ATOM 5445 C C . ARG A 1 714 ? 4.840 -10.184 4.424 1.00 74.62 714 ARG A C 1
ATOM 5447 O O . ARG A 1 714 ? 4.877 -10.825 3.380 1.00 74.62 714 ARG A O 1
ATOM 5454 N N . ARG A 1 715 ? 5.243 -8.913 4.503 1.00 69.81 715 ARG A N 1
ATOM 5455 C CA . ARG A 1 715 ? 5.761 -8.124 3.382 1.00 69.81 715 ARG A CA 1
ATOM 5456 C C . ARG A 1 715 ? 7.257 -7.870 3.586 1.00 69.81 715 ARG A C 1
ATOM 5458 O O . ARG A 1 715 ? 7.626 -6.879 4.204 1.00 69.81 715 ARG A O 1
ATOM 5465 N N . THR A 1 716 ? 8.072 -8.759 3.031 1.00 75.56 716 THR A N 1
ATOM 5466 C CA . THR A 1 716 ? 9.532 -8.634 2.912 1.00 75.56 716 THR A CA 1
ATOM 5467 C C . THR A 1 716 ? 9.864 -8.868 1.444 1.00 75.56 716 THR A C 1
ATOM 5469 O O . THR A 1 716 ? 9.799 -10.004 0.980 1.00 75.56 716 THR A O 1
ATOM 5472 N N . ASN A 1 717 ? 10.123 -7.789 0.702 1.00 81.88 717 ASN A N 1
ATOM 5473 C CA . ASN A 1 717 ? 10.145 -7.786 -0.764 1.00 81.88 717 ASN A CA 1
ATOM 5474 C C . ASN A 1 717 ? 11.307 -6.934 -1.310 1.00 81.88 717 ASN A C 1
ATOM 5476 O O . ASN A 1 717 ? 11.992 -6.232 -0.561 1.00 81.88 717 ASN A O 1
ATOM 5480 N N . ASP A 1 718 ? 11.486 -6.976 -2.633 1.00 86.81 718 ASP A N 1
ATOM 5481 C CA . ASP A 1 718 ? 12.182 -5.934 -3.389 1.00 86.81 718 ASP A CA 1
ATOM 5482 C C . ASP A 1 718 ? 11.565 -4.555 -3.144 1.00 86.81 718 ASP A C 1
ATOM 5484 O O . ASP A 1 718 ? 10.369 -4.420 -2.865 1.00 86.81 718 ASP A O 1
ATOM 5488 N N . ASP A 1 719 ? 12.415 -3.536 -3.220 1.00 88.75 719 ASP A N 1
ATOM 5489 C CA . ASP A 1 719 ? 12.042 -2.176 -2.877 1.00 88.75 719 ASP A CA 1
ATOM 5490 C C . ASP A 1 719 ? 12.451 -1.179 -3.951 1.00 88.75 719 ASP A C 1
ATOM 5492 O O . ASP A 1 719 ? 11.587 -0.673 -4.667 1.00 88.75 719 ASP A O 1
ATOM 5496 N N . HIS A 1 720 ? 13.757 -0.941 -4.104 1.00 94.69 720 HIS A N 1
ATOM 5497 C CA . HIS A 1 720 ? 14.273 -0.084 -5.161 1.00 94.69 720 HIS A CA 1
ATOM 5498 C C . HIS A 1 720 ? 14.939 -0.904 -6.255 1.00 94.69 720 HIS A C 1
ATOM 5500 O O . HIS A 1 720 ? 15.757 -1.796 -6.002 1.00 94.69 720 HIS A O 1
ATOM 5506 N N . TRP A 1 721 ? 14.592 -0.555 -7.485 1.00 97.56 721 TRP A N 1
ATOM 5507 C CA . TRP A 1 721 ? 15.189 -1.093 -8.690 1.00 97.56 721 TRP A CA 1
ATOM 5508 C C . TRP A 1 721 ? 16.117 -0.055 -9.296 1.00 97.56 721 TRP A C 1
ATOM 5510 O O . TRP A 1 721 ? 15.736 1.106 -9.430 1.00 97.56 721 TRP A O 1
ATOM 5520 N N . LEU A 1 722 ? 17.316 -0.487 -9.668 1.00 98.38 722 LEU A N 1
ATOM 5521 C CA . LEU A 1 722 ? 18.387 0.357 -10.178 1.00 98.38 722 LEU A CA 1
ATOM 5522 C C . LEU A 1 722 ? 18.602 0.089 -11.669 1.00 98.38 722 LEU A C 1
ATOM 5524 O O . LEU A 1 722 ? 18.573 -1.058 -12.111 1.00 98.38 722 LEU A O 1
ATOM 5528 N N . ARG A 1 723 ? 18.866 1.146 -12.433 1.00 98.38 723 ARG A N 1
ATOM 5529 C CA . ARG A 1 723 ? 19.337 1.109 -13.819 1.00 98.38 723 ARG A CA 1
ATOM 5530 C C . ARG A 1 723 ? 20.646 1.874 -13.894 1.00 98.38 723 ARG A C 1
ATOM 5532 O O . ARG A 1 723 ? 20.688 3.045 -13.540 1.00 98.38 723 ARG A O 1
ATOM 5539 N N . ILE A 1 724 ? 21.707 1.226 -14.361 1.00 98.69 724 ILE A N 1
ATOM 5540 C CA . ILE A 1 724 ? 23.001 1.883 -14.571 1.00 98.69 724 ILE A CA 1
ATOM 5541 C C . ILE A 1 724 ? 22.987 2.570 -15.939 1.00 98.69 724 ILE A C 1
ATOM 5543 O O . ILE A 1 724 ? 22.711 1.917 -16.947 1.00 98.69 724 ILE A O 1
ATOM 5547 N N . LEU A 1 725 ? 23.277 3.873 -15.961 1.00 98.56 725 LEU A N 1
ATOM 5548 C CA . LEU A 1 725 ? 23.373 4.688 -17.178 1.00 98.56 725 LEU A CA 1
ATOM 5549 C C . LEU A 1 725 ? 24.828 4.982 -17.558 1.00 98.56 725 LEU A C 1
ATOM 5551 O O . LEU A 1 725 ? 25.129 5.108 -18.745 1.00 98.56 725 LEU A O 1
ATOM 5555 N N . ASP A 1 726 ? 25.726 5.042 -16.570 1.00 98.31 726 ASP A N 1
ATOM 5556 C CA . ASP A 1 726 ? 27.170 5.230 -16.749 1.00 98.31 726 ASP A CA 1
ATOM 5557 C C . ASP A 1 726 ? 27.950 4.239 -15.867 1.00 98.31 726 ASP A C 1
ATOM 5559 O O . ASP A 1 726 ? 28.194 4.474 -14.681 1.00 98.31 726 ASP A O 1
ATOM 5563 N N . ALA A 1 727 ? 28.306 3.086 -16.442 1.00 97.94 727 ALA A N 1
ATOM 5564 C CA . ALA A 1 727 ? 28.992 2.025 -15.707 1.00 97.94 727 ALA A CA 1
ATOM 5565 C C . ALA A 1 727 ? 30.413 2.414 -15.244 1.00 97.94 727 ALA A C 1
ATOM 5567 O O . ALA A 1 727 ? 30.717 2.163 -14.078 1.00 97.94 727 ALA A O 1
ATOM 5568 N N . PRO A 1 728 ? 31.273 3.063 -16.056 1.00 98.38 728 PRO A N 1
ATOM 5569 C CA . PRO A 1 728 ? 32.575 3.535 -15.583 1.00 98.38 728 PRO A CA 1
ATOM 5570 C C . PRO A 1 728 ? 32.487 4.443 -14.352 1.00 98.38 728 PRO A C 1
ATOM 5572 O O . PRO A 1 728 ? 33.161 4.177 -13.356 1.00 98.38 728 PRO A O 1
ATOM 5575 N N . ARG A 1 729 ? 31.617 5.467 -14.366 1.00 98.38 729 ARG A N 1
ATOM 5576 C CA . ARG A 1 729 ? 31.443 6.361 -13.204 1.00 98.38 729 ARG A CA 1
ATOM 5577 C C . ARG A 1 729 ? 30.867 5.623 -12.000 1.00 98.38 729 ARG A C 1
ATOM 5579 O O . ARG A 1 729 ? 31.335 5.836 -10.885 1.00 98.38 729 ARG A O 1
ATOM 5586 N N . ALA A 1 730 ? 29.891 4.739 -12.215 1.00 98.38 730 ALA A N 1
ATOM 5587 C CA . ALA A 1 730 ? 29.305 3.935 -11.147 1.00 98.38 730 ALA A CA 1
ATOM 5588 C C . ALA A 1 730 ? 30.361 3.060 -10.451 1.00 98.38 730 ALA A C 1
ATOM 5590 O O . ALA A 1 730 ? 30.487 3.081 -9.225 1.00 98.38 730 ALA A O 1
ATOM 5591 N N . PHE A 1 731 ? 31.138 2.292 -11.212 1.00 98.38 731 PHE A N 1
ATOM 5592 C CA . PHE A 1 731 ? 32.107 1.353 -10.648 1.00 98.38 731 PHE A CA 1
ATOM 5593 C C . PHE A 1 731 ? 33.362 2.045 -10.100 1.00 98.38 731 PHE A C 1
ATOM 5595 O O . PHE A 1 731 ? 33.960 1.507 -9.173 1.00 98.38 731 PHE A O 1
ATOM 5602 N N . ALA A 1 732 ? 33.716 3.238 -10.587 1.00 98.31 732 ALA A N 1
ATOM 5603 C CA . ALA A 1 732 ? 34.796 4.042 -10.013 1.00 98.31 732 ALA A CA 1
ATOM 5604 C C . ALA A 1 732 ? 34.431 4.702 -8.671 1.00 98.31 732 ALA A C 1
ATOM 5606 O O . ALA A 1 732 ? 35.309 4.968 -7.855 1.00 98.31 732 ALA A O 1
ATOM 5607 N N . ALA A 1 733 ? 33.146 4.988 -8.434 1.00 98.00 733 ALA A N 1
ATOM 5608 C CA . ALA A 1 733 ? 32.702 5.688 -7.228 1.00 98.00 733 ALA A CA 1
ATOM 5609 C C . ALA A 1 733 ? 32.529 4.779 -6.004 1.00 98.00 733 ALA A C 1
ATOM 5611 O O . ALA A 1 733 ? 32.602 5.262 -4.873 1.00 98.00 733 ALA A O 1
ATOM 5612 N N . ARG A 1 734 ? 32.252 3.485 -6.209 1.00 97.56 734 ARG A N 1
ATOM 5613 C CA . ARG A 1 734 ? 32.107 2.532 -5.102 1.00 97.56 734 ARG A CA 1
ATOM 5614 C C . ARG A 1 734 ? 33.461 1.974 -4.665 1.00 97.56 734 ARG A C 1
ATOM 5616 O O . ARG A 1 734 ? 34.373 1.861 -5.477 1.00 97.56 734 ARG A O 1
ATOM 5623 N N . THR A 1 735 ? 33.561 1.554 -3.409 1.00 97.00 735 THR A N 1
ATOM 5624 C CA . THR A 1 735 ? 34.733 0.831 -2.897 1.00 97.00 735 THR A CA 1
ATOM 5625 C C . THR A 1 735 ? 34.556 -0.687 -2.963 1.00 97.00 735 THR A C 1
ATOM 5627 O O . THR A 1 735 ? 33.434 -1.206 -3.073 1.00 97.00 735 THR A O 1
ATOM 5630 N N . TYR A 1 736 ? 35.683 -1.398 -2.890 1.00 97.25 736 TYR A N 1
ATOM 5631 C CA . TYR A 1 736 ? 35.776 -2.855 -2.994 1.00 97.25 736 TYR A CA 1
ATOM 5632 C C . TYR A 1 736 ? 36.624 -3.426 -1.851 1.00 97.25 736 TYR A C 1
ATOM 5634 O O . TYR A 1 736 ? 37.634 -2.844 -1.472 1.00 97.25 736 TYR A O 1
ATOM 5642 N N . GLU A 1 737 ? 36.227 -4.572 -1.292 1.00 93.56 737 GLU A N 1
ATOM 5643 C CA . GLU A 1 737 ? 36.974 -5.223 -0.197 1.00 93.56 737 GLU A CA 1
ATOM 5644 C C . GLU A 1 737 ? 38.054 -6.193 -0.702 1.00 93.56 737 GLU A C 1
ATOM 5646 O O . GLU A 1 737 ? 38.981 -6.527 0.034 1.00 93.56 737 GLU A O 1
ATOM 5651 N N . ALA A 1 738 ? 37.931 -6.675 -1.941 1.00 95.50 738 ALA A N 1
ATOM 5652 C CA . ALA A 1 738 ? 38.826 -7.673 -2.513 1.00 95.50 738 ALA A CA 1
ATOM 5653 C C . ALA A 1 738 ? 39.469 -7.154 -3.809 1.00 95.50 738 ALA A C 1
ATOM 5655 O O . ALA A 1 738 ? 38.731 -6.787 -4.734 1.00 95.50 738 ALA A O 1
ATOM 5656 N N . PRO A 1 739 ? 40.813 -7.152 -3.919 1.00 96.81 739 PRO A N 1
ATOM 5657 C CA . PRO A 1 739 ? 41.485 -6.848 -5.171 1.00 96.81 739 PRO A CA 1
ATOM 5658 C C . PRO A 1 739 ? 41.315 -7.994 -6.172 1.00 96.81 739 PRO A C 1
ATOM 5660 O O . PRO A 1 739 ? 41.196 -9.163 -5.791 1.00 96.81 739 PRO A O 1
ATOM 5663 N N . GLY A 1 740 ? 41.340 -7.676 -7.458 1.00 96.50 740 GLY A N 1
ATOM 5664 C CA . GLY A 1 740 ? 41.231 -8.671 -8.512 1.00 96.50 740 GLY A CA 1
ATOM 5665 C C . GLY A 1 740 ? 40.788 -8.088 -9.841 1.00 96.50 740 GLY A C 1
ATOM 5666 O O . GLY A 1 740 ? 40.649 -6.878 -10.005 1.00 96.50 740 GLY A O 1
ATOM 5667 N N . ARG A 1 741 ? 40.544 -8.988 -10.790 1.00 97.69 741 ARG A N 1
ATOM 5668 C CA . ARG A 1 741 ? 40.059 -8.662 -12.124 1.00 97.69 741 ARG A CA 1
ATOM 5669 C C . ARG A 1 741 ? 38.974 -9.647 -12.542 1.00 97.69 741 ARG A C 1
ATOM 5671 O O . ARG A 1 741 ? 39.162 -10.847 -12.350 1.00 97.69 741 ARG A O 1
ATOM 5678 N N . THR A 1 742 ? 37.883 -9.134 -13.107 1.00 98.44 742 THR A N 1
ATOM 5679 C CA . THR A 1 742 ? 36.831 -9.941 -13.744 1.00 98.44 742 THR A CA 1
ATOM 5680 C C . THR A 1 742 ? 36.335 -9.258 -15.016 1.00 98.44 742 THR A C 1
ATOM 5682 O O . THR A 1 742 ? 36.052 -8.058 -14.995 1.00 98.44 742 THR A O 1
ATOM 5685 N N . VAL A 1 743 ? 36.173 -10.021 -16.100 1.00 98.75 743 VAL A N 1
ATOM 5686 C CA . VAL A 1 743 ? 35.575 -9.536 -17.356 1.00 98.75 743 VAL A CA 1
ATOM 5687 C C . VAL A 1 743 ? 34.108 -9.960 -17.505 1.00 98.75 743 VAL A C 1
ATOM 5689 O O . VAL A 1 743 ? 33.781 -11.147 -17.461 1.00 98.75 743 VAL A O 1
ATOM 5692 N N . PHE A 1 744 ? 33.230 -8.988 -17.750 1.00 98.62 744 PHE A N 1
ATOM 5693 C CA . PHE A 1 744 ? 31.794 -9.163 -17.975 1.00 98.62 744 PHE A CA 1
ATOM 5694 C C . PHE A 1 744 ? 31.421 -8.912 -19.442 1.00 98.62 744 PHE A C 1
ATOM 5696 O O . PHE A 1 744 ? 31.844 -7.911 -20.015 1.00 98.62 744 PHE A O 1
ATOM 5703 N N . GLU A 1 745 ? 30.568 -9.753 -20.023 1.00 98.69 745 GLU A N 1
ATOM 5704 C CA . GLU A 1 745 ? 29.803 -9.458 -21.241 1.00 98.69 745 GLU A CA 1
ATOM 5705 C C . GLU A 1 745 ? 28.385 -9.032 -20.840 1.00 98.69 745 GLU A C 1
ATOM 5707 O O . GLU A 1 745 ? 27.630 -9.831 -20.281 1.00 98.69 745 GLU A O 1
ATOM 5712 N N . VAL A 1 746 ? 28.026 -7.772 -21.097 1.00 98.75 746 VAL A N 1
ATOM 5713 C CA . VAL A 1 746 ? 26.758 -7.190 -20.638 1.00 98.75 746 VAL A CA 1
ATOM 5714 C C . VAL A 1 746 ? 25.796 -7.001 -21.807 1.00 98.75 746 VAL A C 1
ATOM 5716 O O . VAL A 1 746 ? 26.051 -6.222 -22.725 1.00 98.75 746 VAL A O 1
ATOM 5719 N N . ALA A 1 747 ? 24.645 -7.666 -21.757 1.00 98.56 747 ALA A N 1
ATOM 5720 C CA . ALA A 1 747 ? 23.552 -7.437 -22.692 1.00 98.56 747 ALA A CA 1
ATOM 5721 C C . ALA A 1 747 ? 22.683 -6.252 -22.237 1.00 98.56 747 ALA A C 1
ATOM 5723 O O . ALA A 1 747 ? 22.134 -6.246 -21.134 1.00 98.56 747 ALA A O 1
ATOM 5724 N N . ASP A 1 748 ? 22.511 -5.255 -23.105 1.00 98.06 748 ASP A N 1
ATOM 5725 C CA . ASP A 1 748 ? 21.628 -4.116 -22.852 1.00 98.06 748 ASP A CA 1
ATOM 5726 C C . ASP A 1 748 ? 20.954 -3.658 -24.148 1.00 98.06 748 ASP A C 1
ATOM 5728 O O . ASP A 1 748 ? 21.599 -3.105 -25.037 1.00 98.06 748 ASP A O 1
ATOM 5732 N N . ALA A 1 749 ? 19.639 -3.855 -24.242 1.00 93.44 749 ALA A N 1
ATOM 5733 C CA . ALA A 1 749 ? 18.864 -3.501 -25.428 1.00 93.44 749 ALA A CA 1
ATOM 5734 C C . ALA A 1 749 ? 18.845 -1.990 -25.730 1.00 93.44 749 ALA A C 1
ATOM 5736 O O . ALA A 1 749 ? 18.632 -1.616 -26.880 1.00 93.44 749 ALA A O 1
ATOM 5737 N N . GLN A 1 750 ? 19.053 -1.131 -24.725 1.00 93.50 750 GLN A N 1
ATOM 5738 C CA . GLN A 1 750 ? 19.118 0.327 -24.905 1.00 93.50 750 GLN A CA 1
ATOM 5739 C C . GLN A 1 750 ? 20.561 0.839 -25.038 1.00 93.50 750 GLN A C 1
ATOM 5741 O O . GLN A 1 750 ? 20.773 2.020 -25.286 1.00 93.50 750 GLN A O 1
ATOM 5746 N N . GLY A 1 751 ? 21.560 -0.037 -24.887 1.00 95.88 751 GLY A N 1
ATOM 5747 C CA . GLY A 1 751 ? 22.957 0.268 -25.192 1.00 95.88 751 GLY A CA 1
ATOM 5748 C C . GLY A 1 751 ? 23.736 1.064 -24.141 1.00 95.88 751 GLY A C 1
ATOM 5749 O O . GLY A 1 751 ? 24.932 1.263 -24.343 1.00 95.88 751 GLY A O 1
ATOM 5750 N N . TYR A 1 752 ? 23.138 1.484 -23.019 1.00 97.00 752 TYR A N 1
ATOM 5751 C CA . TYR A 1 752 ? 23.831 2.321 -22.023 1.00 97.00 752 TYR A CA 1
ATOM 5752 C C . TYR A 1 752 ? 25.054 1.634 -21.413 1.00 97.00 752 TYR A C 1
ATOM 5754 O O . TYR A 1 752 ? 26.093 2.272 -21.224 1.00 97.00 752 TYR A O 1
ATOM 5762 N N . VAL A 1 753 ? 24.937 0.333 -21.135 1.00 97.75 753 VAL A N 1
ATOM 5763 C CA . VAL A 1 753 ? 26.018 -0.482 -20.558 1.00 97.75 753 VAL A CA 1
ATOM 5764 C C . VAL A 1 753 ? 26.349 -1.724 -21.391 1.00 97.75 753 VAL A C 1
ATOM 5766 O O . VAL A 1 753 ? 27.105 -2.575 -20.934 1.00 97.75 753 VAL A O 1
ATOM 5769 N N . ALA A 1 754 ? 25.822 -1.834 -22.617 1.00 98.06 754 ALA A N 1
ATOM 5770 C CA . ALA A 1 754 ? 26.027 -2.996 -23.490 1.00 98.06 754 ALA A CA 1
ATOM 5771 C C . ALA A 1 754 ? 27.508 -3.242 -23.794 1.00 98.06 754 ALA A C 1
ATOM 5773 O O . ALA A 1 754 ? 28.247 -2.285 -24.001 1.00 98.06 754 ALA A O 1
ATOM 5774 N N . GLY A 1 755 ? 27.924 -4.498 -23.925 1.00 97.88 755 GLY A N 1
ATOM 5775 C CA . GLY A 1 755 ? 29.243 -4.925 -24.391 1.00 97.88 755 GLY A CA 1
ATOM 5776 C C . GLY A 1 755 ? 30.165 -5.383 -23.267 1.00 97.88 755 GLY A C 1
ATOM 5777 O O . GLY A 1 755 ? 29.727 -5.645 -22.145 1.00 97.88 755 GLY A O 1
ATOM 5778 N N . ARG A 1 756 ? 31.458 -5.474 -23.580 1.00 98.56 756 ARG A N 1
ATOM 5779 C CA . ARG A 1 756 ? 32.438 -6.101 -22.699 1.00 98.56 756 ARG A CA 1
ATOM 5780 C C . ARG A 1 756 ? 33.171 -5.116 -21.795 1.00 98.56 756 ARG A C 1
ATOM 5782 O O . ARG A 1 756 ? 33.579 -4.039 -22.242 1.00 98.56 756 ARG A O 1
ATOM 5789 N N . TRP A 1 757 ? 33.328 -5.500 -20.531 1.00 98.69 757 TRP A N 1
ATOM 5790 C CA . TRP A 1 757 ? 33.884 -4.664 -19.471 1.00 98.69 757 TRP A CA 1
ATOM 5791 C C . TRP A 1 757 ? 34.855 -5.438 -18.580 1.00 98.69 757 TRP A C 1
ATOM 5793 O O . TRP A 1 757 ? 34.518 -6.516 -18.105 1.00 98.69 757 TRP A O 1
ATOM 5803 N N . SER A 1 758 ? 36.026 -4.867 -18.307 1.00 98.62 758 SER A N 1
ATOM 5804 C CA . SER A 1 758 ? 36.980 -5.342 -17.301 1.00 98.62 758 SER A CA 1
ATOM 5805 C C . SER A 1 758 ? 36.789 -4.548 -16.016 1.00 98.62 758 SER A C 1
ATOM 5807 O O . SER A 1 758 ? 36.954 -3.328 -16.032 1.00 98.62 758 SER A O 1
ATOM 5809 N N . LEU A 1 759 ? 36.443 -5.220 -14.918 1.00 98.62 759 LEU A N 1
ATOM 5810 C CA . LEU A 1 759 ? 36.472 -4.640 -13.577 1.00 98.62 759 LEU A CA 1
ATOM 5811 C C . LEU A 1 759 ? 37.788 -4.999 -12.904 1.00 98.62 759 LEU A C 1
ATOM 5813 O O . LEU A 1 759 ? 38.017 -6.167 -12.586 1.00 98.62 759 LEU A O 1
ATOM 5817 N N . GLU A 1 760 ? 38.601 -3.989 -12.632 1.00 98.44 760 GLU A N 1
ATOM 5818 C CA . GLU A 1 760 ? 39.838 -4.107 -11.867 1.00 98.44 760 GLU A CA 1
ATOM 5819 C C . GLU A 1 760 ? 39.654 -3.436 -10.512 1.00 98.44 760 GLU A C 1
ATOM 5821 O O . GLU A 1 760 ? 39.211 -2.293 -10.438 1.00 98.44 760 GLU A O 1
ATOM 5826 N N . THR A 1 761 ? 39.962 -4.156 -9.438 1.00 98.44 761 THR A N 1
ATOM 5827 C CA . THR A 1 761 ? 39.868 -3.670 -8.058 1.00 98.44 761 THR A CA 1
ATOM 5828 C C . THR A 1 761 ? 41.228 -3.799 -7.384 1.00 98.44 761 THR A C 1
ATOM 5830 O O . THR A 1 761 ? 41.912 -4.815 -7.536 1.00 98.44 761 THR A O 1
ATOM 5833 N N . ALA A 1 762 ? 41.640 -2.773 -6.646 1.00 97.06 762 ALA A N 1
ATOM 5834 C CA . ALA A 1 762 ? 42.944 -2.699 -5.998 1.00 97.06 762 ALA A CA 1
ATOM 5835 C C . ALA A 1 762 ? 42.840 -2.875 -4.476 1.00 97.06 762 ALA A C 1
ATOM 5837 O O . ALA A 1 762 ? 41.766 -2.803 -3.880 1.00 97.06 762 ALA A O 1
ATOM 5838 N N . ALA A 1 763 ? 43.980 -3.145 -3.834 1.00 96.06 763 ALA A N 1
ATOM 5839 C CA . ALA A 1 763 ? 44.042 -3.414 -2.395 1.00 96.06 763 ALA A CA 1
ATOM 5840 C C . ALA A 1 763 ? 43.749 -2.174 -1.526 1.00 96.06 763 ALA A C 1
ATOM 5842 O O . ALA A 1 763 ? 43.437 -2.318 -0.348 1.00 96.06 763 ALA A O 1
ATOM 5843 N N . ASP A 1 764 ? 43.829 -0.971 -2.100 1.00 95.56 764 ASP A N 1
ATOM 5844 C CA . ASP A 1 764 ? 43.420 0.286 -1.461 1.00 95.56 764 ASP A CA 1
ATOM 5845 C C . ASP A 1 764 ? 41.895 0.517 -1.505 1.00 95.56 764 ASP A C 1
ATOM 5847 O O . ASP A 1 764 ? 41.400 1.534 -1.019 1.00 95.56 764 ASP A O 1
ATOM 5851 N N . GLY A 1 765 ? 41.147 -0.436 -2.069 1.00 96.12 765 GLY A N 1
ATOM 5852 C CA . GLY A 1 765 ? 39.695 -0.419 -2.179 1.00 96.12 765 GLY A CA 1
ATOM 5853 C C . GLY A 1 765 ? 39.159 0.353 -3.380 1.00 96.12 765 GLY A C 1
ATOM 5854 O O . GLY A 1 765 ? 37.937 0.442 -3.531 1.00 96.12 765 GLY A O 1
ATOM 5855 N N . THR A 1 766 ? 40.031 0.886 -4.240 1.00 97.81 766 THR A N 1
ATOM 5856 C CA . THR A 1 766 ? 39.632 1.514 -5.504 1.00 97.81 766 THR A CA 1
ATOM 5857 C C . THR A 1 766 ? 39.248 0.467 -6.546 1.00 97.81 766 THR A C 1
ATOM 5859 O O . THR A 1 766 ? 39.672 -0.691 -6.491 1.00 97.81 766 THR A O 1
ATOM 5862 N N . GLY A 1 767 ? 38.424 0.864 -7.514 1.00 97.69 767 GLY A N 1
ATOM 5863 C CA . GLY A 1 767 ? 38.151 0.034 -8.677 1.00 97.69 767 GLY A CA 1
ATOM 5864 C C . GLY A 1 767 ? 37.891 0.857 -9.924 1.00 97.69 767 GLY A C 1
ATOM 5865 O O . GLY A 1 767 ? 37.516 2.025 -9.851 1.00 97.69 767 GLY A O 1
ATOM 5866 N N . VAL A 1 768 ? 38.120 0.245 -11.078 1.00 98.06 768 VAL A N 1
ATOM 5867 C CA . VAL A 1 768 ? 37.941 0.863 -12.390 1.00 98.06 768 VAL A CA 1
ATOM 5868 C C . VAL A 1 768 ? 37.251 -0.141 -13.301 1.00 98.06 768 VAL A C 1
ATOM 5870 O O . VAL A 1 768 ? 37.617 -1.315 -13.339 1.00 98.06 768 VAL A O 1
ATOM 5873 N N . LEU A 1 769 ? 36.247 0.331 -14.040 1.00 98.44 769 LEU A N 1
ATOM 5874 C CA . LEU A 1 769 ? 35.574 -0.448 -15.072 1.00 98.44 769 LEU A CA 1
ATOM 5875 C C . LEU A 1 769 ? 35.906 0.129 -16.450 1.00 98.44 769 LEU A C 1
ATOM 5877 O O . LEU A 1 769 ? 35.516 1.255 -16.765 1.00 98.44 769 LEU A O 1
ATOM 5881 N N . THR A 1 770 ? 36.614 -0.639 -17.273 1.00 98.44 770 THR A N 1
ATOM 5882 C CA . THR A 1 770 ? 37.058 -0.222 -18.612 1.00 98.44 770 THR A CA 1
ATOM 5883 C C . THR A 1 770 ? 36.517 -1.143 -19.696 1.00 98.44 770 THR A C 1
ATOM 5885 O O . THR A 1 770 ? 36.198 -2.306 -19.454 1.00 98.44 770 THR A O 1
ATOM 5888 N N . ARG A 1 771 ? 36.394 -0.623 -20.920 1.00 98.31 771 ARG A N 1
ATOM 5889 C CA . ARG A 1 771 ? 36.150 -1.466 -22.097 1.00 98.31 771 ARG A CA 1
ATOM 5890 C C . ARG A 1 771 ? 37.344 -2.386 -22.329 1.00 98.31 771 ARG A C 1
ATOM 5892 O O . ARG A 1 771 ? 38.481 -1.968 -22.130 1.00 98.31 771 ARG A O 1
ATOM 5899 N N . THR A 1 772 ? 37.082 -3.610 -22.774 1.00 98.38 772 THR A N 1
ATOM 5900 C CA . THR A 1 772 ? 38.128 -4.580 -23.121 1.00 98.38 772 THR A CA 1
ATOM 5901 C C . THR A 1 772 ? 37.676 -5.504 -24.248 1.00 98.38 772 THR A C 1
ATOM 5903 O O . THR A 1 772 ? 36.482 -5.766 -24.386 1.00 98.38 772 THR A O 1
ATOM 5906 N N . ASP A 1 773 ? 38.640 -6.032 -24.999 1.00 97.31 773 ASP A N 1
ATOM 5907 C CA . ASP A 1 773 ? 38.448 -7.097 -25.986 1.00 97.31 773 ASP A CA 1
ATOM 5908 C C . ASP A 1 773 ? 38.836 -8.486 -25.443 1.00 97.31 773 ASP A C 1
ATOM 5910 O O . ASP A 1 773 ? 38.642 -9.495 -26.127 1.00 97.31 773 ASP A O 1
ATOM 5914 N N . ASP A 1 774 ? 39.335 -8.571 -24.203 1.00 97.69 774 ASP A N 1
ATOM 5915 C CA . ASP A 1 774 ? 39.693 -9.842 -23.559 1.00 97.69 774 ASP A CA 1
ATOM 5916 C C . ASP A 1 774 ? 38.488 -10.782 -23.457 1.00 97.69 774 ASP A C 1
ATOM 5918 O O . ASP A 1 774 ? 37.362 -10.299 -23.375 1.00 97.69 774 ASP A O 1
ATOM 5922 N N . PRO A 1 775 ? 38.655 -12.114 -23.439 1.00 97.81 775 PRO A N 1
ATOM 5923 C CA . PRO A 1 775 ? 37.530 -13.039 -23.321 1.00 97.81 775 PRO A CA 1
ATOM 5924 C C . PRO A 1 775 ? 36.678 -12.778 -22.070 1.00 97.81 775 PRO A C 1
ATOM 5926 O O . PRO A 1 775 ? 37.208 -12.607 -20.973 1.00 97.81 775 PRO A O 1
ATOM 5929 N N . ALA A 1 776 ? 35.353 -12.769 -22.233 1.00 98.31 776 ALA A N 1
ATOM 5930 C CA . ALA A 1 776 ? 34.434 -12.608 -21.113 1.00 98.31 776 ALA A CA 1
ATOM 5931 C C . ALA A 1 776 ? 34.448 -13.834 -20.192 1.00 98.31 776 ALA A C 1
ATOM 5933 O O . ALA A 1 776 ? 34.472 -14.976 -20.652 1.00 98.31 776 ALA A O 1
ATOM 5934 N N . GLU A 1 777 ? 34.384 -13.586 -18.887 1.00 98.69 777 GLU A N 1
ATOM 5935 C CA . GLU A 1 777 ? 34.359 -14.626 -17.856 1.00 98.69 777 GLU A CA 1
ATOM 5936 C C . GLU A 1 777 ? 32.941 -14.882 -17.343 1.00 98.69 777 GLU A C 1
ATOM 5938 O O . GLU A 1 777 ? 32.611 -16.001 -16.949 1.00 98.69 777 GLU A O 1
ATOM 5943 N N . LEU A 1 778 ? 32.100 -13.845 -17.375 1.00 98.81 778 LEU A N 1
ATOM 5944 C CA . LEU A 1 778 ? 30.693 -13.869 -16.995 1.00 98.81 778 LEU A CA 1
ATOM 5945 C C . LEU A 1 778 ? 29.858 -13.175 -18.072 1.00 98.81 778 LEU A C 1
ATOM 5947 O O . LEU A 1 778 ? 30.249 -12.115 -18.556 1.00 98.81 778 LEU A O 1
ATOM 5951 N N . ALA A 1 779 ? 28.694 -13.728 -18.404 1.00 98.75 779 ALA A N 1
ATOM 5952 C CA . ALA A 1 779 ? 27.701 -13.068 -19.250 1.00 98.75 779 ALA A CA 1
ATOM 5953 C C . ALA A 1 779 ? 26.415 -12.798 -18.464 1.00 98.75 779 ALA A C 1
ATOM 5955 O O . ALA A 1 779 ? 25.919 -13.673 -17.753 1.00 98.75 779 ALA A O 1
ATOM 5956 N N . LEU A 1 780 ? 25.878 -11.586 -18.582 1.00 98.62 780 LEU A N 1
ATOM 5957 C CA . LEU A 1 780 ? 24.691 -11.141 -17.851 1.00 98.62 780 LEU A CA 1
ATOM 5958 C C . LEU A 1 780 ? 23.974 -10.003 -18.582 1.00 98.62 780 LEU A C 1
ATOM 5960 O O . LEU A 1 780 ? 24.534 -9.383 -19.483 1.00 98.62 780 LEU A O 1
ATOM 5964 N N . ASP A 1 781 ? 22.738 -9.704 -18.192 1.00 98.50 781 ASP A N 1
ATOM 5965 C CA . ASP A 1 781 ? 22.049 -8.504 -18.663 1.00 98.50 781 ASP A CA 1
ATOM 5966 C C . ASP A 1 781 ? 22.292 -7.292 -17.744 1.00 98.50 781 ASP A C 1
ATOM 5968 O O . ASP A 1 781 ? 22.837 -7.396 -16.639 1.00 98.50 781 ASP A O 1
ATOM 5972 N N . ALA A 1 782 ? 21.895 -6.109 -18.212 1.00 98.38 782 ALA A N 1
ATOM 5973 C CA . ALA A 1 782 ? 22.043 -4.874 -17.449 1.00 98.38 782 ALA A CA 1
ATOM 5974 C C . ALA A 1 782 ? 21.276 -4.868 -16.113 1.00 98.38 782 ALA A C 1
ATOM 5976 O O . ALA A 1 782 ? 21.709 -4.202 -15.172 1.00 98.38 782 ALA A O 1
ATOM 5977 N N . GLY A 1 783 ? 20.166 -5.608 -16.016 1.00 97.62 783 GLY A N 1
ATOM 5978 C CA . GLY A 1 783 ? 19.396 -5.731 -14.780 1.00 97.62 783 GLY A CA 1
ATOM 5979 C C . GLY A 1 783 ? 20.161 -6.537 -13.733 1.00 97.62 783 GLY A C 1
ATOM 5980 O O . GLY A 1 783 ? 20.307 -6.088 -12.599 1.00 97.62 783 GLY A O 1
ATOM 5981 N N . ALA A 1 784 ? 20.737 -7.674 -14.122 1.00 98.00 784 ALA A N 1
ATOM 5982 C CA . ALA A 1 784 ? 21.598 -8.477 -13.262 1.00 98.00 784 ALA A CA 1
ATOM 5983 C C . ALA A 1 784 ? 22.839 -7.691 -12.804 1.00 98.00 784 ALA A C 1
ATOM 5985 O O . ALA A 1 784 ? 23.198 -7.760 -11.627 1.00 98.00 784 ALA A O 1
ATOM 5986 N N . LEU A 1 785 ? 23.448 -6.885 -13.689 1.00 98.31 785 LEU A N 1
ATOM 5987 C CA . LEU A 1 785 ? 24.564 -6.002 -13.327 1.00 98.31 785 LEU A CA 1
ATOM 5988 C C . LEU A 1 785 ? 24.139 -4.969 -12.272 1.00 98.31 785 LEU A C 1
ATOM 5990 O O . LEU A 1 785 ? 24.858 -4.739 -11.299 1.00 98.31 785 LEU A O 1
ATOM 5994 N N . ALA A 1 786 ? 22.955 -4.374 -12.433 1.00 97.88 786 ALA A N 1
ATOM 5995 C CA . ALA A 1 786 ? 22.406 -3.426 -11.472 1.00 97.88 786 ALA A CA 1
ATOM 5996 C C . ALA A 1 786 ? 22.079 -4.079 -10.116 1.00 97.88 786 ALA A C 1
ATOM 5998 O O . ALA A 1 786 ? 22.360 -3.492 -9.072 1.00 97.88 786 ALA A O 1
ATOM 5999 N N . SER A 1 787 ? 21.558 -5.310 -10.113 1.00 97.25 787 SER A N 1
ATOM 6000 C CA . SER A 1 787 ? 21.217 -6.050 -8.890 1.00 97.25 787 SER A CA 1
ATOM 6001 C C . SER A 1 787 ? 22.418 -6.377 -8.002 1.00 97.25 787 SER A C 1
ATOM 6003 O O . SER A 1 787 ? 22.287 -6.405 -6.777 1.00 97.25 787 SER A O 1
ATOM 6005 N N . VAL A 1 788 ? 23.597 -6.602 -8.589 1.00 97.25 788 VAL A N 1
ATOM 6006 C CA . VAL A 1 788 ? 24.832 -6.873 -7.826 1.00 97.25 788 VAL A CA 1
ATOM 6007 C C . VAL A 1 788 ? 25.604 -5.603 -7.461 1.00 97.25 788 VAL A C 1
ATOM 6009 O O . VAL A 1 788 ? 26.526 -5.650 -6.646 1.00 97.25 788 VAL A O 1
ATOM 6012 N N . TYR A 1 789 ? 25.244 -4.452 -8.036 1.00 98.06 789 TYR A N 1
ATOM 6013 C CA . TYR A 1 789 ? 26.019 -3.220 -7.890 1.00 98.06 789 TYR A CA 1
ATOM 6014 C C . TYR A 1 789 ? 26.016 -2.659 -6.459 1.00 98.06 789 TYR A C 1
ATOM 6016 O O . TYR A 1 789 ? 27.053 -2.197 -5.993 1.00 98.06 789 TYR A O 1
ATOM 6024 N N . LEU A 1 790 ? 24.891 -2.711 -5.739 1.00 96.94 790 LEU A N 1
ATOM 6025 C CA . LEU A 1 790 ? 24.824 -2.233 -4.347 1.00 96.94 790 LEU A CA 1
ATOM 6026 C C . LEU A 1 790 ? 25.132 -3.324 -3.307 1.00 96.94 790 LEU A C 1
ATOM 6028 O O . LEU A 1 790 ? 25.259 -3.009 -2.127 1.00 96.94 790 LEU A O 1
ATOM 6032 N N . GLY A 1 791 ? 25.270 -4.584 -3.735 1.00 93.31 791 GLY A N 1
ATOM 6033 C CA . GLY A 1 791 ? 25.593 -5.717 -2.862 1.00 93.31 791 GLY A CA 1
ATOM 6034 C C . GLY A 1 791 ? 24.393 -6.459 -2.257 1.00 93.31 791 GLY A C 1
ATOM 6035 O O . GLY A 1 791 ? 24.597 -7.324 -1.411 1.00 93.31 791 GLY A O 1
ATOM 6036 N N . ASP A 1 792 ? 23.154 -6.167 -2.675 1.00 92.56 792 ASP A N 1
ATOM 6037 C CA . ASP A 1 792 ? 21.961 -6.901 -2.213 1.00 92.56 792 ASP A CA 1
ATOM 6038 C C . ASP A 1 792 ? 21.881 -8.325 -2.793 1.00 92.56 792 ASP A C 1
ATOM 6040 O O . ASP A 1 792 ? 21.685 -9.304 -2.065 1.00 92.56 792 ASP A O 1
ATOM 6044 N N . ALA A 1 793 ? 22.039 -8.461 -4.113 1.00 94.25 793 ALA A N 1
ATOM 6045 C CA . ALA A 1 793 ? 22.212 -9.754 -4.762 1.00 94.25 793 ALA A CA 1
ATOM 6046 C C . ALA A 1 793 ? 23.704 -10.086 -4.893 1.00 94.25 793 ALA A C 1
ATOM 6048 O O . ALA A 1 793 ? 24.540 -9.207 -5.101 1.00 94.25 793 ALA A O 1
ATOM 6049 N N . THR A 1 794 ? 24.043 -11.373 -4.817 1.00 95.31 794 THR A N 1
ATOM 6050 C CA . THR A 1 794 ? 25.416 -11.843 -5.027 1.00 95.31 794 THR A CA 1
ATOM 6051 C C . THR A 1 794 ? 25.539 -12.496 -6.399 1.00 95.31 794 THR A C 1
ATOM 6053 O O . THR A 1 794 ? 24.610 -13.162 -6.861 1.00 95.31 794 THR A O 1
ATOM 6056 N N . VAL A 1 795 ? 26.702 -12.345 -7.042 1.00 97.88 795 VAL A N 1
ATOM 6057 C CA . VAL A 1 795 ? 26.976 -12.986 -8.339 1.00 97.88 795 VAL A CA 1
ATOM 6058 C C . VAL A 1 795 ? 26.743 -14.506 -8.285 1.00 97.88 795 VAL A C 1
ATOM 6060 O O . VAL A 1 795 ? 26.020 -14.995 -9.149 1.00 97.88 795 VAL A O 1
ATOM 6063 N N . PRO A 1 796 ? 27.221 -15.257 -7.266 1.00 97.44 796 PRO A N 1
ATOM 6064 C CA . PRO A 1 796 ? 26.941 -16.691 -7.173 1.00 97.44 796 PRO A CA 1
ATOM 6065 C C . PRO A 1 796 ? 25.451 -17.041 -7.059 1.00 97.44 796 PRO A C 1
ATOM 6067 O O . PRO A 1 796 ? 25.023 -18.051 -7.601 1.00 97.44 796 PRO A O 1
ATOM 6070 N N . HIS A 1 797 ? 24.635 -16.228 -6.375 1.00 96.56 797 HIS A N 1
ATOM 6071 C CA . HIS A 1 797 ? 23.196 -16.502 -6.281 1.00 96.56 797 HIS A CA 1
ATOM 6072 C C . HIS A 1 797 ? 22.463 -16.240 -7.599 1.00 96.56 797 HIS A C 1
ATOM 6074 O O . HIS A 1 797 ? 21.542 -16.982 -7.935 1.00 96.56 797 HIS A O 1
ATOM 6080 N N . LEU A 1 798 ? 22.848 -15.197 -8.342 1.00 97.88 798 LEU A N 1
ATOM 6081 C CA . LEU A 1 798 ? 22.257 -14.931 -9.655 1.00 97.88 798 LEU A CA 1
ATOM 6082 C C . LEU A 1 798 ? 22.727 -15.941 -10.710 1.00 97.88 798 LEU A C 1
ATOM 6084 O O . LEU A 1 798 ? 21.942 -16.302 -11.584 1.00 97.88 798 LEU A O 1
ATOM 6088 N N . GLU A 1 799 ? 23.960 -16.437 -10.603 1.00 98.38 799 GLU A N 1
ATOM 6089 C CA . GLU A 1 799 ? 24.468 -17.539 -11.429 1.00 98.38 799 GLU A CA 1
ATOM 6090 C C . GLU A 1 799 ? 23.693 -18.833 -11.167 1.00 98.38 799 GLU A C 1
ATOM 6092 O O . GLU A 1 799 ? 23.111 -19.389 -12.095 1.00 98.38 799 GLU A O 1
ATOM 6097 N N . ALA A 1 800 ? 23.533 -19.228 -9.900 1.00 97.69 800 ALA A N 1
ATOM 6098 C CA . ALA A 1 800 ? 22.745 -20.405 -9.532 1.00 97.69 800 ALA A CA 1
ATOM 6099 C C . ALA A 1 800 ? 21.268 -20.308 -9.969 1.00 97.69 800 ALA A C 1
ATOM 6101 O O . ALA A 1 800 ? 20.601 -21.325 -10.166 1.00 97.69 800 ALA A O 1
ATOM 6102 N N . ALA A 1 801 ? 20.747 -19.086 -10.125 1.00 96.81 801 ALA A N 1
ATOM 6103 C CA . ALA A 1 801 ? 19.408 -18.818 -10.645 1.00 96.81 801 ALA A CA 1
ATOM 6104 C C . ALA A 1 801 ? 19.327 -18.792 -12.187 1.00 96.81 801 ALA A C 1
ATOM 6106 O O . ALA A 1 801 ? 18.237 -18.616 -12.732 1.00 96.81 801 ALA A O 1
ATOM 6107 N N . GLY A 1 802 ? 20.451 -18.938 -12.895 1.00 97.50 802 GLY A N 1
ATOM 6108 C CA . GLY A 1 802 ? 20.537 -18.869 -14.356 1.00 97.50 802 GLY A CA 1
ATOM 6109 C C . GLY A 1 802 ? 20.408 -17.455 -14.935 1.00 97.50 802 GLY A C 1
ATOM 6110 O O . GLY A 1 802 ? 20.161 -17.308 -16.129 1.00 97.50 802 GLY A O 1
ATOM 6111 N N . LEU A 1 803 ? 20.545 -16.415 -14.105 1.00 96.69 803 LEU A N 1
ATOM 6112 C CA . LEU A 1 803 ? 20.498 -15.005 -14.519 1.00 96.69 803 LEU A CA 1
ATOM 6113 C C . LEU A 1 803 ? 21.881 -14.459 -14.905 1.00 96.69 803 LEU A C 1
ATOM 6115 O O . LEU A 1 803 ? 21.977 -13.448 -15.597 1.00 96.69 803 LEU A O 1
ATOM 6119 N N . ILE A 1 804 ? 22.946 -15.132 -14.466 1.00 98.50 804 ILE A N 1
ATOM 6120 C CA . ILE A 1 804 ? 24.328 -14.906 -14.893 1.00 98.50 804 ILE A CA 1
ATOM 6121 C C . ILE A 1 804 ? 24.857 -16.235 -15.426 1.00 98.50 804 ILE A C 1
ATOM 6123 O O . ILE A 1 804 ? 24.695 -17.265 -14.780 1.00 98.50 804 ILE A O 1
ATOM 6127 N N . ALA A 1 805 ? 25.491 -16.222 -16.591 1.00 98.56 805 ALA A N 1
ATOM 6128 C CA . ALA A 1 805 ? 26.181 -17.385 -17.127 1.00 98.56 805 ALA A CA 1
ATOM 6129 C C . ALA A 1 805 ? 27.672 -17.304 -16.786 1.00 98.56 805 ALA A C 1
ATOM 6131 O O . ALA A 1 805 ? 28.349 -16.344 -17.164 1.00 98.56 805 ALA A O 1
ATOM 6132 N N . GLU A 1 806 ? 28.189 -18.318 -16.092 1.00 98.38 806 GLU A N 1
ATOM 6133 C CA . GLU A 1 806 ? 29.626 -18.483 -15.886 1.00 98.38 806 GLU A CA 1
ATOM 6134 C C . GLU A 1 806 ? 30.275 -19.081 -17.142 1.00 98.38 806 GLU A C 1
ATOM 6136 O O . GLU A 1 806 ? 29.952 -20.193 -17.554 1.00 98.38 806 GLU A O 1
ATOM 6141 N N . LEU A 1 807 ? 31.185 -18.328 -17.767 1.00 98.44 807 LEU A N 1
ATOM 6142 C CA . LEU A 1 807 ? 31.907 -18.749 -18.973 1.00 98.44 807 LEU A CA 1
ATOM 6143 C C . LEU A 1 807 ? 33.272 -19.355 -18.634 1.00 98.44 807 LEU A C 1
ATOM 6145 O O . LEU A 1 807 ? 33.757 -20.233 -19.347 1.00 98.44 807 LEU A O 1
ATOM 6149 N N . ILE A 1 808 ? 33.883 -18.901 -17.535 1.00 97.31 808 ILE A N 1
ATOM 6150 C CA . ILE A 1 808 ? 35.120 -19.462 -16.989 1.00 97.31 808 ILE A CA 1
ATOM 6151 C C . ILE A 1 808 ? 34.859 -19.963 -15.567 1.00 97.31 808 ILE A C 1
ATOM 6153 O O . ILE A 1 808 ? 34.498 -19.154 -14.708 1.00 97.31 808 ILE A O 1
ATOM 6157 N N . PRO A 1 809 ? 35.111 -21.254 -15.276 1.00 97.19 809 PRO A N 1
ATOM 6158 C CA . PRO A 1 809 ? 34.898 -21.817 -13.950 1.00 97.19 809 PRO A CA 1
ATOM 6159 C C . PRO A 1 809 ? 35.511 -20.986 -12.813 1.00 97.19 809 PRO A C 1
ATOM 6161 O O . PRO A 1 809 ? 36.696 -20.628 -12.817 1.00 97.19 809 PRO A O 1
ATOM 6164 N N . GLY A 1 810 ? 34.694 -20.692 -11.804 1.00 96.50 810 GLY A N 1
ATOM 6165 C CA . GLY A 1 810 ? 35.082 -19.943 -10.610 1.00 96.50 810 GLY A CA 1
ATOM 6166 C C . GLY A 1 810 ? 35.113 -18.418 -10.764 1.00 96.50 810 GLY A C 1
ATOM 6167 O O . GLY A 1 810 ? 35.439 -17.739 -9.781 1.00 96.50 810 GLY A O 1
ATOM 6168 N N . ALA A 1 811 ? 34.782 -17.869 -11.936 1.00 97.75 811 ALA A N 1
ATOM 6169 C CA . ALA A 1 811 ? 34.633 -16.429 -12.147 1.00 97.75 811 ALA A CA 1
ATOM 6170 C C . ALA A 1 811 ? 33.491 -15.835 -11.311 1.00 97.75 811 ALA A C 1
ATOM 6172 O O . ALA A 1 811 ? 33.669 -14.781 -10.700 1.00 97.75 811 ALA A O 1
ATOM 6173 N N . ALA A 1 812 ? 32.363 -16.537 -11.177 1.00 97.81 812 ALA A N 1
ATOM 6174 C CA . ALA A 1 812 ? 31.209 -16.071 -10.408 1.00 97.81 812 ALA A CA 1
ATOM 6175 C C . ALA A 1 812 ? 31.566 -15.878 -8.928 1.00 97.81 812 ALA A C 1
ATOM 6177 O O . ALA A 1 812 ? 31.201 -14.879 -8.302 1.00 97.81 812 ALA A O 1
ATOM 6178 N N . ARG A 1 813 ? 32.362 -16.801 -8.374 1.00 96.81 813 ARG A N 1
ATOM 6179 C CA . ARG A 1 813 ? 32.880 -16.701 -7.004 1.00 96.81 813 ARG A CA 1
ATOM 6180 C C . ARG A 1 813 ? 33.848 -15.527 -6.841 1.00 96.81 813 ARG A C 1
ATOM 6182 O O . ARG A 1 813 ? 33.739 -14.810 -5.849 1.00 96.81 813 ARG A O 1
ATOM 6189 N N . ARG A 1 814 ? 34.780 -15.319 -7.784 1.00 96.44 814 ARG A N 1
ATOM 6190 C CA . ARG A 1 814 ? 35.727 -14.184 -7.746 1.00 96.44 814 ARG A CA 1
ATOM 6191 C C . ARG A 1 814 ? 34.995 -12.845 -7.810 1.00 96.44 814 ARG A C 1
ATOM 6193 O O . ARG A 1 814 ? 35.188 -12.012 -6.928 1.00 96.44 814 ARG A O 1
ATOM 6200 N N . ALA A 1 815 ? 34.095 -12.682 -8.776 1.00 97.56 815 ALA A N 1
ATOM 6201 C CA . ALA A 1 815 ? 33.271 -11.485 -8.918 1.00 97.56 815 ALA A CA 1
ATOM 6202 C C . ALA A 1 815 ? 32.390 -11.245 -7.684 1.00 97.56 815 ALA A C 1
ATOM 6204 O O . ALA A 1 815 ? 32.246 -10.114 -7.226 1.00 97.56 815 ALA A O 1
ATOM 6205 N N . GLY A 1 816 ? 31.848 -12.320 -7.101 1.00 97.06 816 GLY A N 1
ATOM 6206 C CA . GLY A 1 816 ? 31.105 -12.268 -5.847 1.00 97.06 816 GLY A CA 1
ATOM 6207 C C . GLY A 1 816 ? 31.929 -11.712 -4.684 1.00 97.06 816 GLY A C 1
ATOM 6208 O O . GLY A 1 816 ? 31.395 -10.949 -3.887 1.00 97.06 816 GLY A O 1
ATOM 6209 N N . LEU A 1 817 ? 33.223 -12.043 -4.598 1.00 96.12 817 LEU A N 1
ATOM 6210 C CA . LEU A 1 817 ? 34.127 -11.477 -3.591 1.00 96.12 817 LEU A CA 1
ATOM 6211 C C . LEU A 1 817 ? 34.448 -10.004 -3.861 1.00 96.12 817 LEU A C 1
ATOM 6213 O O . LEU A 1 817 ? 34.450 -9.221 -2.917 1.00 96.12 817 LEU A O 1
ATOM 6217 N N . GLN A 1 818 ? 34.682 -9.624 -5.122 1.00 95.94 818 GLN A N 1
ATOM 6218 C CA . GLN A 1 818 ? 34.943 -8.228 -5.489 1.00 95.94 818 GLN A CA 1
ATOM 6219 C C . GLN A 1 818 ? 33.740 -7.334 -5.162 1.00 95.94 818 GLN A C 1
ATOM 6221 O O . GLN A 1 818 ? 33.903 -6.288 -4.543 1.00 95.94 818 GLN A O 1
ATOM 6226 N N . LEU A 1 819 ? 32.526 -7.751 -5.537 1.00 96.56 819 LEU A N 1
ATOM 6227 C CA . LEU A 1 819 ? 31.317 -6.924 -5.442 1.00 96.56 819 LEU A CA 1
ATOM 6228 C C . LEU A 1 819 ? 30.607 -6.983 -4.085 1.00 96.56 819 LEU A C 1
ATOM 6230 O O . LEU A 1 819 ? 29.654 -6.226 -3.879 1.00 96.56 819 LEU A O 1
ATOM 6234 N N . ARG A 1 820 ? 31.050 -7.845 -3.165 1.00 93.88 820 ARG A N 1
ATOM 6235 C CA . ARG A 1 820 ? 30.469 -7.985 -1.825 1.00 93.88 820 ARG A CA 1
ATOM 6236 C C . ARG A 1 820 ? 30.569 -6.679 -1.028 1.00 93.88 820 ARG A C 1
ATOM 6238 O O . ARG A 1 820 ? 31.551 -5.948 -1.114 1.00 93.88 820 ARG A O 1
ATOM 6245 N N . THR A 1 821 ? 29.565 -6.446 -0.190 1.00 93.62 821 THR A N 1
ATOM 6246 C CA . THR A 1 821 ? 29.556 -5.415 0.850 1.00 93.62 821 THR A CA 1
ATOM 6247 C C . THR A 1 821 ? 29.462 -6.057 2.237 1.00 93.62 821 THR A C 1
ATOM 6249 O O . THR A 1 821 ? 28.964 -7.175 2.390 1.00 93.62 821 THR A O 1
ATOM 6252 N N . SER A 1 822 ? 29.962 -5.367 3.264 1.00 88.25 822 SER A N 1
ATOM 6253 C CA . SER A 1 822 ? 29.860 -5.827 4.659 1.00 88.25 822 SER A CA 1
ATOM 6254 C C . SER A 1 822 ? 28.426 -5.817 5.207 1.00 88.25 822 SER A C 1
ATOM 6256 O O . SER A 1 822 ? 28.090 -6.668 6.026 1.00 88.25 822 SER A O 1
ATOM 6258 N N . PHE A 1 823 ? 27.597 -4.879 4.742 1.00 89.31 823 PHE A N 1
ATOM 6259 C CA . PHE A 1 823 ? 26.175 -4.776 5.074 1.00 89.31 823 PHE A CA 1
ATOM 6260 C C . PHE A 1 823 ? 25.343 -4.677 3.793 1.00 89.31 823 PHE A C 1
ATOM 6262 O O . PHE A 1 823 ? 25.828 -4.175 2.770 1.00 89.31 823 PHE A O 1
ATOM 6269 N N . ALA A 1 824 ? 24.104 -5.152 3.852 1.00 93.19 824 ALA A N 1
ATOM 6270 C CA . ALA A 1 824 ? 23.137 -5.029 2.778 1.00 93.19 824 ALA A CA 1
ATOM 6271 C C . ALA A 1 824 ? 22.796 -3.547 2.539 1.00 93.19 824 ALA A C 1
ATOM 6273 O O . ALA A 1 824 ? 22.727 -2.755 3.488 1.00 93.19 824 ALA A O 1
ATOM 6274 N N . PRO A 1 825 ? 22.568 -3.140 1.280 1.00 95.44 825 PRO A N 1
ATOM 6275 C CA . PRO A 1 825 ? 22.085 -1.801 1.006 1.00 95.44 825 PRO A CA 1
ATOM 6276 C C . PRO A 1 825 ? 20.651 -1.651 1.521 1.00 95.44 825 PRO A C 1
ATOM 6278 O O . PRO A 1 825 ? 19.840 -2.577 1.461 1.00 95.44 825 PRO A O 1
ATOM 6281 N N . TRP A 1 826 ? 20.325 -0.460 2.005 1.00 95.38 826 TRP A N 1
ATOM 6282 C CA . TRP A 1 826 ? 19.009 -0.154 2.552 1.00 95.38 826 TRP A CA 1
ATOM 6283 C C . TRP A 1 826 ? 18.672 1.319 2.349 1.00 95.38 826 TRP A C 1
ATOM 6285 O O . TRP A 1 826 ? 19.543 2.185 2.419 1.00 95.38 826 TRP A O 1
ATOM 6295 N N . CYS A 1 827 ? 17.391 1.588 2.108 1.00 94.75 827 CYS A N 1
ATOM 6296 C CA . CYS A 1 827 ? 16.852 2.928 1.953 1.00 94.75 827 CYS A CA 1
ATOM 6297 C C . CYS A 1 827 ? 15.620 3.095 2.860 1.00 94.75 827 CYS A C 1
ATOM 6299 O O . CYS A 1 827 ? 14.661 2.323 2.718 1.00 94.75 827 CYS A O 1
ATOM 6301 N N . PRO A 1 828 ? 15.606 4.085 3.775 1.00 91.12 828 PRO A N 1
ATOM 6302 C CA . PRO A 1 828 ? 14.432 4.350 4.607 1.00 91.12 828 PRO A CA 1
ATOM 6303 C C . PRO A 1 828 ? 13.256 4.914 3.796 1.00 91.12 828 PRO A C 1
ATOM 6305 O O . PRO A 1 828 ? 12.097 4.757 4.185 1.00 91.12 828 PRO A O 1
ATOM 6308 N N . ASP A 1 829 ? 13.535 5.528 2.647 1.00 91.00 829 ASP A N 1
ATOM 6309 C CA . ASP A 1 829 ? 12.580 6.333 1.895 1.00 91.00 829 ASP A CA 1
ATOM 6310 C C . ASP A 1 829 ? 11.789 5.544 0.843 1.00 91.00 829 ASP A C 1
ATOM 6312 O O . ASP A 1 829 ? 12.177 4.467 0.400 1.00 91.00 829 ASP A O 1
ATOM 6316 N N . THR A 1 830 ? 10.644 6.106 0.454 1.00 87.25 830 THR A N 1
ATOM 6317 C CA . THR A 1 830 ? 9.843 5.723 -0.724 1.00 87.25 830 THR A CA 1
ATOM 6318 C C . THR A 1 830 ? 9.353 7.010 -1.374 1.00 87.25 830 THR A C 1
ATOM 6320 O O . THR A 1 830 ? 9.087 7.979 -0.647 1.00 87.25 830 THR A O 1
ATOM 6323 N N . PHE A 1 831 ? 9.236 7.039 -2.701 1.00 87.06 831 PHE A N 1
ATOM 6324 C CA . PHE A 1 831 ? 8.910 8.265 -3.434 1.00 87.06 831 PHE A CA 1
ATOM 6325 C C . PHE A 1 831 ? 7.887 8.080 -4.559 1.00 87.06 831 PHE A C 1
ATOM 6327 O O . PHE A 1 831 ? 7.733 6.950 -5.078 1.00 87.06 831 PHE A O 1
#

Foldseek 3Di:
DDPDDFLDDLQLLLCPPQDQDFDDFLFFLVVLLVVLLVLLPDDDFLALLVLLVSLLVLLLSLLVLCLQLVNPVVSLVSLVLLLVLLVVLFPDDLSVLVSNCSSQLVNLVSCLVVLVLVLSLVSLVQQLCCLVVQAWDADPNDIDGSNRVHPDPNSSVVSNVVSLVSNLQVNLSSCSNVVNLVVSLVSCVVSVVCDLASHRNLRSVLVNCLRVLVLVVSLVSLVSRDHDDLVRQLVSLLSNQSSCSSVPHHDPLSLVSNLVSLLVLLPDDDSRRLQSSLSSLLSNLVSCVVPDDPSNVSSLVSLLVSLLRGLNSLVVQCPRPVNVVVDDPVSVVSSVVSVVSSSGNVNDDPPVSVVSSVVSSVSSSVSSSVSSVVVVVVVVVVVVVVVPPPDDDDDDDDDDDDDDDDDDDDDDDDQDWDKDADDPVLQQLQQCLLCVQVVHDGDDDPLSVVVCVLPPDGPFWIFTDRDSHTQWTKGWDWKWAAFAVLFTFTETEIDSTGGHSSCPPVCNSVVNLLVNLVVCVVVVGQKYKYFDPDDPPCVLQLWAQAAWFWKWKFQLVLLQFFDPPFQDAPVQKDKAWDQLVRCLVQVQVLLVLQRSVFHGAMHDDNSNSCPLSVVDDPDVPDDDPRWTKIFIAHSVRDTFWMWTWDWPQDDDSNAQAIEIETQDTTGNDRNRNRNVLRVQSPPPRHSMYIYGGHFPPDCSLVRTPHSVSIDIDPDTDRTMIMFGQAPQVLQQRHFWCDFDKAKEQEDGPSPSPHGIWIWGADNVRGIGIDHDPPDHQKYAYSNVVRNLSRAQDFLVVCCVVVRMPGPHPCSSVVRRRGSHDPGRHGYSDHD

Secondary structure (DSSP, 8-state):
-PPPP-SS-HHHHTT-S-----------HHHHHHHHHHHHHSPPPS-HHHHHHHHHHHHHHHHHHHHHTT-HHHHHHHHHHHHHHHHTTPSPPHHHHHHHHHHHHHHHHHHHHTT-HHHHHHHHHHHHHHHHHT-EEEETTEEEE-TTS-S-HHHHHHHHHHHHHHIIIIIHHHHHHTT-HHHHHHHHHHTT---SSSSHHHHHHHHHHHHTT-HHHHHHHHHT----STTHHHHHHHHHHHHHHHTT---HHHHHHHHHHHHHHHT---GGGHHHHHHHHHHHHHHTTT--SHHHHHHHHHHHHHHTT-HHHHHHHHH-TTTGGGS-HHHHHHHHHHHHHTTTT-S---HHHHHHHHHHHHHHHHHHHHHHHHHHHHHHHHHHHTSS------------PPPP-------------EEEEPPGGGHHHHHHHHHHHTT-PPP-THHHHHHHHHH--TTSEEEEEETTEEEEEEEEEEEEEEPTTS-EEEEEEEEEEEE-GGGTTSSHHHHHHHHHHHHHHHHT-SEEEEE-SSHHHHGGGT-EEEEEEEEEEEEHHHHTSBPTTTTPPPTT-EEEEE-HHHHHHHHHHHHHHHHTTSTT-BPPPHHHHHHHTTSS-SSTT-PPPPPEEEEEE-TTS-EEEEEEEEE---EETTEE-EEEEEEEEEESSHHHHHHHHHHHH--TTEEEEEEEEE-TT-SHHHHBSSGGGEEEPS--EEEEEEEES-HHHHHHHS--SS-EEEEEEEE-TT-SS-EEEEEEE-TTS-EEEEE--SPPSEEEEHHHHHHHHSSSS-HHHHHHTTSEEESSTTHHHHHHHHH--SS----S---

Radius of gyration: 31.94 Å; chains: 1; bounding box: 88×55×88 Å

Sequence (831 aa):
MAPNSTVISSRTLAWFPLVERHRPPGLPLETRITELRDLAAQPGTDDAHQQMSQAAEICNKAALIASDCGLPELAHALCWSQHEVYNTARPLPPATAKLALQPLLNIPRQLIREGRADTAHALLESLFHAARDQTDTVISGRTVNFTQLTSDPGGHRTICTMVWAALLADGTRALAQAGRWQQAAEQAAHHRGIGSRLLDGRQITILATALNGQASEARTLVEQSTPSAPWEKPVQNLLRVLCGRAAGTVLTEHVTTMLTTTLALLQQTIPATTVFRTRVGLTALDITEDHNGPQTAQLRADIIATARTDAYAARDALAHSQLLPTMTARQREDIVRLVRAAGLDAGAIRPPLHHDLNKAVASAEQRLRTLLSRTGTDAAHGARHRRSRSRYLGGRPGGGPPTVRTMTTAAAGAADIEVRIVRDEDSQEWQRALAHGFLSPARTGEAAAEWWRLRFAPGRILGAFDGARCVGTYHSLEFALTVPGGATLPVDGVAGVTVATSHRRRGILRRMMELDLERARERGDVFALLNAAQYGIYGRFGFGPAIRFTGVEIEVARSRGPRPGVGELPVGAAIEPLTMAELAKVGPDLHDRFRVRQPGAISRSPLWWALETGQAERSAGALAPEPIAVAYRDPRGRITGLLTYRADNAFAGGDPHTTVTVRDHLALDRTAREALWRYALSFEWAGRLVVPRLAPDDPLPRLLVNPRAALPLRRTNDDHWLRILDAPRAFAARTYEAPGRTVFEVADAQGYVAGRWSLETAADGTGVLTRTDDPAELALDAGALASVYLGDATVPHLEAAGLIAELIPGAARRAGLQLRTSFAPWCPDTF